Protein AF-0000000078199548 (afdb_homodimer)

Solvent-accessible surface area (backbone atoms only — not comparable to full-atom values): 76976 Å² total; per-residue (Å²): 128,71,82,67,51,67,63,57,49,50,50,39,63,77,31,38,66,58,46,49,55,52,47,37,52,50,44,46,55,52,43,43,64,50,36,57,44,28,30,28,42,66,52,64,66,60,51,53,50,52,51,51,48,61,54,44,39,49,51,47,31,52,49,50,49,51,52,51,44,51,50,52,54,50,43,36,66,71,62,70,52,75,50,68,51,56,36,56,58,50,48,47,40,28,54,38,39,33,56,65,13,49,43,61,38,39,67,32,92,47,72,62,48,20,68,45,23,65,60,50,44,52,48,49,54,51,51,51,51,49,43,50,49,40,47,62,72,51,56,76,84,45,71,64,43,55,49,37,54,54,38,38,52,43,10,47,50,41,30,48,45,36,40,49,26,24,44,51,40,11,65,70,44,41,47,57,69,69,51,75,78,67,39,43,51,78,66,61,70,59,52,50,49,50,48,51,52,37,44,71,72,66,38,53,67,44,77,42,65,44,61,58,69,72,68,52,70,70,76,74,64,66,68,84,53,85,46,67,68,58,42,40,48,49,47,20,54,59,47,37,75,60,58,56,40,43,49,63,64,40,62,42,54,63,65,65,34,51,38,40,25,63,55,57,71,76,46,55,42,70,59,52,52,50,26,47,42,51,33,54,38,52,51,41,31,35,59,27,16,34,47,68,44,46,78,37,71,66,30,46,51,48,51,52,50,42,49,51,52,53,49,51,47,49,54,50,60,68,69,51,84,64,82,83,41,57,65,68,62,50,50,50,51,50,49,52,52,48,52,53,49,50,51,48,50,49,49,50,52,49,51,48,43,30,72,67,42,43,43,54,23,56,73,66,67,33,64,67,58,33,51,52,32,55,65,62,41,70,82,76,70,60,63,36,44,61,47,39,57,33,29,54,69,68,60,48,37,70,64,63,65,86,58,85,62,58,81,39,66,68,54,35,51,51,49,50,52,50,50,52,61,70,56,52,44,74,44,74,67,50,68,67,54,42,43,51,53,45,53,54,48,53,53,50,43,60,58,56,32,65,90,63,36,84,77,59,58,64,46,62,61,65,70,51,81,56,48,36,55,54,32,47,73,70,70,38,64,86,57,30,69,56,50,41,87,48,55,70,41,52,30,51,52,25,50,34,53,17,48,54,40,47,48,63,69,42,45,76,69,47,68,78,50,73,64,69,54,41,49,30,48,52,45,37,53,50,51,37,18,28,52,46,32,37,46,70,77,36,46,83,51,34,63,80,57,63,31,59,58,31,46,46,5,23,44,49,33,50,31,52,51,52,50,51,52,49,51,47,52,49,48,47,47,54,50,43,49,60,52,40,62,66,50,42,71,72,57,62,71,71,72,70,68,70,64,69,73,79,64,75,86,54,43,69,88,78,30,90,42,74,66,52,30,52,46,41,50,52,39,51,59,50,68,66,53,79,55,85,59,57,44,78,61,49,42,18,37,77,27,50,40,45,59,60,48,9,38,43,50,31,55,55,50,66,66,41,81,51,72,56,55,37,29,53,50,51,29,53,41,49,51,44,50,53,51,44,31,29,58,61,34,57,30,59,62,46,58,62,35,36,60,51,7,43,51,64,56,48,52,52,34,53,52,33,42,38,52,60,56,46,72,48,51,53,82,63,80,78,35,25,38,34,42,81,41,78,88,128,72,82,68,49,66,62,58,48,49,50,39,63,77,33,37,66,59,46,50,54,51,48,35,53,50,44,46,56,52,43,45,64,50,35,57,44,29,30,29,42,64,54,64,67,59,50,53,49,51,51,52,47,59,54,46,40,50,51,48,32,54,50,50,48,53,52,49,44,51,50,53,54,50,42,36,66,72,65,69,53,77,50,67,52,56,38,55,57,50,50,49,40,27,55,37,38,33,55,64,14,48,44,62,38,40,65,32,93,46,73,61,47,20,68,44,22,66,60,49,43,52,48,49,53,50,52,50,52,49,42,48,48,40,47,62,73,50,57,76,84,46,73,64,44,57,49,37,55,53,38,38,51,44,10,47,50,40,29,49,46,35,40,50,28,25,44,51,40,12,67,69,44,42,48,57,70,68,51,74,78,68,41,44,51,77,63,60,69,60,53,50,49,50,48,51,52,38,45,72,71,66,38,54,66,44,78,42,65,42,61,60,71,71,69,52,70,69,76,73,62,66,69,83,53,86,45,66,68,58,41,39,49,48,46,22,55,59,47,36,74,62,58,55,42,44,49,64,63,40,61,41,54,64,66,64,34,52,39,41,24,62,55,56,72,75,46,54,44,69,59,51,52,50,25,47,42,50,33,53,38,52,52,42,32,35,59,26,17,34,46,68,43,46,78,39,72,67,30,46,51,49,51,51,50,44,47,52,53,53,49,49,48,51,54,50,60,68,69,50,84,65,82,84,40,58,67,66,60,50,50,50,52,51,50,52,51,48,50,53,50,51,52,47,51,49,50,50,52,51,51,49,43,30,72,68,41,42,45,53,23,55,73,68,67,32,63,66,57,33,50,54,32,56,65,61,42,70,82,75,69,61,63,37,44,60,46,41,56,34,31,53,70,68,61,48,38,71,63,62,64,85,58,86,63,58,81,39,67,67,55,36,51,51,49,51,52,50,51,53,60,72,56,52,44,74,43,72,66,49,67,68,52,42,43,52,52,45,53,54,48,54,53,51,42,60,58,57,32,64,90,63,37,83,77,59,59,62,46,65,61,66,69,51,81,56,48,34,55,55,32,47,74,71,71,38,63,86,58,30,69,57,49,42,86,48,55,69,42,50,28,51,54,25,50,34,53,16,48,54,40,47,49,65,68,41,44,77,71,48,70,80,49,73,64,69,53,42,50,30,50,54,45,37,52,50,49,37,18,28,52,47,32,37,46,70,77,37,47,82,51,33,62,80,57,65,33,58,57,31,47,46,6,23,44,49,34,49,30,51,50,52,52,51,51,50,50,48,52,49,48,47,48,54,51,41,51,60,52,40,62,67,50,43,71,69,55,59,72,70,66,71,69,69,63,68,73,76,63,74,84,56,45,69,88,77,31,93,43,73,66,52,31,52,46,41,50,52,39,50,59,49,68,63,54,79,57,86,59,59,46,78,61,50,45,22,39,78,26,50,38,46,59,60,48,10,40,42,50,30,55,56,50,66,65,40,79,51,71,56,55,38,28,52,52,52,28,52,41,48,50,43,51,53,52,44,31,29,59,62,33,57,29,58,62,46,58,63,34,35,59,51,7,44,52,65,56,48,52,52,33,53,52,33,41,40,51,58,56,46,71,49,51,55,82,64,81,77,37,26,39,33,42,82,40,77,88

Radius of gyration: 36.57 Å; Cα contacts (8 Å, |Δi|>4): 1864; chains: 2; bounding box: 134×107×94 Å

InterPro domains:
  IPR007658 Protein of unknown function DUF594 [PF04578] (657-709)
  IPR025315 Domain of unknown function DUF4220 [PF13968] (51-395)

Sequence (1454 aa):
MELVSADIRNWWKAWDLRLVVLFSGLLQVILVITGSRRKSINKSPLKALVWSIYLTADSVATLALGILSNRLANIKEATGKIDPNDQLIAFWSPFLLLHLGGPDTITAYSLEDNELWLRHFARLVVQTGLACYIFFLALTGSPLSVLASVMIVVGFIKYGERTLSLYLASKDQLQDSMQTPPESGPIYPRIVEQHSLSREEGYNVSVDRVIEVQAPEDLSTDGDVHDEKASDLLKASSLFQIFNLLFVDLILSLSDLGSSKSMFKDMASENAFRIIEIELSFMFDILYTKGIILYKRWGILGRIITLCLTCGVLVFFFVAEWKNYTRVDICVTFSLLGIAILLEIYSILLMVSSDWARVWALRNRNRYEAKVIDSLQFCRQPRWSNTVAQFSLLRLSLSQKPWILQNSPKLAKFYGKLQIYFNISYKPFQNNMKEWICSHLKEKAELLNPSNIRGADVRTVSSVYEAGGILRKKNHHEMTWSTDNIEFDQSILIWHIATELCHFYDRKRMRERHGEAMTNYKVSKIVSRYMLYLLVMHPSMVPTGIGQLRYADTSLEAKKYFEDQRSRSTKQDTENKAALARWLDKILKRKRESESEKNCSCSDVLHRSAKSRALCEACHWLLDVNTELPPHHTKGEKSKSVLFDACELASQLKKIDGPRKRWSLISKVWAEALLFAACHCGGYQHAKRLSKGGELLSHVWLLMAHLGISEQVRTSEGHAIAKLLRKMELVSADIRNWWKAWDLRLVVLFSGLLQVILVITGSRRKSINKSPLKALVWSIYLTADSVATLALGILSNRLANIKEATGKIDPNDQLIAFWSPFLLLHLGGPDTITAYSLEDNELWLRHFARLVVQTGLACYIFFLALTGSPLSVLASVMIVVGFIKYGERTLSLYLASKDQLQDSMQTPPESGPIYPRIVEQHSLSREEGYNVSVDRVIEVQAPEDLSTDGDVHDEKASDLLKASSLFQIFNLLFVDLILSLSDLGSSKSMFKDMASENAFRIIEIELSFMFDILYTKGIILYKRWGILGRIITLCLTCGVLVFFFVAEWKNYTRVDICVTFSLLGIAILLEIYSILLMVSSDWARVWALRNRNRYEAKVIDSLQFCRQPRWSNTVAQFSLLRLSLSQKPWILQNSPKLAKFYGKLQIYFNISYKPFQNNMKEWICSHLKEKAELLNPSNIRGADVRTVSSVYEAGGILRKKNHHEMTWSTDNIEFDQSILIWHIATELCHFYDRKRMRERHGEAMTNYKVSKIVSRYMLYLLVMHPSMVPTGIGQLRYADTSLEAKKYFEDQRSRSTKQDTENKAALARWLDKILKRKRESESEKNCSCSDVLHRSAKSRALCEACHWLLDVNTELPPHHTKGEKSKSVLFDACELASQLKKIDGPRKRWSLISKVWAEALLFAACHCGGYQHAKRLSKGGELLSHVWLLMAHLGISEQVRTSEGHAIAKLLRK

Foldseek 3Di:
DPPDPPVVVVVCVVCVLLVLLVVLLVLLVVLQVLLQQLLAFQDPVSLVVNVVSVVVNQVSLVVSLVVLLVVLVVCCVVVVADAPQNLLVLLSLLLSLQSLLGFQSFLDSFLVQLQVLVVLVVVLVVSLVSNVSSLVSSPPVDVSSVLSVLSSVLSSLSSVLSSVLSPCLHLVNVLVVLDDDDDPPDDVVVVVVVVVVLVVVVWDWDFDFFPPLVDQPQLVPPVPDPDLLLSLLLSLVVLLSQCVNQLSLFFHEPSSLVNLQVVLLPDDLVSLLSSLLNSLLVLCSSNTGSNVQCLDPVNVVSLVSSLVSLVVSLVVLVPDDPPSYDPSSSVSVNSSSVSSNVSSVVSVLPVLLDSSVLSVCVVVVPPVSNVVSVVSNVPDRGSFNQKFKFAALLLLLVPDDPDPVVVDVVVVVVVSVVSRVVRIDIDGNDPLLSNLLSVLLSVVLVCLPCVNVVPDFLLVVLLDLCLLVLCVVVPNNVLSVLPPPDDLLSSLVLLLLLLLLLLLVCVVVCVPDDDPLVSLNVSLNRLSRRSVCCVAVPVLLFPDDCNNVQSVLQSVVLNVVVVVVVVVVVVVVVVCVVVCVVVCVPPVPDPPPPVVPPPDPLDCVVDVDPSSSSSSVSSVVLLPDDCPDPPVVVDDPPRSYCSNVSSVSSNSLVPPDDSSVSSVSSSSSSSSSLSSSLQPGGSNVQSRCSSSRGHPSSSSNSSSVSSVNHSSHDRDDDDTDTDTDTD/DPPDPPVVVVVCVVCVLLVLLVVLLVLLVVLQVLLQCLLAFQDDVSLVVNVVSVVVNQVSLVVSLVVLLVVLVVVCVVVVADAPQNLLVLLSLLLSLQSLLGFQSFLDSFLVQLVVLVVLVVVLVVSLVSNVSSLVSSPPVDVSSVLSVLSSVLSSLSSVLSSVLSPCLHLVNVLVVLDDDDDPPDDVVVVVVVVVVLVVVVWDWDFDFFPPLVDQPQLVPVVPDPDLLLSLLLSLVVLLSQCVNQLSLFFHEPSSLVNLQVVLLPDDLVSLLSSLLNSLLVLCSSNTGSNVQCLDPVNVVSLVSSLVSLVVSLVCLVPDDDPSYDPSSSVSVNSSSVSSNVSSVVSVLCVLLDSSVLSVCVVVVPPVSNVVSVVSNPPDRGSFNQKFKFFALLLLLVPDDPDPVVVDVVVVVVVSVVSRVVRIDIDGNDVLLSNLLSVLLSVVLVCLDCVNVVPDQLLVVLLDLCLLVLCVVVPNNVLSVLPPPDDLLSSLVLLLLLLLLVLLVCVVVCVPDDDPLVSLNVSLNRLSRRSVCCVAVPVLLFPDDCNNVQSVLQSVVLNVVLVVVVVVVVVVVVVCVVVCVVVCVPCVPDPPPPVVPPPDPLDCVVDVDPSSSSSSVSSVVLLPDDCPDPPVVVDDPPSNHCSNVSSVSSNSLVPPPDSSVSSVSSSSSSSSSLSSSLQPGGSNVQSRCSSSRGHPSSSSNSSSVSSVNHSSHDRDDDDTDTDTDTD

Organism: Punica granatum (NCBI:txid22663)

pLDDT: mean 82.26, std 15.65, range [28.11, 98.06]

Structure (mmCIF, N/CA/C/O backbone):
data_AF-0000000078199548-model_v1
#
loop_
_entity.id
_entity.type
_entity.pdbx_description
1 polymer 'Uncharacterized protein LOC116198826 isoform X1'
#
loop_
_atom_site.group_PDB
_atom_site.id
_atom_site.type_symbol
_atom_site.label_atom_id
_atom_site.label_alt_id
_atom_site.label_comp_id
_atom_site.label_asym_id
_atom_site.label_entity_id
_atom_site.label_seq_id
_atom_site.pdbx_PDB_ins_code
_atom_site.Cartn_x
_atom_site.Cartn_y
_atom_site.Cartn_z
_atom_site.occupancy
_atom_site.B_iso_or_equiv
_atom_site.auth_seq_id
_atom_site.auth_comp_id
_atom_site.auth_asym_id
_atom_site.auth_atom_id
_atom_site.pdbx_PDB_model_num
ATOM 1 N N . MET A 1 1 ? 24.016 -32.719 -33.25 1 28.42 1 MET A N 1
ATOM 2 C CA . MET A 1 1 ? 24.828 -32.594 -32.031 1 28.42 1 MET A CA 1
ATOM 3 C C . MET A 1 1 ? 23.969 -32.656 -30.781 1 28.42 1 MET A C 1
ATOM 5 O O . MET A 1 1 ? 22.984 -31.938 -30.672 1 28.42 1 MET A O 1
ATOM 9 N N . GLU A 1 2 ? 23.938 -33.875 -30.219 1 39 2 GLU A N 1
ATOM 10 C CA . GLU A 1 2 ? 23.219 -34.188 -29 1 39 2 GLU A CA 1
ATOM 11 C C . GLU A 1 2 ? 23.609 -33.25 -27.859 1 39 2 GLU A C 1
ATOM 13 O O . GLU A 1 2 ? 24.766 -33.25 -27.438 1 39 2 GLU A O 1
ATOM 18 N N . LEU A 1 3 ? 23.078 -32.062 -28 1 40.81 3 LEU A N 1
ATOM 19 C CA . LEU A 1 3 ? 23.547 -31.078 -27.047 1 40.81 3 LEU A CA 1
ATOM 20 C C . LEU A 1 3 ? 23.75 -31.688 -25.672 1 40.81 3 LEU A C 1
ATOM 22 O O . LEU A 1 3 ? 24.625 -31.25 -24.906 1 40.81 3 LEU A O 1
ATOM 26 N N . VAL A 1 4 ? 22.75 -32.375 -25.172 1 47.12 4 VAL A N 1
ATOM 27 C CA . VAL A 1 4 ? 22.984 -33.031 -23.891 1 47.12 4 VAL A CA 1
ATOM 28 C C . VAL A 1 4 ? 23.266 -34.531 -24.125 1 47.12 4 VAL A C 1
ATOM 30 O O . VAL A 1 4 ? 22.562 -35.188 -24.875 1 47.12 4 VAL A O 1
ATOM 33 N N . SER A 1 5 ? 24.406 -34.938 -23.844 1 46.47 5 SER A N 1
ATOM 34 C CA . SER A 1 5 ? 24.859 -36.312 -23.984 1 46.47 5 SER A CA 1
ATOM 35 C C . SER A 1 5 ? 23.844 -37.312 -23.438 1 46.47 5 SER A C 1
ATOM 37 O O . SER A 1 5 ? 23.062 -36.969 -22.547 1 46.47 5 SER A O 1
ATOM 39 N N . ALA A 1 6 ? 23.531 -38.344 -24.031 1 50.78 6 ALA A N 1
ATOM 40 C CA . ALA A 1 6 ? 22.594 -39.438 -23.672 1 50.78 6 ALA A CA 1
ATOM 41 C C . ALA A 1 6 ? 22.734 -39.812 -22.219 1 50.78 6 ALA A C 1
ATOM 43 O O . ALA A 1 6 ? 21.75 -40.125 -21.547 1 50.78 6 ALA A O 1
ATOM 44 N N . ASP A 1 7 ? 23.938 -39.812 -21.828 1 48.34 7 ASP A N 1
ATOM 45 C CA . ASP A 1 7 ? 24.203 -40.219 -20.438 1 48.34 7 ASP A CA 1
ATOM 46 C C . ASP A 1 7 ? 23.594 -39.219 -19.469 1 48.34 7 ASP A C 1
ATOM 48 O O . ASP A 1 7 ? 23 -39.594 -18.453 1 48.34 7 ASP A O 1
ATOM 52 N N . ILE A 1 8 ? 23.766 -38.062 -19.719 1 49.62 8 ILE A N 1
ATOM 53 C CA . ILE A 1 8 ? 23.219 -37.062 -18.844 1 49.62 8 ILE A CA 1
ATOM 54 C C . ILE A 1 8 ? 21.703 -37.094 -18.875 1 49.62 8 ILE A C 1
ATOM 56 O O . ILE A 1 8 ? 21.047 -36.938 -17.844 1 49.62 8 ILE A O 1
ATOM 60 N N . ARG A 1 9 ? 21.312 -37.375 -19.875 1 50 9 ARG A N 1
ATOM 61 C CA . ARG A 1 9 ? 19.875 -37.438 -20.062 1 50 9 ARG A CA 1
ATOM 62 C C . ARG A 1 9 ? 19.281 -38.656 -19.359 1 50 9 ARG A C 1
ATOM 64 O O . ARG A 1 9 ? 18.219 -38.594 -18.766 1 50 9 ARG A O 1
ATOM 71 N N . ASN A 1 10 ? 19.891 -39.812 -19.562 1 50.16 10 ASN A N 1
ATOM 72 C CA . ASN A 1 10 ? 19.5 -41 -18.797 1 50.16 10 ASN A CA 1
ATOM 73 C C . ASN A 1 10 ? 19.625 -40.781 -17.297 1 50.16 10 ASN A C 1
ATOM 75 O O . ASN A 1 10 ? 18.75 -41.219 -16.531 1 50.16 10 ASN A O 1
ATOM 79 N N . TRP A 1 11 ? 20.672 -40.219 -17.016 1 48.78 11 TRP A N 1
ATOM 80 C CA . TRP A 1 11 ? 20.875 -39.844 -15.617 1 48.78 11 TRP A CA 1
ATOM 81 C C . TRP A 1 11 ? 19.797 -38.875 -15.141 1 48.78 11 TRP A C 1
ATOM 83 O O . TRP A 1 11 ? 19.266 -39.031 -14.039 1 48.78 11 TRP A O 1
ATOM 93 N N . TRP A 1 12 ? 19.469 -38.031 -15.914 1 52.06 12 TRP A N 1
ATOM 94 C CA . TRP A 1 12 ? 18.438 -37.062 -15.57 1 52.06 12 TRP A CA 1
ATOM 95 C C . TRP A 1 12 ? 17.078 -37.719 -15.453 1 52.06 12 TRP A C 1
ATOM 97 O O . TRP A 1 12 ? 16.297 -37.438 -14.531 1 52.06 12 TRP A O 1
ATOM 107 N N . LYS A 1 13 ? 16.703 -38.625 -16.297 1 54.47 13 LYS A N 1
ATOM 108 C CA . LYS A 1 13 ? 15.438 -39.344 -16.344 1 54.47 13 LYS A CA 1
ATOM 109 C C . LYS A 1 13 ? 15.242 -40.219 -15.102 1 54.47 13 LYS A C 1
ATOM 111 O O . LYS A 1 13 ? 14.141 -40.25 -14.547 1 54.47 13 LYS A O 1
ATOM 116 N N . ALA A 1 14 ? 16.234 -41.094 -14.891 1 50.28 14 ALA A N 1
ATOM 117 C CA . ALA A 1 14 ? 16.219 -41.969 -13.711 1 50.28 14 ALA A CA 1
ATOM 118 C C . ALA A 1 14 ? 16.172 -41.125 -12.43 1 50.28 14 ALA A C 1
ATOM 120 O O . ALA A 1 14 ? 15.57 -41.531 -11.438 1 50.28 14 ALA A O 1
ATOM 121 N N . TRP A 1 15 ? 16.797 -40.031 -12.672 1 56.75 15 TRP A N 1
ATOM 122 C CA . TRP A 1 15 ? 17.078 -39.281 -11.453 1 56.75 15 TRP A CA 1
ATOM 123 C C . TRP A 1 15 ? 16.266 -38 -11.391 1 56.75 15 TRP A C 1
ATOM 125 O O . TRP A 1 15 ? 16.344 -37.25 -10.406 1 56.75 15 TRP A O 1
ATOM 135 N N . ASP A 1 16 ? 15.273 -38 -12.445 1 73.5 16 ASP A N 1
ATOM 136 C CA . ASP A 1 16 ? 14.711 -36.656 -12.625 1 73.5 16 ASP A CA 1
ATOM 137 C C . ASP A 1 16 ? 13.797 -36.281 -11.461 1 73.5 16 ASP A C 1
ATOM 139 O O . ASP A 1 16 ? 14.016 -35.281 -10.797 1 73.5 16 ASP A O 1
ATOM 143 N N . LEU A 1 17 ? 12.906 -37.312 -11.258 1 81.06 17 LEU A N 1
ATOM 144 C CA . LEU A 1 17 ? 11.992 -36.969 -10.172 1 81.06 17 LEU A CA 1
ATOM 145 C C . LEU A 1 17 ? 12.711 -37.031 -8.828 1 81.06 17 LEU A C 1
ATOM 147 O O . LEU A 1 17 ? 12.445 -36.188 -7.957 1 81.06 17 LEU A O 1
ATOM 151 N N . ARG A 1 18 ? 13.711 -37.938 -8.766 1 88.19 18 ARG A N 1
ATOM 152 C CA . ARG A 1 18 ? 14.477 -38.062 -7.527 1 88.19 18 ARG A CA 1
ATOM 153 C C . ARG A 1 18 ? 15.281 -36.812 -7.258 1 88.19 18 ARG A C 1
ATOM 155 O O . ARG A 1 18 ? 15.305 -36.312 -6.129 1 88.19 18 ARG A O 1
ATOM 162 N N . LEU A 1 19 ? 15.781 -36.281 -8.266 1 86.75 19 LEU A N 1
ATOM 163 C CA . LEU A 1 19 ? 16.594 -35.062 -8.102 1 86.75 19 LEU A CA 1
ATOM 164 C C . LEU A 1 19 ? 15.734 -33.844 -7.816 1 86.75 19 LEU A C 1
ATOM 166 O O . LEU A 1 19 ? 16.125 -32.969 -7.039 1 86.75 19 LEU A O 1
ATOM 170 N N . VAL A 1 20 ? 14.594 -33.812 -8.391 1 87.81 20 VAL A N 1
ATOM 171 C CA . VAL A 1 20 ? 13.711 -32.656 -8.219 1 87.81 20 VAL A CA 1
ATOM 172 C C . VAL A 1 20 ? 13.172 -32.625 -6.789 1 87.81 20 VAL A C 1
ATOM 174 O O . VAL A 1 20 ? 13.109 -31.562 -6.164 1 87.81 20 VAL A O 1
ATOM 177 N N . VAL A 1 21 ? 12.844 -33.75 -6.332 1 91.75 21 VAL A N 1
ATOM 178 C CA . VAL A 1 21 ? 12.289 -33.812 -4.988 1 91.75 21 VAL A CA 1
ATOM 179 C C . VAL A 1 21 ? 13.367 -33.5 -3.957 1 91.75 21 VAL A C 1
ATOM 181 O O . VAL A 1 21 ? 13.125 -32.75 -2.998 1 91.75 21 VAL A O 1
ATOM 184 N N . LEU A 1 22 ? 14.586 -34 -4.227 1 93.38 22 LEU A N 1
ATOM 185 C CA . LEU A 1 22 ? 15.688 -33.719 -3.322 1 93.38 22 LEU A CA 1
ATOM 186 C C . LEU A 1 22 ? 16.078 -32.219 -3.41 1 93.38 22 LEU A C 1
ATOM 188 O O . LEU A 1 22 ? 16.438 -31.625 -2.402 1 93.38 22 LEU A O 1
ATOM 192 N N . PHE A 1 23 ? 15.977 -31.719 -4.609 1 92.94 23 PHE A N 1
ATOM 193 C CA . PHE A 1 23 ? 16.266 -30.297 -4.801 1 92.94 23 PHE A CA 1
ATOM 194 C C . PHE A 1 23 ? 15.258 -29.438 -4.039 1 92.94 23 PHE A C 1
ATOM 196 O O . PHE A 1 23 ? 15.625 -28.422 -3.451 1 92.94 23 PHE A O 1
ATOM 203 N N . SER A 1 24 ? 14.078 -29.859 -4.012 1 93.81 24 SER A N 1
ATOM 204 C CA . SER A 1 24 ? 13.055 -29.172 -3.244 1 93.81 24 SER A CA 1
ATOM 205 C C . SER A 1 24 ? 13.383 -29.172 -1.755 1 93.81 24 SER A C 1
ATOM 207 O O . SER A 1 24 ? 13.211 -28.156 -1.075 1 93.81 24 SER A O 1
ATOM 209 N N . GLY A 1 25 ? 13.883 -30.297 -1.29 1 95.19 25 GLY A N 1
ATOM 210 C CA . GLY A 1 25 ? 14.289 -30.375 0.103 1 95.19 25 GLY A CA 1
ATOM 211 C C . GLY A 1 25 ? 15.492 -29.5 0.421 1 95.19 25 GLY A C 1
ATOM 212 O O . GLY A 1 25 ? 15.531 -28.844 1.469 1 95.19 25 GLY A O 1
ATOM 213 N N . LEU A 1 26 ? 16.344 -29.406 -0.486 1 94.75 26 LEU A N 1
ATOM 214 C CA . LEU A 1 26 ? 17.547 -28.594 -0.294 1 94.75 26 LEU A CA 1
ATOM 215 C C . LEU A 1 26 ? 17.188 -27.109 -0.245 1 94.75 26 LEU A C 1
ATOM 217 O O . LEU A 1 26 ? 17.766 -26.344 0.544 1 94.75 26 LEU A O 1
ATOM 221 N N . LEU A 1 27 ? 16.281 -26.75 -1.057 1 95.44 27 LEU A N 1
ATOM 222 C CA . LEU A 1 27 ? 15.844 -25.359 -1.069 1 95.44 27 LEU A CA 1
ATOM 223 C C . LEU A 1 27 ? 15.227 -24.969 0.27 1 95.44 27 LEU A C 1
ATOM 225 O O . LEU A 1 27 ? 15.422 -23.844 0.745 1 95.44 27 LEU A O 1
ATOM 229 N N . GLN A 1 28 ? 14.547 -25.906 0.899 1 95.81 28 GLN A N 1
ATOM 230 C CA . GLN A 1 28 ? 13.945 -25.625 2.197 1 95.81 28 GLN A CA 1
ATOM 231 C C . GLN A 1 28 ? 15.023 -25.422 3.268 1 95.81 28 GLN A C 1
ATOM 233 O O . GLN A 1 28 ? 14.883 -24.562 4.141 1 95.81 28 GLN A O 1
ATOM 238 N N . VAL A 1 29 ? 16.047 -26.125 3.137 1 94.31 29 VAL A N 1
ATOM 239 C CA . VAL A 1 29 ? 17.141 -26.016 4.102 1 94.31 29 VAL A CA 1
ATOM 240 C C . VAL A 1 29 ? 17.828 -24.672 3.945 1 94.31 29 VAL A C 1
ATOM 242 O O . VAL A 1 29 ? 18.109 -23.984 4.938 1 94.31 29 VAL A O 1
ATOM 245 N N . ILE A 1 30 ? 18 -24.219 2.74 1 93.69 30 ILE A N 1
ATOM 246 C CA . ILE A 1 30 ? 18.625 -22.922 2.492 1 93.69 30 ILE A CA 1
ATOM 247 C C . ILE A 1 30 ? 17.719 -21.797 2.961 1 93.69 30 ILE A C 1
ATOM 249 O O . ILE A 1 30 ? 18.172 -20.828 3.562 1 93.69 30 ILE A O 1
ATOM 253 N N . LEU A 1 31 ? 16.5 -22 2.754 1 94 31 LEU A N 1
ATOM 254 C CA . LEU A 1 31 ? 15.523 -20.969 3.094 1 94 31 LEU A CA 1
ATOM 255 C C . LEU A 1 31 ? 15.422 -20.797 4.605 1 94 31 LEU A C 1
ATOM 257 O O . LEU A 1 31 ? 15.281 -19.672 5.098 1 94 31 LEU A O 1
ATOM 261 N N . VAL A 1 32 ? 15.484 -21.844 5.367 1 92.56 32 VAL A N 1
ATOM 262 C CA . VAL A 1 32 ? 15.336 -21.75 6.816 1 92.56 32 VAL A CA 1
ATOM 263 C C . VAL A 1 32 ? 16.531 -21 7.41 1 92.56 32 VAL A C 1
ATOM 265 O O . VAL A 1 32 ? 16.359 -20.219 8.352 1 92.56 32 VAL A O 1
ATOM 268 N N . ILE A 1 33 ? 17.625 -21.078 6.789 1 88.69 33 ILE A N 1
ATOM 269 C CA . ILE A 1 33 ? 18.844 -20.438 7.301 1 88.69 33 ILE A CA 1
ATOM 270 C C . ILE A 1 33 ? 18.891 -18.984 6.879 1 88.69 33 ILE A C 1
ATOM 272 O O . ILE A 1 33 ? 19.203 -18.094 7.684 1 88.69 33 ILE A O 1
ATOM 276 N N . THR A 1 34 ? 18.453 -18.734 5.688 1 90.44 34 THR A N 1
ATOM 277 C CA . THR A 1 34 ? 18.578 -17.375 5.145 1 90.44 34 THR A CA 1
ATOM 278 C C . THR A 1 34 ? 17.359 -16.531 5.48 1 90.44 34 THR A C 1
ATOM 280 O O . THR A 1 34 ? 17.422 -15.305 5.504 1 90.44 34 THR A O 1
ATOM 283 N N . GLY A 1 35 ? 16.281 -17.156 5.75 1 89.12 35 GLY A N 1
ATOM 284 C CA . GLY A 1 35 ? 15.047 -16.422 6.004 1 89.12 35 GLY A CA 1
ATOM 285 C C . GLY A 1 35 ? 15.125 -15.531 7.227 1 89.12 35 GLY A C 1
ATOM 286 O O . GLY A 1 35 ? 14.672 -14.383 7.195 1 89.12 35 GLY A O 1
ATOM 287 N N . SER A 1 36 ? 15.781 -15.922 8.258 1 84.94 36 SER A N 1
ATOM 288 C CA . SER A 1 36 ? 15.875 -15.164 9.5 1 84.94 36 SER A CA 1
ATOM 289 C C . SER A 1 36 ? 16.938 -14.078 9.406 1 84.94 36 SER A C 1
ATOM 291 O O . SER A 1 36 ? 16.891 -13.086 10.133 1 84.94 36 SER A O 1
ATOM 293 N N . ARG A 1 37 ? 17.797 -14.219 8.461 1 89.38 37 ARG A N 1
ATOM 294 C CA . ARG A 1 37 ? 18.922 -13.289 8.336 1 89.38 37 ARG A CA 1
ATOM 295 C C . ARG A 1 37 ? 18.484 -12 7.648 1 89.38 37 ARG A C 1
ATOM 297 O O . ARG A 1 37 ? 19.188 -10.984 7.727 1 89.38 37 ARG A O 1
ATOM 304 N N . ARG A 1 38 ? 17.375 -11.977 7.066 1 91.31 38 ARG A N 1
ATOM 305 C CA . ARG A 1 38 ? 16.859 -10.789 6.387 1 91.31 38 ARG A CA 1
ATOM 306 C C . ARG A 1 38 ? 16.578 -9.672 7.379 1 91.31 38 ARG A C 1
ATOM 308 O O . ARG A 1 38 ? 16.547 -8.492 7.008 1 91.31 38 ARG A O 1
ATOM 315 N N . LYS A 1 39 ? 16.438 -10.055 8.586 1 90.06 39 LYS A N 1
ATOM 316 C CA . LYS A 1 39 ? 16.141 -9.102 9.648 1 90.06 39 LYS A CA 1
ATOM 317 C C . LYS A 1 39 ? 17.359 -8.242 9.961 1 90.06 39 LYS A C 1
ATOM 319 O O . LYS A 1 39 ? 17.234 -7.059 10.297 1 90.06 39 LYS A O 1
ATOM 324 N N . SER A 1 40 ? 18.547 -8.852 9.773 1 91.25 40 SER A N 1
ATOM 325 C CA . SER A 1 40 ? 19.75 -8.188 10.281 1 91.25 40 SER A CA 1
ATOM 326 C C . SER A 1 40 ? 20.688 -7.781 9.148 1 91.25 40 SER A C 1
ATOM 328 O O . SER A 1 40 ? 21.625 -7.008 9.352 1 91.25 40 SER A O 1
ATOM 330 N N . ILE A 1 41 ? 20.469 -8.289 7.977 1 88.75 41 ILE A N 1
ATOM 331 C CA . ILE A 1 41 ? 21.406 -8.008 6.898 1 88.75 41 ILE A CA 1
ATOM 332 C C . ILE A 1 41 ? 20.719 -7.16 5.828 1 88.75 41 ILE A C 1
ATOM 334 O O . ILE A 1 41 ? 19.656 -7.523 5.332 1 88.75 41 ILE A O 1
ATOM 338 N N . ASN A 1 42 ? 21.359 -6.062 5.516 1 86.81 42 ASN A N 1
ATOM 339 C CA . ASN A 1 42 ? 20.797 -5.156 4.516 1 86.81 42 ASN A CA 1
ATOM 340 C C . ASN A 1 42 ? 21.516 -5.293 3.174 1 86.81 42 ASN A C 1
ATOM 342 O O . ASN A 1 42 ? 21.234 -4.539 2.238 1 86.81 42 ASN A O 1
ATOM 346 N N . LYS A 1 43 ? 22.234 -6.336 2.979 1 84 43 LYS A N 1
ATOM 347 C CA . LYS A 1 43 ? 23 -6.484 1.745 1 84 43 LYS A CA 1
ATOM 348 C C . LYS A 1 43 ? 22.125 -6.996 0.608 1 84 43 LYS A C 1
ATOM 350 O O . LYS A 1 43 ? 21.281 -7.875 0.814 1 84 43 LYS A O 1
ATOM 355 N N . SER A 1 44 ? 22.312 -6.539 -0.532 1 84.81 44 SER A N 1
ATOM 356 C CA . SER A 1 44 ? 21.484 -6.805 -1.697 1 84.81 44 SER A CA 1
ATOM 357 C C . SER A 1 44 ? 21.641 -8.25 -2.172 1 84.81 44 SER A C 1
ATOM 359 O O . SER A 1 44 ? 20.656 -8.891 -2.559 1 84.81 44 SER A O 1
ATOM 361 N N . PRO A 1 45 ? 22.812 -8.773 -2.064 1 88 45 PRO A N 1
ATOM 362 C CA . PRO A 1 45 ? 22.922 -10.141 -2.572 1 88 45 PRO A CA 1
ATOM 363 C C . PRO A 1 45 ? 22.125 -11.141 -1.743 1 88 45 PRO A C 1
ATOM 365 O O . PRO A 1 45 ? 21.578 -12.102 -2.289 1 88 45 PRO A O 1
ATOM 368 N N . LEU A 1 46 ? 22.078 -10.984 -0.506 1 89.69 46 LEU A N 1
ATOM 369 C CA . LEU A 1 46 ? 21.281 -11.883 0.316 1 89.69 46 LEU A CA 1
ATOM 370 C C . LEU A 1 46 ? 19.797 -11.742 -0.019 1 89.69 46 LEU A C 1
ATOM 372 O O . LEU A 1 46 ? 19.062 -12.742 -0.078 1 89.69 46 LEU A O 1
ATOM 376 N N . LYS A 1 47 ? 19.453 -10.602 -0.312 1 90.44 47 LYS A N 1
ATOM 377 C CA . LYS A 1 47 ? 18.047 -10.367 -0.661 1 90.44 47 LYS A CA 1
ATOM 378 C C . LYS A 1 47 ? 17.688 -11.039 -1.982 1 90.44 47 LYS A C 1
ATOM 380 O O . LYS A 1 47 ? 16.625 -11.648 -2.104 1 90.44 47 LYS A O 1
ATOM 385 N N . ALA A 1 48 ? 18.594 -10.93 -2.873 1 90.94 48 ALA A N 1
ATOM 386 C CA . ALA A 1 48 ? 18.359 -11.555 -4.176 1 90.94 48 ALA A CA 1
ATOM 387 C C . ALA A 1 48 ? 18.344 -13.07 -4.066 1 90.94 48 ALA A C 1
ATOM 389 O O . ALA A 1 48 ? 17.516 -13.734 -4.711 1 90.94 48 ALA A O 1
ATOM 390 N N . LEU A 1 49 ? 19.156 -13.555 -3.215 1 93.25 49 LEU A N 1
ATOM 391 C CA . LEU A 1 49 ? 19.234 -15 -3.02 1 93.25 49 LEU A CA 1
ATOM 392 C C . LEU A 1 49 ? 17.953 -15.523 -2.367 1 93.25 49 LEU A C 1
ATOM 394 O O . LEU A 1 49 ? 17.359 -16.484 -2.852 1 93.25 49 LEU A O 1
ATOM 398 N N . VAL A 1 50 ? 17.531 -14.891 -1.321 1 94.31 50 VAL A N 1
ATOM 399 C CA . VAL A 1 50 ? 16.344 -15.336 -0.61 1 94.31 50 VAL A CA 1
ATOM 400 C C . VAL A 1 50 ? 15.125 -15.211 -1.521 1 94.31 50 VAL A C 1
ATOM 402 O O . VAL A 1 50 ? 14.258 -16.094 -1.531 1 94.31 50 VAL A O 1
ATOM 405 N N . TRP A 1 51 ? 15.086 -14.156 -2.275 1 93.62 51 TRP A N 1
ATOM 406 C CA . TRP A 1 51 ? 13.984 -13.945 -3.205 1 93.62 51 TRP A CA 1
ATOM 407 C C . TRP A 1 51 ? 13.922 -15.062 -4.238 1 93.62 51 TRP A C 1
ATOM 409 O O . TRP A 1 51 ? 12.852 -15.617 -4.492 1 93.62 51 TRP A O 1
ATOM 419 N N . SER A 1 52 ? 15.062 -15.453 -4.781 1 93 52 SER A N 1
ATOM 420 C CA . SER A 1 52 ? 15.125 -16.5 -5.797 1 93 52 SER A CA 1
ATOM 421 C C . SER A 1 52 ? 14.727 -17.859 -5.215 1 93 52 SER A C 1
ATOM 423 O O . SER A 1 52 ? 13.945 -18.594 -5.824 1 93 52 SER A O 1
ATOM 425 N N . ILE A 1 53 ? 15.156 -18.141 -4.082 1 94.38 53 ILE A N 1
ATOM 426 C CA . ILE A 1 53 ? 14.875 -19.438 -3.471 1 94.38 53 ILE A CA 1
ATOM 427 C C . ILE A 1 53 ? 13.406 -19.484 -3.051 1 94.38 53 ILE A C 1
ATOM 429 O O . ILE A 1 53 ? 12.75 -20.531 -3.199 1 94.38 53 ILE A O 1
ATOM 433 N N . TYR A 1 54 ? 12.961 -18.422 -2.523 1 93.69 54 TYR A N 1
ATOM 434 C CA . TYR A 1 54 ? 11.562 -18.344 -2.1 1 93.69 54 TYR A CA 1
ATOM 435 C C . TYR A 1 54 ? 10.625 -18.625 -3.266 1 93.69 54 TYR A C 1
ATOM 437 O O . TYR A 1 54 ? 9.656 -19.375 -3.117 1 93.69 54 TYR A O 1
ATOM 445 N N . LEU A 1 55 ? 10.938 -18.125 -4.41 1 89.94 55 LEU A N 1
ATOM 446 C CA . LEU A 1 55 ? 10.094 -18.312 -5.586 1 89.94 55 LEU A CA 1
ATOM 447 C C . LEU A 1 55 ? 10.297 -19.703 -6.184 1 89.94 55 LEU A C 1
ATOM 449 O O . LEU A 1 55 ? 9.328 -20.359 -6.586 1 89.94 55 LEU A O 1
ATOM 453 N N . THR A 1 56 ? 11.484 -20.125 -6.168 1 90.25 56 THR A N 1
ATOM 454 C CA . THR A 1 56 ? 11.797 -21.406 -6.789 1 90.25 56 THR A CA 1
ATOM 455 C C . THR A 1 56 ? 11.273 -22.562 -5.941 1 90.25 56 THR A C 1
ATOM 457 O O . THR A 1 56 ? 10.836 -23.578 -6.477 1 90.25 56 THR A O 1
ATOM 460 N N . ALA A 1 57 ? 11.273 -22.391 -4.691 1 92.56 57 ALA A N 1
ATOM 461 C CA . ALA A 1 57 ? 10.836 -23.469 -3.801 1 92.56 57 ALA A CA 1
ATOM 462 C C . ALA A 1 57 ? 9.383 -23.844 -4.066 1 92.56 57 ALA A C 1
ATOM 464 O O . ALA A 1 57 ? 9.062 -25.031 -4.211 1 92.56 57 ALA A O 1
ATOM 465 N N . ASP A 1 58 ? 8.547 -22.922 -4.215 1 88.94 58 ASP A N 1
ATOM 466 C CA . ASP A 1 58 ? 7.137 -23.188 -4.477 1 88.94 58 ASP A CA 1
ATOM 467 C C . ASP A 1 58 ? 6.938 -23.75 -5.883 1 88.94 58 ASP A C 1
ATOM 469 O O . ASP A 1 58 ? 6.152 -24.688 -6.078 1 88.94 58 ASP A O 1
ATOM 473 N N . SER A 1 59 ? 7.664 -23.25 -6.777 1 84.5 59 SER A N 1
ATOM 474 C CA . SER A 1 59 ? 7.52 -23.672 -8.164 1 84.5 59 SER A CA 1
ATOM 475 C C . SER A 1 59 ? 7.992 -25.109 -8.352 1 84.5 59 SER A C 1
ATOM 477 O O . SER A 1 59 ? 7.336 -25.906 -9.031 1 84.5 59 SER A O 1
ATOM 479 N N . VAL A 1 60 ? 9.07 -25.453 -7.73 1 85.5 60 VAL A N 1
ATOM 480 C CA . VAL A 1 60 ? 9.641 -26.797 -7.871 1 85.5 60 VAL A CA 1
ATOM 481 C C . VAL A 1 60 ? 8.719 -27.812 -7.207 1 85.5 60 VAL A C 1
ATOM 483 O O . VAL A 1 60 ? 8.477 -28.891 -7.758 1 85.5 60 VAL A O 1
ATOM 486 N N . ALA A 1 61 ? 8.211 -27.469 -6.074 1 89.94 61 ALA A N 1
ATOM 487 C CA . ALA A 1 61 ? 7.32 -28.391 -5.375 1 89.94 61 ALA A CA 1
ATOM 488 C C . ALA A 1 61 ? 6.031 -28.609 -6.16 1 89.94 61 ALA A C 1
ATOM 490 O O . ALA A 1 61 ? 5.547 -29.75 -6.266 1 89.94 61 ALA A O 1
ATOM 491 N N . THR A 1 62 ? 5.512 -27.625 -6.699 1 84.31 62 THR A N 1
ATOM 492 C CA . THR A 1 62 ? 4.289 -27.734 -7.48 1 84.31 62 THR A CA 1
ATOM 493 C C . THR A 1 62 ? 4.543 -28.531 -8.766 1 84.31 62 THR A C 1
ATOM 495 O O . THR A 1 62 ? 3.727 -29.359 -9.156 1 84.31 62 THR A O 1
ATOM 498 N N . LEU A 1 63 ? 5.68 -28.281 -9.359 1 77.94 63 LEU A N 1
ATOM 499 C CA . LEU A 1 63 ? 6.047 -29.031 -10.562 1 77.94 63 LEU A CA 1
ATOM 500 C C . LEU A 1 63 ? 6.227 -30.516 -10.258 1 77.94 63 LEU A C 1
ATOM 502 O O . LEU A 1 63 ? 5.762 -31.359 -11.016 1 77.94 63 LEU A O 1
ATOM 506 N N . ALA A 1 64 ? 6.84 -30.781 -9.195 1 84.5 64 ALA A N 1
ATOM 507 C CA . ALA A 1 64 ? 7.074 -32.156 -8.797 1 84.5 64 ALA A CA 1
ATOM 508 C C . ALA A 1 64 ? 5.758 -32.906 -8.523 1 84.5 64 ALA A C 1
ATOM 510 O O . ALA A 1 64 ? 5.594 -34.062 -8.906 1 84.5 64 ALA A O 1
ATOM 511 N N . LEU A 1 65 ? 4.848 -32.219 -7.887 1 85.44 65 LEU A N 1
ATOM 512 C CA . LEU A 1 65 ? 3.539 -32.781 -7.617 1 85.44 65 LEU A CA 1
ATOM 513 C C . LEU A 1 65 ? 2.795 -33.094 -8.914 1 85.44 65 LEU A C 1
ATOM 515 O O . LEU A 1 65 ? 2.135 -34.125 -9.039 1 85.44 65 LEU A O 1
ATOM 519 N N . GLY A 1 66 ? 2.92 -32.219 -9.828 1 77.62 66 GLY A N 1
ATOM 520 C CA . GLY A 1 66 ? 2.299 -32.438 -11.125 1 77.62 66 GLY A CA 1
ATOM 521 C C . GLY A 1 66 ? 2.889 -33.594 -11.883 1 77.62 66 GLY A C 1
ATOM 522 O O . GLY A 1 66 ? 2.154 -34.406 -12.445 1 77.62 66 GLY A O 1
ATOM 523 N N . ILE A 1 67 ? 4.191 -33.75 -11.859 1 75.75 67 ILE A N 1
ATOM 524 C CA . ILE A 1 67 ? 4.879 -34.844 -12.523 1 75.75 67 ILE A CA 1
ATOM 525 C C . ILE A 1 67 ? 4.496 -36.188 -11.867 1 75.75 67 ILE A C 1
ATOM 527 O O . ILE A 1 67 ? 4.238 -37.156 -12.555 1 75.75 67 ILE A O 1
ATOM 531 N N . LEU A 1 68 ? 4.402 -36.156 -10.562 1 83.44 68 LEU A N 1
ATOM 532 C CA . LEU A 1 68 ? 4.047 -37.375 -9.82 1 83.44 68 LEU A CA 1
ATOM 533 C C . LEU A 1 68 ? 2.621 -37.812 -10.133 1 83.44 68 LEU A C 1
ATOM 535 O O . LEU A 1 68 ? 2.359 -39 -10.328 1 83.44 68 LEU A O 1
ATOM 539 N N . SER A 1 69 ? 1.747 -36.906 -10.188 1 81.38 69 SER A N 1
ATOM 540 C CA . SER A 1 69 ? 0.352 -37.188 -10.484 1 81.38 69 SER A CA 1
ATOM 541 C C . SER A 1 69 ? 0.199 -37.812 -11.875 1 81.38 69 SER A C 1
ATOM 543 O O . SER A 1 69 ? -0.5 -38.812 -12.047 1 81.38 69 SER A O 1
ATOM 545 N N . ASN A 1 70 ? 0.94 -37.281 -12.766 1 73.31 70 ASN A N 1
ATOM 546 C CA . ASN A 1 70 ? 0.868 -37.781 -14.148 1 73.31 70 ASN A CA 1
ATOM 547 C C . ASN A 1 70 ? 1.503 -39.156 -14.297 1 73.31 70 ASN A C 1
ATOM 549 O O . ASN A 1 70 ? 0.973 -40 -15 1 73.31 70 ASN A O 1
ATOM 553 N N . ARG A 1 71 ? 2.59 -39.312 -13.672 1 75.62 71 ARG A N 1
ATOM 554 C CA . ARG A 1 71 ? 3.281 -40.625 -13.734 1 75.62 71 ARG A CA 1
ATOM 555 C C . ARG A 1 71 ? 2.422 -41.719 -13.148 1 75.62 71 ARG A C 1
ATOM 557 O O . ARG A 1 71 ? 2.281 -42.781 -13.758 1 75.62 71 ARG A O 1
ATOM 564 N N . LEU A 1 72 ? 1.849 -41.5 -12.023 1 82.25 72 LEU A N 1
ATOM 565 C CA . LEU A 1 72 ? 1.067 -42.531 -11.344 1 82.25 72 LEU A CA 1
ATOM 566 C C . LEU A 1 72 ? -0.233 -42.812 -12.094 1 82.25 72 LEU A C 1
ATOM 568 O O . LEU A 1 72 ? -0.682 -43.969 -12.172 1 82.25 72 LEU A O 1
ATOM 572 N N . ALA A 1 73 ? -0.738 -41.781 -12.602 1 76.25 73 ALA A N 1
ATOM 573 C CA . ALA A 1 73 ? -1.958 -41.938 -13.391 1 76.25 73 ALA A CA 1
ATOM 574 C C . ALA A 1 73 ? -1.697 -42.781 -14.625 1 76.25 73 ALA A C 1
ATOM 576 O O . ALA A 1 73 ? -2.502 -43.656 -14.977 1 76.25 73 ALA A O 1
ATOM 577 N N . ASN A 1 74 ? -0.559 -42.656 -15.25 1 72.5 74 ASN A N 1
ATOM 578 C CA . ASN A 1 74 ? -0.187 -43.406 -16.438 1 72.5 74 ASN A CA 1
ATOM 579 C C . ASN A 1 74 ? 0.09 -44.875 -16.094 1 72.5 74 ASN A C 1
ATOM 581 O O . ASN A 1 74 ? -0.302 -45.781 -16.844 1 72.5 74 ASN A O 1
ATOM 585 N N . ILE A 1 75 ? 0.732 -45.062 -15.023 1 77.81 75 ILE A N 1
ATOM 586 C CA . ILE A 1 75 ? 1.063 -46.438 -14.625 1 77.81 75 ILE A CA 1
ATOM 587 C C . ILE A 1 75 ? -0.213 -47.188 -14.266 1 77.81 75 ILE A C 1
ATOM 589 O O . ILE A 1 75 ? -0.381 -48.344 -14.648 1 77.81 75 ILE A O 1
ATOM 593 N N . LYS A 1 76 ? -1.029 -46.562 -13.516 1 78.44 76 LYS A N 1
ATOM 594 C CA . LYS A 1 76 ? -2.279 -47.219 -13.125 1 78.44 76 LYS A CA 1
ATOM 595 C C . LYS A 1 76 ? -3.129 -47.562 -14.352 1 78.44 76 LYS A C 1
ATOM 597 O O . LYS A 1 76 ? -3.781 -48.594 -14.391 1 78.44 76 LYS A O 1
ATOM 602 N N . GLU A 1 77 ? -2.951 -46.781 -15.25 1 68.5 77 GLU A N 1
ATOM 603 C CA . GLU A 1 77 ? -3.697 -46.969 -16.484 1 68.5 77 GLU A CA 1
ATOM 604 C C . GLU A 1 77 ? -3.096 -48.125 -17.312 1 68.5 77 GLU A C 1
ATOM 606 O O . GLU A 1 77 ? -3.824 -48.938 -17.891 1 68.5 77 GLU A O 1
ATOM 611 N N . ALA A 1 78 ? -1.854 -48.156 -17.297 1 67.69 78 ALA A N 1
ATOM 612 C CA . ALA A 1 78 ? -1.142 -49.156 -18.109 1 67.69 78 ALA A CA 1
ATOM 613 C C . ALA A 1 78 ? -1.187 -50.531 -17.469 1 67.69 78 ALA A C 1
ATOM 615 O O . ALA A 1 78 ? -1.416 -51.531 -18.141 1 67.69 78 ALA A O 1
ATOM 616 N N . THR A 1 79 ? -0.942 -50.625 -16.234 1 74.56 79 THR A N 1
ATOM 617 C CA . THR A 1 79 ? -0.745 -51.938 -15.617 1 74.56 79 THR A CA 1
ATOM 618 C C . THR A 1 79 ? -1.905 -52.281 -14.68 1 74.56 79 THR A C 1
ATOM 620 O O . THR A 1 79 ? -2.053 -53.406 -14.25 1 74.56 79 THR A O 1
ATOM 623 N N . GLY A 1 80 ? -2.869 -51.312 -14.508 1 73.06 80 GLY A N 1
ATOM 624 C CA . GLY A 1 80 ? -4.008 -51.531 -13.625 1 73.06 80 GLY A CA 1
ATOM 625 C C . GLY A 1 80 ? -3.627 -51.562 -12.156 1 73.06 80 GLY A C 1
ATOM 626 O O . GLY A 1 80 ? -4.48 -51.406 -11.281 1 73.06 80 GLY A O 1
ATOM 627 N N . LYS A 1 81 ? -2.422 -52.125 -11.945 1 77.44 81 LYS A N 1
ATOM 628 C CA . LYS A 1 81 ? -1.973 -52.188 -10.562 1 77.44 81 LYS A CA 1
ATOM 629 C C . LYS A 1 81 ? -0.679 -51.406 -10.359 1 77.44 81 LYS A C 1
ATOM 631 O O . LYS A 1 81 ? 0.139 -51.312 -11.273 1 77.44 81 LYS A O 1
ATOM 636 N N . ILE A 1 82 ? -0.576 -50.75 -9.188 1 82.31 82 ILE A N 1
ATOM 637 C CA . ILE A 1 82 ? 0.612 -49.969 -8.867 1 82.31 82 ILE A CA 1
ATOM 638 C C . ILE A 1 82 ? 1.661 -50.844 -8.211 1 82.31 82 ILE A C 1
ATOM 640 O O . ILE A 1 82 ? 1.363 -51.562 -7.242 1 82.31 82 ILE A O 1
ATOM 644 N N . ASP A 1 83 ? 2.766 -50.906 -8.867 1 84.06 83 ASP A N 1
ATOM 645 C CA . ASP A 1 83 ? 3.889 -51.656 -8.328 1 84.06 83 ASP A CA 1
ATOM 646 C C . ASP A 1 83 ? 4.371 -51.062 -7.008 1 84.06 83 ASP A C 1
ATOM 648 O O . ASP A 1 83 ? 4.109 -49.906 -6.715 1 84.06 83 ASP A O 1
ATOM 652 N N . PRO A 1 84 ? 4.938 -51.875 -6.184 1 84.56 84 PRO A N 1
ATOM 653 C CA . PRO A 1 84 ? 5.426 -51.375 -4.891 1 84.56 84 PRO A CA 1
ATOM 654 C C . PRO A 1 84 ? 6.406 -50.219 -5.027 1 84.56 84 PRO A C 1
ATOM 656 O O . PRO A 1 84 ? 6.402 -49.312 -4.203 1 84.56 84 PRO A O 1
ATOM 659 N N . ASN A 1 85 ? 7.191 -50.219 -5.992 1 86.38 85 ASN A N 1
ATOM 660 C CA . ASN A 1 85 ? 8.133 -49.125 -6.176 1 86.38 85 ASN A CA 1
ATOM 661 C C . ASN A 1 85 ? 7.418 -47.812 -6.527 1 86.38 85 ASN A C 1
ATOM 663 O O . ASN A 1 85 ? 7.836 -46.75 -6.098 1 86.38 85 ASN A O 1
ATOM 667 N N . ASP A 1 86 ? 6.387 -47.969 -7.277 1 87.44 86 ASP A N 1
ATOM 668 C CA . ASP A 1 86 ? 5.605 -46.781 -7.621 1 87.44 86 ASP A CA 1
ATOM 669 C C . ASP A 1 86 ? 4.812 -46.281 -6.414 1 87.44 86 ASP A C 1
ATOM 671 O O . ASP A 1 86 ? 4.547 -45.094 -6.297 1 87.44 86 ASP A O 1
ATOM 675 N N . GLN A 1 87 ? 4.551 -47.188 -5.574 1 89.06 87 GLN A N 1
ATOM 676 C CA . GLN A 1 87 ? 3.902 -46.781 -4.332 1 89.06 87 GLN A CA 1
ATOM 677 C C . GLN A 1 87 ? 4.848 -45.938 -3.459 1 89.06 87 GLN A C 1
ATOM 679 O O . GLN A 1 87 ? 4.426 -45 -2.799 1 89.06 87 GLN A O 1
ATOM 684 N N . LEU A 1 88 ? 6.074 -46.344 -3.49 1 90.25 88 LEU A N 1
ATOM 685 C CA . LEU A 1 88 ? 7.078 -45.594 -2.742 1 90.25 88 LEU A CA 1
ATOM 686 C C . LEU A 1 88 ? 7.27 -44.219 -3.332 1 90.25 88 LEU A C 1
ATOM 688 O O . LEU A 1 88 ? 7.461 -43.25 -2.594 1 90.25 88 LEU A O 1
ATOM 692 N N . ILE A 1 89 ? 7.188 -44.125 -4.605 1 90 89 ILE A N 1
ATOM 693 C CA . ILE A 1 89 ? 7.32 -42.812 -5.277 1 90 89 ILE A CA 1
ATOM 694 C C . ILE A 1 89 ? 6.109 -41.938 -4.961 1 90 89 ILE A C 1
ATOM 696 O O . ILE A 1 89 ? 6.242 -40.75 -4.77 1 90 89 ILE A O 1
ATOM 700 N N . ALA A 1 90 ? 4.996 -42.562 -4.875 1 90.81 90 ALA A N 1
ATOM 701 C CA . ALA A 1 90 ? 3.787 -41.812 -4.5 1 90.81 90 ALA A CA 1
ATOM 702 C C . ALA A 1 90 ? 3.885 -41.312 -3.068 1 90.81 90 ALA A C 1
ATOM 704 O O . ALA A 1 90 ? 3.295 -40.281 -2.734 1 90.81 90 ALA A O 1
ATOM 705 N N . PHE A 1 91 ? 4.688 -41.969 -2.297 1 93.19 91 PHE A N 1
ATOM 706 C CA . PHE A 1 91 ? 4.887 -41.594 -0.9 1 93.19 91 PHE A CA 1
ATOM 707 C C . PHE A 1 91 ? 5.684 -40.312 -0.789 1 93.19 91 PHE A C 1
ATOM 709 O O . PHE A 1 91 ? 5.695 -39.656 0.266 1 93.19 91 PHE A O 1
ATOM 716 N N . TRP A 1 92 ? 6.199 -39.781 -1.831 1 94.56 92 TRP A N 1
ATOM 717 C CA . TRP A 1 92 ? 6.961 -38.531 -1.796 1 94.56 92 TRP A CA 1
ATOM 718 C C . TRP A 1 92 ? 6.031 -37.344 -1.89 1 94.56 92 TRP A C 1
ATOM 720 O O . TRP A 1 92 ? 6.434 -36.219 -1.579 1 94.56 92 TRP A O 1
ATOM 730 N N . SER A 1 93 ? 4.766 -37.5 -2.297 1 93.81 93 SER A N 1
ATOM 731 C CA . SER A 1 93 ? 3.832 -36.406 -2.49 1 93.81 93 SER A CA 1
ATOM 732 C C . SER A 1 93 ? 3.58 -35.656 -1.186 1 93.81 93 SER A C 1
ATOM 734 O O . SER A 1 93 ? 3.572 -34.406 -1.16 1 93.81 93 SER A O 1
ATOM 736 N N . PRO A 1 94 ? 3.465 -36.312 -0.093 1 95.25 94 PRO A N 1
ATOM 737 C CA . PRO A 1 94 ? 3.248 -35.594 1.152 1 95.25 94 PRO A CA 1
ATOM 738 C C . PRO A 1 94 ? 4.441 -34.719 1.54 1 95.25 94 PRO A C 1
ATOM 740 O O . PRO A 1 94 ? 4.273 -33.688 2.182 1 95.25 94 PRO A O 1
ATOM 743 N N . PHE A 1 95 ? 5.605 -35.125 1.187 1 95.81 95 PHE A N 1
ATOM 744 C CA . PHE A 1 95 ? 6.781 -34.312 1.495 1 95.81 95 PHE A CA 1
ATOM 745 C C . PHE A 1 95 ? 6.785 -33.031 0.682 1 95.81 95 PHE A C 1
ATOM 747 O O . PHE A 1 95 ? 7.234 -32 1.163 1 95.81 95 PHE A O 1
ATOM 754 N N . LEU A 1 96 ? 6.281 -33.156 -0.487 1 95.19 96 LEU A N 1
ATOM 755 C CA . LEU A 1 96 ? 6.184 -31.953 -1.3 1 95.19 96 LEU A CA 1
ATOM 756 C C . LEU A 1 96 ? 5.152 -31 -0.72 1 95.19 96 LEU A C 1
ATOM 758 O O . LEU A 1 96 ? 5.332 -29.781 -0.782 1 95.19 96 LEU A O 1
ATOM 762 N N . LEU A 1 97 ? 4.141 -31.547 -0.165 1 95.31 97 LEU A N 1
ATOM 763 C CA . LEU A 1 97 ? 3.164 -30.719 0.537 1 95.31 97 LEU A CA 1
ATOM 764 C C . LEU A 1 97 ? 3.795 -30.047 1.751 1 95.31 97 LEU A C 1
ATOM 766 O O . LEU A 1 97 ? 3.512 -28.875 2.037 1 95.31 97 LEU A O 1
ATOM 770 N N . LEU A 1 98 ? 4.625 -30.766 2.385 1 95.56 98 LEU A N 1
ATOM 771 C CA . LEU A 1 98 ? 5.355 -30.219 3.523 1 95.56 98 LEU A CA 1
ATOM 772 C C . LEU A 1 98 ? 6.281 -29.094 3.088 1 95.56 98 LEU A C 1
ATOM 774 O O . LEU A 1 98 ? 6.387 -28.078 3.771 1 95.56 98 LEU A O 1
ATOM 778 N N . HIS A 1 99 ? 6.906 -29.297 1.953 1 95.56 99 HIS A N 1
ATOM 779 C CA . HIS A 1 99 ? 7.809 -28.281 1.437 1 95.56 99 HIS A CA 1
ATOM 780 C C . HIS A 1 99 ? 7.047 -27.016 1.045 1 95.56 99 HIS A C 1
ATOM 782 O O . HIS A 1 99 ? 7.562 -25.906 1.183 1 95.56 99 HIS A O 1
ATOM 788 N N . LEU A 1 100 ? 5.82 -27.156 0.622 1 93.62 100 LEU A N 1
ATOM 789 C CA . LEU A 1 100 ? 5 -26 0.271 1 93.62 100 LEU A CA 1
ATOM 790 C C . LEU A 1 100 ? 4.586 -25.219 1.519 1 93.62 100 LEU A C 1
ATOM 792 O O . LEU A 1 100 ? 4.262 -24.031 1.439 1 93.62 100 LEU A O 1
ATOM 796 N N . GLY A 1 101 ? 4.594 -25.859 2.59 1 93.5 101 GLY A N 1
ATOM 797 C CA . GLY A 1 101 ? 4.367 -25.156 3.85 1 93.5 101 GLY A CA 1
ATOM 798 C C . GLY A 1 101 ? 5.523 -24.266 4.25 1 93.5 101 GLY A C 1
ATOM 799 O O . GLY A 1 101 ? 5.348 -23.328 5.023 1 93.5 101 GLY A O 1
ATOM 800 N N . GLY A 1 102 ? 6.645 -24.5 3.748 1 90.12 102 GLY A N 1
ATOM 801 C CA . GLY A 1 102 ? 7.809 -23.656 3.971 1 90.12 102 GLY A CA 1
ATOM 802 C C . GLY A 1 102 ? 8.336 -23.734 5.391 1 90.12 102 GLY A C 1
ATOM 803 O O . GLY A 1 102 ? 7.676 -24.266 6.277 1 90.12 102 GLY A O 1
ATOM 804 N N . PRO A 1 103 ? 9.461 -23.141 5.516 1 91.75 103 PRO A N 1
ATOM 805 C CA . PRO A 1 103 ? 10.023 -23.094 6.867 1 91.75 103 PRO A CA 1
ATOM 806 C C . PRO A 1 103 ? 9.359 -22.031 7.75 1 91.75 103 PRO A C 1
ATOM 808 O O . PRO A 1 103 ? 8.586 -21.219 7.258 1 91.75 103 PRO A O 1
ATOM 811 N N . ASP A 1 104 ? 9.633 -22.078 8.969 1 92.06 104 ASP A N 1
ATOM 812 C CA . ASP A 1 104 ? 9 -21.188 9.938 1 92.06 104 ASP A CA 1
ATOM 813 C C . ASP A 1 104 ? 9.633 -19.797 9.914 1 92.06 104 ASP A C 1
ATOM 815 O O . ASP A 1 104 ? 9.047 -18.828 10.406 1 92.06 104 ASP A O 1
ATOM 819 N N . THR A 1 105 ? 10.789 -19.672 9.312 1 92 105 THR A N 1
ATOM 820 C CA . THR A 1 105 ? 11.555 -18.422 9.359 1 92 105 THR A CA 1
ATOM 821 C C . THR A 1 105 ? 11.102 -17.469 8.258 1 92 105 THR A C 1
ATOM 823 O O . THR A 1 105 ? 11.484 -16.297 8.25 1 92 105 THR A O 1
ATOM 826 N N . ILE A 1 106 ? 10.266 -17.984 7.301 1 93.25 106 ILE A N 1
ATOM 827 C CA . ILE A 1 106 ? 9.844 -17.094 6.23 1 93.25 106 ILE A CA 1
ATOM 828 C C . ILE A 1 106 ? 8.461 -17.516 5.723 1 93.25 106 ILE A C 1
ATOM 830 O O . ILE A 1 106 ? 8.281 -18.656 5.285 1 93.25 106 ILE A O 1
ATOM 834 N N . THR A 1 107 ? 7.496 -16.703 5.832 1 92.94 107 THR A N 1
ATOM 835 C CA . THR A 1 107 ? 6.172 -16.922 5.258 1 92.94 107 THR A CA 1
ATOM 836 C C . THR A 1 107 ? 5.906 -15.938 4.121 1 92.94 107 THR A C 1
ATOM 838 O O . THR A 1 107 ? 5.207 -16.266 3.16 1 92.94 107 THR A O 1
ATOM 841 N N . ALA A 1 108 ? 6.438 -14.797 4.273 1 94.12 108 ALA A N 1
ATOM 842 C CA . ALA A 1 108 ? 6.258 -13.734 3.287 1 94.12 108 ALA A CA 1
ATOM 843 C C . ALA A 1 108 ? 7.582 -13.047 2.971 1 94.12 108 ALA A C 1
ATOM 845 O O . ALA A 1 108 ? 8.391 -12.797 3.871 1 94.12 108 ALA A O 1
ATOM 846 N N . TYR A 1 109 ? 7.793 -12.898 1.685 1 93.25 109 TYR A N 1
ATOM 847 C CA . TYR A 1 109 ? 8.961 -12.117 1.301 1 93.25 109 TYR A CA 1
ATOM 848 C C . TYR A 1 109 ? 8.641 -10.625 1.31 1 93.25 109 TYR A C 1
ATOM 850 O O . TYR A 1 109 ? 9.484 -9.805 1.689 1 93.25 109 TYR A O 1
ATOM 858 N N . SER A 1 110 ? 7.469 -10.305 0.88 1 92.75 110 SER A N 1
ATOM 859 C CA . SER A 1 110 ? 6.98 -8.93 0.871 1 92.75 110 SER A CA 1
ATOM 860 C C . SER A 1 110 ? 5.602 -8.828 1.512 1 92.75 110 SER A C 1
ATOM 862 O O . SER A 1 110 ? 4.922 -9.844 1.695 1 92.75 110 SER A O 1
ATOM 864 N N . LEU A 1 111 ? 5.219 -7.633 1.898 1 94.06 111 LEU A N 1
ATOM 865 C CA . LEU A 1 111 ? 3.926 -7.426 2.537 1 94.06 111 LEU A CA 1
ATOM 866 C C . LEU A 1 111 ? 2.785 -7.746 1.577 1 94.06 111 LEU A C 1
ATOM 868 O O . LEU A 1 111 ? 1.695 -8.133 2.006 1 94.06 111 LEU A O 1
ATOM 872 N N . GLU A 1 112 ? 3.051 -7.656 0.29 1 92.06 112 GLU A N 1
ATOM 873 C CA . GLU A 1 112 ? 2.053 -7.957 -0.731 1 92.06 112 GLU A CA 1
ATOM 874 C C . GLU A 1 112 ? 1.654 -9.43 -0.698 1 92.06 112 GLU A C 1
ATOM 876 O O . GLU A 1 112 ? 0.54 -9.781 -1.085 1 92.06 112 GLU A O 1
ATOM 881 N N . ASP A 1 113 ? 2.539 -10.219 -0.192 1 94 113 ASP A N 1
ATOM 882 C CA . ASP A 1 113 ? 2.221 -11.633 -0.058 1 94 113 ASP A CA 1
ATOM 883 C C . ASP A 1 113 ? 1.135 -11.852 0.993 1 94 113 ASP A C 1
ATOM 885 O O . ASP A 1 113 ? 0.274 -12.719 0.83 1 94 113 ASP A O 1
ATOM 889 N N . ASN A 1 114 ? 1.263 -11.086 2.041 1 94.69 114 ASN A N 1
ATOM 890 C CA . ASN A 1 114 ? 0.244 -11.195 3.08 1 94.69 114 ASN A CA 1
ATOM 891 C C . ASN A 1 114 ? -1.127 -10.766 2.568 1 94.69 114 ASN A C 1
ATOM 893 O O . ASN A 1 114 ? -2.139 -11.391 2.887 1 94.69 114 ASN A O 1
ATOM 897 N N . GLU A 1 115 ? -1.127 -9.758 1.718 1 92.44 115 GLU A N 1
ATOM 898 C CA . GLU A 1 115 ? -2.389 -9.242 1.195 1 92.44 115 GLU A CA 1
ATOM 899 C C . GLU A 1 115 ? -3.016 -10.219 0.205 1 92.44 115 GLU A C 1
ATOM 901 O O . GLU A 1 115 ? -4.238 -10.258 0.057 1 92.44 115 GLU A O 1
ATOM 906 N N . LEU A 1 116 ? -2.195 -11.039 -0.41 1 92.69 116 LEU A N 1
ATOM 907 C CA . LEU A 1 116 ? -2.689 -11.984 -1.404 1 92.69 116 LEU A CA 1
ATOM 908 C C . LEU A 1 116 ? -2.824 -13.383 -0.805 1 92.69 116 LEU A C 1
ATOM 910 O O . LEU A 1 116 ? -2.598 -14.383 -1.491 1 92.69 116 LEU A O 1
ATOM 914 N N . TRP A 1 117 ? -3.133 -13.438 0.462 1 93.12 117 TRP A N 1
ATOM 915 C CA . TRP A 1 117 ? -3.23 -14.711 1.163 1 93.12 117 TRP A CA 1
ATOM 916 C C . TRP A 1 117 ? -4.309 -15.594 0.541 1 93.12 117 TRP A C 1
ATOM 918 O O . TRP A 1 117 ? -4.199 -16.828 0.558 1 93.12 117 TRP A O 1
ATOM 928 N N . LEU A 1 118 ? -5.344 -14.984 -0.071 1 92.19 118 LEU A N 1
ATOM 929 C CA . LEU A 1 118 ? -6.426 -15.766 -0.664 1 92.19 118 LEU A CA 1
ATOM 930 C C . LEU A 1 118 ? -5.914 -16.625 -1.817 1 92.19 118 LEU A C 1
ATOM 932 O O . LEU A 1 118 ? -6.402 -17.734 -2.037 1 92.19 118 LEU A O 1
ATOM 936 N N . ARG A 1 119 ? -4.984 -16.094 -2.518 1 91.44 119 ARG A N 1
ATOM 937 C CA . ARG A 1 119 ? -4.375 -16.859 -3.59 1 91.44 119 ARG A CA 1
ATOM 938 C C . ARG A 1 119 ? -3.592 -18.047 -3.033 1 91.44 119 ARG A C 1
ATOM 940 O O . ARG A 1 119 ? -3.6 -19.141 -3.615 1 91.44 119 ARG A O 1
ATOM 947 N N . HIS A 1 120 ? -2.928 -17.828 -1.952 1 90.94 120 HIS A N 1
ATOM 948 C CA . HIS A 1 120 ? -2.191 -18.906 -1.302 1 90.94 120 HIS A CA 1
ATOM 949 C C . HIS A 1 120 ? -3.141 -19.969 -0.753 1 90.94 120 HIS A C 1
ATOM 951 O O . HIS A 1 120 ? -2.828 -21.156 -0.78 1 90.94 120 HIS A O 1
ATOM 957 N N . PHE A 1 121 ? -4.27 -19.547 -0.312 1 94 121 PHE A N 1
ATOM 958 C CA . PHE A 1 121 ? -5.277 -20.469 0.19 1 94 121 PHE A CA 1
ATOM 959 C C . PHE A 1 121 ? -5.824 -21.344 -0.938 1 94 121 PHE A C 1
ATOM 961 O O . PHE A 1 121 ? -6.004 -22.547 -0.768 1 94 121 PHE A O 1
ATOM 968 N N . ALA A 1 122 ? -6.051 -20.688 -2.045 1 91.5 122 ALA A N 1
ATOM 969 C CA . ALA A 1 122 ? -6.523 -21.438 -3.203 1 91.5 122 ALA A CA 1
ATOM 970 C C . ALA A 1 122 ? -5.496 -22.484 -3.631 1 91.5 122 ALA A C 1
ATOM 972 O O . ALA A 1 122 ? -5.852 -23.625 -3.957 1 91.5 122 ALA A O 1
ATOM 973 N N . ARG A 1 123 ? -4.262 -22.109 -3.592 1 89.69 123 ARG A N 1
ATOM 974 C CA . ARG A 1 123 ? -3.195 -23.031 -3.945 1 89.69 123 ARG A CA 1
ATOM 975 C C . ARG A 1 123 ? -3.113 -24.188 -2.939 1 89.69 123 ARG A C 1
ATOM 977 O O . ARG A 1 123 ? -2.828 -25.328 -3.309 1 89.69 123 ARG A O 1
ATOM 984 N N . LEU A 1 124 ? -3.34 -23.875 -1.706 1 91.94 124 LEU A N 1
ATOM 985 C CA . LEU A 1 124 ? -3.352 -24.906 -0.67 1 91.94 124 LEU A CA 1
ATOM 986 C C . LEU A 1 124 ? -4.426 -25.953 -0.951 1 91.94 124 LEU A C 1
ATOM 988 O O . LEU A 1 124 ? -4.16 -27.156 -0.875 1 91.94 124 LEU A O 1
ATOM 992 N N . VAL A 1 125 ? -5.598 -25.469 -1.376 1 91.12 125 VAL A N 1
ATOM 993 C CA . VAL A 1 125 ? -6.715 -26.375 -1.63 1 91.12 125 VAL A CA 1
ATOM 994 C C . VAL A 1 125 ? -6.406 -27.25 -2.844 1 91.12 125 VAL A C 1
ATOM 996 O O . VAL A 1 125 ? -6.582 -28.469 -2.799 1 91.12 125 VAL A O 1
ATOM 999 N N . VAL A 1 126 ? -5.836 -26.672 -3.809 1 87.19 126 VAL A N 1
ATOM 1000 C CA . VAL A 1 126 ? -5.559 -27.391 -5.047 1 87.19 126 VAL A CA 1
ATOM 1001 C C . VAL A 1 126 ? -4.41 -28.375 -4.824 1 87.19 126 VAL A C 1
ATOM 1003 O O . VAL A 1 126 ? -4.5 -29.547 -5.227 1 87.19 126 VAL A O 1
ATOM 1006 N N . GLN A 1 127 ? -3.404 -27.969 -4.152 1 90.62 127 GLN A N 1
ATOM 1007 C CA . GLN A 1 127 ? -2.234 -28.812 -3.971 1 90.62 127 GLN A CA 1
ATOM 1008 C C . GLN A 1 127 ? -2.521 -29.938 -2.977 1 90.62 127 GLN A C 1
ATOM 1010 O O . GLN A 1 127 ? -2.018 -31.062 -3.127 1 90.62 127 GLN A O 1
ATOM 1015 N N . THR A 1 128 ? -3.273 -29.609 -1.981 1 92.44 128 THR A N 1
ATOM 1016 C CA . THR A 1 128 ? -3.689 -30.672 -1.067 1 92.44 128 THR A CA 1
ATOM 1017 C C . THR A 1 128 ? -4.605 -31.672 -1.773 1 92.44 128 THR A C 1
ATOM 1019 O O . THR A 1 128 ? -4.484 -32.875 -1.575 1 92.44 128 THR A O 1
ATOM 1022 N N . GLY A 1 129 ? -5.551 -31.141 -2.6 1 91.31 129 GLY A N 1
ATOM 1023 C CA . GLY A 1 129 ? -6.387 -32.031 -3.396 1 91.31 129 GLY A CA 1
ATOM 1024 C C . GLY A 1 129 ? -5.59 -32.938 -4.32 1 91.31 129 GLY A C 1
ATOM 1025 O O . GLY A 1 129 ? -5.898 -34.125 -4.453 1 91.31 129 GLY A O 1
ATOM 1026 N N . LEU A 1 130 ? -4.547 -32.406 -4.879 1 87.25 130 LEU A N 1
ATOM 1027 C CA . LEU A 1 130 ? -3.686 -33.156 -5.77 1 87.25 130 LEU A CA 1
ATOM 1028 C C . LEU A 1 130 ? -2.92 -34.219 -5 1 87.25 130 LEU A C 1
ATOM 1030 O O . LEU A 1 130 ? -2.775 -35.375 -5.473 1 87.25 130 LEU A O 1
ATOM 1034 N N . ALA A 1 131 ? -2.408 -33.875 -3.859 1 91.88 131 ALA A N 1
ATOM 1035 C CA . ALA A 1 131 ? -1.704 -34.844 -3.027 1 91.88 131 ALA A CA 1
ATOM 1036 C C . ALA A 1 131 ? -2.637 -35.969 -2.592 1 91.88 131 ALA A C 1
ATOM 1038 O O . ALA A 1 131 ? -2.244 -37.125 -2.586 1 91.88 131 ALA A O 1
ATOM 1039 N N . CYS A 1 132 ? -3.855 -35.656 -2.32 1 91.62 132 CYS A N 1
ATOM 1040 C CA . CYS A 1 132 ? -4.848 -36.656 -1.958 1 91.62 132 CYS A CA 1
ATOM 1041 C C . CYS A 1 132 ? -5.191 -37.531 -3.154 1 91.62 132 CYS A C 1
ATOM 1043 O O . CYS A 1 132 ? -5.367 -38.75 -3.012 1 91.62 132 CYS A O 1
ATOM 1045 N N . TYR A 1 133 ? -5.227 -36.938 -4.234 1 88.56 133 TYR A N 1
ATOM 1046 C CA . TYR A 1 133 ? -5.48 -37.688 -5.457 1 88.56 133 TYR A CA 1
ATOM 1047 C C . TYR A 1 133 ? -4.383 -38.688 -5.707 1 88.56 133 TYR A C 1
ATOM 1049 O O . TYR A 1 133 ? -4.664 -39.875 -6.008 1 88.56 133 TYR A O 1
ATOM 1057 N N . ILE A 1 134 ? -3.188 -38.281 -5.586 1 88.94 134 ILE A N 1
ATOM 1058 C CA . ILE A 1 134 ? -2.047 -39.188 -5.746 1 88.94 134 ILE A CA 1
ATOM 1059 C C . ILE A 1 134 ? -2.125 -40.312 -4.719 1 88.94 134 ILE A C 1
ATOM 1061 O O . ILE A 1 134 ? -1.875 -41.469 -5.043 1 88.94 134 ILE A O 1
ATOM 1065 N N . PHE A 1 135 ? -2.521 -40 -3.529 1 90.19 135 PHE A N 1
ATOM 1066 C CA . PHE A 1 135 ? -2.666 -40.969 -2.451 1 90.19 135 PHE A CA 1
ATOM 1067 C C . PHE A 1 135 ? -3.742 -42 -2.791 1 90.19 135 PHE A C 1
ATOM 1069 O O . PHE A 1 135 ? -3.545 -43.188 -2.598 1 90.19 135 PHE A O 1
ATOM 1076 N N . PHE A 1 136 ? -4.812 -41.531 -3.346 1 89.38 136 PHE A N 1
ATOM 1077 C CA . PHE A 1 136 ? -5.914 -42.438 -3.664 1 89.38 136 PHE A CA 1
ATOM 1078 C C . PHE A 1 136 ? -5.551 -43.344 -4.832 1 89.38 136 PHE A C 1
ATOM 1080 O O . PHE A 1 136 ? -5.949 -44.531 -4.867 1 89.38 136 PHE A O 1
ATOM 1087 N N . LEU A 1 137 ? -4.715 -42.875 -5.656 1 86.88 137 LEU A N 1
ATOM 1088 C CA . LEU A 1 137 ? -4.254 -43.656 -6.781 1 86.88 137 LEU A CA 1
ATOM 1089 C C . LEU A 1 137 ? -3.318 -44.781 -6.312 1 86.88 137 LEU A C 1
ATOM 1091 O O . LEU A 1 137 ? -3.312 -45.875 -6.875 1 86.88 137 LEU A O 1
ATOM 1095 N N . ALA A 1 138 ? -2.592 -44.438 -5.262 1 88.31 138 ALA A N 1
ATOM 1096 C CA . ALA A 1 138 ? -1.579 -45.375 -4.793 1 88.31 138 ALA A CA 1
ATOM 1097 C C . ALA A 1 138 ? -2.098 -46.219 -3.619 1 88.31 138 ALA A C 1
ATOM 1099 O O . ALA A 1 138 ? -1.349 -46.969 -3.016 1 88.31 138 ALA A O 1
ATOM 1100 N N . LEU A 1 139 ? -3.361 -46.094 -3.273 1 87.5 139 LEU A N 1
ATOM 1101 C CA . LEU A 1 139 ? -3.912 -46.781 -2.113 1 87.5 139 LEU A CA 1
ATOM 1102 C C . LEU A 1 139 ? -4.016 -48.281 -2.369 1 87.5 139 LEU A C 1
ATOM 1104 O O . LEU A 1 139 ? -4.719 -48.719 -3.287 1 87.5 139 LEU A O 1
ATOM 1108 N N . THR A 1 140 ? -3.156 -49.25 -1.893 1 82 140 THR A N 1
ATOM 1109 C CA . THR A 1 140 ? -3.18 -50.688 -2.068 1 82 140 THR A CA 1
ATOM 1110 C C . THR A 1 140 ? -3.363 -51.406 -0.728 1 82 140 THR A C 1
ATOM 1112 O O . THR A 1 140 ? -3.352 -52.625 -0.661 1 82 140 THR A O 1
ATOM 1115 N N . GLY A 1 141 ? -3.676 -50.688 0.401 1 76.44 141 GLY A N 1
ATOM 1116 C CA . GLY A 1 141 ? -3.816 -51.312 1.715 1 76.44 141 GLY A CA 1
ATOM 1117 C C . GLY A 1 141 ? -2.488 -51.656 2.355 1 76.44 141 GLY A C 1
ATOM 1118 O O . GLY A 1 141 ? -2.451 -52.281 3.426 1 76.44 141 GLY A O 1
ATOM 1119 N N . SER A 1 142 ? -1.377 -51.375 1.702 1 82.5 142 SER A N 1
ATOM 1120 C CA . SER A 1 142 ? -0.046 -51.625 2.24 1 82.5 142 SER A CA 1
ATOM 1121 C C . SER A 1 142 ? 0.271 -50.719 3.406 1 82.5 142 SER A C 1
ATOM 1123 O O . SER A 1 142 ? -0.411 -49.688 3.607 1 82.5 142 SER A O 1
ATOM 1125 N N . PRO A 1 143 ? 1.136 -51.094 4.297 1 85.56 143 PRO A N 1
ATOM 1126 C CA . PRO A 1 143 ? 1.56 -50.219 5.395 1 85.56 143 PRO A CA 1
ATOM 1127 C C . PRO A 1 143 ? 2.074 -48.875 4.906 1 85.56 143 PRO A C 1
ATOM 1129 O O . PRO A 1 143 ? 1.958 -47.875 5.617 1 85.56 143 PRO A O 1
ATOM 1132 N N . LEU A 1 144 ? 2.529 -48.844 3.715 1 88.5 144 LEU A N 1
ATOM 1133 C CA . LEU A 1 144 ? 3.027 -47.594 3.156 1 88.5 144 LEU A CA 1
ATOM 1134 C C . LEU A 1 144 ? 1.892 -46.594 2.963 1 88.5 144 LEU A C 1
ATOM 1136 O O . LEU A 1 144 ? 2.098 -45.375 3.082 1 88.5 144 LEU A O 1
ATOM 1140 N N . SER A 1 145 ? 0.741 -47.125 2.713 1 89.31 145 SER A N 1
ATOM 1141 C CA . SER A 1 145 ? -0.417 -46.25 2.549 1 89.31 145 SER A CA 1
ATOM 1142 C C . SER A 1 145 ? -0.803 -45.594 3.867 1 89.31 145 SER A C 1
ATOM 1144 O O . SER A 1 145 ? -1.22 -44.438 3.889 1 89.31 145 SER A O 1
ATOM 1146 N N . VAL A 1 146 ? -0.613 -46.281 4.934 1 90.06 146 VAL A N 1
ATOM 1147 C CA . VAL A 1 146 ? -0.914 -45.719 6.242 1 90.06 146 VAL A CA 1
ATOM 1148 C C . VAL A 1 146 ? 0.115 -44.625 6.586 1 90.06 146 VAL A C 1
ATOM 1150 O O . VAL A 1 146 ? -0.239 -43.562 7.082 1 90.06 146 VAL A O 1
ATOM 1153 N N . LEU A 1 147 ? 1.321 -44.969 6.27 1 92.94 147 LEU A N 1
ATOM 1154 C CA . LEU A 1 147 ? 2.371 -43.969 6.527 1 92.94 147 LEU A CA 1
ATOM 1155 C C . LEU A 1 147 ? 2.168 -42.719 5.676 1 92.94 147 LEU A C 1
ATOM 1157 O O . LEU A 1 147 ? 2.395 -41.625 6.141 1 92.94 147 LEU A O 1
ATOM 1161 N N . ALA A 1 148 ? 1.735 -42.906 4.445 1 93.62 148 ALA A N 1
ATOM 1162 C CA . ALA A 1 148 ? 1.48 -41.781 3.551 1 93.62 148 ALA A CA 1
ATOM 1163 C C . ALA A 1 148 ? 0.342 -40.906 4.074 1 93.62 148 ALA A C 1
ATOM 1165 O O . ALA A 1 148 ? 0.396 -39.688 3.979 1 93.62 148 ALA A O 1
ATOM 1166 N N . SER A 1 149 ? -0.669 -41.594 4.625 1 94.12 149 SER A N 1
ATOM 1167 C CA . SER A 1 149 ? -1.789 -40.844 5.172 1 94.12 149 SER A CA 1
ATOM 1168 C C . SER A 1 149 ? -1.35 -39.969 6.352 1 94.12 149 SER A C 1
ATOM 1170 O O . SER A 1 149 ? -1.791 -38.812 6.488 1 94.12 149 SER A O 1
ATOM 1172 N N . VAL A 1 150 ? -0.475 -40.438 7.145 1 95.19 150 VAL A N 1
ATOM 1173 C CA . VAL A 1 150 ? 0.037 -39.688 8.289 1 95.19 150 VAL A CA 1
ATOM 1174 C C . VAL A 1 150 ? 0.868 -38.5 7.797 1 95.19 150 VAL A C 1
ATOM 1176 O O . VAL A 1 150 ? 0.722 -37.406 8.297 1 95.19 150 VAL A O 1
ATOM 1179 N N . MET A 1 151 ? 1.648 -38.719 6.781 1 95.75 151 MET A N 1
ATOM 1180 C CA . MET A 1 151 ? 2.514 -37.656 6.277 1 95.75 151 MET A CA 1
ATOM 1181 C C . MET A 1 151 ? 1.698 -36.594 5.559 1 95.75 151 MET A C 1
ATOM 1183 O O . MET A 1 151 ? 2.084 -35.438 5.531 1 95.75 151 MET A O 1
ATOM 1187 N N . ILE A 1 152 ? 0.573 -36.969 4.949 1 96.12 152 ILE A N 1
ATOM 1188 C CA . ILE A 1 152 ? -0.302 -36 4.316 1 96.12 152 ILE A CA 1
ATOM 1189 C C . ILE A 1 152 ? -0.879 -35.062 5.375 1 96.12 152 ILE A C 1
ATOM 1191 O O . ILE A 1 152 ? -1.001 -33.844 5.145 1 96.12 152 ILE A O 1
ATOM 1195 N N . VAL A 1 153 ? -1.147 -35.625 6.504 1 95.44 153 VAL A N 1
ATOM 1196 C CA . VAL A 1 153 ? -1.66 -34.781 7.598 1 95.44 153 VAL A CA 1
ATOM 1197 C C . VAL A 1 153 ? -0.578 -33.812 8.07 1 95.44 153 VAL A C 1
ATOM 1199 O O . VAL A 1 153 ? -0.851 -32.625 8.297 1 95.44 153 VAL A O 1
ATOM 1202 N N . VAL A 1 154 ? 0.613 -34.281 8.141 1 96 154 VAL A N 1
ATOM 1203 C CA . VAL A 1 154 ? 1.729 -33.438 8.539 1 96 154 VAL A CA 1
ATOM 1204 C C . VAL A 1 154 ? 1.916 -32.312 7.516 1 96 154 VAL A C 1
ATOM 1206 O O . VAL A 1 154 ? 2.059 -31.156 7.883 1 96 154 VAL A O 1
ATOM 1209 N N . GLY A 1 155 ? 1.894 -32.719 6.262 1 95.81 155 GLY A N 1
ATOM 1210 C CA . GLY A 1 155 ? 2.021 -31.734 5.211 1 95.81 155 GLY A CA 1
ATOM 1211 C C . GLY A 1 155 ? 0.895 -30.719 5.211 1 95.81 155 GLY A C 1
ATOM 1212 O O . GLY A 1 155 ? 1.127 -29.531 5.008 1 95.81 155 GLY A O 1
ATOM 1213 N N . PHE A 1 156 ? -0.231 -31.172 5.523 1 95.44 156 PHE A N 1
ATOM 1214 C CA . PHE A 1 156 ? -1.396 -30.297 5.559 1 95.44 156 PHE A CA 1
ATOM 1215 C C . PHE A 1 156 ? -1.297 -29.312 6.715 1 95.44 156 PHE A C 1
ATOM 1217 O O . PHE A 1 156 ? -1.635 -28.141 6.562 1 95.44 156 PHE A O 1
ATOM 1224 N N . ILE A 1 157 ? -0.829 -29.703 7.75 1 94.44 157 ILE A N 1
ATOM 1225 C CA . ILE A 1 157 ? -0.7 -28.844 8.922 1 94.44 157 ILE A CA 1
ATOM 1226 C C . ILE A 1 157 ? 0.33 -27.75 8.648 1 94.44 157 ILE A C 1
ATOM 1228 O O . ILE A 1 157 ? 0.07 -26.578 8.891 1 94.44 157 ILE A O 1
ATOM 1232 N N . LYS A 1 158 ? 1.415 -28.125 8.102 1 94.94 158 LYS A N 1
ATOM 1233 C CA . LYS A 1 158 ? 2.475 -27.141 7.848 1 94.94 158 LYS A CA 1
ATOM 1234 C C . LYS A 1 158 ? 2.053 -26.141 6.777 1 94.94 158 LYS A C 1
ATOM 1236 O O . LYS A 1 158 ? 2.314 -24.938 6.906 1 94.94 158 LYS A O 1
ATOM 1241 N N . TYR A 1 159 ? 1.428 -26.656 5.785 1 95.69 159 TYR A N 1
ATOM 1242 C CA . TYR A 1 159 ? 0.953 -25.766 4.723 1 95.69 159 TYR A CA 1
ATOM 1243 C C . TYR A 1 159 ? -0.194 -24.891 5.215 1 95.69 159 TYR A C 1
ATOM 1245 O O . TYR A 1 159 ? -0.276 -23.719 4.863 1 95.69 159 TYR A O 1
ATOM 1253 N N . GLY A 1 160 ? -1.017 -25.5 6.016 1 94.75 160 GLY A N 1
ATOM 1254 C CA . GLY A 1 160 ? -2.102 -24.734 6.617 1 94.75 160 GLY A CA 1
ATOM 1255 C C . GLY A 1 160 ? -1.62 -23.641 7.547 1 94.75 160 GLY A C 1
ATOM 1256 O O . GLY A 1 160 ? -2.18 -22.547 7.562 1 94.75 160 GLY A O 1
ATOM 1257 N N . GLU A 1 161 ? -0.553 -23.875 8.219 1 95.06 161 GLU A N 1
ATOM 1258 C CA . GLU A 1 161 ? 0.023 -22.875 9.109 1 95.06 161 GLU A CA 1
ATOM 1259 C C . GLU A 1 161 ? 0.579 -21.688 8.32 1 95.06 161 GLU A C 1
ATOM 1261 O O . GLU A 1 161 ? 0.445 -20.531 8.742 1 95.06 161 GLU A O 1
ATOM 1266 N N . ARG A 1 162 ? 1.199 -21.953 7.238 1 95.44 162 ARG A N 1
ATOM 1267 C CA . ARG A 1 162 ? 1.729 -20.875 6.406 1 95.44 162 ARG A CA 1
ATOM 1268 C C . ARG A 1 162 ? 0.608 -19.984 5.887 1 95.44 162 ARG A C 1
ATOM 1270 O O . ARG A 1 162 ? 0.697 -18.75 5.961 1 95.44 162 ARG A O 1
ATOM 1277 N N . THR A 1 163 ? -0.433 -20.609 5.453 1 95.94 163 THR A N 1
ATOM 1278 C CA . THR A 1 163 ? -1.562 -19.859 4.906 1 95.94 163 THR A CA 1
ATOM 1279 C C . THR A 1 163 ? -2.268 -19.078 6 1 95.94 163 THR A C 1
ATOM 1281 O O . THR A 1 163 ? -2.639 -17.906 5.793 1 95.94 163 THR A O 1
ATOM 1284 N N . LEU A 1 164 ? -2.348 -19.719 7.129 1 95.12 164 LEU A N 1
ATOM 1285 C CA . LEU A 1 164 ? -2.99 -19.031 8.25 1 95.12 164 LEU A CA 1
ATOM 1286 C C . LEU A 1 164 ? -2.139 -17.875 8.734 1 95.12 164 LEU A C 1
ATOM 1288 O O . LEU A 1 164 ? -2.67 -16.844 9.141 1 95.12 164 LEU A O 1
ATOM 1292 N N . SER A 1 165 ? -0.854 -18.031 8.711 1 95.75 165 SER A N 1
ATOM 1293 C CA . SER A 1 165 ? 0.035 -16.953 9.102 1 95.75 165 SER A CA 1
ATOM 1294 C C . SER A 1 165 ? -0.08 -15.766 8.148 1 95.75 165 SER A C 1
ATOM 1296 O O . SER A 1 165 ? -0.097 -14.609 8.578 1 95.75 165 SER A O 1
ATOM 1298 N N . LEU A 1 166 ? -0.206 -16.078 6.84 1 96.75 166 LEU A N 1
ATOM 1299 C CA . LEU A 1 166 ? -0.375 -15.016 5.848 1 96.75 166 LEU A CA 1
ATOM 1300 C C . LEU A 1 166 ? -1.703 -14.297 6.043 1 96.75 166 LEU A C 1
ATOM 1302 O O . LEU A 1 166 ? -1.765 -13.07 5.957 1 96.75 166 LEU A O 1
ATOM 1306 N N . TYR A 1 167 ? -2.721 -15 6.43 1 95.06 167 TYR A N 1
ATOM 1307 C CA . TYR A 1 167 ? -4.051 -14.445 6.656 1 95.06 167 TYR A CA 1
ATOM 1308 C C . TYR A 1 167 ? -4.062 -13.531 7.875 1 95.06 167 TYR A C 1
ATOM 1310 O O . TYR A 1 167 ? -4.547 -12.398 7.809 1 95.06 167 TYR A O 1
ATOM 1318 N N . LEU A 1 168 ? -3.453 -13.992 8.891 1 94.06 168 LEU A N 1
ATOM 1319 C CA . LEU A 1 168 ? -3.473 -13.25 10.141 1 94.06 168 LEU A CA 1
ATOM 1320 C C . LEU A 1 168 ? -2.564 -12.023 10.062 1 94.06 168 LEU A C 1
ATOM 1322 O O . LEU A 1 168 ? -2.781 -11.039 10.766 1 94.06 168 LEU A O 1
ATOM 1326 N N . ALA A 1 169 ? -1.55 -12.086 9.203 1 95.62 169 ALA A N 1
ATOM 1327 C CA . ALA A 1 169 ? -0.59 -10.992 9.078 1 95.62 169 ALA A CA 1
ATOM 1328 C C . ALA A 1 169 ? -1.059 -9.961 8.055 1 95.62 169 ALA A C 1
ATOM 1330 O O . ALA A 1 169 ? -0.425 -8.914 7.875 1 95.62 169 ALA A O 1
ATOM 1331 N N . SER A 1 170 ? -2.168 -10.25 7.387 1 94.19 170 SER A N 1
ATOM 1332 C CA . SER A 1 170 ? -2.711 -9.266 6.453 1 94.19 170 SER A CA 1
ATOM 1333 C C . SER A 1 170 ? -3.182 -8.008 7.188 1 94.19 170 SER A C 1
ATOM 1335 O O . SER A 1 170 ? -3.537 -8.07 8.367 1 94.19 170 SER A O 1
ATOM 1337 N N . LYS A 1 171 ? -3.123 -6.918 6.5 1 90.5 171 LYS A N 1
ATOM 1338 C CA . LYS A 1 171 ? -3.404 -5.633 7.133 1 90.5 171 LYS A CA 1
ATOM 1339 C C . LYS A 1 171 ? -4.805 -5.613 7.738 1 90.5 171 LYS A C 1
ATOM 1341 O O . LYS A 1 171 ? -4.98 -5.203 8.891 1 90.5 171 LYS A O 1
ATOM 1346 N N . ASP A 1 172 ? -5.832 -6.094 7.078 1 84.94 172 ASP A N 1
ATOM 1347 C CA . ASP A 1 172 ? -7.219 -6.051 7.535 1 84.94 172 ASP A CA 1
ATOM 1348 C C . ASP A 1 172 ? -7.426 -6.949 8.75 1 84.94 172 ASP A C 1
ATOM 1350 O O . ASP A 1 172 ? -8.07 -6.547 9.727 1 84.94 172 ASP A O 1
ATOM 1354 N N . GLN A 1 173 ? -6.816 -8.07 8.711 1 88.69 173 GLN A N 1
ATOM 1355 C CA . GLN A 1 173 ? -7.004 -9.008 9.812 1 88.69 173 GLN A CA 1
ATOM 1356 C C . GLN A 1 173 ? -6.207 -8.57 11.039 1 88.69 173 GLN A C 1
ATOM 1358 O O . GLN A 1 173 ? -6.637 -8.789 12.18 1 88.69 173 GLN A O 1
ATOM 1363 N N . LEU A 1 174 ? -5.066 -8.055 10.797 1 90.25 174 LEU A N 1
ATOM 1364 C CA . LEU A 1 174 ? -4.27 -7.551 11.906 1 90.25 174 LEU A CA 1
ATOM 1365 C C . LEU A 1 174 ? -4.977 -6.391 12.602 1 90.25 174 LEU A C 1
ATOM 1367 O O . LEU A 1 174 ? -4.992 -6.309 13.828 1 90.25 174 LEU A O 1
ATOM 1371 N N . GLN A 1 175 ? -5.578 -5.594 11.805 1 87.31 175 GLN A N 1
ATOM 1372 C CA . GLN A 1 175 ? -6.352 -4.484 12.352 1 87.31 175 GLN A CA 1
ATOM 1373 C C . GLN A 1 175 ? -7.535 -4.992 13.164 1 87.31 175 GLN A C 1
ATOM 1375 O O . GLN A 1 175 ? -7.812 -4.484 14.258 1 87.31 175 GLN A O 1
ATOM 1380 N N . ASP A 1 176 ? -8.164 -5.953 12.727 1 82.75 176 ASP A N 1
ATOM 1381 C CA . ASP A 1 176 ? -9.344 -6.516 13.383 1 82.75 176 ASP A CA 1
ATOM 1382 C C . ASP A 1 176 ? -8.969 -7.188 14.703 1 82.75 176 ASP A C 1
ATOM 1384 O O . ASP A 1 176 ? -9.734 -7.141 15.664 1 82.75 176 ASP A O 1
ATOM 1388 N N . SER A 1 177 ? -7.805 -7.77 14.648 1 83.75 177 SER A N 1
ATOM 1389 C CA . SER A 1 177 ? -7.383 -8.492 15.844 1 83.75 177 SER A CA 1
ATOM 1390 C C . SER A 1 177 ? -7.008 -7.535 16.969 1 83.75 177 SER A C 1
ATOM 1392 O O . SER A 1 177 ? -7.047 -7.906 18.141 1 83.75 177 SER A O 1
ATOM 1394 N N . MET A 1 178 ? -6.727 -6.371 16.625 1 84 178 MET A N 1
ATOM 1395 C CA . MET A 1 178 ? -6.262 -5.414 17.625 1 84 178 MET A CA 1
ATOM 1396 C C . MET A 1 178 ? -7.414 -4.559 18.141 1 84 178 MET A C 1
ATOM 1398 O O . MET A 1 178 ? -7.262 -3.826 19.125 1 84 178 MET A O 1
ATOM 1402 N N . GLN A 1 179 ? -8.547 -4.734 17.547 1 78.88 179 GLN A N 1
ATOM 1403 C CA . GLN A 1 179 ? -9.711 -3.967 17.984 1 78.88 179 GLN A CA 1
ATOM 1404 C C . GLN A 1 179 ? -10.336 -4.578 19.234 1 78.88 179 GLN A C 1
ATOM 1406 O O . GLN A 1 179 ? -10.391 -5.801 19.375 1 78.88 179 GLN A O 1
ATOM 1411 N N . THR A 1 180 ? -10.594 -3.736 20.141 1 74.5 180 THR A N 1
ATOM 1412 C CA . THR A 1 180 ? -11.25 -4.176 21.359 1 74.5 180 THR A CA 1
ATOM 1413 C C . THR A 1 180 ? -12.703 -4.578 21.078 1 74.5 180 THR A C 1
ATOM 1415 O O . THR A 1 180 ? -13.336 -4.035 20.172 1 74.5 180 THR A O 1
ATOM 1418 N N . PRO A 1 181 ? -13.164 -5.535 21.75 1 75.88 181 PRO A N 1
ATOM 1419 C CA . PRO A 1 181 ? -14.562 -5.918 21.578 1 75.88 181 PRO A CA 1
ATOM 1420 C C . PRO A 1 181 ? -15.531 -4.77 21.875 1 75.88 181 PRO A C 1
ATOM 1422 O O . PRO A 1 181 ? -15.242 -3.928 22.734 1 75.88 181 PRO A O 1
ATOM 1425 N N . PRO A 1 182 ? -16.578 -4.801 21.156 1 79.5 182 PRO A N 1
ATOM 1426 C CA . PRO A 1 182 ? -17.547 -3.715 21.344 1 79.5 182 PRO A CA 1
ATOM 1427 C C . PRO A 1 182 ? -18.219 -3.754 22.703 1 79.5 182 PRO A C 1
ATOM 1429 O O . PRO A 1 182 ? -18.484 -4.836 23.234 1 79.5 182 PRO A O 1
ATOM 1432 N N . GLU A 1 183 ? -18.406 -2.605 23.328 1 75.62 183 GLU A N 1
ATOM 1433 C CA . GLU A 1 183 ? -19.094 -2.459 24.609 1 75.62 183 GLU A CA 1
ATOM 1434 C C . GLU A 1 183 ? -20.234 -1.449 24.516 1 75.62 183 GLU A C 1
ATOM 1436 O O . GLU A 1 183 ? -20.031 -0.317 24.062 1 75.62 183 GLU A O 1
ATOM 1441 N N . SER A 1 184 ? -21.453 -1.797 24.812 1 72.62 184 SER A N 1
ATOM 1442 C CA . SER A 1 184 ? -22.625 -0.932 24.672 1 72.62 184 SER A CA 1
ATOM 1443 C C . SER A 1 184 ? -22.719 0.053 25.844 1 72.62 184 SER A C 1
ATOM 1445 O O . SER A 1 184 ? -23.281 1.136 25.703 1 72.62 184 SER A O 1
ATOM 1447 N N . GLY A 1 185 ? -21.891 -0.058 26.844 1 68.25 185 GLY A N 1
ATOM 1448 C CA . GLY A 1 185 ? -22.062 0.767 28.031 1 68.25 185 GLY A CA 1
ATOM 1449 C C . GLY A 1 185 ? -23.469 0.69 28.625 1 68.25 185 GLY A C 1
ATOM 1450 O O . GLY A 1 185 ? -24.281 -0.107 28.172 1 68.25 185 GLY A O 1
ATOM 1451 N N . PRO A 1 186 ? -23.781 1.396 29.594 1 72.44 186 PRO A N 1
ATOM 1452 C CA . PRO A 1 186 ? -25.141 1.416 30.156 1 72.44 186 PRO A CA 1
ATOM 1453 C C . PRO A 1 186 ? -26.156 2.068 29.219 1 72.44 186 PRO A C 1
ATOM 1455 O O . PRO A 1 186 ? -25.797 2.924 28.406 1 72.44 186 PRO A O 1
ATOM 1458 N N . ILE A 1 187 ? -27.375 1.605 29.281 1 74.5 187 ILE A N 1
ATOM 1459 C CA . ILE A 1 187 ? -28.438 2.119 28.422 1 74.5 187 ILE A CA 1
ATOM 1460 C C . ILE A 1 187 ? -28.875 3.5 28.906 1 74.5 187 ILE A C 1
ATOM 1462 O O . ILE A 1 187 ? -29.438 3.635 30 1 74.5 187 ILE A O 1
ATOM 1466 N N . TYR A 1 188 ? -28.594 4.465 28.219 1 78.81 188 TYR A N 1
ATOM 1467 C CA . TYR A 1 188 ? -28.797 5.871 28.547 1 78.81 188 TYR A CA 1
ATOM 1468 C C . TYR A 1 188 ? -30.25 6.137 28.938 1 78.81 188 TYR A C 1
ATOM 1470 O O . TYR A 1 188 ? -30.516 6.758 29.969 1 78.81 188 TYR A O 1
ATOM 1478 N N . PRO A 1 189 ? -31.234 5.59 28.234 1 78.94 189 PRO A N 1
ATOM 1479 C CA . PRO A 1 189 ? -32.594 5.918 28.609 1 78.94 189 PRO A CA 1
ATOM 1480 C C . PRO A 1 189 ? -33 5.406 30 1 78.94 189 PRO A C 1
ATOM 1482 O O . PRO A 1 189 ? -33.812 6.02 30.688 1 78.94 189 PRO A O 1
ATOM 1485 N N . ARG A 1 190 ? -32.406 4.406 30.422 1 77.12 190 ARG A N 1
ATOM 1486 C CA . ARG A 1 190 ? -32.688 3.881 31.75 1 77.12 190 ARG A CA 1
ATOM 1487 C C . ARG A 1 190 ? -32.125 4.809 32.812 1 77.12 190 ARG A C 1
ATOM 1489 O O . ARG A 1 190 ? -32.719 4.969 33.875 1 77.12 190 ARG A O 1
ATOM 1496 N N . ILE A 1 191 ? -31.047 5.332 32.5 1 77.88 191 ILE A N 1
ATOM 1497 C CA . ILE A 1 191 ? -30.406 6.238 33.469 1 77.88 191 ILE A CA 1
ATOM 1498 C C . ILE A 1 191 ? -31.219 7.527 33.562 1 77.88 191 ILE A C 1
ATOM 1500 O O . ILE A 1 191 ? -31.391 8.078 34.656 1 77.88 191 ILE A O 1
ATOM 1504 N N . VAL A 1 192 ? -31.656 7.949 32.5 1 80.44 192 VAL A N 1
ATOM 1505 C CA . VAL A 1 192 ? -32.438 9.18 32.469 1 80.44 192 VAL A CA 1
ATOM 1506 C C . VAL A 1 192 ? -33.781 8.953 33.188 1 80.44 192 VAL A C 1
ATOM 1508 O O . VAL A 1 192 ? -34.281 9.836 33.906 1 80.44 192 VAL A O 1
ATOM 1511 N N . GLU A 1 193 ? -34.312 7.82 32.969 1 77.75 193 GLU A N 1
ATOM 1512 C CA . GLU A 1 193 ? -35.562 7.48 33.688 1 77.75 193 GLU A CA 1
ATOM 1513 C C . GLU A 1 193 ? -35.344 7.445 35.188 1 77.75 193 GLU A C 1
ATOM 1515 O O . GLU A 1 193 ? -36.188 7.926 35.938 1 77.75 193 GLU A O 1
ATOM 1520 N N . GLN A 1 194 ? -34.281 6.883 35.531 1 78.12 194 GLN A N 1
ATOM 1521 C CA . GLN A 1 194 ? -33.969 6.836 36.938 1 78.12 194 GLN A CA 1
ATOM 1522 C C . GLN A 1 194 ? -33.75 8.242 37.5 1 78.12 194 GLN A C 1
ATOM 1524 O O . GLN A 1 194 ? -34.125 8.531 38.656 1 78.12 194 GLN A O 1
ATOM 1529 N N . HIS A 1 195 ? -33.125 9.016 36.75 1 79.06 195 HIS A N 1
ATOM 1530 C CA . HIS A 1 195 ? -32.875 10.398 37.156 1 79.06 195 HIS A CA 1
ATOM 1531 C C . HIS A 1 195 ? -34.188 11.156 37.312 1 79.06 195 HIS A C 1
ATOM 1533 O O . HIS A 1 195 ? -34.375 11.898 38.281 1 79.06 195 HIS A O 1
ATOM 1539 N N . SER A 1 196 ? -35.062 10.969 36.375 1 78.44 196 SER A N 1
ATOM 1540 C CA . SER A 1 196 ? -36.344 11.656 36.406 1 78.44 196 SER A CA 1
ATOM 1541 C C . SER A 1 196 ? -37.188 11.172 37.594 1 78.44 196 SER A C 1
ATOM 1543 O O . SER A 1 196 ? -37.844 11.969 38.25 1 78.44 196 SER A O 1
ATOM 1545 N N . LEU A 1 197 ? -37.094 9.891 37.781 1 79.94 197 LEU A N 1
ATOM 1546 C CA . LEU A 1 197 ? -37.844 9.32 38.906 1 79.94 197 LEU A CA 1
ATOM 1547 C C . LEU A 1 197 ? -37.281 9.836 40.219 1 79.94 197 LEU A C 1
ATOM 1549 O O . LEU A 1 197 ? -38.062 10.141 41.156 1 79.94 197 LEU A O 1
ATOM 1553 N N . SER A 1 198 ? -36.062 9.922 40.25 1 82.25 198 SER A N 1
ATOM 1554 C CA . SER A 1 198 ? -35.438 10.406 41.469 1 82.25 198 SER A CA 1
ATOM 1555 C C . SER A 1 198 ? -35.719 11.891 41.688 1 82.25 198 SER A C 1
ATOM 1557 O O . SER A 1 198 ? -35.875 12.344 42.812 1 82.25 198 SER A O 1
ATOM 1559 N N . ARG A 1 199 ? -35.688 12.633 40.656 1 79.88 199 ARG A N 1
ATOM 1560 C CA . ARG A 1 199 ? -36.031 14.047 40.75 1 79.88 199 ARG A CA 1
ATOM 1561 C C . ARG A 1 199 ? -37.469 14.242 41.188 1 79.88 199 ARG A C 1
ATOM 1563 O O . ARG A 1 199 ? -37.781 15.148 41.969 1 79.88 199 ARG A O 1
ATOM 1570 N N . GLU A 1 200 ? -38.344 13.328 40.75 1 79.62 200 GLU A N 1
ATOM 1571 C CA . GLU A 1 200 ? -39.75 13.391 41.125 1 79.62 200 GLU A CA 1
ATOM 1572 C C . GLU A 1 200 ? -39.938 13 42.594 1 79.62 200 GLU A C 1
ATOM 1574 O O . GLU A 1 200 ? -40.844 13.484 43.25 1 79.62 200 GLU A O 1
ATOM 1579 N N . GLU A 1 201 ? -39.094 12.094 42.938 1 81.69 201 GLU A N 1
ATOM 1580 C CA . GLU A 1 201 ? -39.156 11.68 44.344 1 81.69 201 GLU A CA 1
ATOM 1581 C C . GLU A 1 201 ? -38.562 12.75 45.25 1 81.69 201 GLU A C 1
ATOM 1583 O O . GLU A 1 201 ? -38.656 12.648 46.469 1 81.69 201 GLU A O 1
ATOM 1588 N N . GLY A 1 202 ? -38 13.781 44.75 1 76.31 202 GLY A N 1
ATOM 1589 C CA . GLY A 1 202 ? -37.531 14.914 45.531 1 76.31 202 GLY A CA 1
ATOM 1590 C C . GLY A 1 202 ? -36.031 14.906 45.781 1 76.31 202 GLY A C 1
ATOM 1591 O O . GLY A 1 202 ? -35.531 15.703 46.562 1 76.31 202 GLY A O 1
ATOM 1592 N N . TYR A 1 203 ? -35.281 14 45.156 1 75.56 203 TYR A N 1
ATOM 1593 C CA . TYR A 1 203 ? -33.844 13.938 45.375 1 75.56 203 TYR A CA 1
ATOM 1594 C C . TYR A 1 203 ? -33.125 14.852 44.406 1 75.56 203 TYR A C 1
ATOM 1596 O O . TYR A 1 203 ? -33.594 15.117 43.312 1 75.56 203 TYR A O 1
ATOM 1604 N N . ASN A 1 204 ? -32.156 15.555 44.938 1 72.69 204 ASN A N 1
ATOM 1605 C CA . ASN A 1 204 ? -31.266 16.281 44.031 1 72.69 204 ASN A CA 1
ATOM 1606 C C . ASN A 1 204 ? -30.234 15.367 43.406 1 72.69 204 ASN A C 1
ATOM 1608 O O . ASN A 1 204 ? -29.344 14.859 44.062 1 72.69 204 ASN A O 1
ATOM 1612 N N . VAL A 1 205 ? -30.484 14.875 42.156 1 68.5 205 VAL A N 1
ATOM 1613 C CA . VAL A 1 205 ? -29.625 13.914 41.5 1 68.5 205 VAL A CA 1
ATOM 1614 C C . VAL A 1 205 ? -28.656 14.656 40.562 1 68.5 205 VAL A C 1
ATOM 1616 O O . VAL A 1 205 ? -29.078 15.492 39.75 1 68.5 205 VAL A O 1
ATOM 1619 N N . SER A 1 206 ? -27.359 14.711 40.969 1 64.94 206 SER A N 1
ATOM 1620 C CA . SER A 1 206 ? -26.359 15.273 40.062 1 64.94 206 SER A CA 1
ATOM 1621 C C . SER A 1 206 ? -25.547 14.172 39.406 1 64.94 206 SER A C 1
ATOM 1623 O O . SER A 1 206 ? -25.359 13.094 39.969 1 64.94 206 SER A O 1
ATOM 1625 N N . VAL A 1 207 ? -25.438 14.219 38.031 1 63.66 207 VAL A N 1
ATOM 1626 C CA . VAL A 1 207 ? -24.594 13.289 37.312 1 63.66 207 VAL A CA 1
ATOM 1627 C C . VAL A 1 207 ? -23.125 13.664 37.5 1 63.66 207 VAL A C 1
ATOM 1629 O O . VAL A 1 207 ? -22.703 14.758 37.125 1 63.66 207 VAL A O 1
ATOM 1632 N N . ASP A 1 208 ? -22.438 13.039 38.469 1 60.56 208 ASP A N 1
ATOM 1633 C CA . ASP A 1 208 ? -21.016 13.344 38.688 1 60.56 208 ASP A CA 1
ATOM 1634 C C . ASP A 1 208 ? -20.125 12.484 37.812 1 60.56 208 ASP A C 1
ATOM 1636 O O . ASP A 1 208 ? -20.438 11.32 37.531 1 60.56 208 ASP A O 1
ATOM 1640 N N . ARG A 1 209 ? -19.266 13.078 36.969 1 59 209 ARG A N 1
ATOM 1641 C CA . ARG A 1 209 ? -18.25 12.453 36.125 1 59 209 ARG A CA 1
ATOM 1642 C C . ARG A 1 209 ? -17.109 11.906 37 1 59 209 ARG A C 1
ATOM 1644 O O . ARG A 1 209 ? -16.453 12.656 37.719 1 59 209 ARG A O 1
ATOM 1651 N N . VAL A 1 210 ? -17.141 10.648 37.344 1 53.59 210 VAL A N 1
ATOM 1652 C CA . VAL A 1 210 ? -15.969 10.102 38 1 53.59 210 VAL A CA 1
ATOM 1653 C C . VAL A 1 210 ? -14.922 9.703 36.969 1 53.59 210 VAL A C 1
ATOM 1655 O O . VAL A 1 210 ? -15.203 8.914 36.062 1 53.59 210 VAL A O 1
ATOM 1658 N N . ILE A 1 211 ? -14.047 10.5 36.75 1 50.75 211 ILE A N 1
ATOM 1659 C CA . ILE A 1 211 ? -12.93 10.203 35.875 1 50.75 211 ILE A CA 1
ATOM 1660 C C . ILE A 1 211 ? -12.156 9 36.406 1 50.75 211 ILE A C 1
ATOM 1662 O O . ILE A 1 211 ? -11.602 9.039 37.5 1 50.75 211 ILE A O 1
ATOM 1666 N N . GLU A 1 212 ? -12.539 7.816 36.125 1 46.69 212 GLU A N 1
ATOM 1667 C CA . GLU A 1 212 ? -11.664 6.711 36.5 1 46.69 212 GLU A CA 1
ATOM 1668 C C . GLU A 1 212 ? -10.297 6.828 35.812 1 46.69 212 GLU A C 1
ATOM 1670 O O . GLU A 1 212 ? -10.188 6.719 34.594 1 46.69 212 GLU A O 1
ATOM 1675 N N . VAL A 1 213 ? -9.531 7.691 36.344 1 46.09 213 VAL A N 1
ATOM 1676 C CA . VAL A 1 213 ? -8.148 7.711 35.875 1 46.09 213 VAL A CA 1
ATOM 1677 C C . VAL A 1 213 ? -7.543 6.312 35.969 1 46.09 213 VAL A C 1
ATOM 1679 O O . VAL A 1 213 ? -7.441 5.758 37.094 1 46.09 213 VAL A O 1
ATOM 1682 N N . GLN A 1 214 ? -7.809 5.449 35.125 1 44.84 214 GLN A N 1
ATOM 1683 C CA . GLN A 1 214 ? -7.027 4.223 35.25 1 44.84 214 GLN A CA 1
ATOM 1684 C C . GLN A 1 214 ? -5.551 4.527 35.469 1 44.84 214 GLN A C 1
ATOM 1686 O O . GLN A 1 214 ? -4.941 5.273 34.688 1 44.84 214 GLN A O 1
ATOM 1691 N N . ALA A 1 215 ? -5.191 4.453 36.75 1 44.84 215 ALA A N 1
ATOM 1692 C CA . ALA A 1 215 ? -3.766 4.535 37.062 1 44.84 215 ALA A CA 1
ATOM 1693 C C . ALA A 1 215 ? -2.924 3.855 36 1 44.84 215 ALA A C 1
ATOM 1695 O O . ALA A 1 215 ? -3.295 2.797 35.469 1 44.84 215 ALA A O 1
ATOM 1696 N N . PRO A 1 216 ? -2.074 4.629 35.375 1 51 216 PRO A N 1
ATOM 1697 C CA . PRO A 1 216 ? -1.146 3.998 34.406 1 51 216 PRO A CA 1
ATOM 1698 C C . PRO A 1 216 ? -0.618 2.656 34.906 1 51 216 PRO A C 1
ATOM 1700 O O . PRO A 1 216 ? -0.297 2.516 36.094 1 51 216 PRO A O 1
ATOM 1703 N N . GLU A 1 217 ? -1.062 1.533 34.438 1 50.38 217 GLU A N 1
ATOM 1704 C CA . GLU A 1 217 ? -0.438 0.277 34.844 1 50.38 217 GLU A CA 1
ATOM 1705 C C . GLU A 1 217 ? 1.072 0.434 34.969 1 50.38 217 GLU A C 1
ATOM 1707 O O . GLU A 1 217 ? 1.738 0.972 34.094 1 50.38 217 GLU A O 1
ATOM 1712 N N . ASP A 1 218 ? 1.57 0.596 36.156 1 50.97 218 ASP A N 1
ATOM 1713 C CA . ASP A 1 218 ? 2.992 0.7 36.469 1 50.97 218 ASP A CA 1
ATOM 1714 C C . ASP A 1 218 ? 3.799 -0.353 35.719 1 50.97 218 ASP A C 1
ATOM 1716 O O . ASP A 1 218 ? 3.732 -1.542 36.031 1 50.97 218 ASP A O 1
ATOM 1720 N N . LEU A 1 219 ? 4.043 -0.189 34.469 1 55.34 219 LEU A N 1
ATOM 1721 C CA . LEU A 1 219 ? 4.914 -1.053 33.688 1 55.34 219 LEU A CA 1
ATOM 1722 C C . LEU A 1 219 ? 6.281 -1.191 34.344 1 55.34 219 LEU A C 1
ATOM 1724 O O . LEU A 1 219 ? 7.098 -2.018 33.906 1 55.34 219 LEU A O 1
ATOM 1728 N N . SER A 1 220 ? 6.605 -0.217 35.406 1 53.38 220 SER A N 1
ATOM 1729 C CA . SER A 1 220 ? 7.914 -0.201 36.031 1 53.38 220 SER A CA 1
ATOM 1730 C C . SER A 1 220 ? 8.102 -1.411 36.938 1 53.38 220 SER A C 1
ATOM 1732 O O . SER A 1 220 ? 9.227 -1.746 37.312 1 53.38 220 SER A O 1
ATOM 1734 N N . THR A 1 221 ? 6.996 -1.935 37.469 1 47.69 221 THR A N 1
ATOM 1735 C CA . THR A 1 221 ? 7.082 -2.721 38.688 1 47.69 221 THR A CA 1
ATOM 1736 C C . THR A 1 221 ? 7.816 -4.035 38.438 1 47.69 221 THR A C 1
ATOM 1738 O O . THR A 1 221 ? 7.871 -4.895 39.312 1 47.69 221 THR A O 1
ATOM 1741 N N . ASP A 1 222 ? 8.227 -4.324 37.312 1 50.22 222 ASP A N 1
ATOM 1742 C CA . ASP A 1 222 ? 8.781 -5.672 37.438 1 50.22 222 ASP A CA 1
ATOM 1743 C C . ASP A 1 222 ? 10.094 -5.656 38.188 1 50.22 222 ASP A C 1
ATOM 1745 O O . ASP A 1 222 ? 11.172 -5.613 37.625 1 50.22 222 ASP A O 1
ATOM 1749 N N . GLY A 1 223 ? 10.133 -5.055 39.281 1 48.5 223 GLY A N 1
ATOM 1750 C CA . GLY A 1 223 ? 11.172 -4.91 40.281 1 48.5 223 GLY A CA 1
ATOM 1751 C C . GLY A 1 223 ? 12.023 -6.152 40.438 1 48.5 223 GLY A C 1
ATOM 1752 O O . GLY A 1 223 ? 13.164 -6.07 40.906 1 48.5 223 GLY A O 1
ATOM 1753 N N . ASP A 1 224 ? 11.516 -7.336 40.219 1 53.69 224 ASP A N 1
ATOM 1754 C CA . ASP A 1 224 ? 12.266 -8.477 40.75 1 53.69 224 ASP A CA 1
ATOM 1755 C C . ASP A 1 224 ? 13.281 -8.977 39.719 1 53.69 224 ASP A C 1
ATOM 1757 O O . ASP A 1 224 ? 13.984 -9.961 39.969 1 53.69 224 ASP A O 1
ATOM 1761 N N . VAL A 1 225 ? 13.305 -8.375 38.531 1 61.44 225 VAL A N 1
ATOM 1762 C CA . VAL A 1 225 ? 14.25 -8.945 37.594 1 61.44 225 VAL A CA 1
ATOM 1763 C C . VAL A 1 225 ? 15.562 -8.164 37.625 1 61.44 225 VAL A C 1
ATOM 1765 O O . VAL A 1 225 ? 15.586 -6.977 37.281 1 61.44 225 VAL A O 1
ATOM 1768 N N . HIS A 1 226 ? 16.547 -8.633 38.312 1 62.44 226 HIS A N 1
ATOM 1769 C CA . HIS A 1 226 ? 17.859 -8.031 38.5 1 62.44 226 HIS A CA 1
ATOM 1770 C C . HIS A 1 226 ? 18.609 -7.875 37.188 1 62.44 226 HIS A C 1
ATOM 1772 O O . HIS A 1 226 ? 19.5 -7.039 37.094 1 62.44 226 HIS A O 1
ATOM 1778 N N . ASP A 1 227 ? 18.203 -8.648 36.125 1 78.88 227 ASP A N 1
ATOM 1779 C CA . ASP A 1 227 ? 18.906 -8.539 34.844 1 78.88 227 ASP A CA 1
ATOM 1780 C C . ASP A 1 227 ? 18.266 -7.473 33.969 1 78.88 227 ASP A C 1
ATOM 1782 O O . ASP A 1 227 ? 17.078 -7.574 33.594 1 78.88 227 ASP A O 1
ATOM 1786 N N . GLU A 1 228 ? 19.078 -6.453 33.656 1 83.19 228 GLU A N 1
ATOM 1787 C CA . GLU A 1 228 ? 18.625 -5.301 32.875 1 83.19 228 GLU A CA 1
ATOM 1788 C C . GLU A 1 228 ? 18.078 -5.73 31.531 1 83.19 228 GLU A C 1
ATOM 1790 O O . GLU A 1 228 ? 17.047 -5.223 31.078 1 83.19 228 GLU A O 1
ATOM 1795 N N . LYS A 1 229 ? 18.734 -6.699 31 1 85.44 229 LYS A N 1
ATOM 1796 C CA . LYS A 1 229 ? 18.312 -7.148 29.672 1 85.44 229 LYS A CA 1
ATOM 1797 C C . LYS A 1 229 ? 16.984 -7.883 29.75 1 85.44 229 LYS A C 1
ATOM 1799 O O . LYS A 1 229 ? 16.141 -7.75 28.844 1 85.44 229 LYS A O 1
ATOM 1804 N N . ALA A 1 230 ? 16.812 -8.531 30.781 1 88.25 230 ALA A N 1
ATOM 1805 C CA . ALA A 1 230 ? 15.57 -9.266 30.969 1 88.25 230 ALA A CA 1
ATOM 1806 C C . ALA A 1 230 ? 14.414 -8.305 31.266 1 88.25 230 ALA A C 1
ATOM 1808 O O . ALA A 1 230 ? 13.297 -8.5 30.781 1 88.25 230 ALA A O 1
ATOM 1809 N N . SER A 1 231 ? 14.773 -7.344 31.984 1 89.88 231 SER A N 1
ATOM 1810 C CA . SER A 1 231 ? 13.758 -6.348 32.281 1 89.88 231 SER A CA 1
ATOM 1811 C C . SER A 1 231 ? 13.336 -5.578 31.047 1 89.88 231 SER A C 1
ATOM 1813 O O . SER A 1 231 ? 12.148 -5.309 30.844 1 89.88 231 SER A O 1
ATOM 1815 N N . ASP A 1 232 ? 14.312 -5.316 30.203 1 92.94 232 ASP A N 1
ATOM 1816 C CA . ASP A 1 232 ? 14.016 -4.609 28.953 1 92.94 232 ASP A CA 1
ATOM 1817 C C . ASP A 1 232 ? 13.141 -5.453 28.031 1 92.94 232 ASP A C 1
ATOM 1819 O O . ASP A 1 232 ? 12.258 -4.926 27.359 1 92.94 232 ASP A O 1
ATOM 1823 N N . LEU A 1 233 ? 13.414 -6.645 28.078 1 93.5 233 LEU A N 1
ATOM 1824 C CA . LEU A 1 233 ? 12.641 -7.555 27.234 1 93.5 233 LEU A CA 1
ATOM 1825 C C . LEU A 1 233 ? 11.188 -7.621 27.703 1 93.5 233 LEU A C 1
ATOM 1827 O O . LEU A 1 233 ? 10.273 -7.625 26.875 1 93.5 233 LEU A O 1
ATOM 1831 N N . LEU A 1 234 ? 10.984 -7.652 28.922 1 92.62 234 LEU A N 1
ATOM 1832 C CA . LEU A 1 234 ? 9.633 -7.703 29.469 1 92.62 234 LEU A CA 1
ATOM 1833 C C . LEU A 1 234 ? 8.883 -6.402 29.203 1 92.62 234 LEU A C 1
ATOM 1835 O O . LEU A 1 234 ? 7.707 -6.426 28.812 1 92.62 234 LEU A O 1
ATOM 1839 N N . LYS A 1 235 ? 9.594 -5.336 29.406 1 93 235 LYS A N 1
ATOM 1840 C CA . LYS A 1 235 ? 8.992 -4.039 29.094 1 93 235 LYS A CA 1
ATOM 1841 C C . LYS A 1 235 ? 8.625 -3.932 27.625 1 93 235 LYS A C 1
ATOM 1843 O O . LYS A 1 235 ? 7.527 -3.482 27.281 1 93 235 LYS A O 1
ATOM 1848 N N . ALA A 1 236 ? 9.523 -4.375 26.797 1 95.69 236 ALA A N 1
ATOM 1849 C CA . ALA A 1 236 ? 9.297 -4.312 25.359 1 95.69 236 ALA A CA 1
ATOM 1850 C C . ALA A 1 236 ? 8.094 -5.152 24.953 1 95.69 236 ALA A C 1
ATOM 1852 O O . ALA A 1 236 ? 7.312 -4.754 24.078 1 95.69 236 ALA A O 1
ATOM 1853 N N . SER A 1 237 ? 7.992 -6.297 25.531 1 94.38 237 SER A N 1
ATOM 1854 C CA . SER A 1 237 ? 6.875 -7.18 25.203 1 94.38 237 SER A CA 1
ATOM 1855 C C . SER A 1 237 ? 5.543 -6.562 25.609 1 94.38 237 SER A C 1
ATOM 1857 O O . SER A 1 237 ? 4.566 -6.641 24.859 1 94.38 237 SER A O 1
ATOM 1859 N N . SER A 1 238 ? 5.496 -5.945 26.719 1 92.44 238 SER A N 1
ATOM 1860 C CA . SER A 1 238 ? 4.27 -5.301 27.188 1 92.44 238 SER A CA 1
ATOM 1861 C C . SER A 1 238 ? 3.926 -4.09 26.328 1 92.44 238 SER A C 1
ATOM 1863 O O . SER A 1 238 ? 2.76 -3.869 25.984 1 92.44 238 SER A O 1
ATOM 1865 N N . LEU A 1 239 ? 4.922 -3.381 25.984 1 94.5 239 LEU A N 1
ATOM 1866 C CA . LEU A 1 239 ? 4.711 -2.205 25.141 1 94.5 239 LEU A CA 1
ATOM 1867 C C . LEU A 1 239 ? 4.289 -2.611 23.734 1 94.5 239 LEU A C 1
ATOM 1869 O O . LEU A 1 239 ? 3.443 -1.952 23.125 1 94.5 239 LEU A O 1
ATOM 1873 N N . PHE A 1 240 ? 4.816 -3.664 23.219 1 94.94 240 PHE A N 1
ATOM 1874 C CA . PHE A 1 240 ? 4.504 -4.133 21.875 1 94.94 240 PHE A CA 1
ATOM 1875 C C . PHE A 1 240 ? 3.029 -4.492 21.75 1 94.94 240 PHE A C 1
ATOM 1877 O O . PHE A 1 240 ? 2.428 -4.32 20.688 1 94.94 240 PHE A O 1
ATOM 1884 N N . GLN A 1 241 ? 2.461 -4.988 22.781 1 90.56 241 GLN A N 1
ATOM 1885 C CA . GLN A 1 241 ? 1.055 -5.375 22.75 1 90.56 241 GLN A CA 1
ATOM 1886 C C . GLN A 1 241 ? 0.156 -4.16 22.531 1 90.56 241 GLN A C 1
ATOM 1888 O O . GLN A 1 241 ? -0.936 -4.281 21.969 1 90.56 241 GLN A O 1
ATOM 1893 N N . ILE A 1 242 ? 0.677 -3.074 22.828 1 90.12 242 ILE A N 1
ATOM 1894 C CA . ILE A 1 242 ? -0.12 -1.859 22.703 1 90.12 242 ILE A CA 1
ATOM 1895 C C . ILE A 1 242 ? 0.273 -1.115 21.422 1 90.12 242 ILE A C 1
ATOM 1897 O O . ILE A 1 242 ? -0.586 -0.769 20.609 1 90.12 242 ILE A O 1
ATOM 1901 N N . PHE A 1 243 ? 1.53 -0.973 21.172 1 92.25 243 PHE A N 1
ATOM 1902 C CA . PHE A 1 243 ? 2.012 -0.055 20.141 1 92.25 243 PHE A CA 1
ATOM 1903 C C . PHE A 1 243 ? 2.059 -0.738 18.781 1 92.25 243 PHE A C 1
ATOM 1905 O O . PHE A 1 243 ? 2.338 -0.095 17.766 1 92.25 243 PHE A O 1
ATOM 1912 N N . ASN A 1 244 ? 1.779 -2.01 18.703 1 92.19 244 ASN A N 1
ATOM 1913 C CA . ASN A 1 244 ? 1.748 -2.68 17.406 1 92.19 244 ASN A CA 1
ATOM 1914 C C . ASN A 1 244 ? 0.631 -2.135 16.516 1 92.19 244 ASN A C 1
ATOM 1916 O O . ASN A 1 244 ? 0.647 -2.328 15.297 1 92.19 244 ASN A O 1
ATOM 1920 N N . LEU A 1 245 ? -0.309 -1.392 17.109 1 90.12 245 LEU A N 1
ATOM 1921 C CA . LEU A 1 245 ? -1.436 -0.823 16.375 1 90.12 245 LEU A CA 1
ATOM 1922 C C . LEU A 1 245 ? -0.969 0.283 15.43 1 90.12 245 LEU A C 1
ATOM 1924 O O . LEU A 1 245 ? -1.632 0.574 14.43 1 90.12 245 LEU A O 1
ATOM 1928 N N . LEU A 1 246 ? 0.207 0.845 15.727 1 90.44 246 LEU A N 1
ATOM 1929 C CA . LEU A 1 246 ? 0.718 1.95 14.922 1 90.44 246 LEU A CA 1
ATOM 1930 C C . LEU A 1 246 ? 1.097 1.474 13.523 1 90.44 246 LEU A C 1
ATOM 1932 O O . LEU A 1 246 ? 1.048 2.248 12.562 1 90.44 246 LEU A O 1
ATOM 1936 N N . PHE A 1 247 ? 1.403 0.18 13.383 1 92.06 247 PHE A N 1
ATOM 1937 C CA . PHE A 1 247 ? 1.84 -0.367 12.102 1 92.06 247 PHE A CA 1
ATOM 1938 C C . PHE A 1 247 ? 0.657 -0.544 11.156 1 92.06 247 PHE A C 1
ATOM 1940 O O . PHE A 1 247 ? 0.839 -0.682 9.945 1 92.06 247 PHE A O 1
ATOM 1947 N N . VAL A 1 248 ? -0.538 -0.55 11.734 1 87.94 248 VAL A N 1
ATOM 1948 C CA . VAL A 1 248 ? -1.736 -0.723 10.922 1 87.94 248 VAL A CA 1
ATOM 1949 C C . VAL A 1 248 ? -2.555 0.566 10.922 1 87.94 248 VAL A C 1
ATOM 1951 O O . VAL A 1 248 ? -3.771 0.537 10.727 1 87.94 248 VAL A O 1
ATOM 1954 N N . ASP A 1 249 ? -2.004 1.659 11.266 1 80.12 249 ASP A N 1
ATOM 1955 C CA . ASP A 1 249 ? -2.564 3.006 11.203 1 80.12 249 ASP A CA 1
ATOM 1956 C C . ASP A 1 249 ? -3.762 3.146 12.141 1 80.12 249 ASP A C 1
ATOM 1958 O O . ASP A 1 249 ? -4.773 3.75 11.773 1 80.12 249 ASP A O 1
ATOM 1962 N N . LEU A 1 250 ? -3.701 2.549 13.266 1 82.69 250 LEU A N 1
ATOM 1963 C CA . LEU A 1 250 ? -4.691 2.748 14.32 1 82.69 250 LEU A CA 1
ATOM 1964 C C . LEU A 1 250 ? -4.203 3.77 15.344 1 82.69 250 LEU A C 1
ATOM 1966 O O . LEU A 1 250 ? -3.027 4.145 15.336 1 82.69 250 LEU A O 1
ATOM 1970 N N . ILE A 1 251 ? -5.152 4.281 16.078 1 78.31 251 ILE A N 1
ATOM 1971 C CA . ILE A 1 251 ? -4.832 5.395 16.969 1 78.31 251 ILE A CA 1
ATOM 1972 C C . ILE A 1 251 ? -4.641 4.875 18.391 1 78.31 251 ILE A C 1
ATOM 1974 O O . ILE A 1 251 ? -5.285 3.904 18.797 1 78.31 251 ILE A O 1
ATOM 1978 N N . LEU A 1 252 ? -3.693 5.523 19.094 1 82.12 252 LEU A N 1
ATOM 1979 C CA . LEU A 1 252 ? -3.4 5.188 20.484 1 82.12 252 LEU A CA 1
ATOM 1980 C C . LEU A 1 252 ? -4.309 5.957 21.422 1 82.12 252 LEU A C 1
ATOM 1982 O O . LEU A 1 252 ? -4.695 7.094 21.141 1 82.12 252 LEU A O 1
ATOM 1986 N N . SER A 1 253 ? -4.656 5.273 22.453 1 77.25 253 SER A N 1
ATOM 1987 C CA . SER A 1 253 ? -5.41 5.957 23.5 1 77.25 253 SER A CA 1
ATOM 1988 C C . SER A 1 253 ? -4.492 6.793 24.391 1 77.25 253 SER A C 1
ATOM 1990 O O . SER A 1 253 ? -3.293 6.523 24.469 1 77.25 253 SER A O 1
ATOM 1992 N N . LEU A 1 254 ? -5.008 7.801 25.031 1 74.69 254 LEU A N 1
ATOM 1993 C CA . LEU A 1 254 ? -4.23 8.688 25.891 1 74.69 254 LEU A CA 1
ATOM 1994 C C . LEU A 1 254 ? -3.729 7.949 27.125 1 74.69 254 LEU A C 1
ATOM 1996 O O . LEU A 1 254 ? -2.648 8.25 27.641 1 74.69 254 LEU A O 1
ATOM 2000 N N . SER A 1 255 ? -4.48 6.957 27.516 1 71.56 255 SER A N 1
ATOM 2001 C CA . SER A 1 255 ? -4.078 6.203 28.703 1 71.56 255 SER A CA 1
ATOM 2002 C C . SER A 1 255 ? -2.855 5.34 28.422 1 71.56 255 SER A C 1
ATOM 2004 O O . SER A 1 255 ? -1.949 5.246 29.25 1 71.56 255 SER A O 1
ATOM 2006 N N . ASP A 1 256 ? -2.881 4.793 27.328 1 75.25 256 ASP A N 1
ATOM 2007 C CA . ASP A 1 256 ? -1.748 3.953 26.938 1 75.25 256 ASP A CA 1
ATOM 2008 C C . ASP A 1 256 ? -0.489 4.793 26.734 1 75.25 256 ASP A C 1
ATOM 2010 O O . ASP A 1 256 ? 0.616 4.352 27.062 1 75.25 256 ASP A O 1
ATOM 2014 N N . LEU A 1 257 ? -0.659 5.973 26.359 1 82.56 257 LEU A N 1
ATOM 2015 C CA . LEU A 1 257 ? 0.465 6.855 26.078 1 82.56 257 LEU A CA 1
ATOM 2016 C C . LEU A 1 257 ? 1.068 7.398 27.375 1 82.56 257 LEU A C 1
ATOM 2018 O O . LEU A 1 257 ? 2.273 7.648 27.438 1 82.56 257 LEU A O 1
ATOM 2022 N N . GLY A 1 258 ? 0.218 7.531 28.375 1 79.12 258 GLY A N 1
ATOM 2023 C CA . GLY A 1 258 ? 0.711 8.086 29.625 1 79.12 258 GLY A CA 1
ATOM 2024 C C . GLY A 1 258 ? 1.727 7.195 30.312 1 79.12 258 GLY A C 1
ATOM 2025 O O . GLY A 1 258 ? 2.777 7.668 30.75 1 79.12 258 GLY A O 1
ATOM 2026 N N . SER A 1 259 ? 1.482 5.945 30.297 1 80.75 259 SER A N 1
ATOM 2027 C CA . SER A 1 259 ? 2.383 5.004 30.953 1 80.75 259 SER A CA 1
ATOM 2028 C C . SER A 1 259 ? 3.703 4.883 30.203 1 80.75 259 SER A C 1
ATOM 2030 O O . SER A 1 259 ? 4.77 4.828 30.812 1 80.75 259 SER A O 1
ATOM 2032 N N . SER A 1 260 ? 3.65 4.871 28.984 1 89.31 260 SER A N 1
ATOM 2033 C CA . SER A 1 260 ? 4.855 4.738 28.172 1 89.31 260 SER A CA 1
ATOM 2034 C C . SER A 1 260 ? 5.699 6.008 28.219 1 89.31 260 SER A C 1
ATOM 2036 O O . SER A 1 260 ? 6.926 5.938 28.312 1 89.31 260 SER A O 1
ATOM 2038 N N . LYS A 1 261 ? 5.051 7.129 28.25 1 88.62 261 LYS A N 1
ATOM 2039 C CA . LYS A 1 261 ? 5.746 8.414 28.281 1 88.62 261 LYS A CA 1
ATOM 2040 C C . LYS A 1 261 ? 6.57 8.562 29.547 1 88.62 261 LYS A C 1
ATOM 2042 O O . LYS A 1 261 ? 7.73 8.977 29.5 1 88.62 261 LYS A O 1
ATOM 2047 N N . SER A 1 262 ? 6.031 8.195 30.641 1 86.81 262 SER A N 1
ATOM 2048 C CA . SER A 1 262 ? 6.723 8.32 31.922 1 86.81 262 SER A CA 1
ATOM 2049 C C . SER A 1 262 ? 7.91 7.371 32 1 86.81 262 SER A C 1
ATOM 2051 O O . SER A 1 262 ? 8.953 7.711 32.562 1 86.81 262 SER A O 1
ATOM 2053 N N . MET A 1 263 ? 7.805 6.273 31.406 1 89.69 263 MET A N 1
ATOM 2054 C CA . MET A 1 263 ? 8.867 5.273 31.422 1 89.69 263 MET A CA 1
ATOM 2055 C C . MET A 1 263 ? 10.055 5.727 30.578 1 89.69 263 MET A C 1
ATOM 2057 O O . MET A 1 263 ? 11.203 5.609 31 1 89.69 263 MET A O 1
ATOM 2061 N N . PHE A 1 264 ? 9.828 6.316 29.438 1 92.69 264 PHE A N 1
ATOM 2062 C CA . PHE A 1 264 ? 10.891 6.656 28.5 1 92.69 264 PHE A CA 1
ATOM 2063 C C . PHE A 1 264 ? 11.531 7.992 28.859 1 92.69 264 PHE A C 1
ATOM 2065 O O . PHE A 1 264 ? 12.664 8.273 28.469 1 92.69 264 PHE A O 1
ATOM 2072 N N . LYS A 1 265 ? 10.852 8.789 29.578 1 88.44 265 LYS A N 1
ATOM 2073 C CA . LYS A 1 265 ? 11.383 10.086 29.969 1 88.44 265 LYS A CA 1
ATOM 2074 C C . LYS A 1 265 ? 12.633 9.938 30.828 1 88.44 265 LYS A C 1
ATOM 2076 O O . LYS A 1 265 ? 13.594 10.695 30.688 1 88.44 265 LYS A O 1
ATOM 2081 N N . ASP A 1 266 ? 12.648 8.922 31.641 1 87.12 266 ASP A N 1
ATOM 2082 C CA . ASP A 1 266 ? 13.727 8.773 32.594 1 87.12 266 ASP A CA 1
ATOM 2083 C C . ASP A 1 266 ? 14.695 7.668 32.188 1 87.12 266 ASP A C 1
ATOM 2085 O O . ASP A 1 266 ? 15.703 7.434 32.844 1 87.12 266 ASP A O 1
ATOM 2089 N N . MET A 1 267 ? 14.547 7.133 31.109 1 91.19 267 MET A N 1
ATOM 2090 C CA . MET A 1 267 ? 15.344 5.98 30.688 1 91.19 267 MET A CA 1
ATOM 2091 C C . MET A 1 267 ? 16.594 6.43 29.938 1 91.19 267 MET A C 1
ATOM 2093 O O . MET A 1 267 ? 16.562 7.43 29.219 1 91.19 267 MET A O 1
ATOM 2097 N N . ALA A 1 268 ? 17.594 5.621 30.172 1 93.06 268 ALA A N 1
ATOM 2098 C CA . ALA A 1 268 ? 18.828 5.871 29.422 1 93.06 268 ALA A CA 1
ATOM 2099 C C . ALA A 1 268 ? 18.641 5.594 27.938 1 93.06 268 ALA A C 1
ATOM 2101 O O . ALA A 1 268 ? 17.844 4.738 27.562 1 93.06 268 ALA A O 1
ATOM 2102 N N . SER A 1 269 ? 19.375 6.285 27.125 1 94.88 269 SER A N 1
ATOM 2103 C CA . SER A 1 269 ? 19.234 6.207 25.672 1 94.88 269 SER A CA 1
ATOM 2104 C C . SER A 1 269 ? 19.516 4.797 25.156 1 94.88 269 SER A C 1
ATOM 2106 O O . SER A 1 269 ? 18.828 4.301 24.266 1 94.88 269 SER A O 1
ATOM 2108 N N . GLU A 1 270 ? 20.469 4.145 25.672 1 94.38 270 GLU A N 1
ATOM 2109 C CA . GLU A 1 270 ? 20.812 2.797 25.234 1 94.38 270 GLU A CA 1
ATOM 2110 C C . GLU A 1 270 ? 19.688 1.812 25.531 1 94.38 270 GLU A C 1
ATOM 2112 O O . GLU A 1 270 ? 19.359 0.955 24.703 1 94.38 270 GLU A O 1
ATOM 2117 N N . ASN A 1 271 ? 19.109 1.925 26.656 1 94.44 271 ASN A N 1
ATOM 2118 C CA . ASN A 1 271 ? 18 1.061 27.031 1 94.44 271 ASN A CA 1
ATOM 2119 C C . ASN A 1 271 ? 16.75 1.353 26.203 1 94.44 271 ASN A C 1
ATOM 2121 O O . ASN A 1 271 ? 16.031 0.432 25.797 1 94.44 271 ASN A O 1
ATOM 2125 N N . ALA A 1 272 ? 16.547 2.617 25.922 1 95.94 272 ALA A N 1
ATOM 2126 C CA . ALA A 1 272 ? 15.391 3.006 25.125 1 95.94 272 ALA A CA 1
ATOM 2127 C C . ALA A 1 272 ? 15.461 2.387 23.734 1 95.94 272 ALA A C 1
ATOM 2129 O O . ALA A 1 272 ? 14.492 1.795 23.25 1 95.94 272 ALA A O 1
ATOM 2130 N N . PHE A 1 273 ? 16.641 2.453 23.141 1 96.19 273 PHE A N 1
ATOM 2131 C CA . PHE A 1 273 ? 16.781 1.918 21.797 1 96.19 273 PHE A CA 1
ATOM 2132 C C . PHE A 1 273 ? 16.766 0.394 21.812 1 96.19 273 PHE A C 1
ATOM 2134 O O . PHE A 1 273 ? 16.328 -0.24 20.844 1 96.19 273 PHE A O 1
ATOM 2141 N N . ARG A 1 274 ? 17.219 -0.16 22.891 1 95.31 274 ARG A N 1
ATOM 2142 C CA . ARG A 1 274 ? 17.141 -1.612 23 1 95.31 274 ARG A CA 1
ATOM 2143 C C . ARG A 1 274 ? 15.695 -2.092 23.047 1 95.31 274 ARG A C 1
ATOM 2145 O O . ARG A 1 274 ? 15.352 -3.086 22.406 1 95.31 274 ARG A O 1
ATOM 2152 N N . ILE A 1 275 ? 14.891 -1.427 23.75 1 96.44 275 ILE A N 1
ATOM 2153 C CA . ILE A 1 275 ? 13.477 -1.769 23.828 1 96.44 275 ILE A CA 1
ATOM 2154 C C . ILE A 1 275 ? 12.82 -1.637 22.469 1 96.44 275 ILE A C 1
ATOM 2156 O O . ILE A 1 275 ? 12.07 -2.52 22.031 1 96.44 275 ILE A O 1
ATOM 2160 N N . ILE A 1 276 ? 13.148 -0.582 21.781 1 97 276 ILE A N 1
ATOM 2161 C CA . ILE A 1 276 ? 12.578 -0.33 20.469 1 97 276 ILE A CA 1
ATOM 2162 C C . ILE A 1 276 ? 13.016 -1.425 19.484 1 97 276 ILE A C 1
ATOM 2164 O O . ILE A 1 276 ? 12.219 -1.906 18.688 1 97 276 ILE A O 1
ATOM 2168 N N . GLU A 1 277 ? 14.266 -1.789 19.594 1 96.62 277 GLU A N 1
ATOM 2169 C CA . GLU A 1 277 ? 14.781 -2.848 18.734 1 96.62 277 GLU A CA 1
ATOM 2170 C C . GLU A 1 277 ? 14.031 -4.156 18.953 1 96.62 277 GLU A C 1
ATOM 2172 O O . GLU A 1 277 ? 13.742 -4.883 18 1 96.62 277 GLU A O 1
ATOM 2177 N N . ILE A 1 278 ? 13.719 -4.43 20.141 1 96.5 278 ILE A N 1
ATOM 2178 C CA . ILE A 1 278 ? 13 -5.656 20.469 1 96.5 278 ILE A CA 1
ATOM 2179 C C . ILE A 1 278 ? 11.57 -5.582 19.938 1 96.5 278 ILE A C 1
ATOM 2181 O O . ILE A 1 278 ? 11.062 -6.551 19.375 1 96.5 278 ILE A O 1
ATOM 2185 N N . GLU A 1 279 ? 10.953 -4.461 20.062 1 97.38 279 GLU A N 1
ATOM 2186 C CA . GLU A 1 279 ? 9.594 -4.293 19.547 1 97.38 279 GLU A CA 1
ATOM 2187 C C . GLU A 1 279 ? 9.547 -4.477 18.031 1 97.38 279 GLU A C 1
ATOM 2189 O O . GLU A 1 279 ? 8.656 -5.152 17.516 1 97.38 279 GLU A O 1
ATOM 2194 N N . LEU A 1 280 ? 10.492 -3.881 17.375 1 97.12 280 LEU A N 1
ATOM 2195 C CA . LEU A 1 280 ? 10.547 -3.996 15.93 1 97.12 280 LEU A CA 1
ATOM 2196 C C . LEU A 1 280 ? 10.828 -5.434 15.508 1 97.12 280 LEU A C 1
ATOM 2198 O O . LEU A 1 280 ? 10.344 -5.891 14.469 1 97.12 280 LEU A O 1
ATOM 2202 N N . SER A 1 281 ? 11.57 -6.09 16.328 1 95.62 281 SER A N 1
ATOM 2203 C CA . SER A 1 281 ? 11.836 -7.5 16.062 1 95.62 281 SER A CA 1
ATOM 2204 C C . SER A 1 281 ? 10.57 -8.336 16.219 1 95.62 281 SER A C 1
ATOM 2206 O O . SER A 1 281 ? 10.344 -9.273 15.438 1 95.62 281 SER A O 1
ATOM 2208 N N . PHE A 1 282 ? 9.781 -8.039 17.125 1 96 282 PHE A N 1
ATOM 2209 C CA . PHE A 1 282 ? 8.5 -8.727 17.297 1 96 282 PHE A CA 1
ATOM 2210 C C . PHE A 1 282 ? 7.598 -8.492 16.094 1 96 282 PHE A C 1
ATOM 2212 O O . PHE A 1 282 ? 6.922 -9.414 15.641 1 96 282 PHE A O 1
ATOM 2219 N N . MET A 1 283 ? 7.586 -7.316 15.625 1 96.38 283 MET A N 1
ATOM 2220 C CA . MET A 1 283 ? 6.746 -7.004 14.477 1 96.38 283 MET A CA 1
ATOM 2221 C C . MET A 1 283 ? 7.223 -7.754 13.234 1 96.38 283 MET A C 1
ATOM 2223 O O . MET A 1 283 ? 6.406 -8.219 12.438 1 96.38 283 MET A O 1
ATOM 2227 N N . PHE A 1 284 ? 8.562 -7.867 13.062 1 95.88 284 PHE A N 1
ATOM 2228 C CA . PHE A 1 284 ? 9.109 -8.656 11.961 1 95.88 284 PHE A CA 1
ATOM 2229 C C . PHE A 1 284 ? 8.609 -10.094 12.023 1 95.88 284 PHE A C 1
ATOM 2231 O O . PHE A 1 284 ? 8.211 -10.656 11.008 1 95.88 284 PHE A O 1
ATOM 2238 N N . ASP A 1 285 ? 8.547 -10.648 13.172 1 94.62 285 ASP A N 1
ATOM 2239 C CA . ASP A 1 285 ? 8.133 -12.031 13.344 1 94.62 285 ASP A CA 1
ATOM 2240 C C . ASP A 1 285 ? 6.66 -12.219 12.992 1 94.62 285 ASP A C 1
ATOM 2242 O O . ASP A 1 285 ? 6.273 -13.234 12.414 1 94.62 285 ASP A O 1
ATOM 2246 N N . ILE A 1 286 ? 5.922 -11.297 13.32 1 95 286 ILE A N 1
ATOM 2247 C CA . ILE A 1 286 ? 4.488 -11.391 13.078 1 95 286 ILE A CA 1
ATOM 2248 C C . ILE A 1 286 ? 4.211 -11.234 11.578 1 95 286 ILE A C 1
ATOM 2250 O O . ILE A 1 286 ? 3.369 -11.945 11.023 1 95 286 ILE A O 1
ATOM 2254 N N . LEU A 1 287 ? 4.965 -10.406 10.883 1 96 287 LEU A N 1
ATOM 2255 C CA . LEU A 1 287 ? 4.645 -10.047 9.5 1 96 287 LEU A CA 1
ATOM 2256 C C . LEU A 1 287 ? 5.312 -11.008 8.523 1 96 287 LEU A C 1
ATOM 2258 O O . LEU A 1 287 ? 4.77 -11.289 7.453 1 96 287 LEU A O 1
ATOM 2262 N N . TYR A 1 288 ? 6.508 -11.523 8.875 1 96.12 288 TYR A N 1
ATOM 2263 C CA . TYR A 1 288 ? 7.297 -12.18 7.836 1 96.12 288 TYR A CA 1
ATOM 2264 C C . TYR A 1 288 ? 7.59 -13.625 8.203 1 96.12 288 TYR A C 1
ATOM 2266 O O . TYR A 1 288 ? 8.195 -14.367 7.418 1 96.12 288 TYR A O 1
ATOM 2274 N N . THR A 1 289 ? 7.234 -14.031 9.375 1 94.94 289 THR A N 1
ATOM 2275 C CA . THR A 1 289 ? 7.457 -15.414 9.805 1 94.94 289 THR A CA 1
ATOM 2276 C C . THR A 1 289 ? 6.156 -16.031 10.305 1 94.94 289 THR A C 1
ATOM 2278 O O . THR A 1 289 ? 5.094 -15.406 10.242 1 94.94 289 THR A O 1
ATOM 2281 N N . LYS A 1 290 ? 6.242 -17.281 10.75 1 94.62 290 LYS A N 1
ATOM 2282 C CA . LYS A 1 290 ? 5.066 -17.969 11.289 1 94.62 290 LYS A CA 1
ATOM 2283 C C . LYS A 1 290 ? 4.883 -17.672 12.773 1 94.62 290 LYS A C 1
ATOM 2285 O O . LYS A 1 290 ? 4.137 -18.359 13.461 1 94.62 290 LYS A O 1
ATOM 2290 N N . GLY A 1 291 ? 5.52 -16.688 13.266 1 89.5 291 GLY A N 1
ATOM 2291 C CA . GLY A 1 291 ? 5.52 -16.359 14.68 1 89.5 291 GLY A CA 1
ATOM 2292 C C . GLY A 1 291 ? 4.137 -16.062 15.227 1 89.5 291 GLY A C 1
ATOM 2293 O O . GLY A 1 291 ? 3.854 -16.344 16.391 1 89.5 291 GLY A O 1
ATOM 2294 N N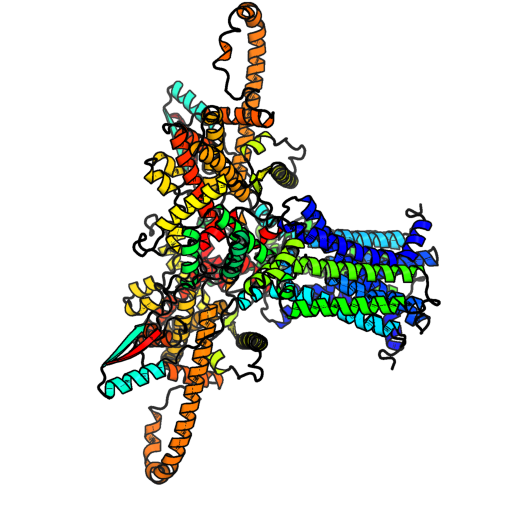 . ILE A 1 292 ? 3.258 -15.617 14.43 1 88.06 292 ILE A N 1
ATOM 2295 C CA . ILE A 1 292 ? 1.922 -15.227 14.875 1 88.06 292 ILE A CA 1
ATOM 2296 C C . ILE A 1 292 ? 1.169 -16.453 15.375 1 88.06 292 ILE A C 1
ATOM 2298 O O . ILE A 1 292 ? 0.328 -16.359 16.266 1 88.06 292 ILE A O 1
ATOM 2302 N N . ILE A 1 293 ? 1.522 -17.609 14.844 1 89.62 293 ILE A N 1
ATOM 2303 C CA . ILE A 1 293 ? 0.836 -18.844 15.203 1 89.62 293 ILE A CA 1
ATOM 2304 C C . ILE A 1 293 ? 1.729 -19.688 16.109 1 89.62 293 ILE A C 1
ATOM 2306 O O . ILE A 1 293 ? 1.243 -20.328 17.047 1 89.62 293 ILE A O 1
ATOM 2310 N N . LEU A 1 294 ? 2.982 -19.656 15.938 1 88.69 294 LEU A N 1
ATOM 2311 C CA . LEU A 1 294 ? 3.939 -20.562 16.547 1 88.69 294 LEU A CA 1
ATOM 2312 C C . LEU A 1 294 ? 3.99 -20.359 18.062 1 88.69 294 LEU A C 1
ATOM 2314 O O . LEU A 1 294 ? 4.172 -21.328 18.812 1 88.69 294 LEU A O 1
ATOM 2318 N N . TYR A 1 295 ? 3.773 -19.188 18.484 1 86 295 TYR A N 1
ATOM 2319 C CA . TYR A 1 295 ? 3.992 -18.906 19.891 1 86 295 TYR A CA 1
ATOM 2320 C C . TYR A 1 295 ? 2.686 -19 20.672 1 86 295 TYR A C 1
ATOM 2322 O O . TYR A 1 295 ? 2.648 -18.703 21.875 1 86 295 TYR A O 1
ATOM 2330 N N . LYS A 1 296 ? 1.698 -19.406 20.062 1 87.44 296 LYS A N 1
ATOM 2331 C CA . LYS A 1 296 ? 0.429 -19.703 20.719 1 87.44 296 LYS A CA 1
ATOM 2332 C C . LYS A 1 296 ? 0.329 -21.172 21.109 1 87.44 296 LYS A C 1
ATOM 2334 O O . LYS A 1 296 ? 1.156 -21.984 20.688 1 87.44 296 LYS A O 1
ATOM 2339 N N . ARG A 1 297 ? -0.56 -21.531 21.875 1 86.38 297 ARG A N 1
ATOM 2340 C CA . ARG A 1 297 ? -0.712 -22.891 22.375 1 86.38 297 ARG A CA 1
ATOM 2341 C C . ARG A 1 297 ? -0.93 -23.875 21.234 1 86.38 297 ARG A C 1
ATOM 2343 O O . ARG A 1 297 ? -0.3 -24.938 21.188 1 86.38 297 ARG A O 1
ATOM 2350 N N . TRP A 1 298 ? -1.676 -23.438 20.328 1 86.44 298 TRP A N 1
ATOM 2351 C CA . TRP A 1 298 ? -1.978 -24.328 19.219 1 86.44 298 TRP A CA 1
ATOM 2352 C C . TRP A 1 298 ? -0.764 -24.5 18.312 1 86.44 298 TRP A C 1
ATOM 2354 O O . TRP A 1 298 ? -0.586 -25.562 17.688 1 86.44 298 TRP A O 1
ATOM 2364 N N . GLY A 1 299 ? -0.006 -23.469 18.266 1 87.75 299 GLY A N 1
ATOM 2365 C CA . GLY A 1 299 ? 1.207 -23.578 17.469 1 87.75 299 GLY A CA 1
ATOM 2366 C C . GLY A 1 299 ? 2.23 -24.516 18.062 1 87.75 299 GLY A C 1
ATOM 2367 O O . GLY A 1 299 ? 2.85 -25.297 17.328 1 87.75 299 GLY A O 1
ATOM 2368 N N . ILE A 1 300 ? 2.299 -24.594 19.297 1 88.5 300 ILE A N 1
ATOM 2369 C CA . ILE A 1 300 ? 3.227 -25.484 19.984 1 88.5 300 ILE A CA 1
ATOM 2370 C C . ILE A 1 300 ? 2.738 -26.922 19.875 1 88.5 300 ILE A C 1
ATOM 2372 O O . ILE A 1 300 ? 3.521 -27.828 19.578 1 88.5 300 ILE A O 1
ATOM 2376 N N . LEU A 1 301 ? 1.468 -27.078 20.047 1 90.06 301 LEU A N 1
ATOM 2377 C CA . LEU A 1 301 ? 0.893 -28.422 19.906 1 90.06 301 LEU A CA 1
ATOM 2378 C C . LEU A 1 301 ? 1.074 -28.938 18.484 1 90.06 301 LEU A C 1
ATOM 2380 O O . LEU A 1 301 ? 1.36 -30.125 18.297 1 90.06 301 LEU A O 1
ATOM 2384 N N . GLY A 1 302 ? 0.909 -28.031 17.625 1 90.5 302 GLY A N 1
ATOM 2385 C CA . GLY A 1 302 ? 1.104 -28.406 16.234 1 90.5 302 GLY A CA 1
ATOM 2386 C C . GLY A 1 302 ? 2.516 -28.875 15.938 1 90.5 302 GLY A C 1
ATOM 2387 O O . GLY A 1 302 ? 2.709 -29.875 15.242 1 90.5 302 GLY A O 1
ATOM 2388 N N . ARG A 1 303 ? 3.469 -28.297 16.578 1 91.69 303 ARG A N 1
ATOM 2389 C CA . ARG A 1 303 ? 4.863 -28.656 16.359 1 91.69 303 ARG A CA 1
ATOM 2390 C C . ARG A 1 303 ? 5.191 -30 17 1 91.69 303 ARG A C 1
ATOM 2392 O O . ARG A 1 303 ? 5.941 -30.797 16.438 1 91.69 303 ARG A O 1
ATOM 2399 N N . ILE A 1 304 ? 4.613 -30.234 18.078 1 90.62 304 ILE A N 1
ATOM 2400 C CA . ILE A 1 304 ? 4.848 -31.5 18.766 1 90.62 304 ILE A CA 1
ATOM 2401 C C . ILE A 1 304 ? 4.199 -32.625 17.969 1 90.62 304 ILE A C 1
ATOM 2403 O O . ILE A 1 304 ? 4.816 -33.688 17.766 1 90.62 304 ILE A O 1
ATOM 2407 N N . ILE A 1 305 ? 3.072 -32.281 17.516 1 93.12 305 ILE A N 1
ATOM 2408 C CA . ILE A 1 305 ? 2.346 -33.312 16.766 1 93.12 305 ILE A CA 1
ATOM 2409 C C . ILE A 1 305 ? 3.088 -33.625 15.469 1 93.12 305 ILE A C 1
ATOM 2411 O O . ILE A 1 305 ? 3.291 -34.781 15.125 1 93.12 305 ILE A O 1
ATOM 2415 N N . THR A 1 306 ? 3.541 -32.594 14.766 1 94.56 306 THR A N 1
ATOM 2416 C CA . THR A 1 306 ? 4.211 -32.812 13.484 1 94.56 306 THR A CA 1
ATOM 2417 C C . THR A 1 306 ? 5.551 -33.5 13.688 1 94.56 306 THR A C 1
ATOM 2419 O O . THR A 1 306 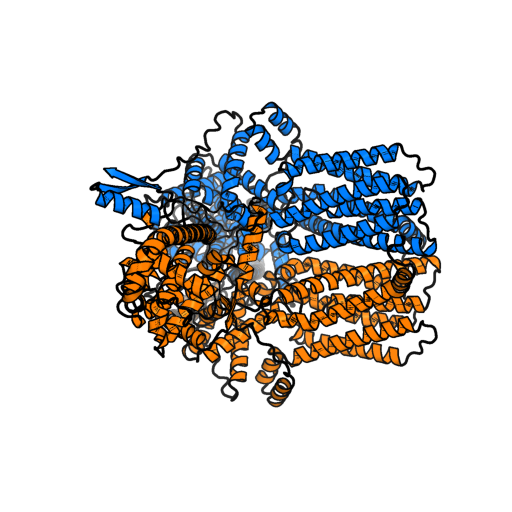? 5.93 -34.375 12.898 1 94.56 306 THR A O 1
ATOM 2422 N N . LEU A 1 307 ? 6.242 -33.219 14.781 1 95.19 307 LEU A N 1
ATOM 2423 C CA . LEU A 1 307 ? 7.516 -33.875 15.055 1 95.19 307 LEU A CA 1
ATOM 2424 C C . LEU A 1 307 ? 7.301 -35.344 15.438 1 95.19 307 LEU A C 1
ATOM 2426 O O . LEU A 1 307 ? 7.988 -36.219 14.922 1 95.19 307 LEU A O 1
ATOM 2430 N N . CYS A 1 308 ? 6.348 -35.594 16.25 1 96 308 CYS A N 1
ATOM 2431 C CA . CYS A 1 308 ? 6.078 -36.969 16.703 1 96 308 CYS A CA 1
ATOM 2432 C C . CYS A 1 308 ? 5.617 -37.844 15.547 1 96 308 CYS A C 1
ATOM 2434 O O . CYS A 1 308 ? 6.074 -38.969 15.406 1 96 308 CYS A O 1
ATOM 2436 N N . LEU A 1 309 ? 4.777 -37.281 14.734 1 96.75 309 LEU A N 1
ATOM 2437 C CA . LEU A 1 309 ? 4.266 -38.062 13.602 1 96.75 309 LEU A CA 1
ATOM 2438 C C . LEU A 1 309 ? 5.379 -38.344 12.602 1 96.75 309 LEU A C 1
ATOM 2440 O O . LEU A 1 309 ? 5.488 -39.469 12.102 1 96.75 309 LEU A O 1
ATOM 2444 N N . THR A 1 310 ? 6.211 -37.406 12.32 1 96.5 310 THR A N 1
ATOM 2445 C CA . THR A 1 310 ? 7.293 -37.594 11.367 1 96.5 310 THR A CA 1
ATOM 2446 C C . THR A 1 310 ? 8.32 -38.594 11.914 1 96.5 310 THR A C 1
ATOM 2448 O O . THR A 1 310 ? 8.836 -39.438 11.18 1 96.5 310 THR A O 1
ATOM 2451 N N . CYS A 1 311 ? 8.609 -38.5 13.195 1 95.81 311 CYS A N 1
ATOM 2452 C CA . CYS A 1 311 ? 9.523 -39.438 13.828 1 95.81 311 CYS A CA 1
ATOM 2453 C C . CYS A 1 311 ? 8.938 -40.844 13.836 1 95.81 311 CYS A C 1
ATOM 2455 O O . CYS A 1 311 ? 9.648 -41.812 13.617 1 95.81 311 CYS A O 1
ATOM 2457 N N . GLY A 1 312 ? 7.652 -40.875 14.148 1 95.44 312 GLY A N 1
ATOM 2458 C CA . GLY A 1 312 ? 6.988 -42.188 14.086 1 95.44 312 GLY A CA 1
ATOM 2459 C C . GLY A 1 312 ? 7.082 -42.844 12.727 1 95.44 312 GLY A C 1
ATOM 2460 O O . GLY A 1 312 ? 7.336 -44.031 12.633 1 95.44 312 GLY A O 1
ATOM 2461 N N . VAL A 1 313 ? 6.93 -42.031 11.68 1 95.81 313 VAL A N 1
ATOM 2462 C CA . VAL A 1 313 ? 7.031 -42.562 10.312 1 95.81 313 VAL A CA 1
ATOM 2463 C C . VAL A 1 313 ? 8.461 -43.031 10.047 1 95.81 313 VAL A C 1
ATOM 2465 O O . VAL A 1 313 ? 8.672 -44.031 9.398 1 95.81 313 VAL A O 1
ATOM 2468 N N . LEU A 1 314 ? 9.477 -42.281 10.562 1 94.81 314 LEU A N 1
ATOM 2469 C CA . LEU A 1 314 ? 10.867 -42.688 10.383 1 94.81 314 LEU A CA 1
ATOM 2470 C C . LEU A 1 314 ? 11.156 -44 11.07 1 94.81 314 LEU A C 1
ATOM 2472 O O . LEU A 1 314 ? 11.812 -44.875 10.492 1 94.81 314 LEU A O 1
ATOM 2476 N N . VAL A 1 315 ? 10.664 -44.188 12.25 1 93.5 315 VAL A N 1
ATOM 2477 C CA . VAL A 1 315 ? 10.891 -45.406 13.008 1 93.5 315 VAL A CA 1
ATOM 2478 C C . VAL A 1 315 ? 10.242 -46.594 12.289 1 93.5 315 VAL A C 1
ATOM 2480 O O . VAL A 1 315 ? 10.867 -47.656 12.141 1 93.5 315 VAL A O 1
ATOM 2483 N N . PHE A 1 316 ? 9.039 -46.375 11.805 1 91.75 316 PHE A N 1
ATOM 2484 C CA . PHE A 1 316 ? 8.352 -47.438 11.078 1 91.75 316 PHE A CA 1
ATOM 2485 C C . PHE A 1 316 ? 9.102 -47.781 9.797 1 91.75 316 PHE A C 1
ATOM 2487 O O . PHE A 1 316 ? 9.195 -48.969 9.43 1 91.75 316 PHE A O 1
ATOM 2494 N N . PHE A 1 317 ? 9.594 -46.781 9.148 1 89.38 317 PHE A N 1
ATOM 2495 C CA . PHE A 1 317 ? 10.32 -47 7.902 1 89.38 317 PHE A CA 1
ATOM 2496 C C . PHE A 1 317 ? 11.641 -47.719 8.156 1 89.38 317 PHE A C 1
ATOM 2498 O O . PHE A 1 317 ? 12.102 -48.469 7.309 1 89.38 317 PHE A O 1
ATOM 2505 N N . PHE A 1 318 ? 12.195 -47.562 9.328 1 88.12 318 PHE A N 1
ATOM 2506 C CA . PHE A 1 318 ? 13.453 -48.219 9.68 1 88.12 318 PHE A CA 1
ATOM 2507 C C . PHE A 1 318 ? 13.219 -49.688 10 1 88.12 318 PHE A C 1
ATOM 2509 O O . PHE A 1 318 ? 14.078 -50.531 9.711 1 88.12 318 PHE A O 1
ATOM 2516 N N . VAL A 1 319 ? 12.062 -50.062 10.453 1 88.31 319 VAL A N 1
ATOM 2517 C CA . VAL A 1 319 ? 11.797 -51.406 10.906 1 88.31 319 VAL A CA 1
ATOM 2518 C C . VAL A 1 319 ? 11.188 -52.219 9.766 1 88.31 319 VAL A C 1
ATOM 2520 O O . VAL A 1 319 ? 11.344 -53.438 9.719 1 88.31 319 VAL A O 1
ATOM 2523 N N . ALA A 1 320 ? 10.609 -51.531 8.875 1 82.88 320 ALA A N 1
ATOM 2524 C CA . ALA A 1 320 ? 9.938 -52.25 7.793 1 82.88 320 ALA A CA 1
ATOM 2525 C C . ALA A 1 320 ? 10.945 -52.875 6.84 1 82.88 320 ALA A C 1
ATOM 2527 O O . ALA A 1 320 ? 12.07 -52.406 6.715 1 82.88 320 ALA A O 1
ATOM 2528 N N . GLU A 1 321 ? 10.641 -54.062 6.332 1 78.38 321 GLU A N 1
ATOM 2529 C CA . GLU A 1 321 ? 11.469 -54.781 5.371 1 78.38 321 GLU A CA 1
ATOM 2530 C C . GLU A 1 321 ? 11.188 -54.312 3.943 1 78.38 321 GLU A C 1
ATOM 2532 O O . GLU A 1 321 ? 10.047 -54.375 3.482 1 78.38 321 GLU A O 1
ATOM 2537 N N . TRP A 1 322 ? 12.258 -53.656 3.387 1 79.31 322 TRP A N 1
ATOM 2538 C CA . TRP A 1 322 ? 12.086 -53.062 2.062 1 79.31 322 TRP A CA 1
ATOM 2539 C C . TRP A 1 322 ? 12.758 -53.938 0.996 1 79.31 322 TRP A C 1
ATOM 2541 O O . TRP A 1 322 ? 13.367 -53.406 0.061 1 79.31 322 TRP A O 1
ATOM 2551 N N . LYS A 1 323 ? 12.578 -55.219 0.961 1 77.12 323 LYS A N 1
ATOM 2552 C CA . LYS A 1 323 ? 13.258 -56.094 0.015 1 77.12 323 LYS A CA 1
ATOM 2553 C C . LYS A 1 323 ? 12.703 -55.906 -1.396 1 77.12 323 LYS A C 1
ATOM 2555 O O . LYS A 1 323 ? 13.438 -56.031 -2.377 1 77.12 323 LYS A O 1
ATOM 2560 N N . ASN A 1 324 ? 11.438 -55.469 -1.514 1 80.06 324 ASN A N 1
ATOM 2561 C CA . ASN A 1 324 ? 10.797 -55.438 -2.826 1 80.06 324 ASN A CA 1
ATOM 2562 C C . ASN A 1 324 ? 10.922 -54.031 -3.461 1 80.06 324 ASN A C 1
ATOM 2564 O O . ASN A 1 324 ? 10.367 -53.812 -4.535 1 80.06 324 ASN A O 1
ATOM 2568 N N . TYR A 1 325 ? 11.781 -53.219 -2.809 1 86.12 325 TYR A N 1
ATOM 2569 C CA . TYR A 1 325 ? 11.883 -51.844 -3.301 1 86.12 325 TYR A CA 1
ATOM 2570 C C . TYR A 1 325 ? 13.289 -51.562 -3.809 1 86.12 325 TYR A C 1
ATOM 2572 O O . TYR A 1 325 ? 14.242 -52.25 -3.445 1 86.12 325 TYR A O 1
ATOM 2580 N N . THR A 1 326 ? 13.391 -50.688 -4.75 1 88.38 326 THR A N 1
ATOM 2581 C CA . THR A 1 326 ? 14.688 -50.25 -5.266 1 88.38 326 THR A CA 1
ATOM 2582 C C . THR A 1 326 ? 15.492 -49.531 -4.191 1 88.38 326 THR A C 1
ATOM 2584 O O . THR A 1 326 ? 14.945 -48.719 -3.451 1 88.38 326 THR A O 1
ATOM 2587 N N . ARG A 1 327 ? 16.734 -49.781 -4.082 1 88 327 ARG A N 1
ATOM 2588 C CA . ARG A 1 327 ? 17.594 -49.219 -3.039 1 88 327 ARG A CA 1
ATOM 2589 C C . ARG A 1 327 ? 17.703 -47.719 -3.166 1 88 327 ARG A C 1
ATOM 2591 O O . ARG A 1 327 ? 17.766 -47 -2.16 1 88 327 ARG A O 1
ATOM 2598 N N . VAL A 1 328 ? 17.797 -47.125 -4.367 1 87.75 328 VAL A N 1
ATOM 2599 C CA . VAL A 1 328 ? 17.922 -45.688 -4.578 1 87.75 328 VAL A CA 1
ATOM 2600 C C . VAL A 1 328 ? 16.688 -44.969 -4.031 1 87.75 328 VAL A C 1
ATOM 2602 O O . VAL A 1 328 ? 16.812 -43.938 -3.367 1 87.75 328 VAL A O 1
ATOM 2605 N N . ASP A 1 329 ? 15.531 -45.531 -4.273 1 91.12 329 ASP A N 1
ATOM 2606 C CA . ASP A 1 329 ? 14.297 -44.906 -3.822 1 91.12 329 ASP A CA 1
ATOM 2607 C C . ASP A 1 329 ? 14.164 -44.969 -2.301 1 91.12 329 ASP A C 1
ATOM 2609 O O . ASP A 1 329 ? 13.602 -44.062 -1.678 1 91.12 329 ASP A O 1
ATOM 2613 N N . ILE A 1 330 ? 14.727 -46 -1.742 1 91.88 330 ILE A N 1
ATOM 2614 C CA . ILE A 1 330 ? 14.734 -46.094 -0.287 1 91.88 330 ILE A CA 1
ATOM 2615 C C . ILE A 1 330 ? 15.648 -45.031 0.302 1 91.88 330 ILE A C 1
ATOM 2617 O O . ILE A 1 330 ? 15.305 -44.375 1.293 1 91.88 330 ILE A O 1
ATOM 2621 N N . CYS A 1 331 ? 16.766 -44.812 -0.374 1 91.38 331 CYS A N 1
ATOM 2622 C CA . CYS A 1 331 ? 17.703 -43.781 0.098 1 91.38 331 CYS A CA 1
ATOM 2623 C C . CYS A 1 331 ? 17.094 -42.406 -0.012 1 91.38 331 CYS A C 1
ATOM 2625 O O . CYS A 1 331 ? 17.266 -41.562 0.883 1 91.38 331 CYS A O 1
ATOM 2627 N N . VAL A 1 332 ? 16.406 -42.125 -1.091 1 93.25 332 VAL A N 1
ATOM 2628 C CA . VAL A 1 332 ? 15.766 -40.844 -1.285 1 93.25 332 VAL A CA 1
ATOM 2629 C C . VAL A 1 332 ? 14.711 -40.625 -0.206 1 93.25 332 VAL A C 1
ATOM 2631 O O . VAL A 1 332 ? 14.602 -39.531 0.355 1 93.25 332 VAL A O 1
ATOM 2634 N N . THR A 1 333 ? 13.969 -41.625 0.097 1 93.62 333 THR A N 1
ATOM 2635 C CA . THR A 1 333 ? 12.922 -41.531 1.106 1 93.62 333 THR A CA 1
ATOM 2636 C C . THR A 1 333 ? 13.523 -41.25 2.484 1 93.62 333 THR A C 1
ATOM 2638 O O . THR A 1 333 ? 13.023 -40.438 3.244 1 93.62 333 THR A O 1
ATOM 2641 N N . PHE A 1 334 ? 14.633 -41.938 2.744 1 94 334 PHE A N 1
ATOM 2642 C CA . PHE A 1 334 ? 15.312 -41.719 4.016 1 94 334 PHE A CA 1
ATOM 2643 C C . PHE A 1 334 ? 15.852 -40.281 4.082 1 94 334 PHE A C 1
ATOM 2645 O O . PHE A 1 334 ? 15.812 -39.656 5.137 1 94 334 PHE A O 1
ATOM 2652 N N . SER A 1 335 ? 16.359 -39.812 2.971 1 94.88 335 SER A N 1
ATOM 2653 C CA . SER A 1 335 ? 16.875 -38.438 2.928 1 94.88 335 SER A CA 1
ATOM 2654 C C . SER A 1 335 ? 15.75 -37.406 3.146 1 94.88 335 SER A C 1
ATOM 2656 O O . SER A 1 335 ? 15.93 -36.438 3.871 1 94.88 335 SER A O 1
ATOM 2658 N N . LEU A 1 336 ? 14.617 -37.656 2.533 1 95.94 336 LEU A N 1
ATOM 2659 C CA . LEU A 1 336 ? 13.484 -36.75 2.686 1 95.94 336 LEU A CA 1
ATOM 2660 C C . LEU A 1 336 ? 12.984 -36.75 4.125 1 95.94 336 LEU A C 1
ATOM 2662 O O . LEU A 1 336 ? 12.68 -35.688 4.68 1 95.94 336 LEU A O 1
ATOM 2666 N N . LEU A 1 337 ? 12.914 -37.906 4.703 1 96 337 LEU A N 1
ATOM 2667 C CA . LEU A 1 337 ? 12.5 -38 6.098 1 96 337 LEU A CA 1
ATOM 2668 C C . LEU A 1 337 ? 13.523 -37.344 7.02 1 96 337 LEU A C 1
ATOM 2670 O O . LEU A 1 337 ? 13.156 -36.656 7.961 1 96 337 LEU A O 1
ATOM 2674 N N . GLY A 1 338 ? 14.766 -37.562 6.711 1 94.69 338 GLY A N 1
ATOM 2675 C CA . GLY A 1 338 ? 15.812 -36.906 7.484 1 94.69 338 GLY A CA 1
ATOM 2676 C C . GLY A 1 338 ? 15.758 -35.375 7.414 1 94.69 338 GLY A C 1
ATOM 2677 O O . GLY A 1 338 ? 15.875 -34.719 8.438 1 94.69 338 GLY A O 1
ATOM 2678 N N . ILE A 1 339 ? 15.547 -34.844 6.219 1 94.88 339 ILE A N 1
ATOM 2679 C CA . ILE A 1 339 ? 15.445 -33.406 6.023 1 94.88 339 ILE A CA 1
ATOM 2680 C C . ILE A 1 339 ? 14.227 -32.875 6.77 1 94.88 339 ILE A C 1
ATOM 2682 O O . ILE A 1 339 ? 14.297 -31.828 7.418 1 94.88 339 ILE A O 1
ATOM 2686 N N . ALA A 1 340 ? 13.133 -33.562 6.672 1 95.5 340 ALA A N 1
ATOM 2687 C CA . ALA A 1 340 ? 11.914 -33.125 7.352 1 95.5 340 ALA A CA 1
ATOM 2688 C C . ALA A 1 340 ? 12.125 -33.062 8.859 1 95.5 340 ALA A C 1
ATOM 2690 O O . ALA A 1 340 ? 11.719 -32.094 9.508 1 95.5 340 ALA A O 1
ATOM 2691 N N . ILE A 1 341 ? 12.766 -34 9.422 1 95.56 341 ILE A N 1
ATOM 2692 C CA . ILE A 1 341 ? 13.016 -34.031 10.859 1 95.56 341 ILE A CA 1
ATOM 2693 C C . ILE A 1 341 ? 14.008 -32.938 11.242 1 95.56 341 ILE A C 1
ATOM 2695 O O . ILE A 1 341 ? 13.828 -32.25 12.25 1 95.56 341 ILE A O 1
ATOM 2699 N N . LEU A 1 342 ? 15.016 -32.812 10.43 1 93.81 342 LEU A N 1
ATOM 2700 C CA . LEU A 1 342 ? 16 -31.781 10.695 1 93.81 342 LEU A CA 1
ATOM 2701 C C . LEU A 1 342 ? 15.352 -30.406 10.68 1 93.81 342 LEU A C 1
ATOM 2703 O O . LEU A 1 342 ? 15.664 -29.562 11.523 1 93.81 342 LEU A O 1
ATOM 2707 N N . LEU A 1 343 ? 14.5 -30.172 9.727 1 93.38 343 LEU A N 1
ATOM 2708 C CA . LEU A 1 343 ? 13.805 -28.906 9.648 1 93.38 343 LEU A CA 1
ATOM 2709 C C . LEU A 1 343 ? 12.922 -28.672 10.867 1 93.38 343 LEU A C 1
ATOM 2711 O O . LEU A 1 343 ? 12.859 -27.562 11.398 1 93.38 343 LEU A O 1
ATOM 2715 N N . GLU A 1 344 ? 12.32 -29.703 11.344 1 92.81 344 GLU A N 1
ATOM 2716 C CA . GLU A 1 344 ? 11.453 -29.594 12.516 1 92.81 344 GLU A CA 1
ATOM 2717 C C . GLU A 1 344 ? 12.273 -29.359 13.781 1 92.81 344 GLU A C 1
ATOM 2719 O O . GLU A 1 344 ? 11.891 -28.531 14.617 1 92.81 344 GLU A O 1
ATOM 2724 N N . ILE A 1 345 ? 13.312 -29.969 13.852 1 91.12 345 ILE A N 1
ATOM 2725 C CA . ILE A 1 345 ? 14.172 -29.781 15.016 1 91.12 345 ILE A CA 1
ATOM 2726 C C . ILE A 1 345 ? 14.734 -28.359 15.016 1 91.12 345 ILE A C 1
ATOM 2728 O O . ILE A 1 345 ? 14.758 -27.688 16.047 1 91.12 345 ILE A O 1
ATOM 2732 N N . TYR A 1 346 ? 15.07 -27.953 13.906 1 88.69 346 TYR A N 1
ATOM 2733 C CA . TYR A 1 346 ? 15.602 -26.594 13.789 1 88.69 346 TYR A CA 1
ATOM 2734 C C . TYR A 1 346 ? 14.531 -25.562 14.148 1 88.69 346 TYR A C 1
ATOM 2736 O O . TYR A 1 346 ? 14.82 -24.578 14.82 1 88.69 346 TYR A O 1
ATOM 2744 N N . SER A 1 347 ? 13.438 -25.812 13.68 1 87.5 347 SER A N 1
ATOM 2745 C CA . SER A 1 347 ? 12.328 -24.906 13.984 1 87.5 347 SER A CA 1
ATOM 2746 C C . SER A 1 347 ? 12.031 -24.875 15.477 1 87.5 347 SER A C 1
ATOM 2748 O O . SER A 1 347 ? 11.773 -23.812 16.031 1 87.5 347 SER A O 1
ATOM 2750 N N . ILE A 1 348 ? 12.141 -25.953 16.109 1 88.38 348 ILE A N 1
ATOM 2751 C CA . ILE A 1 348 ? 11.883 -26.031 17.547 1 88.38 348 ILE A CA 1
ATOM 2752 C C . ILE A 1 348 ? 13.008 -25.328 18.297 1 88.38 348 ILE A C 1
ATOM 2754 O O . ILE A 1 348 ? 12.758 -24.594 19.266 1 88.38 348 ILE A O 1
ATOM 2758 N N . LEU A 1 349 ? 14.156 -25.5 17.828 1 87 349 LEU A N 1
ATOM 2759 C CA . LEU A 1 349 ? 15.281 -24.828 18.469 1 87 349 LEU A CA 1
ATOM 2760 C C . LEU A 1 349 ? 15.164 -23.312 18.312 1 87 349 LEU A C 1
ATOM 2762 O O . LEU A 1 349 ? 15.453 -22.562 19.25 1 87 349 LEU A O 1
ATOM 2766 N N . LEU A 1 350 ? 14.703 -22.906 17.188 1 85.56 350 LEU A N 1
ATOM 2767 C CA . LEU A 1 350 ? 14.5 -21.484 16.969 1 85.56 350 LEU A CA 1
ATOM 2768 C C . LEU A 1 350 ? 13.367 -20.953 17.828 1 85.56 350 LEU A C 1
ATOM 2770 O O . LEU A 1 350 ? 13.43 -19.828 18.328 1 85.56 350 LEU A O 1
ATOM 2774 N N . MET A 1 351 ? 12.398 -21.688 18 1 87.31 351 MET A N 1
ATOM 2775 C CA . MET A 1 351 ? 11.258 -21.297 18.812 1 87.31 351 MET A CA 1
ATOM 2776 C C . MET A 1 351 ? 11.656 -21.141 20.281 1 87.31 351 MET A C 1
ATOM 2778 O O . MET A 1 351 ? 11.273 -20.172 20.938 1 87.31 351 MET A O 1
ATOM 2782 N N . VAL A 1 352 ? 12.484 -22 20.688 1 86.5 352 VAL A N 1
ATOM 2783 C CA . VAL A 1 352 ? 12.891 -22 22.094 1 86.5 352 VAL A CA 1
ATOM 2784 C C . VAL A 1 352 ? 13.906 -20.891 22.328 1 86.5 352 VAL A C 1
ATOM 2786 O O . VAL A 1 352 ? 13.938 -20.281 23.406 1 86.5 352 VAL A O 1
ATOM 2789 N N . SER A 1 353 ? 14.617 -20.547 21.312 1 86.62 353 SER A N 1
ATOM 2790 C CA . SER A 1 353 ? 15.648 -19.531 21.469 1 86.62 353 SER A CA 1
ATOM 2791 C C . SER A 1 353 ? 15.117 -18.156 21.094 1 86.62 353 SER A C 1
ATOM 2793 O O . SER A 1 353 ? 15.875 -17.188 21.016 1 86.62 353 SER A O 1
ATOM 2795 N N . SER A 1 354 ? 13.906 -18.016 20.938 1 87.88 354 SER A N 1
ATOM 2796 C CA . SER A 1 354 ? 13.328 -16.75 20.484 1 87.88 354 SER A CA 1
ATOM 2797 C C . SER A 1 354 ? 13.039 -15.828 21.656 1 87.88 354 SER A C 1
ATOM 2799 O O . SER A 1 354 ? 13.016 -16.266 22.812 1 87.88 354 SER A O 1
ATOM 2801 N N . ASP A 1 355 ? 12.891 -14.578 21.359 1 89.56 355 ASP A N 1
ATOM 2802 C CA . ASP A 1 355 ? 12.539 -13.586 22.375 1 89.56 355 ASP A CA 1
ATOM 2803 C C . ASP A 1 355 ? 11.156 -13.859 22.953 1 89.56 355 ASP A C 1
ATOM 2805 O O . ASP A 1 355 ? 10.898 -13.555 24.125 1 89.56 355 ASP A O 1
ATOM 2809 N N . TRP A 1 356 ? 10.32 -14.508 22.219 1 90.69 356 TRP A N 1
ATOM 2810 C CA . TRP A 1 356 ? 8.977 -14.836 22.672 1 90.69 356 TRP A CA 1
ATOM 2811 C C . TRP A 1 356 ? 9.023 -15.875 23.797 1 90.69 356 TRP A C 1
ATOM 2813 O O . TRP A 1 356 ? 8.312 -15.75 24.797 1 90.69 356 TRP A O 1
ATOM 2823 N N . ALA A 1 357 ? 9.859 -16.797 23.609 1 88.56 357 ALA A N 1
ATOM 2824 C CA . ALA A 1 357 ? 10.016 -17.844 24.625 1 88.56 357 ALA A CA 1
ATOM 2825 C C . ALA A 1 357 ? 10.641 -17.297 25.891 1 88.56 357 ALA A C 1
ATOM 2827 O O . ALA A 1 357 ? 10.258 -17.688 27 1 88.56 357 ALA A O 1
ATOM 2828 N N . ARG A 1 358 ? 11.531 -16.469 25.703 1 88.94 358 ARG A N 1
ATOM 2829 C CA . ARG A 1 358 ? 12.188 -15.867 26.859 1 88.94 358 ARG A CA 1
ATOM 2830 C C . ARG A 1 358 ? 11.195 -15.023 27.672 1 88.94 358 ARG A C 1
ATOM 2832 O O . ARG A 1 358 ? 11.234 -15.023 28.906 1 88.94 358 ARG A O 1
ATOM 2839 N N . VAL A 1 359 ? 10.383 -14.289 26.984 1 91.25 359 VAL A N 1
ATOM 2840 C CA . VAL A 1 359 ? 9.359 -13.484 27.641 1 91.25 359 VAL A CA 1
ATOM 2841 C C . VAL A 1 359 ? 8.414 -14.398 28.422 1 91.25 359 VAL A C 1
ATOM 2843 O O . VAL A 1 359 ? 8.047 -14.094 29.562 1 91.25 359 VAL A O 1
ATOM 2846 N N . TRP A 1 360 ? 8.031 -15.508 27.859 1 87.62 360 TRP A N 1
ATOM 2847 C CA . TRP A 1 360 ? 7.145 -16.469 28.516 1 87.62 360 TRP A CA 1
ATOM 2848 C C . TRP A 1 360 ? 7.789 -17.031 29.766 1 87.62 360 TRP A C 1
ATOM 2850 O O . TRP A 1 360 ? 7.137 -17.156 30.812 1 87.62 360 TRP A O 1
ATOM 2860 N N . ALA A 1 361 ? 9.039 -17.312 29.734 1 87.5 361 ALA A N 1
ATOM 2861 C CA . ALA A 1 361 ? 9.766 -17.875 30.875 1 87.5 361 ALA A CA 1
ATOM 2862 C C . ALA A 1 361 ? 9.891 -16.844 32 1 87.5 361 ALA A C 1
ATOM 2864 O O . ALA A 1 361 ? 9.75 -17.172 33.156 1 87.5 361 ALA A O 1
ATOM 2865 N N . LEU A 1 362 ? 10.109 -15.664 31.562 1 86.44 362 LEU A N 1
ATOM 2866 C CA . LEU A 1 362 ? 10.297 -14.594 32.531 1 86.44 362 LEU A CA 1
ATOM 2867 C C . LEU A 1 362 ? 8.977 -14.234 33.219 1 86.44 362 LEU A C 1
ATOM 2869 O O . LEU A 1 362 ? 8.938 -13.945 34.406 1 86.44 362 LEU A O 1
ATOM 2873 N N . ARG A 1 363 ? 7.965 -14.211 32.469 1 84.25 363 ARG A N 1
ATOM 2874 C CA . ARG A 1 363 ? 6.652 -13.875 33 1 84.25 363 ARG A CA 1
ATOM 2875 C C . ARG A 1 363 ? 6.18 -14.945 33.969 1 84.25 363 ARG A C 1
ATOM 2877 O O . ARG A 1 363 ? 5.48 -14.633 34.938 1 84.25 363 ARG A O 1
ATOM 2884 N N . ASN A 1 364 ? 6.484 -16.172 33.688 1 81.56 364 ASN A N 1
ATOM 2885 C CA . ASN A 1 364 ? 6.082 -17.25 34.562 1 81.56 364 ASN A CA 1
ATOM 2886 C C . ASN A 1 364 ? 7.086 -17.453 35.688 1 81.56 364 ASN A C 1
ATOM 2888 O O . ASN A 1 364 ? 6.988 -18.422 36.469 1 81.56 364 ASN A O 1
ATOM 2892 N N . ARG A 1 365 ? 7.996 -16.594 35.938 1 71 365 ARG A N 1
ATOM 2893 C CA . ARG A 1 365 ? 8.961 -16.531 37.031 1 71 365 ARG A CA 1
ATOM 2894 C C . ARG A 1 365 ? 9.781 -17.797 37.125 1 71 365 ARG A C 1
ATOM 2896 O O . ARG A 1 365 ? 10.062 -18.297 38.219 1 71 365 ARG A O 1
ATOM 2903 N N . ASN A 1 366 ? 9.828 -18.359 36 1 75.44 366 ASN A N 1
ATOM 2904 C CA . ASN A 1 366 ? 10.664 -19.547 36 1 75.44 366 ASN A CA 1
ATOM 2905 C C . ASN A 1 366 ? 12.094 -19.234 35.562 1 75.44 366 ASN A C 1
ATOM 2907 O O . ASN A 1 366 ? 12.414 -19.234 34.375 1 75.44 366 ASN A O 1
ATOM 2911 N N . ARG A 1 367 ? 12.875 -18.906 36.562 1 72.19 367 ARG A N 1
ATOM 2912 C CA . ARG A 1 367 ? 14.25 -18.469 36.344 1 72.19 367 ARG A CA 1
ATOM 2913 C C . ARG A 1 367 ? 15.078 -19.594 35.688 1 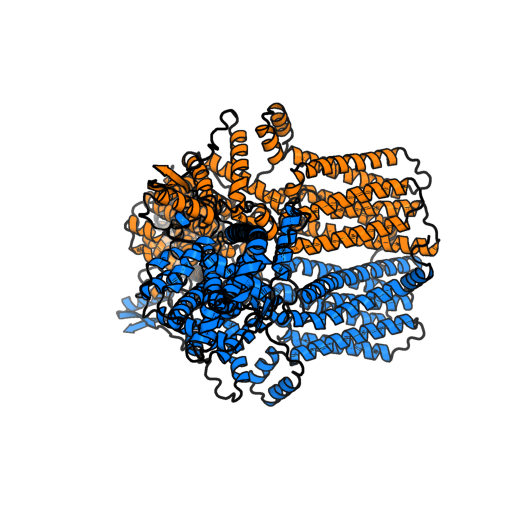72.19 367 ARG A C 1
ATOM 2915 O O . ARG A 1 367 ? 15.953 -19.328 34.875 1 72.19 367 ARG A O 1
ATOM 2922 N N . TYR A 1 368 ? 14.781 -20.734 36.062 1 75.75 368 TYR A N 1
ATOM 2923 C CA . TYR A 1 368 ? 15.539 -21.859 35.531 1 75.75 368 TYR A CA 1
ATOM 2924 C C . TYR A 1 368 ? 15.289 -22.016 34.031 1 75.75 368 TYR A C 1
ATOM 2926 O O . TYR A 1 368 ? 16.234 -22.203 33.25 1 75.75 368 TYR A O 1
ATOM 2934 N N . GLU A 1 369 ? 14.062 -21.938 33.656 1 78.69 369 GLU A N 1
ATOM 2935 C CA . GLU A 1 369 ? 13.719 -22.047 32.25 1 78.69 369 GLU A CA 1
ATOM 2936 C C . GLU A 1 369 ? 14.344 -20.906 31.438 1 78.69 369 GLU A C 1
ATOM 2938 O O . GLU A 1 369 ? 14.789 -21.125 30.297 1 78.69 369 GLU A O 1
ATOM 2943 N N . ALA A 1 370 ? 14.375 -19.797 32.062 1 79.62 370 ALA A N 1
ATOM 2944 C CA . ALA A 1 370 ? 14.953 -18.641 31.375 1 79.62 370 ALA A CA 1
ATOM 2945 C C . ALA A 1 370 ? 16.453 -18.844 31.141 1 79.62 370 ALA A C 1
ATOM 2947 O O . ALA A 1 370 ? 16.969 -18.5 30.078 1 79.62 370 ALA A O 1
ATOM 2948 N N . LYS A 1 371 ? 17.062 -19.422 32.062 1 79.44 371 LYS A N 1
ATOM 2949 C CA . LYS A 1 371 ? 18.5 -19.672 31.938 1 79.44 371 LYS A CA 1
ATOM 2950 C C . LYS A 1 371 ? 18.781 -20.719 30.875 1 79.44 371 LYS A C 1
ATOM 2952 O O . LYS A 1 371 ? 19.766 -20.609 30.125 1 79.44 371 LYS A O 1
ATOM 2957 N N . VAL A 1 372 ? 17.984 -21.672 30.828 1 79.62 372 VAL A N 1
ATOM 2958 C CA . VAL A 1 372 ? 18.141 -22.703 29.812 1 79.62 372 VAL A CA 1
ATOM 2959 C C . VAL A 1 372 ? 17.953 -22.109 28.422 1 79.62 372 VAL A C 1
ATOM 2961 O O . VAL A 1 372 ? 18.703 -22.422 27.5 1 79.62 372 VAL A O 1
ATOM 2964 N N . ILE A 1 373 ? 17.031 -21.266 28.359 1 81.12 373 ILE A N 1
ATOM 2965 C CA . ILE A 1 373 ? 16.75 -20.625 27.078 1 81.12 373 ILE A CA 1
ATOM 2966 C C . ILE A 1 373 ? 17.922 -19.734 26.688 1 81.12 373 ILE A C 1
ATOM 2968 O O . ILE A 1 373 ? 18.312 -19.703 25.516 1 81.12 373 ILE A O 1
ATOM 2972 N N . ASP A 1 374 ? 18.516 -19.094 27.625 1 77.19 374 ASP A N 1
ATOM 2973 C CA . ASP A 1 374 ? 19.641 -18.219 27.359 1 77.19 374 ASP A CA 1
ATOM 2974 C C . ASP A 1 374 ? 20.859 -19.031 26.891 1 77.19 374 ASP A C 1
ATOM 2976 O O . ASP A 1 374 ? 21.641 -18.562 26.062 1 77.19 374 ASP A O 1
ATOM 2980 N N . SER A 1 375 ? 20.938 -20.141 27.438 1 78.25 375 SER A N 1
ATOM 2981 C CA . SER A 1 375 ? 22.078 -21 27.078 1 78.25 375 SER A CA 1
ATOM 2982 C C . SER A 1 375 ? 21.922 -21.562 25.672 1 78.25 375 SER A C 1
ATOM 2984 O O . SER A 1 375 ? 22.922 -21.859 25.016 1 78.25 375 SER A O 1
ATOM 2986 N N . LEU A 1 376 ? 20.734 -21.719 25.297 1 74.19 376 LEU A N 1
ATOM 2987 C CA . LEU A 1 376 ? 20.469 -22.266 23.969 1 74.19 376 LEU A CA 1
ATOM 2988 C C . LEU A 1 376 ? 20.578 -21.188 22.906 1 74.19 376 LEU A C 1
ATOM 2990 O O . LEU A 1 376 ? 20.609 -21.5 21.703 1 74.19 376 LEU A O 1
ATOM 2994 N N . GLN A 1 377 ? 20.578 -19.953 23.375 1 69.19 377 GLN A N 1
ATOM 2995 C CA . GLN A 1 377 ? 20.656 -18.859 22.422 1 69.19 377 GLN A CA 1
ATOM 2996 C C . GLN A 1 377 ? 22.078 -18.688 21.875 1 69.19 377 GLN A C 1
ATOM 2998 O O . GLN A 1 377 ? 22.797 -17.781 22.281 1 69.19 377 GLN A O 1
ATOM 3003 N N . PHE A 1 378 ? 22.734 -19.75 21.5 1 61.53 378 PHE A N 1
ATOM 3004 C CA . PHE A 1 378 ? 24.109 -19.719 20.984 1 61.53 378 PHE A CA 1
ATOM 3005 C C . PHE A 1 378 ? 24.297 -18.578 19.984 1 61.53 378 PHE A C 1
ATOM 3007 O O . PHE A 1 378 ? 25.266 -17.828 20.078 1 61.53 378 PHE A O 1
ATOM 3014 N N . CYS A 1 379 ? 23.594 -18.516 18.797 1 62.12 379 CYS A N 1
ATOM 3015 C CA . CYS A 1 379 ? 23.906 -17.562 17.734 1 62.12 379 CYS A CA 1
ATOM 3016 C C . CYS A 1 379 ? 22.875 -16.453 17.672 1 62.12 379 CYS A C 1
ATOM 3018 O O . CYS A 1 379 ? 21.891 -16.547 16.938 1 62.12 379 CYS A O 1
ATOM 3020 N N . ARG A 1 380 ? 23.141 -15.531 18.656 1 68.38 380 ARG A N 1
ATOM 3021 C CA . ARG A 1 380 ? 22.172 -14.445 18.688 1 68.38 380 ARG A CA 1
ATOM 3022 C C . ARG A 1 380 ? 22.359 -13.523 17.484 1 68.38 380 ARG A C 1
ATOM 3024 O O . ARG A 1 380 ? 23.453 -12.969 17.281 1 68.38 380 ARG A O 1
ATOM 3031 N N . GLN A 1 381 ? 21.391 -13.562 16.656 1 78.88 381 GLN A N 1
ATOM 3032 C CA . GLN A 1 381 ? 21.391 -12.648 15.516 1 78.88 381 GLN A CA 1
ATOM 3033 C C . GLN A 1 381 ? 20.969 -11.25 15.938 1 78.88 381 GLN A C 1
ATOM 3035 O O . GLN A 1 381 ? 20.141 -11.094 16.844 1 78.88 381 GLN A O 1
ATOM 3040 N N . PRO A 1 382 ? 21.641 -10.266 15.336 1 88.31 382 PRO A N 1
ATOM 3041 C CA . PRO A 1 382 ? 21.203 -8.906 15.641 1 88.31 382 PRO A CA 1
ATOM 3042 C C . PRO A 1 382 ? 19.75 -8.656 15.258 1 88.31 382 PRO A C 1
ATOM 3044 O O . PRO A 1 382 ? 19.219 -9.297 14.336 1 88.31 382 PRO A O 1
ATOM 3047 N N . ARG A 1 383 ? 19.156 -7.84 16.016 1 91.62 383 ARG A N 1
ATOM 3048 C CA . ARG A 1 383 ? 17.734 -7.57 15.828 1 91.62 383 ARG A CA 1
ATOM 3049 C C . ARG A 1 383 ? 17.5 -6.66 14.625 1 91.62 383 ARG A C 1
ATOM 3051 O O . ARG A 1 383 ? 16.391 -6.578 14.102 1 91.62 383 ARG A O 1
ATOM 3058 N N . TRP A 1 384 ? 18.422 -5.898 14.219 1 91.94 384 TRP A N 1
ATOM 3059 C CA . TRP A 1 384 ? 18.406 -5.121 12.984 1 91.94 384 TRP A CA 1
ATOM 3060 C C . TRP A 1 384 ? 19.812 -4.898 12.453 1 91.94 384 TRP A C 1
ATOM 3062 O O . TRP A 1 384 ? 20.781 -5.344 13.062 1 91.94 384 TRP A O 1
ATOM 3072 N N . SER A 1 385 ? 20.125 -4.355 11.461 1 92.12 385 SER A N 1
ATOM 3073 C CA . SER A 1 385 ? 21.438 -4.215 10.844 1 92.12 385 SER A CA 1
ATOM 3074 C C . SER A 1 385 ? 22.344 -3.309 11.68 1 92.12 385 SER A C 1
ATOM 3076 O O . SER A 1 385 ? 23.578 -3.4 11.594 1 92.12 385 SER A O 1
ATOM 3078 N N . ASN A 1 386 ? 21.859 -2.43 12.461 1 93.88 386 ASN A N 1
ATOM 3079 C CA . ASN A 1 386 ? 22.594 -1.47 13.273 1 93.88 386 ASN A CA 1
ATOM 3080 C C . ASN A 1 386 ? 23.516 -0.597 12.414 1 93.88 386 ASN A C 1
ATOM 3082 O O . ASN A 1 386 ? 24.656 -0.329 12.789 1 93.88 386 ASN A O 1
ATOM 3086 N N . THR A 1 387 ? 23.031 -0.351 11.234 1 94.62 387 THR A N 1
ATOM 3087 C CA . THR A 1 387 ? 23.766 0.515 10.32 1 94.62 387 THR A CA 1
ATOM 3088 C C . THR A 1 387 ? 22.844 1.585 9.734 1 94.62 387 THR A C 1
ATOM 3090 O O . THR A 1 387 ? 21.625 1.417 9.719 1 94.62 387 THR A O 1
ATOM 3093 N N . VAL A 1 388 ? 23.453 2.734 9.422 1 96.25 388 VAL A N 1
ATOM 3094 C CA . VAL A 1 388 ? 22.734 3.855 8.828 1 96.25 388 VAL A CA 1
ATOM 3095 C C . VAL A 1 388 ? 23.266 4.117 7.418 1 96.25 388 VAL A C 1
ATOM 3097 O O . VAL A 1 388 ? 24.469 4.254 7.219 1 96.25 388 VAL A O 1
ATOM 3100 N N . ALA A 1 389 ? 22.391 4.109 6.449 1 95.69 389 ALA A N 1
ATOM 3101 C CA . ALA A 1 389 ? 22.781 4.332 5.059 1 95.69 389 ALA A CA 1
ATOM 3102 C C . ALA A 1 389 ? 23.266 5.766 4.852 1 95.69 389 ALA A C 1
ATOM 3104 O O . ALA A 1 389 ? 22.719 6.703 5.43 1 95.69 389 ALA A O 1
ATOM 3105 N N . GLN A 1 390 ? 24.359 5.918 4.078 1 96.19 390 GLN A N 1
ATOM 3106 C CA . GLN A 1 390 ? 24.953 7.219 3.789 1 96.19 390 GLN A CA 1
ATOM 3107 C C . GLN A 1 390 ? 24.984 7.488 2.287 1 96.19 390 GLN A C 1
ATOM 3109 O O . GLN A 1 390 ? 25.375 6.621 1.503 1 96.19 390 GLN A O 1
ATOM 3114 N N . PHE A 1 391 ? 24.469 8.648 1.932 1 95.5 391 PHE A N 1
ATOM 3115 C CA . PHE A 1 391 ? 24.484 9.062 0.533 1 95.5 391 PHE A CA 1
ATOM 3116 C C . PHE A 1 391 ? 24.812 10.547 0.403 1 95.5 391 PHE A C 1
ATOM 3118 O O . PHE A 1 391 ? 24.312 11.367 1.178 1 95.5 391 PHE A O 1
ATOM 3125 N N . SER A 1 392 ? 25.75 10.852 -0.477 1 94.94 392 SER A N 1
ATOM 3126 C CA . SER A 1 392 ? 26.141 12.234 -0.722 1 94.94 392 SER A CA 1
ATOM 3127 C C . SER A 1 392 ? 25.953 12.617 -2.186 1 94.94 392 SER A C 1
ATOM 3129 O O . SER A 1 392 ? 26.391 11.898 -3.084 1 94.94 392 SER A O 1
ATOM 3131 N N . LEU A 1 393 ? 25.281 13.711 -2.383 1 94.81 393 LEU A N 1
ATOM 3132 C CA . LEU A 1 393 ? 25.016 14.203 -3.732 1 94.81 393 LEU A CA 1
ATOM 3133 C C . LEU A 1 393 ? 26.312 14.617 -4.418 1 94.81 393 LEU A C 1
ATOM 3135 O O . LEU A 1 393 ? 26.531 14.297 -5.586 1 94.81 393 LEU A O 1
ATOM 3139 N N . LEU A 1 394 ? 27.188 15.297 -3.707 1 93.81 394 LEU A N 1
ATOM 3140 C CA . LEU A 1 394 ? 28.422 15.812 -4.27 1 93.81 394 LEU A CA 1
ATOM 3141 C C . LEU A 1 394 ? 29.375 14.672 -4.648 1 93.81 394 LEU A C 1
ATOM 3143 O O . LEU A 1 394 ? 30.031 14.727 -5.688 1 93.81 394 LEU A O 1
ATOM 3147 N N . ARG A 1 395 ? 29.391 13.719 -3.832 1 90.81 395 ARG A N 1
ATOM 3148 C CA . ARG A 1 395 ? 30.234 12.562 -4.117 1 90.81 395 ARG A CA 1
ATOM 3149 C C . ARG A 1 395 ? 29.781 11.852 -5.391 1 90.81 395 ARG A C 1
ATOM 3151 O O . ARG A 1 395 ? 30.609 11.43 -6.199 1 90.81 395 ARG A O 1
ATOM 3158 N N . LEU A 1 396 ? 28.516 11.734 -5.574 1 91 396 LEU A N 1
ATOM 3159 C CA . LEU A 1 396 ? 27.969 11.086 -6.762 1 91 396 LEU A CA 1
ATOM 3160 C C . LEU A 1 396 ? 28.25 11.914 -8.008 1 91 396 LEU A C 1
ATOM 3162 O O . LEU A 1 396 ? 28.562 11.359 -9.07 1 91 396 LEU A O 1
ATOM 3166 N N . SER A 1 397 ? 28.109 13.188 -7.891 1 89.25 397 SER A N 1
ATOM 3167 C CA . SER A 1 397 ? 28.281 14.07 -9.039 1 89.25 397 SER A CA 1
ATOM 3168 C C . SER A 1 397 ? 29.734 14.055 -9.531 1 89.25 397 SER A C 1
ATOM 3170 O O . SER A 1 397 ? 29.984 14.328 -10.703 1 89.25 397 SER A O 1
ATOM 3172 N N . LEU A 1 398 ? 30.609 13.781 -8.68 1 86.44 398 LEU A N 1
ATOM 3173 C CA . LEU A 1 398 ? 32.031 13.734 -9.031 1 86.44 398 LEU A CA 1
ATOM 3174 C C . LEU A 1 398 ? 32.375 12.391 -9.656 1 86.44 398 LEU A C 1
ATOM 3176 O O . LEU A 1 398 ? 33.281 12.312 -10.492 1 86.44 398 LEU A O 1
ATOM 3180 N N . SER A 1 399 ? 31.703 11.32 -9.219 1 76.5 399 SER A N 1
ATOM 3181 C CA . SER A 1 399 ? 32.062 9.969 -9.625 1 76.5 399 SER A CA 1
ATOM 3182 C C . SER A 1 399 ? 31.375 9.578 -10.93 1 76.5 399 SER A C 1
ATOM 3184 O O . SER A 1 399 ? 31.75 8.594 -11.57 1 76.5 399 SER A O 1
ATOM 3186 N N . GLN A 1 400 ? 30.422 10.297 -11.383 1 66.81 400 GLN A N 1
ATOM 3187 C CA . GLN A 1 400 ? 29.609 9.859 -12.523 1 66.81 400 GLN A CA 1
ATOM 3188 C C . GLN A 1 400 ? 30.406 9.914 -13.82 1 66.81 400 GLN A C 1
ATOM 3190 O O . GLN A 1 400 ? 30.922 10.969 -14.195 1 66.81 400 GLN A O 1
ATOM 3195 N N . LYS A 1 401 ? 30.844 8.711 -14.141 1 60.78 401 LYS A N 1
ATOM 3196 C CA . LYS A 1 401 ? 31.5 8.578 -15.438 1 60.78 401 LYS A CA 1
ATOM 3197 C C . LYS A 1 401 ? 30.484 8.57 -16.578 1 60.78 401 LYS A C 1
ATOM 3199 O O . LYS A 1 401 ? 29.391 8.031 -16.422 1 60.78 401 LYS A O 1
ATOM 3204 N N . PRO A 1 402 ? 30.719 9.57 -17.484 1 57.91 402 PRO A N 1
ATOM 3205 C CA . PRO A 1 402 ? 29.797 9.57 -18.625 1 57.91 402 PRO A CA 1
ATOM 3206 C C . PRO A 1 402 ? 29.641 8.195 -19.266 1 57.91 402 PRO A C 1
ATOM 3208 O O . PRO A 1 402 ? 30.641 7.512 -19.516 1 57.91 402 PRO A O 1
ATOM 3211 N N . TRP A 1 403 ? 28.578 7.512 -18.891 1 55.75 403 TRP A N 1
ATOM 3212 C CA . TRP A 1 403 ? 28.375 6.242 -19.562 1 55.75 403 TRP A CA 1
ATOM 3213 C C . TRP A 1 403 ? 28.125 6.457 -21.062 1 55.75 403 TRP A C 1
ATOM 3215 O O . TRP A 1 403 ? 27.484 7.438 -21.453 1 55.75 403 TRP A O 1
ATOM 3225 N N . ILE A 1 404 ? 28.812 5.832 -21.844 1 52.94 404 ILE A N 1
ATOM 3226 C CA . ILE A 1 404 ? 28.812 5.852 -23.312 1 52.94 404 ILE A CA 1
ATOM 3227 C C . ILE A 1 404 ? 27.375 5.863 -23.828 1 52.94 404 ILE A C 1
ATOM 3229 O O . ILE A 1 404 ? 27.062 6.539 -24.812 1 52.94 404 ILE A O 1
ATOM 3233 N N . LEU A 1 405 ? 26.531 5.039 -23.297 1 57.44 405 LEU A N 1
ATOM 3234 C CA . LEU A 1 405 ? 25.203 4.906 -23.906 1 57.44 405 LEU A CA 1
ATOM 3235 C C . LEU A 1 405 ? 24.266 5.977 -23.375 1 57.44 405 LEU A C 1
ATOM 3237 O O . LEU A 1 405 ? 23.094 5.699 -23.109 1 57.44 405 LEU A O 1
ATOM 3241 N N . GLN A 1 406 ? 24.719 7.133 -23.188 1 59.25 406 GLN A N 1
ATOM 3242 C CA . GLN A 1 406 ? 23.969 8.281 -22.672 1 59.25 406 GLN A CA 1
ATOM 3243 C C . GLN A 1 406 ? 22.828 8.664 -23.609 1 59.25 406 GLN A C 1
ATOM 3245 O O . GLN A 1 406 ? 21.891 9.344 -23.188 1 59.25 406 GLN A O 1
ATOM 3250 N N . ASN A 1 407 ? 22.859 8.008 -24.797 1 58.34 407 ASN A N 1
ATOM 3251 C CA . ASN A 1 407 ? 21.875 8.477 -25.766 1 58.34 407 ASN A CA 1
ATOM 3252 C C . ASN A 1 407 ? 20.516 7.832 -25.547 1 58.34 407 ASN A C 1
ATOM 3254 O O . ASN A 1 407 ? 19.516 8.289 -26.094 1 58.34 407 ASN A O 1
ATOM 3258 N N . SER A 1 408 ? 20.516 6.77 -24.875 1 65.56 408 SER A N 1
ATOM 3259 C CA . SER A 1 408 ? 19.203 6.207 -24.578 1 65.56 408 SER A CA 1
ATOM 3260 C C . SER A 1 408 ? 18.703 6.656 -23.219 1 65.56 408 SER A C 1
ATOM 3262 O O . SER A 1 408 ? 19.281 6.297 -22.188 1 65.56 408 SER A O 1
ATOM 3264 N N . PRO A 1 409 ? 17.656 7.512 -23.25 1 69.56 409 PRO A N 1
ATOM 3265 C CA . PRO A 1 409 ? 17.172 8.062 -21.984 1 69.56 409 PRO A CA 1
ATOM 3266 C C . PRO A 1 409 ? 16.797 6.984 -20.984 1 69.56 409 PRO A C 1
ATOM 3268 O O . PRO A 1 409 ? 17.031 7.145 -19.781 1 69.56 409 PRO A O 1
ATOM 3271 N N . LYS A 1 410 ? 16.359 5.859 -21.484 1 70.69 410 LYS A N 1
ATOM 3272 C CA . LYS A 1 410 ? 15.93 4.805 -20.562 1 70.69 410 LYS A CA 1
ATOM 3273 C C . LYS A 1 410 ? 17.141 4.113 -19.938 1 70.69 410 LYS A C 1
ATOM 3275 O O . LYS A 1 410 ? 17.141 3.824 -18.734 1 70.69 410 LYS A O 1
ATOM 3280 N N . LEU A 1 411 ? 18.141 3.926 -20.766 1 73.44 411 LEU A N 1
ATOM 3281 C CA . LEU A 1 411 ? 19.344 3.273 -20.25 1 73.44 411 LEU A CA 1
ATOM 3282 C C . LEU A 1 411 ? 20.125 4.215 -19.344 1 73.44 411 LEU A C 1
ATOM 3284 O O . LEU A 1 411 ? 20.719 3.777 -18.359 1 73.44 411 LEU A O 1
ATOM 3288 N N . ALA A 1 412 ? 19.984 5.426 -19.703 1 70.75 412 ALA A N 1
ATOM 3289 C CA . ALA A 1 412 ? 20.641 6.426 -18.875 1 70.75 412 ALA A CA 1
ATOM 3290 C C . ALA A 1 412 ? 20.016 6.5 -17.484 1 70.75 412 ALA A C 1
ATOM 3292 O O . ALA A 1 412 ? 20.719 6.625 -16.484 1 70.75 412 ALA A O 1
ATOM 3293 N N . LYS A 1 413 ? 18.734 6.352 -17.516 1 74.88 413 LYS A N 1
ATOM 3294 C CA . LYS A 1 413 ? 18.031 6.387 -16.234 1 74.88 413 LYS A CA 1
ATOM 3295 C C . LYS A 1 413 ? 18.359 5.152 -15.398 1 74.88 413 LYS A C 1
ATOM 3297 O O . LYS A 1 413 ? 18.547 5.254 -14.188 1 74.88 413 LYS A O 1
ATOM 3302 N N . PHE A 1 414 ? 18.469 4.051 -16.078 1 77.31 414 PHE A N 1
ATOM 3303 C CA . PHE A 1 414 ? 18.812 2.812 -15.383 1 77.31 414 PHE A CA 1
ATOM 3304 C C . PHE A 1 414 ? 20.234 2.877 -14.828 1 77.31 414 PHE A C 1
ATOM 3306 O O . PHE A 1 414 ? 20.469 2.496 -13.68 1 77.31 414 PHE A O 1
ATOM 3313 N N . TYR A 1 415 ? 21.047 3.381 -15.672 1 76.69 415 TYR A N 1
ATOM 3314 C CA . TYR A 1 415 ? 22.438 3.508 -15.242 1 76.69 415 TYR A CA 1
ATOM 3315 C C . TYR A 1 415 ? 22.562 4.508 -14.094 1 76.69 415 TYR A C 1
ATOM 3317 O O . TYR A 1 415 ? 23.359 4.312 -13.172 1 76.69 415 TYR A O 1
ATOM 3325 N N . GLY A 1 416 ? 21.828 5.504 -14.164 1 76.69 416 GLY A N 1
ATOM 3326 C CA . GLY A 1 416 ? 21.812 6.465 -13.07 1 76.69 416 GLY A CA 1
ATOM 3327 C C . GLY A 1 416 ? 21.359 5.863 -11.75 1 76.69 416 GLY A C 1
ATOM 3328 O O . GLY A 1 416 ? 21.969 6.121 -10.711 1 76.69 416 GLY A O 1
ATOM 3329 N N . LYS A 1 417 ? 20.438 5.016 -11.836 1 79.12 417 LYS A N 1
ATOM 3330 C CA . LYS A 1 417 ? 19.953 4.355 -10.625 1 79.12 417 LYS A CA 1
ATOM 3331 C C . LYS A 1 417 ? 20.984 3.365 -10.094 1 79.12 417 LYS A C 1
ATOM 3333 O O . LYS A 1 417 ? 21.156 3.227 -8.875 1 79.12 417 LYS A O 1
ATOM 3338 N N . LEU A 1 418 ? 21.703 2.73 -10.984 1 83.31 418 LEU A N 1
ATOM 3339 C CA . LEU A 1 418 ? 22.734 1.793 -10.578 1 83.31 418 LEU A CA 1
ATOM 3340 C C . LEU A 1 418 ? 23.906 2.525 -9.93 1 83.31 418 LEU A C 1
ATOM 3342 O O . LEU A 1 418 ? 24.484 2.033 -8.961 1 83.31 418 LEU A O 1
ATOM 3346 N N . GLN A 1 419 ? 24.172 3.646 -10.43 1 84.25 419 GLN A N 1
ATOM 3347 C CA . GLN A 1 419 ? 25.25 4.434 -9.859 1 84.25 419 GLN A CA 1
ATOM 3348 C C . GLN A 1 419 ? 24.906 4.914 -8.453 1 84.25 419 GLN A C 1
ATOM 3350 O O . GLN A 1 419 ? 25.781 4.957 -7.578 1 84.25 419 GLN A O 1
ATOM 3355 N N . ILE A 1 420 ? 23.719 5.27 -8.305 1 86.62 420 ILE A N 1
ATOM 3356 C CA . ILE A 1 420 ? 23.281 5.688 -6.973 1 86.62 420 ILE A CA 1
ATOM 3357 C C . ILE A 1 420 ? 23.422 4.531 -5.992 1 86.62 420 ILE A C 1
ATOM 3359 O O . ILE A 1 420 ? 23.953 4.707 -4.887 1 86.62 420 ILE A O 1
ATOM 3363 N N . TYR A 1 421 ? 23.094 3.35 -6.445 1 84.88 421 TYR A N 1
ATOM 3364 C CA . TYR A 1 421 ? 23.141 2.17 -5.59 1 84.88 421 TYR A CA 1
ATOM 3365 C C . TYR A 1 421 ? 24.562 1.843 -5.188 1 84.88 421 TYR A C 1
ATOM 3367 O O . TYR A 1 421 ? 24.828 1.463 -4.043 1 84.88 421 TYR A O 1
ATOM 3375 N N . PHE A 1 422 ? 25.469 2.078 -6.082 1 85.94 422 PHE A N 1
ATOM 3376 C CA . PHE A 1 422 ? 26.859 1.723 -5.82 1 85.94 422 PHE A CA 1
ATOM 3377 C C . PHE A 1 422 ? 27.531 2.785 -4.965 1 85.94 422 PHE A C 1
ATOM 3379 O O . PHE A 1 422 ? 28.578 2.529 -4.363 1 85.94 422 PHE A O 1
ATOM 3386 N N . ASN A 1 423 ? 26.906 3.871 -4.809 1 88.25 423 ASN A N 1
ATOM 3387 C CA . ASN A 1 423 ? 27.531 4.945 -4.035 1 88.25 423 ASN A CA 1
ATOM 3388 C C . ASN A 1 423 ? 26.891 5.066 -2.648 1 88.25 423 ASN A C 1
ATOM 3390 O O . ASN A 1 423 ? 27.109 6.055 -1.948 1 88.25 423 ASN A O 1
ATOM 3394 N N . ILE A 1 424 ? 26.141 4.086 -2.289 1 92.31 424 ILE A N 1
ATOM 3395 C CA . ILE A 1 424 ? 25.578 4.059 -0.944 1 92.31 424 ILE A CA 1
ATOM 3396 C C . ILE A 1 424 ? 26.547 3.344 0.003 1 92.31 424 ILE A C 1
ATOM 3398 O O . ILE A 1 424 ? 27.031 2.252 -0.303 1 92.31 424 ILE A O 1
ATOM 3402 N N . SER A 1 425 ? 26.922 4.004 1.02 1 92.19 425 SER A N 1
ATOM 3403 C CA . SER A 1 425 ? 27.75 3.408 2.062 1 92.19 425 SER A CA 1
ATOM 3404 C C . SER A 1 425 ? 26.984 3.293 3.377 1 92.19 425 SER A C 1
ATOM 3406 O O . SER A 1 425 ? 25.906 3.879 3.529 1 92.19 425 SER A O 1
ATOM 3408 N N . TYR A 1 426 ? 27.484 2.449 4.305 1 93.25 426 TYR A N 1
ATOM 3409 C CA . TYR A 1 426 ? 26.828 2.225 5.586 1 93.25 426 TYR A CA 1
ATOM 3410 C C . TYR A 1 426 ? 27.766 2.525 6.746 1 93.25 426 TYR A C 1
ATOM 3412 O O . TYR A 1 426 ? 28.953 2.199 6.691 1 93.25 426 TYR A O 1
ATOM 3420 N N . LYS A 1 427 ? 27.25 3.277 7.66 1 95.12 427 LYS A N 1
ATOM 3421 C CA . LYS A 1 427 ? 27.984 3.559 8.891 1 95.12 427 LYS A CA 1
ATOM 3422 C C . LYS A 1 427 ? 27.297 2.924 10.094 1 95.12 427 LYS A C 1
ATOM 3424 O O . LYS A 1 427 ? 26.062 2.85 10.148 1 95.12 427 LYS A O 1
ATOM 3429 N N . PRO A 1 428 ? 28.047 2.494 11.039 1 94.75 428 PRO A N 1
ATOM 3430 C CA . PRO A 1 428 ? 27.438 1.885 12.227 1 94.75 428 PRO A CA 1
ATOM 3431 C C . PRO A 1 428 ? 26.703 2.896 13.102 1 94.75 428 PRO A C 1
ATOM 3433 O O . PRO A 1 428 ? 27.141 4.047 13.219 1 94.75 428 PRO A O 1
ATOM 3436 N N . PHE A 1 429 ? 25.609 2.484 13.633 1 95 429 PHE A N 1
ATOM 3437 C CA . PHE A 1 429 ? 24.797 3.264 14.555 1 95 429 PHE A CA 1
ATOM 3438 C C . PHE A 1 429 ? 25.391 3.23 15.961 1 95 429 PHE A C 1
ATOM 3440 O O . PHE A 1 429 ? 25.094 2.328 16.734 1 95 429 PHE A O 1
ATOM 3447 N N . GLN A 1 430 ? 26.109 4.266 16.328 1 93.69 430 GLN A N 1
ATOM 3448 C CA . GLN A 1 430 ? 26.875 4.305 17.562 1 93.69 430 GLN A CA 1
ATOM 3449 C C . GLN A 1 430 ? 26.047 4.895 18.703 1 93.69 430 GLN A C 1
ATOM 3451 O O . GLN A 1 430 ? 25 5.488 18.469 1 93.69 430 GLN A O 1
ATOM 3456 N N . ASN A 1 431 ? 26.562 4.777 19.828 1 93.12 431 ASN A N 1
ATOM 3457 C CA . ASN A 1 431 ? 25.875 5.211 21.047 1 93.12 431 ASN A CA 1
ATOM 3458 C C . ASN A 1 431 ? 25.781 6.73 21.109 1 93.12 431 ASN A C 1
ATOM 3460 O O . ASN A 1 431 ? 24.797 7.27 21.641 1 93.12 431 ASN A O 1
ATOM 3464 N N . ASN A 1 432 ? 26.734 7.359 20.578 1 92.44 432 ASN A N 1
ATOM 3465 C CA . ASN A 1 432 ? 26.703 8.82 20.578 1 92.44 432 ASN A CA 1
ATOM 3466 C C . ASN A 1 432 ? 25.516 9.359 19.797 1 92.44 432 ASN A C 1
ATOM 3468 O O . ASN A 1 432 ? 24.906 10.352 20.188 1 92.44 432 ASN A O 1
ATOM 3472 N N . MET A 1 433 ? 25.234 8.688 18.781 1 95.25 433 MET A N 1
ATOM 3473 C CA . MET A 1 433 ? 24.094 9.094 17.969 1 95.25 433 MET A CA 1
ATOM 3474 C C . MET A 1 433 ? 22.781 8.805 18.703 1 95.25 433 MET A C 1
ATOM 3476 O O . MET A 1 433 ? 21.844 9.586 18.609 1 95.25 433 MET A O 1
ATOM 3480 N N . LYS A 1 434 ? 22.734 7.707 19.453 1 96.12 434 LYS A N 1
ATOM 3481 C CA . LYS A 1 434 ? 21.547 7.371 20.234 1 96.12 434 LYS A CA 1
ATOM 3482 C C . LYS A 1 434 ? 21.266 8.438 21.297 1 96.12 434 LYS A C 1
ATOM 3484 O 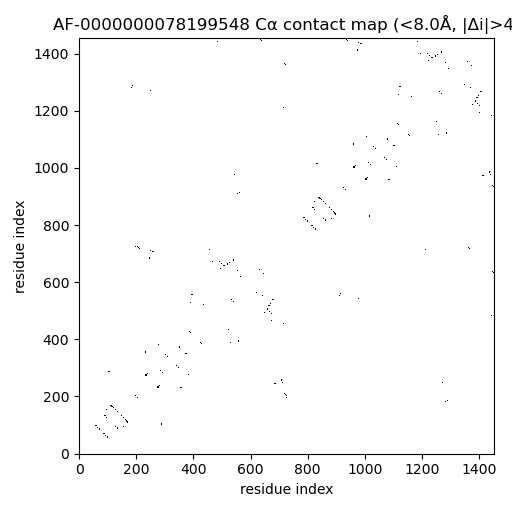O . LYS A 1 434 ? 20.125 8.883 21.438 1 96.12 434 LYS A O 1
ATOM 3489 N N . GLU A 1 435 ? 22.312 8.828 21.891 1 95.56 435 GLU A N 1
ATOM 3490 C CA . GLU A 1 435 ? 22.172 9.859 22.906 1 95.56 435 GLU A CA 1
ATOM 3491 C C . GLU A 1 435 ? 21.734 11.188 22.312 1 95.56 435 GLU A C 1
ATOM 3493 O O . GLU A 1 435 ? 20.906 11.898 22.891 1 95.56 435 GLU A O 1
ATOM 3498 N N . TRP A 1 436 ? 22.312 11.438 21.172 1 96.19 436 TRP A N 1
ATOM 3499 C CA . TRP A 1 436 ? 21.969 12.664 20.469 1 96.19 436 TRP A CA 1
ATOM 3500 C C . TRP A 1 436 ? 20.484 12.695 20.109 1 96.19 436 TRP A C 1
ATOM 3502 O O . TRP A 1 436 ? 19.812 13.688 20.344 1 96.19 436 TRP A O 1
ATOM 3512 N N . ILE A 1 437 ? 19.938 11.672 19.594 1 96.62 437 ILE A N 1
ATOM 3513 C CA . ILE A 1 437 ? 18.547 11.586 19.172 1 96.62 437 ILE A CA 1
ATOM 3514 C C . ILE A 1 437 ? 17.641 11.672 20.391 1 96.62 437 ILE A C 1
ATOM 3516 O O . ILE A 1 437 ? 16.656 12.422 20.391 1 96.62 437 ILE A O 1
ATOM 3520 N N . CYS A 1 438 ? 18.016 10.93 21.438 1 96 438 CYS A N 1
ATOM 3521 C CA . CYS A 1 438 ? 17.188 10.891 22.641 1 96 438 CYS A CA 1
ATOM 3522 C C . CYS A 1 438 ? 17.125 12.258 23.312 1 96 438 CYS A C 1
ATOM 3524 O O . CYS A 1 438 ? 16.062 12.656 23.812 1 96 438 CYS A O 1
ATOM 3526 N N . SER A 1 439 ? 18.234 12.898 23.297 1 93.94 439 SER A N 1
ATOM 3527 C CA . SER A 1 439 ? 18.266 14.219 23.922 1 93.94 439 SER A CA 1
ATOM 3528 C C . SER A 1 439 ? 17.344 15.195 23.188 1 93.94 439 SER A C 1
ATOM 3530 O O . SER A 1 439 ? 16.594 15.938 23.828 1 93.94 439 SER A O 1
ATOM 3532 N N . HIS A 1 440 ? 17.375 15.188 21.922 1 93.38 440 HIS A N 1
ATOM 3533 C CA . HIS A 1 440 ? 16.531 16.078 21.141 1 93.38 440 HIS A CA 1
ATOM 3534 C C . HIS A 1 440 ? 15.055 15.703 21.266 1 93.38 440 HIS A C 1
ATOM 3536 O O . HIS A 1 440 ? 14.188 16.578 21.266 1 93.38 440 HIS A O 1
ATOM 3542 N N . LEU A 1 441 ? 14.789 14.5 21.359 1 94 441 LEU A N 1
ATOM 3543 C CA . LEU A 1 441 ? 13.414 14.031 21.5 1 94 441 LEU A CA 1
ATOM 3544 C C . LEU A 1 441 ? 12.836 14.406 22.859 1 94 441 LEU A C 1
ATOM 3546 O O . LEU A 1 441 ? 11.672 14.805 22.953 1 94 441 LEU A O 1
ATOM 3550 N N . LYS A 1 442 ? 13.617 14.242 23.844 1 91.56 442 LYS A N 1
ATOM 3551 C CA . LYS A 1 442 ? 13.18 14.602 25.188 1 91.56 442 LYS A CA 1
ATOM 3552 C C . LYS A 1 442 ? 12.906 16.109 25.281 1 91.56 442 LYS A C 1
ATOM 3554 O O . LYS A 1 442 ? 11.938 16.516 25.922 1 91.56 442 LYS A O 1
ATOM 3559 N N . GLU A 1 443 ? 13.742 16.812 24.609 1 89.38 443 GLU A N 1
ATOM 3560 C CA . GLU A 1 443 ? 13.523 18.266 24.578 1 89.38 443 GLU A CA 1
ATOM 3561 C C . GLU A 1 443 ? 12.219 18.609 23.859 1 89.38 443 GLU A C 1
ATOM 3563 O O . GLU A 1 443 ? 11.461 19.453 24.328 1 89.38 443 GLU A O 1
ATOM 3568 N N . LYS A 1 444 ? 11.938 18 22.812 1 88.62 444 LYS A N 1
ATOM 3569 C CA . LYS A 1 444 ? 10.711 18.25 22.047 1 88.62 444 LYS A CA 1
ATOM 3570 C C . LYS A 1 444 ? 9.484 17.797 22.828 1 88.62 444 LYS A C 1
ATOM 3572 O O . LYS A 1 444 ? 8.438 18.438 22.797 1 88.62 444 LYS A O 1
ATOM 3577 N N . ALA A 1 445 ? 9.617 16.688 23.469 1 87.94 445 ALA A N 1
ATOM 3578 C CA . ALA A 1 445 ? 8.523 16.156 24.281 1 87.94 445 ALA A CA 1
ATOM 3579 C C . ALA A 1 445 ? 8.164 17.125 25.406 1 87.94 445 ALA A C 1
ATOM 3581 O O . ALA A 1 445 ? 6.988 17.281 25.75 1 87.94 445 ALA A O 1
ATOM 3582 N N . GLU A 1 446 ? 9.109 17.734 25.938 1 85.31 446 GLU A N 1
ATOM 3583 C CA . GLU A 1 446 ? 8.883 18.688 27 1 85.31 446 GLU A CA 1
ATOM 3584 C C . GLU A 1 446 ? 8.195 19.953 26.484 1 85.31 446 GLU A C 1
ATOM 3586 O O . GLU A 1 446 ? 7.34 20.516 27.156 1 85.31 446 GLU A O 1
ATOM 3591 N N . LEU A 1 447 ? 8.477 20.281 25.281 1 82.19 447 LEU A N 1
ATOM 3592 C CA . LEU A 1 447 ? 7.871 21.453 24.672 1 82.19 447 LEU A CA 1
ATOM 3593 C C . LEU A 1 447 ? 6.406 21.203 24.328 1 82.19 447 LEU A C 1
ATOM 3595 O O . LEU A 1 447 ? 5.586 22.109 24.359 1 82.19 447 LEU A O 1
ATOM 3599 N N . LEU A 1 448 ? 6.066 19.969 24.062 1 79.94 448 LEU A N 1
ATOM 3600 C CA . LEU A 1 448 ? 4.723 19.625 23.609 1 79.94 448 LEU A CA 1
ATOM 3601 C C . LEU A 1 448 ? 3.852 19.203 24.797 1 79.94 448 LEU A C 1
ATOM 3603 O O . LEU A 1 448 ? 2.688 18.844 24.609 1 79.94 448 LEU A O 1
ATOM 3607 N N . ASN A 1 449 ? 4.344 19.281 25.844 1 75.06 449 ASN A N 1
ATOM 3608 C CA . ASN A 1 449 ? 3.518 19.016 27.016 1 75.06 449 ASN A CA 1
ATOM 3609 C C . ASN A 1 449 ? 2.342 19.984 27.109 1 75.06 449 ASN A C 1
ATOM 3611 O O . ASN A 1 449 ? 2.504 21.188 26.891 1 75.06 449 ASN A O 1
ATOM 3615 N N . PRO A 1 450 ? 1.104 19.406 27.203 1 67.62 450 PRO A N 1
ATOM 3616 C CA . PRO A 1 450 ? -0.121 20.219 27.188 1 67.62 450 PRO A CA 1
ATOM 3617 C C . PRO A 1 450 ? -0.028 21.438 28.109 1 67.62 450 PRO A C 1
ATOM 3619 O O . PRO A 1 450 ? -0.629 22.469 27.812 1 67.62 450 PRO A O 1
ATOM 3622 N N . SER A 1 451 ? 0.649 21.266 29.109 1 63.25 451 SER A N 1
ATOM 3623 C CA . SER A 1 451 ? 0.781 22.406 30.016 1 63.25 451 SER A CA 1
ATOM 3624 C C . SER A 1 451 ? 1.459 23.578 29.312 1 63.25 451 SER A C 1
ATOM 3626 O O . SER A 1 451 ? 1.199 24.734 29.656 1 63.25 451 SER A O 1
ATOM 3628 N N . ASN A 1 452 ? 2.158 23.156 28.297 1 63.22 452 ASN A N 1
ATOM 3629 C CA . ASN A 1 452 ? 2.938 24.203 27.625 1 63.22 452 ASN A CA 1
ATOM 3630 C C . ASN A 1 452 ? 2.24 24.688 26.359 1 63.22 452 ASN A C 1
ATOM 3632 O O . ASN A 1 452 ? 2.508 25.797 25.891 1 63.22 452 ASN A O 1
ATOM 3636 N N . ILE A 1 453 ? 1.385 23.828 25.75 1 62.56 453 ILE A N 1
ATOM 3637 C CA . ILE A 1 453 ? 0.769 24.188 24.469 1 62.56 453 ILE A CA 1
ATOM 3638 C C . ILE A 1 453 ? -0.626 24.766 24.719 1 62.56 453 ILE A C 1
ATOM 3640 O O . ILE A 1 453 ? -1.393 24.969 23.781 1 62.56 453 ILE A O 1
ATOM 3644 N N . ARG A 1 454 ? -0.871 25.719 25.469 1 54.88 454 ARG A N 1
ATOM 3645 C CA . ARG A 1 454 ? -2.062 26.5 25.781 1 54.88 454 ARG A CA 1
ATOM 3646 C C . ARG A 1 454 ? -3.275 25.984 25.016 1 54.88 454 ARG A C 1
ATOM 3648 O O . ARG A 1 454 ? -3.953 26.734 24.312 1 54.88 454 ARG A O 1
ATOM 3655 N N . GLY A 1 455 ? -3.488 24.609 24.984 1 53.47 455 GLY A N 1
ATOM 3656 C CA . GLY A 1 455 ? -4.75 24.125 24.453 1 53.47 455 GLY A CA 1
ATOM 3657 C C . GLY A 1 455 ? -4.66 23.688 23 1 53.47 455 GLY A C 1
ATOM 3658 O O . GLY A 1 455 ? -5.656 23.266 22.406 1 53.47 455 GLY A O 1
ATOM 3659 N N . ALA A 1 456 ? -3.504 23.938 22.359 1 57.31 456 ALA A N 1
ATOM 3660 C CA . ALA A 1 456 ? -3.418 23.5 20.969 1 57.31 456 ALA A CA 1
ATOM 3661 C C . ALA A 1 456 ? -3.283 21.984 20.875 1 57.31 456 ALA A C 1
ATOM 3663 O O . ALA A 1 456 ? -2.869 21.328 21.828 1 57.31 456 ALA A O 1
ATOM 3664 N N . ASP A 1 457 ? -3.943 21.422 19.797 1 63.47 457 ASP A N 1
ATOM 3665 C CA . ASP A 1 457 ? -3.91 19.984 19.547 1 63.47 457 ASP A CA 1
ATOM 3666 C C . ASP A 1 457 ? -2.494 19.516 19.234 1 63.47 457 ASP A C 1
ATOM 3668 O O . ASP A 1 457 ? -1.807 20.125 18.406 1 63.47 457 ASP A O 1
ATOM 3672 N N . VAL A 1 458 ? -1.881 18.734 20.172 1 65.81 458 VAL A N 1
ATOM 3673 C CA . VAL A 1 458 ? -0.551 18.156 20.031 1 65.81 458 VAL A CA 1
ATOM 3674 C C . VAL A 1 458 ? -0.336 17.688 18.594 1 65.81 458 VAL A C 1
ATOM 3676 O O . VAL A 1 458 ? 0.774 17.781 18.062 1 65.81 458 VAL A O 1
ATOM 3679 N N . ARG A 1 459 ? -1.358 17.344 18.016 1 69.69 459 ARG A N 1
ATOM 3680 C CA . ARG A 1 459 ? -1.269 16.828 16.656 1 69.69 459 ARG A CA 1
ATOM 3681 C C . ARG A 1 459 ? -0.924 17.938 15.672 1 69.69 459 ARG A C 1
ATOM 3683 O O . ARG A 1 459 ? -0.088 17.75 14.789 1 69.69 459 ARG A O 1
ATOM 3690 N N . THR A 1 460 ? -1.46 18.984 15.867 1 65.06 460 THR A N 1
ATOM 3691 C CA . THR A 1 460 ? -1.263 20.078 14.938 1 65.06 460 THR A CA 1
ATOM 3692 C C . THR A 1 460 ? 0.134 20.672 15.094 1 65.06 460 THR A C 1
ATOM 3694 O O . THR A 1 460 ? 0.776 21.031 14.102 1 65.06 460 THR A O 1
ATOM 3697 N N . VAL A 1 461 ? 0.597 20.641 16.312 1 65.88 461 VAL A N 1
ATOM 3698 C CA . VAL A 1 461 ? 1.892 21.266 16.578 1 65.88 461 VAL A CA 1
ATOM 3699 C C . VAL A 1 461 ? 3.012 20.344 16.094 1 65.88 461 VAL A C 1
ATOM 3701 O O . VAL A 1 461 ? 4.031 20.812 15.578 1 65.88 461 VAL A O 1
ATOM 3704 N N . SER A 1 462 ? 2.74 19.109 16.266 1 67.31 462 SER A N 1
ATOM 3705 C CA . SER A 1 462 ? 3.773 18.156 15.883 1 67.31 462 SER A CA 1
ATOM 3706 C C . SER A 1 462 ? 3.859 18.016 14.367 1 67.31 462 SER A C 1
ATOM 3708 O O . SER A 1 462 ? 4.879 17.562 13.836 1 67.31 462 SER A O 1
ATOM 3710 N N . SER A 1 463 ? 2.906 18.484 13.688 1 70.5 463 SER A N 1
ATOM 3711 C CA . SER A 1 463 ? 2.85 18.281 12.242 1 70.5 463 SER A CA 1
ATOM 3712 C C . SER A 1 463 ? 3.482 19.453 11.5 1 70.5 463 SER A C 1
ATOM 3714 O O . SER A 1 463 ? 3.631 19.422 10.281 1 70.5 463 SER A O 1
ATOM 3716 N N . VAL A 1 464 ? 4.035 20.422 12.312 1 73.56 464 VAL A N 1
ATOM 3717 C CA . VAL A 1 464 ? 4.629 21.578 11.648 1 73.56 464 VAL A CA 1
ATOM 3718 C C . VAL A 1 464 ? 6.148 21.453 11.664 1 73.56 464 VAL A C 1
ATOM 3720 O O . VAL A 1 464 ? 6.738 21.078 12.68 1 73.56 464 VAL A O 1
ATOM 3723 N N . TYR A 1 465 ? 6.738 21.625 10.516 1 81 465 TYR A N 1
ATOM 3724 C CA . TYR A 1 465 ? 8.195 21.672 10.406 1 81 465 TYR A CA 1
ATOM 3725 C C . TYR A 1 465 ? 8.742 22.938 11.055 1 81 465 TYR A C 1
ATOM 3727 O O . TYR A 1 465 ? 8.648 24.031 10.477 1 81 465 TYR A O 1
ATOM 3735 N N . GLU A 1 466 ? 9.383 22.828 12.203 1 83.56 466 GLU A N 1
ATOM 3736 C CA . GLU A 1 466 ? 9.727 23.984 13.039 1 83.56 466 GLU A CA 1
ATOM 3737 C C . GLU A 1 466 ? 11.195 24.359 12.875 1 83.56 466 GLU A C 1
ATOM 3739 O O . GLU A 1 466 ? 11.797 24.938 13.781 1 83.56 466 GLU A O 1
ATOM 3744 N N . ALA A 1 467 ? 11.805 24.016 11.805 1 89.06 467 ALA A N 1
ATOM 3745 C CA . ALA A 1 467 ? 13.203 24.391 11.625 1 89.06 467 ALA A CA 1
ATOM 3746 C C . ALA A 1 467 ? 13.359 25.906 11.57 1 89.06 467 ALA A C 1
ATOM 3748 O O . ALA A 1 467 ? 14.336 26.453 12.078 1 89.06 467 ALA A O 1
ATOM 3749 N N . GLY A 1 468 ? 12.43 26.594 10.969 1 88.31 468 GLY A N 1
ATOM 3750 C CA . GLY A 1 468 ? 12.43 28.062 10.945 1 88.31 468 GLY A CA 1
ATOM 3751 C C . GLY A 1 468 ? 12.336 28.688 12.32 1 88.31 468 GLY A C 1
ATOM 3752 O O . GLY A 1 468 ? 12.984 29.688 12.594 1 88.31 468 GLY A O 1
ATOM 3753 N N . GLY A 1 469 ? 11.594 28.031 13.141 1 86.5 469 GLY A N 1
ATOM 3754 C CA . GLY A 1 469 ? 11.492 28.5 14.516 1 86.5 469 GLY A CA 1
ATOM 3755 C C . GLY A 1 469 ? 12.797 28.406 15.273 1 86.5 469 GLY A C 1
ATOM 3756 O O . GLY A 1 469 ? 13.125 29.297 16.078 1 86.5 469 GLY A O 1
ATOM 3757 N N . ILE A 1 470 ? 13.539 27.422 15 1 91.25 470 ILE A N 1
ATOM 3758 C CA . ILE A 1 470 ? 14.836 27.234 15.633 1 91.25 470 ILE A CA 1
ATOM 3759 C C . ILE A 1 470 ? 15.789 28.344 15.195 1 91.25 470 ILE A C 1
ATOM 3761 O O . ILE A 1 470 ? 16.516 28.906 16.016 1 91.25 470 ILE A O 1
ATOM 3765 N N . LEU A 1 471 ? 15.734 28.656 13.922 1 94 471 LEU A N 1
ATOM 3766 C CA . LEU A 1 471 ? 16.594 29.703 13.375 1 94 471 LEU A CA 1
ATOM 3767 C C . LEU A 1 471 ? 16.203 31.062 13.945 1 94 471 LEU A C 1
ATOM 3769 O O . LEU A 1 471 ? 17.062 31.875 14.289 1 94 471 LEU A O 1
ATOM 3773 N N . ARG A 1 472 ? 14.992 31.25 14.125 1 92.12 472 ARG A N 1
ATOM 3774 C CA . ARG A 1 472 ? 14.508 32.5 14.68 1 92.12 472 ARG A CA 1
ATOM 3775 C C . ARG A 1 472 ? 14.883 32.625 16.141 1 92.12 472 ARG A C 1
ATOM 3777 O O . ARG A 1 472 ? 15.281 33.719 16.594 1 92.12 472 ARG A O 1
ATOM 3784 N N . LYS A 1 473 ? 14.758 31.609 16.844 1 89.88 473 LYS A N 1
ATOM 3785 C CA . LYS A 1 473 ? 15.078 31.609 18.266 1 89.88 473 LYS A CA 1
ATOM 3786 C C . LYS A 1 473 ? 16.562 31.906 18.5 1 89.88 473 LYS A C 1
ATOM 3788 O O . LYS A 1 473 ? 16.922 32.5 19.516 1 89.88 473 LYS A O 1
ATOM 3793 N N . LYS A 1 474 ? 17.375 31.516 17.609 1 91.31 474 LYS A N 1
ATOM 3794 C CA . LYS A 1 474 ? 18.812 31.75 17.75 1 91.31 474 LYS A CA 1
ATOM 3795 C C . LYS A 1 474 ? 19.219 33.062 17.062 1 91.31 474 LYS A C 1
ATOM 3797 O O . LYS A 1 474 ? 20.406 33.281 16.844 1 91.31 474 LYS A O 1
ATOM 3802 N N . ASN A 1 475 ? 18.297 33.844 16.547 1 90.38 475 ASN A N 1
ATOM 3803 C CA . ASN A 1 475 ? 18.469 35.188 15.961 1 90.38 475 ASN A CA 1
ATOM 3804 C C . ASN A 1 475 ? 19.156 35.125 14.602 1 90.38 475 ASN A C 1
ATOM 3806 O O . ASN A 1 475 ? 20.016 35.938 14.289 1 90.38 475 ASN A O 1
ATOM 3810 N N . HIS A 1 476 ? 18.891 34.062 13.883 1 93.25 476 HIS A N 1
ATOM 3811 C CA . HIS A 1 476 ? 19.375 33.938 12.516 1 93.25 476 HIS A CA 1
ATOM 3812 C C . HIS A 1 476 ? 18.234 34.031 11.516 1 93.25 476 HIS A C 1
ATOM 3814 O O . HIS A 1 476 ? 18.016 33.094 10.734 1 93.25 476 HIS A O 1
ATOM 3820 N N . HIS A 1 477 ? 17.672 35.156 11.398 1 90.69 477 HIS A N 1
ATOM 3821 C CA . HIS A 1 477 ? 16.516 35.406 10.555 1 90.69 477 HIS A CA 1
ATOM 3822 C C . HIS A 1 477 ? 16.906 35.406 9.078 1 90.69 477 HIS A C 1
ATOM 3824 O O . HIS A 1 477 ? 16.078 35.125 8.211 1 90.69 477 HIS A O 1
ATOM 3830 N N . GLU A 1 478 ? 18.078 35.625 8.836 1 88.69 478 GLU A N 1
ATOM 3831 C CA . GLU A 1 478 ? 18.562 35.75 7.465 1 88.69 478 GLU A CA 1
ATOM 3832 C C . GLU A 1 478 ? 18.562 34.375 6.77 1 88.69 478 GLU A C 1
ATOM 3834 O O . GLU A 1 478 ? 18.531 34.312 5.539 1 88.69 478 GLU A O 1
ATOM 3839 N N . MET A 1 479 ? 18.531 33.344 7.594 1 93.12 479 MET A N 1
ATOM 3840 C CA . MET A 1 479 ? 18.609 32.031 7.012 1 93.12 479 MET A CA 1
ATOM 3841 C C . MET A 1 479 ? 17.234 31.359 6.941 1 93.12 479 MET A C 1
ATOM 3843 O O . MET A 1 479 ? 17.109 30.234 6.473 1 93.12 479 MET A O 1
ATOM 3847 N N . THR A 1 480 ? 16.172 32 7.316 1 92.38 480 THR A N 1
ATOM 3848 C CA . THR A 1 480 ? 14.836 31.422 7.418 1 92.38 480 THR A CA 1
ATOM 3849 C C . THR A 1 480 ? 14.266 31.125 6.031 1 92.38 480 THR A C 1
ATOM 3851 O O . THR A 1 480 ? 13.328 30.344 5.895 1 92.38 480 THR A O 1
ATOM 3854 N N . TRP A 1 481 ? 14.836 31.719 5.004 1 87 481 TRP A N 1
ATOM 3855 C CA . TRP A 1 481 ? 14.383 31.469 3.641 1 87 481 TRP A CA 1
ATOM 3856 C C . TRP A 1 481 ? 14.617 30 3.258 1 87 481 TRP A C 1
ATOM 3858 O O . TRP A 1 481 ? 13.93 29.469 2.389 1 87 481 TRP A O 1
ATOM 3868 N N . SER A 1 482 ? 15.539 29.375 3.883 1 91.12 482 SER A N 1
ATOM 3869 C CA . SER A 1 482 ? 15.93 28 3.549 1 91.12 482 SER A CA 1
ATOM 3870 C C . SER A 1 482 ? 14.969 26.984 4.148 1 91.12 482 SER A C 1
ATOM 3872 O O . SER A 1 482 ? 14.992 25.812 3.785 1 91.12 482 SER A O 1
ATOM 3874 N N . THR A 1 483 ? 14.078 27.406 5.004 1 89.69 483 THR A N 1
ATOM 3875 C CA . THR A 1 483 ? 13.188 26.453 5.672 1 89.69 483 THR A CA 1
ATOM 3876 C C . THR A 1 483 ? 11.734 26.891 5.527 1 89.69 483 THR A C 1
ATOM 3878 O O . THR A 1 483 ? 10.836 26.047 5.438 1 89.69 483 THR A O 1
ATOM 3881 N N . ASP A 1 484 ? 11.695 28.234 5.52 1 80.94 484 ASP A N 1
ATOM 3882 C CA . ASP A 1 484 ? 10.328 28.75 5.496 1 80.94 484 ASP A CA 1
ATOM 3883 C C . ASP A 1 484 ? 9.812 28.859 4.066 1 80.94 484 ASP A C 1
ATOM 3885 O O . ASP A 1 484 ? 10.57 29.188 3.148 1 80.94 484 ASP A O 1
ATOM 3889 N N . ASN A 1 485 ? 8.641 28.562 3.811 1 72.81 485 ASN A N 1
ATOM 3890 C CA . ASN A 1 485 ? 7.91 28.766 2.564 1 72.81 485 ASN A CA 1
ATOM 3891 C C . ASN A 1 485 ? 8.469 27.891 1.444 1 72.81 485 ASN A C 1
ATOM 3893 O O . ASN A 1 485 ? 8.438 28.266 0.275 1 72.81 485 ASN A O 1
ATOM 3897 N N . ILE A 1 486 ? 9.414 26.969 1.718 1 79.5 486 ILE A N 1
ATOM 3898 C CA . ILE A 1 486 ? 9.906 25.984 0.75 1 79.5 486 ILE A CA 1
ATOM 3899 C C . ILE A 1 486 ? 9.438 24.594 1.149 1 79.5 486 ILE A C 1
ATOM 3901 O O . ILE A 1 486 ? 9.031 24.359 2.291 1 79.5 486 ILE A O 1
ATOM 3905 N N . GLU A 1 487 ? 9.367 23.75 0.133 1 81.56 487 GLU A N 1
ATOM 3906 C CA . GLU A 1 487 ? 8.992 22.375 0.418 1 81.56 487 GLU A CA 1
ATOM 3907 C C . GLU A 1 487 ? 10.031 21.688 1.293 1 81.56 487 GLU A C 1
ATOM 3909 O O . GLU A 1 487 ? 11.227 21.969 1.182 1 81.56 487 GLU A O 1
ATOM 3914 N N . PHE A 1 488 ? 9.609 20.812 2.135 1 88.06 488 PHE A N 1
ATOM 3915 C CA . PHE A 1 488 ? 10.469 20.109 3.076 1 88.06 488 PHE A CA 1
ATOM 3916 C C . PHE A 1 488 ? 11.625 19.422 2.354 1 88.06 488 PHE A C 1
ATOM 3918 O O . PHE A 1 488 ? 12.773 19.5 2.801 1 88.06 488 PHE A O 1
ATOM 3925 N N . ASP A 1 489 ? 11.375 18.812 1.278 1 87.5 489 ASP A N 1
ATOM 3926 C CA . ASP A 1 489 ? 12.383 18.062 0.545 1 87.5 489 ASP A CA 1
ATOM 3927 C C . ASP A 1 489 ? 13.438 18.984 -0.069 1 87.5 489 ASP A C 1
ATOM 3929 O O . ASP A 1 489 ? 14.617 18.641 -0.12 1 87.5 489 ASP A O 1
ATOM 3933 N N . GLN A 1 490 ? 13.031 20.141 -0.46 1 88.81 490 GLN A N 1
ATOM 3934 C CA . GLN A 1 490 ? 13.992 21.109 -0.982 1 88.81 490 GLN A CA 1
ATOM 3935 C C . GLN A 1 490 ? 14.898 21.641 0.124 1 88.81 490 GLN A C 1
ATOM 3937 O O . GLN A 1 490 ? 16.094 21.859 -0.098 1 88.81 490 GLN A O 1
ATOM 3942 N N . SER A 1 491 ? 14.289 21.859 1.195 1 92.44 491 SER A N 1
ATOM 3943 C CA . SER A 1 491 ? 15.07 22.312 2.34 1 92.44 491 SER A CA 1
ATOM 3944 C C . SER A 1 491 ? 16.141 21.297 2.727 1 92.44 491 SER A C 1
ATOM 3946 O O . SER A 1 491 ? 17.266 21.672 3.043 1 92.44 491 SER A O 1
ATOM 3948 N N . ILE A 1 492 ? 15.797 20 2.633 1 95.25 492 ILE A N 1
ATOM 3949 C CA . ILE A 1 492 ? 16.734 18.938 2.975 1 95.25 492 ILE A CA 1
ATOM 3950 C C . ILE A 1 492 ? 17.906 18.953 1.997 1 95.25 492 ILE A C 1
ATOM 3952 O O . ILE A 1 492 ? 19.062 18.766 2.398 1 95.25 492 ILE A O 1
ATOM 3956 N N . LEU A 1 493 ? 17.594 19.219 0.806 1 94.75 493 LEU A N 1
ATOM 3957 C CA . LEU A 1 493 ? 18.625 19.234 -0.216 1 94.75 493 LEU A CA 1
ATOM 3958 C C . LEU A 1 493 ? 19.578 20.406 0.004 1 94.75 493 LEU A C 1
ATOM 3960 O O . LEU A 1 493 ? 20.797 20.25 -0.056 1 94.75 493 LEU A O 1
ATOM 3964 N N . ILE A 1 494 ? 19.078 21.562 0.294 1 95.31 494 ILE A N 1
ATOM 3965 C CA . ILE A 1 494 ? 19.859 22.766 0.523 1 95.31 494 ILE A CA 1
ATOM 3966 C C . ILE A 1 494 ? 20.75 22.578 1.751 1 95.31 494 ILE A C 1
ATOM 3968 O O . ILE A 1 494 ? 21.953 22.812 1.693 1 95.31 494 ILE A O 1
ATOM 3972 N N . TRP A 1 495 ? 20.172 22.094 2.76 1 97.31 495 TRP A N 1
ATOM 3973 C CA . TRP A 1 495 ? 20.891 21.938 4.016 1 97.31 495 TRP A CA 1
ATOM 3974 C C . TRP A 1 495 ? 21.922 20.812 3.902 1 97.31 495 TRP A C 1
ATOM 3976 O O . TRP A 1 495 ? 22.984 20.875 4.539 1 97.31 495 TRP A O 1
ATOM 3986 N N . HIS A 1 496 ? 21.641 19.781 3.125 1 97.81 496 HIS A N 1
ATOM 3987 C CA . HIS A 1 496 ? 22.609 18.703 2.938 1 97.81 496 HIS A CA 1
ATOM 3988 C C . HIS A 1 496 ? 23.891 19.203 2.281 1 97.81 496 HIS A C 1
ATOM 3990 O O . HIS A 1 496 ? 24.984 18.922 2.762 1 97.81 496 HIS A O 1
ATOM 3996 N N . ILE A 1 497 ? 23.703 19.938 1.228 1 97.19 497 ILE A N 1
ATOM 3997 C CA . ILE A 1 497 ? 24.859 20.453 0.51 1 97.19 497 ILE A CA 1
ATOM 3998 C C . ILE A 1 497 ? 25.609 21.453 1.39 1 97.19 497 ILE A C 1
ATOM 4000 O O . ILE A 1 497 ? 26.828 21.406 1.494 1 97.19 497 ILE A O 1
ATOM 4004 N N . ALA A 1 498 ? 24.891 22.328 2.037 1 97.69 498 ALA A N 1
ATOM 4005 C CA . ALA A 1 498 ? 25.5 23.328 2.912 1 97.69 498 ALA A CA 1
ATOM 4006 C C . ALA A 1 498 ? 26.281 22.656 4.043 1 97.69 498 ALA A C 1
ATOM 4008 O O . ALA A 1 498 ? 27.359 23.125 4.418 1 97.69 498 ALA A O 1
ATOM 4009 N N . THR A 1 499 ? 25.688 21.594 4.605 1 97.81 499 THR A N 1
ATOM 4010 C CA . THR A 1 499 ? 26.344 20.891 5.691 1 97.81 499 THR A CA 1
ATOM 4011 C C . THR A 1 499 ? 27.641 20.234 5.211 1 97.81 499 THR A C 1
ATOM 4013 O O . THR A 1 499 ? 28.641 20.25 5.922 1 97.81 499 THR A O 1
ATOM 4016 N N . GLU A 1 500 ? 27.578 19.672 4.059 1 96.25 500 GLU A N 1
ATOM 4017 C CA . GLU A 1 500 ? 28.781 19.062 3.518 1 96.25 500 GLU A CA 1
ATOM 4018 C C . GLU A 1 500 ? 29.875 20.094 3.266 1 96.25 500 GLU A C 1
ATOM 4020 O O . GLU A 1 500 ? 31.047 19.844 3.533 1 96.25 500 GLU A O 1
ATOM 4025 N N . LEU A 1 501 ? 29.5 21.25 2.791 1 95.94 501 LEU A N 1
ATOM 4026 C CA . LEU A 1 501 ? 30.453 22.328 2.545 1 95.94 501 LEU A CA 1
ATOM 4027 C C . LEU A 1 501 ? 31.078 22.812 3.852 1 95.94 501 LEU A C 1
ATOM 4029 O O . LEU A 1 501 ? 32.281 22.953 3.945 1 95.94 501 LEU A O 1
ATOM 4033 N N . CYS A 1 502 ? 30.234 23 4.797 1 95.62 502 CYS A N 1
ATOM 4034 C CA . CYS A 1 502 ? 30.719 23.469 6.09 1 95.62 502 CYS A CA 1
ATOM 4035 C C . CYS A 1 502 ? 31.578 22.406 6.77 1 95.62 502 CYS A C 1
ATOM 4037 O O . CYS A 1 502 ? 32.531 22.734 7.496 1 95.62 502 CYS A O 1
ATOM 4039 N N . HIS A 1 503 ? 31.234 21.172 6.551 1 93.81 503 HIS A N 1
ATOM 4040 C CA . HIS A 1 503 ? 32 20.078 7.156 1 93.81 503 HIS A CA 1
ATOM 4041 C C . HIS A 1 503 ? 33.438 20.094 6.672 1 93.81 503 HIS A C 1
ATOM 4043 O O . HIS A 1 503 ? 34.375 19.922 7.469 1 93.81 503 HIS A O 1
ATOM 4049 N N . PHE A 1 504 ? 33.625 20.281 5.434 1 89.38 504 PHE A N 1
ATOM 4050 C CA . PHE A 1 504 ? 35 20.297 4.883 1 89.38 504 PHE A CA 1
ATOM 4051 C C . PHE A 1 504 ? 35.719 21.594 5.246 1 89.38 504 PHE A C 1
ATOM 4053 O O . PHE A 1 504 ? 36.938 21.594 5.438 1 89.38 504 PHE A O 1
ATOM 4060 N N . TYR A 1 505 ? 34.938 22.609 5.371 1 89.19 505 TYR A N 1
ATOM 4061 C CA . TYR A 1 505 ? 35.5 23.891 5.77 1 89.19 505 TYR A CA 1
ATOM 4062 C C . TYR A 1 505 ? 36.094 23.828 7.18 1 89.19 505 TYR A C 1
ATOM 4064 O O . TYR A 1 505 ? 37.156 24.375 7.449 1 89.19 505 TYR A O 1
ATOM 4072 N N . ASP A 1 506 ? 35.406 23.156 8.07 1 90.06 506 ASP A N 1
ATOM 4073 C CA . ASP A 1 506 ? 35.781 23.141 9.484 1 90.06 506 ASP A CA 1
ATOM 4074 C C . ASP A 1 506 ? 36.594 21.891 9.828 1 90.06 506 ASP A C 1
ATOM 4076 O O . ASP A 1 506 ? 36.875 21.625 11 1 90.06 506 ASP A O 1
ATOM 4080 N N . ARG A 1 507 ? 36.906 21.062 8.883 1 86.75 507 ARG A N 1
ATOM 4081 C CA . ARG A 1 507 ? 37.531 19.781 9.133 1 86.75 507 ARG A CA 1
ATOM 4082 C C . ARG A 1 507 ? 38.812 19.938 9.953 1 86.75 507 ARG A C 1
ATOM 4084 O O . ARG A 1 507 ? 39.031 19.203 10.914 1 86.75 507 ARG A O 1
ATOM 4091 N N . LYS A 1 508 ? 39.625 20.906 9.648 1 80.12 508 LYS A N 1
ATOM 4092 C CA . LYS A 1 508 ? 40.875 21.125 10.336 1 80.12 508 LYS A CA 1
ATOM 4093 C C . LYS A 1 508 ? 40.656 21.656 11.75 1 80.12 508 LYS A C 1
ATOM 4095 O O . LYS A 1 508 ? 41.344 21.25 12.688 1 80.12 508 LYS A O 1
ATOM 4100 N N . ARG A 1 509 ? 39.75 22.422 11.898 1 82.88 509 ARG A N 1
ATOM 4101 C CA . ARG A 1 509 ? 39.469 23.062 13.18 1 82.88 509 ARG A CA 1
ATOM 4102 C C . ARG A 1 509 ? 38.844 22.094 14.156 1 82.88 509 ARG A C 1
ATOM 4104 O O . ARG A 1 509 ? 39.031 22.203 15.367 1 82.88 509 ARG A O 1
ATOM 4111 N N . MET A 1 510 ? 38.125 21.172 13.609 1 84.88 510 MET A N 1
ATOM 4112 C CA . MET A 1 510 ? 37.344 20.281 14.461 1 84.88 510 MET A CA 1
ATOM 4113 C C . MET A 1 510 ? 38.156 19.031 14.836 1 84.88 510 MET A C 1
ATOM 4115 O O . MET A 1 510 ? 37.812 18.328 15.789 1 84.88 510 MET A O 1
ATOM 4119 N N . ARG A 1 511 ? 39.188 18.766 14.195 1 75.94 511 ARG A N 1
ATOM 4120 C CA . ARG A 1 511 ? 40 17.609 14.5 1 75.94 511 ARG A CA 1
ATOM 4121 C C . ARG A 1 511 ? 40.562 17.688 15.922 1 75.94 511 ARG A C 1
ATOM 4123 O O . ARG A 1 511 ? 40.75 16.656 16.578 1 75.94 511 ARG A O 1
ATOM 4130 N N . GLU A 1 512 ? 40.75 18.828 16.406 1 72.06 512 GLU A N 1
ATOM 4131 C CA . GLU A 1 512 ? 41.406 19.016 17.688 1 72.06 512 GLU A CA 1
ATOM 4132 C C . GLU A 1 512 ? 40.375 19.172 18.812 1 72.06 512 GLU A C 1
ATOM 4134 O O . GLU A 1 512 ? 40.75 19.188 19.984 1 72.06 512 GLU A O 1
ATOM 4139 N N . ARG A 1 513 ? 39.188 19.125 18.438 1 74.19 513 ARG A N 1
ATOM 4140 C CA . ARG A 1 513 ? 38.188 19.391 19.453 1 74.19 513 ARG A CA 1
ATOM 4141 C C . ARG A 1 513 ? 37.531 18.094 19.906 1 74.19 513 ARG A C 1
ATOM 4143 O O . ARG A 1 513 ? 37.531 17.094 19.172 1 74.19 513 ARG A O 1
ATOM 4150 N N . HIS A 1 514 ? 37.25 18.031 21.219 1 75.88 514 HIS A N 1
ATOM 4151 C CA . HIS A 1 514 ? 36.594 16.859 21.812 1 75.88 514 HIS A CA 1
ATOM 4152 C C . HIS A 1 514 ? 35.312 17.25 22.5 1 75.88 514 HIS A C 1
ATOM 4154 O O . HIS A 1 514 ? 34.969 18.438 22.609 1 75.88 514 HIS A O 1
ATOM 4160 N N . GLY A 1 515 ? 34.344 16.312 22.641 1 81.94 515 GLY A N 1
ATOM 4161 C CA . GLY A 1 515 ? 33.156 16.531 23.438 1 81.94 515 GLY A CA 1
ATOM 4162 C C . GLY A 1 515 ? 31.891 16.672 22.609 1 81.94 515 GLY A C 1
ATOM 4163 O O . GLY A 1 515 ? 31.734 15.969 21.609 1 81.94 515 GLY A O 1
ATOM 4164 N N . GLU A 1 516 ? 31.031 17.5 23.016 1 86.44 516 GLU A N 1
ATOM 4165 C CA . GLU A 1 516 ? 29.703 17.703 22.438 1 86.44 516 GLU A CA 1
ATOM 4166 C C . GLU A 1 516 ? 29.797 18.328 21.047 1 86.44 516 GLU A C 1
ATOM 4168 O O . GLU A 1 516 ? 29.016 17.969 20.156 1 86.44 516 GLU A O 1
ATOM 4173 N N . ALA A 1 517 ? 30.781 19.156 20.859 1 89.62 517 ALA A N 1
ATOM 4174 C CA . ALA A 1 517 ? 30.953 19.812 19.562 1 89.62 517 ALA A CA 1
ATOM 4175 C C . ALA A 1 517 ? 31.328 18.812 18.484 1 89.62 517 ALA A C 1
ATOM 4177 O O . ALA A 1 517 ? 30.859 18.891 17.359 1 89.62 517 ALA A O 1
ATOM 4178 N N . MET A 1 518 ? 32.094 17.875 18.875 1 91.88 518 MET A N 1
ATOM 4179 C CA . MET A 1 518 ? 32.5 16.828 17.938 1 91.88 518 MET A CA 1
ATOM 4180 C C . MET A 1 518 ? 31.312 15.906 17.609 1 91.88 518 MET A C 1
ATOM 4182 O O . MET A 1 518 ? 31.172 15.469 16.469 1 91.88 518 MET A O 1
ATOM 4186 N N . THR A 1 519 ? 30.531 15.648 18.594 1 93.12 519 THR A N 1
ATOM 4187 C CA . THR A 1 519 ? 29.359 14.805 18.375 1 93.12 519 THR A CA 1
ATOM 4188 C C . THR A 1 519 ? 28.391 15.477 17.406 1 93.12 519 THR A C 1
ATOM 4190 O O . THR A 1 519 ? 27.891 14.836 16.469 1 93.12 519 THR A O 1
ATOM 4193 N N . ASN A 1 520 ? 28.172 16.781 17.609 1 95.19 520 ASN A N 1
ATOM 4194 C CA . ASN A 1 520 ? 27.297 17.516 16.719 1 95.19 520 ASN A CA 1
ATOM 4195 C C . ASN A 1 520 ? 27.844 17.547 15.289 1 95.19 520 ASN A C 1
ATOM 4197 O O . ASN A 1 520 ? 27.094 17.422 14.32 1 95.19 520 ASN A O 1
ATOM 4201 N N . TYR A 1 521 ? 29.141 17.688 15.258 1 95.62 521 TYR A N 1
ATOM 4202 C CA . TYR A 1 521 ? 29.828 17.734 13.969 1 95.62 521 TYR A CA 1
ATOM 4203 C C . TYR A 1 521 ? 29.688 16.422 13.227 1 95.62 521 TYR A C 1
ATOM 4205 O O . TYR A 1 521 ? 29.281 16.391 12.062 1 95.62 521 TYR A O 1
ATOM 4213 N N . LYS A 1 522 ? 29.906 15.336 13.867 1 94.75 522 LYS A N 1
ATOM 4214 C CA . LYS A 1 522 ? 29.891 14.016 13.25 1 94.75 522 LYS A CA 1
ATOM 4215 C C . LYS A 1 522 ? 28.453 13.562 12.969 1 94.75 522 LYS A C 1
ATOM 4217 O O . LYS A 1 522 ? 28.141 13.086 11.883 1 94.75 522 LYS A O 1
ATOM 4222 N N . VAL A 1 523 ? 27.562 13.758 13.898 1 96.62 523 VAL A N 1
ATOM 4223 C CA . VAL A 1 523 ? 26.188 13.266 13.789 1 96.62 523 VAL A CA 1
ATOM 4224 C C . VAL A 1 523 ? 25.438 14.062 12.719 1 96.62 523 VAL A C 1
ATOM 4226 O O . VAL A 1 523 ? 24.609 13.516 11.992 1 96.62 523 VAL A O 1
ATOM 4229 N N . SER A 1 524 ? 25.688 15.359 12.641 1 97.25 524 SER A N 1
ATOM 4230 C CA . SER A 1 524 ? 25.016 16.172 11.633 1 97.25 524 SER A CA 1
ATOM 4231 C C . SER A 1 524 ? 25.344 15.688 10.227 1 97.25 524 SER A C 1
ATOM 4233 O O . SER A 1 524 ? 24.484 15.656 9.352 1 97.25 524 SER A O 1
ATOM 4235 N N . LYS A 1 525 ? 26.578 15.312 10.047 1 96.06 525 LYS A N 1
ATOM 4236 C CA . LYS A 1 525 ? 26.969 14.781 8.742 1 96.06 525 LYS A CA 1
ATOM 4237 C C . LYS A 1 525 ? 26.266 13.453 8.461 1 96.06 525 LYS A C 1
ATOM 4239 O O . LYS A 1 525 ? 25.766 13.234 7.352 1 96.06 525 LYS A O 1
ATOM 4244 N N . ILE A 1 526 ? 26.203 12.617 9.43 1 97.56 526 ILE A N 1
ATOM 4245 C CA . ILE A 1 526 ? 25.609 11.305 9.273 1 97.56 526 ILE A CA 1
ATOM 4246 C C . ILE A 1 526 ? 24.109 11.445 8.984 1 97.56 526 ILE A C 1
ATOM 4248 O O . ILE A 1 526 ? 23.578 10.82 8.07 1 97.56 526 ILE A O 1
ATOM 4252 N N . VAL A 1 527 ? 23.453 12.297 9.75 1 98.06 527 VAL A N 1
ATOM 4253 C CA . VAL A 1 527 ? 22.016 12.477 9.602 1 98.06 527 VAL A CA 1
ATOM 4254 C C . VAL A 1 527 ? 21.719 13.172 8.273 1 98.06 527 VAL A C 1
ATOM 4256 O O . VAL A 1 527 ? 20.734 12.867 7.609 1 98.06 527 VAL A O 1
ATOM 4259 N N . SER A 1 528 ? 22.562 14.109 7.918 1 98 528 SER A N 1
ATOM 4260 C CA . SER A 1 528 ? 22.391 14.789 6.641 1 98 528 SER A CA 1
ATOM 4261 C C . SER A 1 528 ? 22.469 13.812 5.477 1 98 528 SER A C 1
ATOM 4263 O O . SER A 1 528 ? 21.594 13.805 4.609 1 98 528 SER A O 1
ATOM 4265 N N . ARG A 1 529 ? 23.453 12.938 5.469 1 97.81 529 ARG A N 1
ATOM 4266 C CA . ARG A 1 529 ? 23.609 11.953 4.402 1 97.81 529 ARG A CA 1
ATOM 4267 C C . ARG A 1 529 ? 22.5 10.914 4.445 1 97.81 529 ARG A C 1
ATOM 4269 O O . ARG A 1 529 ? 22.094 10.398 3.404 1 97.81 529 ARG A O 1
ATOM 4276 N N . TYR A 1 530 ? 22.047 10.625 5.625 1 97.5 530 TYR A N 1
ATOM 4277 C CA . TYR A 1 530 ? 20.969 9.672 5.773 1 97.5 530 TYR A CA 1
ATOM 4278 C C . TYR A 1 530 ? 19.656 10.242 5.223 1 97.5 530 TYR A C 1
ATOM 4280 O O . TYR A 1 530 ? 18.922 9.547 4.52 1 97.5 530 TYR A O 1
ATOM 4288 N N . MET A 1 531 ? 19.422 11.477 5.559 1 97.06 531 MET A N 1
ATOM 4289 C CA . MET A 1 531 ? 18.203 12.125 5.082 1 97.06 531 MET A CA 1
ATOM 4290 C C . MET A 1 531 ? 18.203 12.242 3.561 1 97.06 531 MET A C 1
ATOM 4292 O O . MET A 1 531 ? 17.156 12.109 2.924 1 97.06 531 MET A O 1
ATOM 4296 N N . LEU A 1 532 ? 19.328 12.477 2.984 1 96.62 532 LEU A N 1
ATOM 4297 C CA . LEU A 1 532 ? 19.406 12.516 1.527 1 96.62 532 LEU A CA 1
ATOM 4298 C C . LEU A 1 532 ? 19.188 11.133 0.929 1 96.62 532 LEU A C 1
ATOM 4300 O O . LEU A 1 532 ? 18.547 11 -0.121 1 96.62 532 LEU A O 1
ATOM 4304 N N . TYR A 1 533 ? 19.734 10.18 1.634 1 95.75 533 TYR A N 1
ATOM 4305 C CA . TYR A 1 533 ? 19.5 8.805 1.208 1 95.75 533 TYR A CA 1
ATOM 4306 C C . TYR A 1 533 ? 18.016 8.5 1.151 1 95.75 533 TYR A C 1
ATOM 4308 O O . TYR A 1 533 ? 17.531 7.902 0.184 1 95.75 533 TYR A O 1
ATOM 4316 N N . LEU A 1 534 ? 17.266 8.883 2.164 1 95.12 534 LEU A N 1
ATOM 4317 C CA . LEU A 1 534 ? 15.836 8.633 2.213 1 95.12 534 LEU A CA 1
ATOM 4318 C C . LEU A 1 534 ? 15.117 9.367 1.084 1 95.12 534 LEU A C 1
ATOM 4320 O O . LEU A 1 534 ? 14.219 8.805 0.449 1 95.12 534 LEU A O 1
ATOM 4324 N N . LEU A 1 535 ? 15.578 10.516 0.833 1 93.44 535 LEU A N 1
ATOM 4325 C CA . LEU A 1 535 ? 14.938 11.344 -0.188 1 93.44 535 LEU A CA 1
ATOM 4326 C C . LEU A 1 535 ? 15.125 10.727 -1.572 1 93.44 535 LEU A C 1
ATOM 4328 O O . LEU A 1 535 ? 14.211 10.781 -2.402 1 93.44 535 LEU A O 1
ATOM 4332 N N . VAL A 1 536 ? 16.203 10.109 -1.813 1 91.19 536 VAL A N 1
ATOM 4333 C CA . VAL A 1 536 ? 16.531 9.633 -3.152 1 91.19 536 VAL A CA 1
ATOM 4334 C C . VAL A 1 536 ? 16.094 8.18 -3.314 1 91.19 536 VAL A C 1
ATOM 4336 O O . VAL A 1 536 ? 15.516 7.812 -4.344 1 91.19 536 VAL A O 1
ATOM 4339 N N . MET A 1 537 ? 16.312 7.391 -2.299 1 89.81 537 MET A N 1
ATOM 4340 C CA . MET A 1 537 ? 16.078 5.953 -2.436 1 89.81 537 MET A CA 1
ATOM 4341 C C . MET A 1 537 ? 14.688 5.57 -1.957 1 89.81 537 MET A C 1
ATOM 4343 O O . MET A 1 537 ? 14.086 4.629 -2.477 1 89.81 537 MET A O 1
ATOM 4347 N N . HIS A 1 538 ? 14.188 6.293 -0.966 1 90.25 538 HIS A N 1
ATOM 4348 C CA . HIS A 1 538 ? 12.883 5.965 -0.402 1 90.25 538 HIS A CA 1
ATOM 4349 C C . HIS A 1 538 ? 12.031 7.211 -0.229 1 90.25 538 HIS A C 1
ATOM 4351 O O . HIS A 1 538 ? 11.656 7.566 0.894 1 90.25 538 HIS A O 1
ATOM 4357 N N . PRO A 1 539 ? 11.609 7.691 -1.326 1 88.12 539 PRO A N 1
ATOM 4358 C CA . PRO A 1 539 ? 10.852 8.945 -1.248 1 88.12 539 PRO A CA 1
ATOM 4359 C C . PRO A 1 539 ? 9.5 8.773 -0.558 1 88.12 539 PRO A C 1
ATOM 4361 O O . PRO A 1 539 ? 8.938 9.742 -0.039 1 88.12 539 PRO A O 1
ATOM 4364 N N . SER A 1 540 ? 9.008 7.551 -0.424 1 85 540 SER A N 1
ATOM 4365 C CA . SER A 1 540 ? 7.723 7.305 0.216 1 85 540 SER A CA 1
ATOM 4366 C C . SER A 1 540 ? 7.816 7.477 1.729 1 85 540 SER A C 1
ATOM 4368 O O . SER A 1 540 ? 6.793 7.609 2.408 1 85 540 SER A O 1
ATOM 4370 N N . MET A 1 541 ? 9.055 7.516 2.258 1 90.62 541 MET A N 1
ATOM 4371 C CA . MET A 1 541 ? 9.242 7.641 3.701 1 90.62 541 MET A CA 1
ATOM 4372 C C . MET A 1 541 ? 9.398 9.102 4.105 1 90.62 541 MET A C 1
ATOM 4374 O O . MET A 1 541 ? 9.414 9.422 5.297 1 90.62 541 MET A O 1
ATOM 4378 N N . VAL A 1 542 ? 9.523 9.938 3.104 1 89.31 542 VAL A N 1
ATOM 4379 C CA . VAL A 1 542 ? 9.609 11.375 3.342 1 89.31 542 VAL A CA 1
ATOM 4380 C C . VAL A 1 542 ? 8.336 12.055 2.848 1 89.31 542 VAL A C 1
ATOM 4382 O O . VAL A 1 542 ? 7.66 11.547 1.951 1 89.31 542 VAL A O 1
ATOM 4385 N N . PRO A 1 543 ? 7.957 13.047 3.57 1 81.38 543 PRO A N 1
ATOM 4386 C CA . PRO A 1 543 ? 6.73 13.719 3.139 1 81.38 543 PRO A CA 1
ATOM 4387 C C . PRO A 1 543 ? 6.758 14.109 1.661 1 81.38 543 PRO A C 1
ATOM 4389 O O . PRO A 1 543 ? 7.82 14.43 1.124 1 81.38 543 PRO A O 1
ATOM 4392 N N . THR A 1 544 ? 5.625 13.93 1.011 1 67.81 544 THR A N 1
ATOM 4393 C CA . THR A 1 544 ? 5.473 14.102 -0.429 1 67.81 544 THR A CA 1
ATOM 4394 C C . THR A 1 544 ? 5.895 15.508 -0.852 1 67.81 544 THR A C 1
ATOM 4396 O O . THR A 1 544 ? 5.602 16.484 -0.156 1 67.81 544 THR A O 1
ATOM 4399 N N . GLY A 1 545 ? 6.797 15.57 -1.845 1 73 545 GLY A N 1
ATOM 4400 C CA . GLY A 1 545 ? 7.223 16.844 -2.398 1 73 545 GLY A CA 1
ATOM 4401 C C . GLY A 1 545 ? 7.914 16.719 -3.742 1 73 545 GLY A C 1
ATOM 4402 O O . GLY A 1 545 ? 7.609 15.805 -4.516 1 73 545 GLY A O 1
ATOM 4403 N N . ILE A 1 546 ? 8.508 17.656 -4.156 1 72.19 546 ILE A N 1
ATOM 4404 C CA . ILE A 1 546 ? 9.219 17.719 -5.43 1 72.19 546 ILE A CA 1
ATOM 4405 C C . ILE A 1 546 ? 10.703 17.422 -5.203 1 72.19 546 ILE A C 1
ATOM 4407 O O . ILE A 1 546 ? 11.547 17.828 -6.012 1 72.19 546 ILE A O 1
ATOM 4411 N N . GLY A 1 547 ? 10.922 16.688 -4.219 1 77.5 547 GLY A N 1
ATOM 4412 C CA . GLY A 1 547 ? 12.305 16.484 -3.826 1 77.5 547 GLY A CA 1
ATOM 4413 C C . GLY A 1 547 ? 13.109 15.695 -4.848 1 77.5 547 GLY A C 1
ATOM 4414 O O . GLY A 1 547 ? 14.266 16.016 -5.117 1 77.5 547 GLY A O 1
ATOM 4415 N N . GLN A 1 548 ? 12.484 14.789 -5.48 1 82 548 GLN A N 1
ATOM 4416 C CA . GLN A 1 548 ? 13.203 13.953 -6.434 1 82 548 GLN A CA 1
ATOM 4417 C C . GLN A 1 548 ? 13.547 14.734 -7.699 1 82 548 GLN A C 1
ATOM 4419 O O . GLN A 1 548 ? 14.625 14.562 -8.273 1 82 548 GLN A O 1
ATOM 4424 N N . LEU A 1 549 ? 12.711 15.586 -8.039 1 82.88 549 LEU A N 1
ATOM 4425 C CA . LEU A 1 549 ? 12.953 16.406 -9.219 1 82.88 549 LEU A CA 1
ATOM 4426 C C . LEU A 1 549 ? 14.07 17.422 -8.961 1 82.88 549 LEU A C 1
ATOM 4428 O O . LEU A 1 549 ? 14.945 17.609 -9.812 1 82.88 549 LEU A O 1
ATOM 4432 N N . ARG A 1 550 ? 13.969 17.953 -7.871 1 87.12 550 ARG A N 1
ATOM 4433 C CA . ARG A 1 550 ? 14.984 18.938 -7.516 1 87.12 550 ARG A CA 1
ATOM 4434 C C . ARG A 1 550 ? 16.344 18.266 -7.34 1 87.12 550 ARG A C 1
ATOM 4436 O O . ARG A 1 550 ? 17.375 18.875 -7.641 1 87.12 550 ARG A O 1
ATOM 4443 N N . TYR A 1 551 ? 16.297 17.109 -6.859 1 91 551 TYR A N 1
ATOM 4444 C CA . TYR A 1 551 ? 17.547 16.359 -6.723 1 91 551 TYR A CA 1
ATOM 4445 C C . TYR A 1 551 ? 18.188 16.125 -8.086 1 91 551 TYR A C 1
ATOM 4447 O O . TYR A 1 551 ? 19.406 16.297 -8.242 1 91 551 TYR A O 1
ATOM 4455 N N . ALA A 1 552 ? 17.375 15.719 -8.984 1 87 552 ALA A N 1
ATOM 4456 C CA . ALA A 1 552 ? 17.891 15.438 -10.32 1 87 552 ALA A CA 1
ATOM 4457 C C . ALA A 1 552 ? 18.438 16.703 -10.977 1 87 552 ALA A C 1
ATOM 4459 O O . ALA A 1 552 ? 19.484 16.656 -11.617 1 87 552 ALA A O 1
ATOM 4460 N N . ASP A 1 553 ? 17.781 17.75 -10.805 1 86.88 553 ASP A N 1
ATOM 4461 C CA . ASP A 1 553 ? 18.234 19.031 -11.367 1 86.88 553 ASP A CA 1
ATOM 4462 C C . ASP A 1 553 ? 19.547 19.469 -10.719 1 86.88 553 ASP A C 1
ATOM 4464 O O . ASP A 1 553 ? 20.453 19.953 -11.414 1 86.88 553 ASP A O 1
ATOM 4468 N N . THR A 1 554 ? 19.547 19.344 -9.461 1 91.62 554 THR A N 1
ATOM 4469 C CA . THR A 1 554 ? 20.719 19.781 -8.727 1 91.62 554 THR A CA 1
ATOM 4470 C C . THR A 1 554 ? 21.922 18.906 -9.047 1 91.62 554 THR A C 1
ATOM 4472 O O . THR A 1 554 ? 23.047 19.391 -9.133 1 91.62 554 THR A O 1
ATOM 4475 N N . SER A 1 555 ? 21.703 17.641 -9.172 1 90.5 555 SER A N 1
ATOM 4476 C CA . SER A 1 555 ? 22.781 16.719 -9.508 1 90.5 555 SER A CA 1
ATOM 4477 C C . SER A 1 555 ? 23.359 17.031 -10.891 1 90.5 555 SER A C 1
ATOM 4479 O O . SER A 1 555 ? 24.578 16.969 -11.086 1 90.5 555 SER A O 1
ATOM 4481 N N . LEU A 1 556 ? 22.547 17.344 -11.805 1 87.69 556 LEU A N 1
ATOM 4482 C CA . LEU A 1 556 ? 23 17.688 -13.156 1 87.69 556 LEU A CA 1
ATOM 4483 C C . LEU A 1 556 ? 23.766 19 -13.156 1 87.69 556 LEU A C 1
ATOM 4485 O O . LEU A 1 556 ? 24.781 19.125 -13.844 1 87.69 556 LEU A O 1
ATOM 4489 N N . GLU A 1 557 ? 23.234 19.969 -12.438 1 89.75 557 GLU A N 1
ATOM 4490 C CA . GLU A 1 557 ? 23.938 21.234 -12.344 1 89.75 557 GLU A CA 1
ATOM 4491 C C . GLU A 1 557 ? 25.312 21.078 -11.711 1 89.75 557 GLU A C 1
ATOM 4493 O O . GLU A 1 557 ? 26.281 21.719 -12.133 1 89.75 557 GLU A O 1
ATOM 4498 N N . ALA A 1 558 ? 25.359 20.312 -10.695 1 91.75 558 ALA A N 1
ATOM 4499 C CA . ALA A 1 558 ? 26.625 20.062 -10.023 1 91.75 558 ALA A CA 1
ATOM 4500 C C . ALA A 1 558 ? 27.625 19.391 -10.969 1 91.75 558 ALA A C 1
ATOM 4502 O O . ALA A 1 558 ? 28.797 19.781 -11.008 1 91.75 558 ALA A O 1
ATOM 4503 N N . LYS A 1 559 ? 27.156 18.5 -11.664 1 87.75 559 LYS A N 1
ATOM 4504 C CA . LYS A 1 559 ? 28.031 17.812 -12.617 1 87.75 559 LYS A CA 1
ATOM 4505 C C . LYS A 1 559 ? 28.562 18.781 -13.664 1 87.75 559 LYS A C 1
ATOM 4507 O O . LYS A 1 559 ? 29.766 18.766 -13.977 1 87.75 559 LYS A O 1
ATOM 4512 N N . LYS A 1 560 ? 27.703 19.562 -14.195 1 85.81 560 LYS A N 1
ATOM 4513 C CA . LYS A 1 560 ? 28.109 20.531 -15.203 1 85.81 560 LYS A CA 1
ATOM 4514 C C . LYS A 1 560 ? 29.078 21.547 -14.625 1 85.81 560 LYS A C 1
ATOM 4516 O O . LYS A 1 560 ? 30.047 21.938 -15.289 1 85.81 560 LYS A O 1
ATOM 4521 N N . TYR A 1 561 ? 28.844 21.969 -13.492 1 89.31 561 TYR A N 1
ATOM 4522 C CA . TYR A 1 561 ? 29.703 22.938 -12.836 1 89.31 561 TYR A CA 1
ATOM 4523 C C . TYR A 1 561 ? 31.094 22.359 -12.609 1 89.31 561 TYR A C 1
ATOM 4525 O O . TYR A 1 561 ? 32.094 23.031 -12.844 1 89.31 561 TYR A O 1
ATOM 4533 N N . PHE A 1 562 ? 31.203 21.141 -12.148 1 88.25 562 PHE A N 1
ATOM 4534 C CA . PHE A 1 562 ? 32.5 20.516 -11.852 1 88.25 562 PHE A CA 1
ATOM 4535 C C . PHE A 1 562 ? 33.25 20.219 -13.133 1 88.25 562 PHE A C 1
ATOM 4537 O O . PHE A 1 562 ? 34.5 20.312 -13.156 1 88.25 562 PHE A O 1
ATOM 4544 N N . GLU A 1 563 ? 32.469 19.906 -14.078 1 83.94 563 GLU A N 1
ATOM 4545 C CA . GLU A 1 563 ? 33.125 19.703 -15.359 1 83.94 563 GLU A CA 1
ATOM 4546 C C . GLU A 1 563 ? 33.719 21 -15.914 1 83.94 563 GLU A C 1
ATOM 4548 O O . GLU A 1 563 ? 34.812 21.031 -16.469 1 83.94 563 GLU A O 1
ATOM 4553 N N . ASP A 1 564 ? 32.938 21.969 -15.727 1 83.94 564 ASP A N 1
ATOM 4554 C CA . ASP A 1 564 ? 33.375 23.297 -16.188 1 83.94 564 ASP A CA 1
ATOM 4555 C C . ASP A 1 564 ? 34.594 23.75 -15.398 1 83.94 564 ASP A C 1
ATOM 4557 O O . ASP A 1 564 ? 35.5 24.359 -15.969 1 83.94 564 ASP A O 1
ATOM 4561 N N . GLN A 1 565 ? 34.625 23.547 -14.141 1 84.38 565 GLN A N 1
ATOM 4562 C CA . GLN A 1 565 ? 35.75 23.938 -13.297 1 84.38 565 GLN A CA 1
ATOM 4563 C C . GLN A 1 565 ? 37 23.125 -13.609 1 84.38 565 GLN A C 1
ATOM 4565 O O . GLN A 1 565 ? 38.125 23.641 -13.578 1 84.38 565 GLN A O 1
ATOM 4570 N N . ARG A 1 566 ? 36.781 21.922 -13.906 1 80 566 ARG A N 1
ATOM 4571 C CA . ARG A 1 566 ? 37.906 21.047 -14.258 1 80 566 ARG A CA 1
ATOM 4572 C C . ARG A 1 566 ? 38.5 21.469 -15.594 1 80 566 ARG A C 1
ATOM 4574 O O . ARG A 1 566 ? 39.719 21.438 -15.773 1 80 566 ARG A O 1
ATOM 4581 N N . SER A 1 567 ? 37.688 21.781 -16.469 1 79.31 567 SER A N 1
ATOM 4582 C CA . SER A 1 567 ? 38.156 22.234 -17.781 1 79.31 567 SER A CA 1
ATOM 4583 C C . SER A 1 567 ? 38.906 23.562 -17.672 1 79.31 567 SER A C 1
ATOM 4585 O O . SER A 1 567 ? 39.906 23.766 -18.359 1 79.31 567 SER A O 1
ATOM 4587 N N . ARG A 1 568 ? 38.469 24.359 -16.875 1 74.5 568 ARG A N 1
ATOM 4588 C CA . ARG A 1 568 ? 39.156 25.641 -16.656 1 74.5 568 ARG A CA 1
ATOM 4589 C C . ARG A 1 568 ? 40.5 25.453 -15.984 1 74.5 568 ARG A C 1
ATOM 4591 O O . ARG A 1 568 ? 41.469 26.156 -16.312 1 74.5 568 ARG A O 1
ATOM 4598 N N . SER A 1 569 ? 40.469 24.625 -15.055 1 70.75 569 SER A N 1
ATOM 4599 C CA . SER A 1 569 ? 41.75 24.344 -14.359 1 70.75 569 SER A CA 1
ATOM 4600 C C . SER A 1 569 ? 42.75 23.719 -15.297 1 70.75 569 SER A C 1
ATOM 4602 O O . SER A 1 569 ? 43.938 24.031 -15.219 1 70.75 569 SER A O 1
ATOM 4604 N N . THR A 1 570 ? 42.25 22.922 -16.172 1 63.41 570 THR A N 1
ATOM 4605 C CA . THR A 1 570 ? 43.156 22.297 -17.125 1 63.41 570 THR A CA 1
ATOM 4606 C C . THR A 1 570 ? 43.625 23.312 -18.156 1 63.41 570 THR A C 1
ATOM 4608 O O . THR A 1 570 ? 44.812 23.297 -18.562 1 63.41 570 THR A O 1
ATOM 4611 N N . LYS A 1 571 ? 42.844 24.172 -18.578 1 59.09 571 LYS A N 1
ATOM 4612 C CA . LYS A 1 571 ? 43.25 25.203 -19.547 1 59.09 571 LYS A CA 1
ATOM 4613 C C . LYS A 1 571 ? 44.219 26.188 -18.922 1 59.09 571 LYS A C 1
ATOM 4615 O O . LYS A 1 571 ? 45.188 26.594 -19.578 1 59.09 571 LYS A O 1
ATOM 4620 N N . GLN A 1 572 ? 43.875 26.547 -17.688 1 53.66 572 GLN A N 1
ATOM 4621 C CA . GLN A 1 572 ? 44.812 27.453 -17.016 1 53.66 572 GLN A CA 1
ATOM 4622 C C . GLN A 1 572 ? 46.156 26.797 -16.828 1 53.66 572 GLN A C 1
ATOM 4624 O O . GLN A 1 572 ? 47.188 27.438 -16.984 1 53.66 572 GLN A O 1
ATOM 4629 N N . ASP A 1 573 ? 46.094 25.516 -16.484 1 52.91 573 ASP A N 1
ATOM 4630 C CA . ASP A 1 573 ? 47.344 24.766 -16.328 1 52.91 573 ASP A CA 1
ATOM 4631 C C . ASP A 1 573 ? 48.094 24.672 -17.656 1 52.91 573 ASP A C 1
ATOM 4633 O O . ASP A 1 573 ? 49.312 24.797 -17.703 1 52.91 573 ASP A O 1
ATOM 4637 N N . THR A 1 574 ? 47.281 24.453 -18.672 1 54.03 574 THR A N 1
ATOM 4638 C CA . THR A 1 574 ? 47.906 24.391 -19.984 1 54.03 574 THR A CA 1
ATOM 4639 C C . THR A 1 574 ? 48.438 25.75 -20.406 1 54.03 574 THR A C 1
ATOM 4641 O O . THR A 1 574 ? 49.531 25.859 -20.984 1 54.03 574 THR A O 1
ATOM 4644 N N . GLU A 1 575 ? 47.688 26.781 -20.078 1 51.31 575 GLU A N 1
ATOM 4645 C CA . GLU A 1 575 ? 48.156 28.141 -20.406 1 51.31 575 GLU A CA 1
ATOM 4646 C C . GLU A 1 575 ? 49.312 28.547 -19.484 1 51.31 575 GLU A C 1
ATOM 4648 O O . GLU A 1 575 ? 50.281 29.141 -19.938 1 51.31 575 GLU A O 1
ATOM 4653 N N . ASN A 1 576 ? 49.156 28.297 -18.266 1 45.81 576 ASN A N 1
ATOM 4654 C CA . ASN A 1 576 ? 50.219 28.609 -17.328 1 45.81 576 ASN A CA 1
ATOM 4655 C C . ASN A 1 576 ? 51.469 27.781 -17.625 1 45.81 576 ASN A C 1
ATOM 4657 O O . ASN A 1 576 ? 52.594 28.266 -17.469 1 45.81 576 ASN A O 1
ATOM 4661 N N . LYS A 1 577 ? 51.406 26.562 -17.938 1 48.69 577 LYS A N 1
ATOM 4662 C CA . LYS A 1 577 ? 52.562 25.75 -18.328 1 48.69 577 LYS A CA 1
ATOM 4663 C C . LYS A 1 577 ? 53.25 26.312 -19.562 1 48.69 577 LYS A C 1
ATOM 4665 O O . LYS A 1 577 ? 54.469 26.328 -19.641 1 48.69 577 LYS A O 1
ATOM 4670 N N . ALA A 1 578 ? 52.562 26.891 -20.469 1 47.78 578 ALA A N 1
ATOM 4671 C CA . ALA A 1 578 ? 53.219 27.547 -21.594 1 47.78 578 ALA A CA 1
ATOM 4672 C C . ALA A 1 578 ? 53.906 28.844 -21.156 1 47.78 578 ALA A C 1
ATOM 4674 O O . ALA A 1 578 ? 55.031 29.109 -21.547 1 47.78 578 ALA A O 1
ATOM 4675 N N . ALA A 1 579 ? 53.344 29.703 -20.328 1 44.09 579 ALA A N 1
ATOM 4676 C CA . ALA A 1 579 ? 54 30.906 -19.812 1 44.09 579 ALA A CA 1
ATOM 4677 C C . ALA A 1 579 ? 55.031 30.547 -18.75 1 44.09 579 ALA A C 1
ATOM 4679 O O . ALA A 1 579 ? 56.125 31.094 -18.75 1 44.09 579 ALA A O 1
ATOM 4680 N N . LEU A 1 580 ? 54.688 29.641 -17.844 1 40.06 580 LEU A N 1
ATOM 4681 C CA . LEU A 1 580 ? 55.594 29.156 -16.812 1 40.06 580 LEU A CA 1
ATOM 4682 C C . LEU A 1 580 ? 56.781 28.438 -17.422 1 40.06 580 LEU A C 1
ATOM 4684 O O . LEU A 1 580 ? 57.938 28.594 -16.953 1 40.06 580 LEU A O 1
ATOM 4688 N N . ALA A 1 581 ? 56.844 27.75 -18.594 1 43.91 581 ALA A N 1
ATOM 4689 C CA . ALA A 1 581 ? 58.062 27.25 -19.203 1 43.91 581 ALA A CA 1
ATOM 4690 C C . ALA A 1 581 ? 59.031 28.406 -19.484 1 43.91 581 ALA A C 1
ATOM 4692 O O . ALA A 1 581 ? 60.25 28.281 -19.25 1 43.91 581 ALA A O 1
ATOM 4693 N N . ARG A 1 582 ? 58.625 29.578 -19.922 1 46.5 582 ARG A N 1
ATOM 4694 C CA . ARG A 1 582 ? 59.5 30.734 -20.141 1 46.5 582 ARG A CA 1
ATOM 4695 C C . ARG A 1 582 ? 59.938 31.328 -18.812 1 46.5 582 ARG A C 1
ATOM 4697 O O . ARG A 1 582 ? 61.125 31.641 -18.656 1 46.5 582 ARG A O 1
ATOM 4704 N N . TRP A 1 583 ? 59 31.625 -17.812 1 39.88 583 TRP A N 1
ATOM 4705 C CA . TRP A 1 583 ? 59.281 32.25 -16.516 1 39.88 583 TRP A CA 1
ATOM 4706 C C . TRP A 1 583 ? 59.938 31.25 -15.57 1 39.88 583 TRP A C 1
ATOM 4708 O O . TRP A 1 583 ? 60.875 31.578 -14.867 1 39.88 583 TRP A O 1
ATOM 4718 N N . LEU A 1 584 ? 59.812 29.938 -15.617 1 38.91 584 LEU A N 1
ATOM 4719 C CA . LEU A 1 584 ? 60.5 28.938 -14.82 1 38.91 584 LEU A CA 1
ATOM 4720 C C . LEU A 1 584 ? 62 29.062 -14.961 1 38.91 584 LEU A C 1
ATOM 4722 O O . LEU A 1 584 ? 62.75 28.859 -14 1 38.91 584 LEU A O 1
ATOM 4726 N N . ASP A 1 585 ? 62.688 29.453 -16.125 1 39.94 585 ASP A N 1
ATOM 4727 C CA . ASP A 1 585 ? 64.125 29.562 -16.078 1 39.94 585 ASP A CA 1
ATOM 4728 C C . ASP A 1 585 ? 64.562 30.516 -14.969 1 39.94 585 ASP A C 1
ATOM 4730 O O . ASP A 1 585 ? 65.5 30.234 -14.227 1 39.94 585 ASP A O 1
ATOM 4734 N N . LYS A 1 586 ? 64.062 31.719 -14.984 1 38.34 586 LYS A N 1
ATOM 4735 C CA . LYS A 1 586 ? 64.625 32.688 -14.008 1 38.34 586 LYS A CA 1
ATOM 4736 C C . LYS A 1 586 ? 64.125 32.375 -12.602 1 38.34 586 LYS A C 1
ATOM 4738 O O . LYS A 1 586 ? 64.875 32.406 -11.648 1 38.34 586 LYS A O 1
ATOM 4743 N N . ILE A 1 587 ? 62.812 32.438 -12.352 1 34.5 587 ILE A N 1
ATOM 4744 C CA . ILE A 1 587 ? 62.25 32.344 -11.008 1 34.5 587 ILE A CA 1
ATOM 4745 C C . ILE A 1 587 ? 62.375 30.922 -10.484 1 34.5 587 ILE A C 1
ATOM 4747 O O . ILE A 1 587 ? 62.094 30.656 -9.312 1 34.5 587 ILE A O 1
ATOM 4751 N N . LEU A 1 588 ? 62.844 29.812 -11.117 1 35.34 588 LEU A N 1
ATOM 4752 C CA . LEU A 1 588 ? 62.969 28.5 -10.492 1 35.34 588 LEU A CA 1
ATOM 4753 C C . LEU A 1 588 ? 63.656 28.609 -9.133 1 35.34 588 LEU A C 1
ATOM 4755 O O . LEU A 1 588 ? 63.5 27.734 -8.273 1 35.34 588 LEU A O 1
ATOM 4759 N N . LYS A 1 589 ? 64.625 29.484 -8.984 1 35.78 589 LYS A N 1
ATOM 4760 C CA . LYS A 1 589 ? 65.438 29.562 -7.781 1 35.78 589 LYS A CA 1
ATOM 4761 C C . LYS A 1 589 ? 64.625 29.984 -6.57 1 35.78 589 LYS A C 1
ATOM 4763 O O . LYS A 1 589 ? 64.75 29.422 -5.488 1 35.78 589 LYS A O 1
ATOM 4768 N N . ARG A 1 590 ? 64.188 31.266 -6.5 1 32.69 590 ARG A N 1
ATOM 4769 C CA . ARG A 1 590 ? 63.781 31.828 -5.211 1 32.69 590 ARG A CA 1
ATOM 4770 C C . ARG A 1 590 ? 62.469 31.219 -4.715 1 32.69 590 ARG A C 1
ATOM 4772 O O . ARG A 1 590 ? 62.312 30.938 -3.527 1 32.69 590 ARG A O 1
ATOM 4779 N N . LYS A 1 591 ? 61.281 31.375 -5.395 1 33.81 591 LYS A N 1
ATOM 4780 C CA . LYS A 1 591 ? 59.938 31.344 -4.789 1 33.81 591 LYS A CA 1
ATOM 4781 C C . LYS A 1 591 ? 59.531 29.906 -4.457 1 33.81 591 LYS A C 1
ATOM 4783 O O . LYS A 1 591 ? 58.719 29.312 -5.164 1 33.81 591 LYS A O 1
ATOM 4788 N N . ARG A 1 592 ? 60.156 28.797 -4.465 1 31.83 592 ARG A N 1
ATOM 4789 C CA . ARG A 1 592 ? 59.875 27.5 -3.859 1 31.83 592 ARG A CA 1
ATOM 4790 C C . ARG A 1 592 ? 59.375 27.641 -2.43 1 31.83 592 ARG A C 1
ATOM 4792 O O . ARG A 1 592 ? 58.688 26.766 -1.919 1 31.83 592 ARG A O 1
ATOM 4799 N N . GLU A 1 593 ? 59.844 28.531 -1.578 1 32.03 593 GLU A N 1
ATOM 4800 C CA . GLU A 1 593 ? 59.562 28.672 -0.152 1 32.03 593 GLU A CA 1
ATOM 4801 C C . GLU A 1 593 ? 58.094 29.094 0.089 1 32.03 593 GLU A C 1
ATOM 4803 O O . GLU A 1 593 ? 57.469 28.625 1.028 1 32.03 593 GLU A O 1
ATOM 4808 N N . SER A 1 594 ? 57.594 30.266 -0.432 1 31.05 594 SER A N 1
ATOM 4809 C CA . SER A 1 594 ? 56.375 30.906 0.061 1 31.05 594 SER A CA 1
ATOM 4810 C C . SER A 1 594 ? 55.156 30.156 -0.411 1 31.05 594 SER A C 1
ATOM 4812 O O . SER A 1 594 ? 54.031 30.547 -0.075 1 31.05 594 SER A O 1
ATOM 4814 N N . GLU A 1 595 ? 55.062 29.547 -1.462 1 33.16 595 GLU A N 1
ATOM 4815 C CA . GLU A 1 595 ? 53.938 28.812 -1.995 1 33.16 595 GLU A CA 1
ATOM 4816 C C . GLU A 1 595 ? 53.406 27.797 -0.983 1 33.16 595 GLU A C 1
ATOM 4818 O O . GLU A 1 595 ? 52.406 27.125 -1.233 1 33.16 595 GLU A O 1
ATOM 4823 N N . SER A 1 596 ? 54.094 27.359 -0.029 1 32.06 596 SER A N 1
ATOM 4824 C CA . SER A 1 596 ? 53.594 26.422 0.963 1 32.06 596 SER A CA 1
ATOM 4825 C C . SER A 1 596 ? 52.312 26.938 1.633 1 32.06 596 SER A C 1
ATOM 4827 O O . SER A 1 596 ? 51.5 26.141 2.109 1 32.06 596 SER A O 1
ATOM 4829 N N . GLU A 1 597 ? 52.125 28.188 1.958 1 32.47 597 GLU A N 1
ATOM 4830 C CA . GLU A 1 597 ? 51.125 28.641 2.912 1 32.47 597 GLU A CA 1
ATOM 4831 C C . GLU A 1 597 ? 49.75 28.766 2.244 1 32.47 597 GLU A C 1
ATOM 4833 O O . GLU A 1 597 ? 48.719 28.562 2.885 1 32.47 597 GLU A O 1
ATOM 4838 N N . LYS A 1 598 ? 49.594 29.469 1.135 1 35.03 598 LYS A N 1
ATOM 4839 C CA . LYS A 1 598 ? 48.281 29.828 0.641 1 35.03 598 LYS A CA 1
ATOM 4840 C C . LYS A 1 598 ? 47.594 28.641 -0.019 1 35.03 598 LYS A C 1
ATOM 4842 O O . LYS A 1 598 ? 46.5 28.766 -0.551 1 35.03 598 LYS A O 1
ATOM 4847 N N . ASN A 1 599 ? 48.125 27.766 -0.768 1 34.88 599 ASN A N 1
ATOM 4848 C CA . ASN A 1 599 ? 47.625 26.578 -1.456 1 34.88 599 ASN A CA 1
ATOM 4849 C C . ASN A 1 599 ? 46.781 25.719 -0.529 1 34.88 599 ASN A C 1
ATOM 4851 O O . ASN A 1 599 ? 47.188 25.391 0.578 1 34.88 599 ASN A O 1
ATOM 4855 N N . CYS A 1 600 ? 45.375 25.5 -0.739 1 39.31 600 CYS A N 1
ATOM 4856 C CA . CYS A 1 600 ? 44.219 24.875 -0.159 1 39.31 600 CYS A CA 1
ATOM 4857 C C . CYS A 1 600 ? 44.562 23.531 0.482 1 39.31 600 CYS A C 1
ATOM 4859 O O . CYS A 1 600 ? 45.438 22.812 -0.013 1 39.31 600 CYS A O 1
ATOM 4861 N N . SER A 1 601 ? 43.969 23.266 1.752 1 49.25 601 SER A N 1
ATOM 4862 C CA . SER A 1 601 ? 43.688 22.375 2.873 1 49.25 601 SER A CA 1
ATOM 4863 C C . SER A 1 601 ? 43.344 20.969 2.391 1 49.25 601 SER A C 1
ATOM 4865 O O . SER A 1 601 ? 43.094 20.078 3.199 1 49.25 601 SER A O 1
ATOM 4867 N N . CYS A 1 602 ? 43 20.812 1.087 1 56.72 602 CYS A N 1
ATOM 4868 C CA . CYS A 1 602 ? 42.656 19.453 0.725 1 56.72 602 CYS A CA 1
ATOM 4869 C C . CYS A 1 602 ? 43.906 18.625 0.441 1 56.72 602 CYS A C 1
ATOM 4871 O O . CYS A 1 602 ? 43.875 17.75 -0.426 1 56.72 602 CYS A O 1
ATOM 4873 N N . SER A 1 603 ? 45.094 18.938 0.972 1 55.62 603 SER A N 1
ATOM 4874 C CA . SER A 1 603 ? 46.344 18.234 0.79 1 55.62 603 SER A CA 1
ATOM 4875 C C . SER A 1 603 ? 46.25 16.781 1.21 1 55.62 603 SER A C 1
ATOM 4877 O O . SER A 1 603 ? 45.344 16.406 1.957 1 55.62 603 SER A O 1
ATOM 4879 N N . ASP A 1 604 ? 47 15.805 0.564 1 54.97 604 ASP A N 1
ATOM 4880 C CA . ASP A 1 604 ? 47.125 14.352 0.674 1 54.97 604 ASP A CA 1
ATOM 4881 C C . ASP A 1 604 ? 47.188 13.914 2.137 1 54.97 604 ASP A C 1
ATOM 4883 O O . ASP A 1 604 ? 46.75 12.812 2.477 1 54.97 604 ASP A O 1
ATOM 4887 N N . VAL A 1 605 ? 47.656 14.789 2.92 1 51.69 605 VAL A N 1
ATOM 4888 C CA . VAL A 1 605 ? 47.875 14.312 4.281 1 51.69 605 VAL A CA 1
ATOM 4889 C C . VAL A 1 605 ? 46.531 14.141 5 1 51.69 605 VAL A C 1
ATOM 4891 O O . VAL A 1 605 ? 46.375 13.219 5.801 1 51.69 605 VAL A O 1
ATOM 4894 N N . LEU A 1 606 ? 45.562 14.891 4.523 1 55.94 606 LEU A N 1
ATOM 4895 C CA . LEU A 1 606 ? 44.344 14.914 5.305 1 55.94 606 LEU A CA 1
ATOM 4896 C C . LEU A 1 606 ? 43.281 13.984 4.688 1 55.94 606 LEU A C 1
ATOM 4898 O O . LEU A 1 606 ? 42.344 13.594 5.355 1 55.94 606 LEU A O 1
ATOM 4902 N N . HIS A 1 607 ? 43.562 13.703 3.432 1 66.25 607 HIS A N 1
ATOM 4903 C CA . HIS A 1 607 ? 42.562 12.875 2.775 1 66.25 607 HIS A CA 1
ATOM 4904 C C . HIS A 1 607 ? 43.156 11.562 2.281 1 66.25 607 HIS A C 1
ATOM 4906 O O . HIS A 1 607 ? 44.094 11.562 1.49 1 66.25 607 HIS A O 1
ATOM 4912 N N . ARG A 1 608 ? 42.875 10.5 2.777 1 60.91 608 ARG A N 1
ATOM 4913 C CA . ARG A 1 608 ? 43.406 9.164 2.535 1 60.91 608 ARG A CA 1
ATOM 4914 C C . ARG A 1 608 ? 43 8.656 1.156 1 60.91 608 ARG A C 1
ATOM 4916 O O . ARG A 1 608 ? 43.75 7.902 0.52 1 60.91 608 ARG A O 1
ATOM 4923 N N . SER A 1 609 ? 41.781 9.07 0.783 1 72.56 609 SER A N 1
ATOM 4924 C CA . SER A 1 609 ? 41.281 8.531 -0.479 1 72.56 609 SER A CA 1
ATOM 4925 C C . SER A 1 609 ? 41.188 9.617 -1.543 1 72.56 609 SER A C 1
ATOM 4927 O O . SER A 1 609 ? 41 10.789 -1.222 1 72.56 609 SER A O 1
ATOM 4929 N N . ALA A 1 610 ? 41.531 9.211 -2.826 1 76.38 610 ALA A N 1
ATOM 4930 C CA . ALA A 1 610 ? 41.406 10.117 -3.969 1 76.38 610 ALA A CA 1
ATOM 4931 C C . ALA A 1 610 ? 40.031 10.719 -4.066 1 76.38 610 ALA A C 1
ATOM 4933 O O . ALA A 1 610 ? 39.875 11.891 -4.422 1 76.38 610 ALA A O 1
ATOM 4934 N N . LYS A 1 611 ? 39.062 9.992 -3.646 1 77.44 611 LYS A N 1
ATOM 4935 C CA . LYS A 1 611 ? 37.688 10.461 -3.695 1 77.44 611 LYS A CA 1
ATOM 4936 C C . LYS A 1 611 ? 37.438 11.578 -2.682 1 77.44 611 LYS A C 1
ATOM 4938 O O . LYS A 1 611 ? 36.75 12.547 -2.967 1 77.44 611 LYS A O 1
ATOM 4943 N N . SER A 1 612 ? 38.062 11.438 -1.587 1 80.44 612 SER A N 1
ATOM 4944 C CA . SER A 1 612 ? 37.906 12.445 -0.542 1 80.44 612 SER A CA 1
ATOM 4945 C C . SER A 1 612 ? 38.625 13.742 -0.916 1 80.44 612 SER A C 1
ATOM 4947 O O . SER A 1 612 ? 38.125 14.836 -0.599 1 80.44 612 SER A O 1
ATOM 4949 N N . ARG A 1 613 ? 39.719 13.586 -1.595 1 82.19 613 ARG A N 1
ATOM 4950 C CA . ARG A 1 613 ? 40.438 14.766 -2.051 1 82.19 613 ARG A CA 1
ATOM 4951 C C . ARG A 1 613 ? 39.656 15.516 -3.117 1 82.19 613 ARG A C 1
ATOM 4953 O O . ARG A 1 613 ? 39.594 16.75 -3.094 1 82.19 613 ARG A O 1
ATOM 4960 N N . ALA A 1 614 ? 39.094 14.766 -3.955 1 83.38 614 ALA A N 1
ATOM 4961 C CA . ALA A 1 614 ? 38.281 15.375 -5.012 1 83.38 614 ALA A CA 1
ATOM 4962 C C . ALA A 1 614 ? 37.062 16.094 -4.434 1 83.38 614 ALA A C 1
ATOM 4964 O O . ALA A 1 614 ? 36.688 17.156 -4.922 1 83.38 614 ALA A O 1
ATOM 4965 N N . LEU A 1 615 ? 36.562 15.492 -3.449 1 88.31 615 LEU A N 1
ATOM 4966 C CA . LEU A 1 615 ? 35.406 16.109 -2.803 1 88.31 615 LEU A CA 1
ATOM 4967 C C . LEU A 1 615 ? 35.781 17.391 -2.082 1 88.31 615 LEU A C 1
ATOM 4969 O O . LEU A 1 615 ? 35.031 18.375 -2.098 1 88.31 615 LEU A O 1
ATOM 4973 N N . CYS A 1 616 ? 36.906 17.281 -1.477 1 86.75 616 CYS A N 1
ATOM 4974 C CA . CYS A 1 616 ? 37.406 18.469 -0.792 1 86.75 616 CYS A CA 1
ATOM 4975 C C . CYS A 1 616 ? 37.625 19.609 -1.775 1 86.75 616 CYS A C 1
ATOM 4977 O O . CYS A 1 616 ? 37.281 20.75 -1.502 1 86.75 616 CYS A O 1
ATOM 4979 N N . GLU A 1 617 ? 38.188 19.297 -2.867 1 86.12 617 GLU A N 1
ATOM 4980 C CA . GLU A 1 617 ? 38.406 20.297 -3.904 1 86.12 617 GLU A CA 1
ATOM 4981 C C . GLU A 1 617 ? 37.094 20.875 -4.422 1 86.12 617 GLU A C 1
ATOM 4983 O O . GLU A 1 617 ? 37 22.094 -4.609 1 86.12 617 GLU A O 1
ATOM 4988 N N . ALA A 1 618 ? 36.188 20.016 -4.652 1 89.69 618 ALA A N 1
ATOM 4989 C CA . ALA A 1 618 ? 34.906 20.438 -5.141 1 89.69 618 ALA A CA 1
ATOM 4990 C C . ALA A 1 618 ? 34.219 21.359 -4.137 1 89.69 618 ALA A C 1
ATOM 4992 O O . ALA A 1 618 ? 33.531 22.328 -4.523 1 89.69 618 ALA A O 1
ATOM 4993 N N . CYS A 1 619 ? 34.344 21.047 -2.889 1 91 619 CYS A N 1
ATOM 4994 C CA . CYS A 1 619 ? 33.719 21.859 -1.846 1 91 619 CYS A CA 1
ATOM 4995 C C . CYS A 1 619 ? 34.344 23.25 -1.814 1 91 619 CYS A C 1
ATOM 4997 O O . CYS A 1 619 ? 33.625 24.25 -1.61 1 91 619 CYS A O 1
ATOM 4999 N N . HIS A 1 620 ? 35.625 23.328 -2.107 1 87.38 620 HIS A N 1
ATOM 5000 C CA . HIS A 1 620 ? 36.281 24.625 -2.131 1 87.38 620 HIS A CA 1
ATOM 5001 C C . HIS A 1 620 ? 35.844 25.469 -3.324 1 87.38 620 HIS A C 1
ATOM 5003 O O . HIS A 1 620 ? 35.688 26.688 -3.213 1 87.38 620 HIS A O 1
ATOM 5009 N N . TRP A 1 621 ? 35.656 24.781 -4.418 1 89.12 621 TRP A N 1
ATOM 5010 C CA . TRP A 1 621 ? 35.125 25.469 -5.598 1 89.12 621 TRP A CA 1
ATOM 5011 C C . TRP A 1 621 ? 33.781 26.094 -5.309 1 89.12 621 TRP A C 1
ATOM 5013 O O . TRP A 1 621 ? 33.5 27.234 -5.719 1 89.12 621 TRP A O 1
ATOM 5023 N N . LEU A 1 622 ? 32.969 25.391 -4.609 1 92.31 622 LEU A N 1
ATOM 5024 C CA . LEU A 1 622 ? 31.625 25.844 -4.332 1 92.31 622 LEU A CA 1
ATOM 5025 C C . LEU A 1 622 ? 31.625 26.953 -3.283 1 92.31 622 LEU A C 1
ATOM 5027 O O . LEU A 1 622 ? 30.766 27.844 -3.318 1 92.31 622 LEU A O 1
ATOM 5031 N N . LEU A 1 623 ? 32.531 26.859 -2.334 1 91.19 623 LEU A N 1
ATOM 5032 C CA . LEU A 1 623 ? 32.594 27.875 -1.277 1 91.19 623 LEU A CA 1
ATOM 5033 C C . LEU A 1 623 ? 33.125 29.188 -1.821 1 91.19 623 LEU A C 1
ATOM 5035 O O . LEU A 1 623 ? 32.875 30.25 -1.247 1 91.19 623 LEU A O 1
ATOM 5039 N N . ASP A 1 624 ? 33.812 29.125 -2.92 1 85.75 624 ASP A N 1
ATOM 5040 C CA . ASP A 1 624 ? 34.406 30.312 -3.506 1 85.75 624 ASP A CA 1
ATOM 5041 C C . ASP A 1 624 ? 33.438 31.062 -4.387 1 85.75 624 ASP A C 1
ATOM 5043 O O . ASP A 1 624 ? 33.688 32.188 -4.824 1 85.75 624 ASP A O 1
ATOM 5047 N N . VAL A 1 625 ? 32.312 30.484 -4.59 1 86.25 625 VAL A N 1
ATOM 5048 C CA . VAL A 1 625 ? 31.312 31.125 -5.43 1 86.25 625 VAL A CA 1
ATOM 5049 C C . VAL A 1 625 ? 30.766 32.375 -4.723 1 86.25 625 VAL A C 1
ATOM 5051 O O . VAL A 1 625 ? 30.469 32.312 -3.531 1 86.25 625 VAL A O 1
ATOM 5054 N N . ASN A 1 626 ? 30.781 33.438 -5.445 1 79.94 626 ASN A N 1
ATOM 5055 C CA . ASN A 1 626 ? 30.266 34.688 -4.914 1 79.94 626 ASN A CA 1
ATOM 5056 C C . ASN A 1 626 ? 28.734 34.688 -4.863 1 79.94 626 ASN A C 1
ATOM 5058 O O . ASN A 1 626 ? 28.078 34.531 -5.895 1 79.94 626 ASN A O 1
ATOM 5062 N N . THR A 1 627 ? 28.234 34.844 -3.725 1 79.44 627 THR A N 1
ATOM 5063 C CA . THR A 1 627 ? 26.781 34.781 -3.541 1 79.44 627 THR A CA 1
ATOM 5064 C C . THR A 1 627 ? 26.219 36.156 -3.277 1 79.44 627 THR A C 1
ATOM 5066 O O . THR A 1 627 ? 25.219 36.312 -2.562 1 79.44 627 THR A O 1
ATOM 5069 N N . GLU A 1 628 ? 26.812 37.125 -3.773 1 74.69 628 GLU A N 1
ATOM 5070 C CA . GLU A 1 628 ? 26.344 38.5 -3.574 1 74.69 628 GLU A CA 1
ATOM 5071 C C . GLU A 1 628 ? 24.938 38.688 -4.152 1 74.69 628 GLU A C 1
ATOM 5073 O O . GLU A 1 628 ? 24.109 39.406 -3.574 1 74.69 628 GLU A O 1
ATOM 5078 N N . LEU A 1 629 ? 24.734 38.031 -5.289 1 75.31 629 LEU A N 1
ATOM 5079 C CA . LEU A 1 629 ? 23.391 38.031 -5.852 1 75.31 629 LEU A CA 1
ATOM 5080 C C . LEU A 1 629 ? 22.625 36.781 -5.387 1 75.31 629 LEU A C 1
ATOM 5082 O O . LEU A 1 629 ? 23.109 35.656 -5.539 1 75.31 629 LEU A O 1
ATOM 5086 N N . PRO A 1 630 ? 21.531 37.094 -4.777 1 75.94 630 PRO A N 1
ATOM 5087 C CA . PRO A 1 630 ? 20.781 35.906 -4.32 1 75.94 630 PRO A CA 1
ATOM 5088 C C . PRO A 1 630 ? 20.422 34.969 -5.457 1 75.94 630 PRO A C 1
ATOM 5090 O O . PRO A 1 630 ? 19.766 35.375 -6.418 1 75.94 630 PRO A O 1
ATOM 5093 N N . PRO A 1 631 ? 20.922 33.781 -5.301 1 75.25 631 PRO A N 1
ATOM 5094 C CA . PRO A 1 631 ? 20.719 32.812 -6.383 1 75.25 631 PRO A CA 1
ATOM 5095 C C . PRO A 1 631 ? 19.25 32.5 -6.652 1 75.25 631 PRO A C 1
ATOM 5097 O O . PRO A 1 631 ? 18.859 32.25 -7.793 1 75.25 631 PRO A O 1
ATOM 5100 N N . HIS A 1 632 ? 18.453 32.531 -5.652 1 69.44 632 HIS A N 1
ATOM 5101 C CA . HIS A 1 632 ? 17.047 32.188 -5.82 1 69.44 632 HIS A CA 1
ATOM 5102 C C . HIS A 1 632 ? 16.344 33.188 -6.734 1 69.44 632 HIS A C 1
ATOM 5104 O O . HIS A 1 632 ? 15.375 32.844 -7.406 1 69.44 632 HIS A O 1
ATOM 5110 N N . HIS A 1 633 ? 16.938 34.375 -6.777 1 63.59 633 HIS A N 1
ATOM 5111 C CA . HIS A 1 633 ? 16.328 35.438 -7.586 1 63.59 633 HIS A CA 1
ATOM 5112 C C . HIS A 1 633 ? 16.922 35.438 -9 1 63.59 633 HIS A C 1
ATOM 5114 O O . HIS A 1 633 ? 16.281 35.938 -9.93 1 63.59 633 HIS A O 1
ATOM 5120 N N . THR A 1 634 ? 18.078 34.906 -9.102 1 64.19 634 THR A N 1
ATOM 5121 C CA . THR A 1 634 ? 18.781 34.969 -10.383 1 64.19 634 THR A CA 1
ATOM 5122 C C . THR A 1 634 ? 18.375 33.812 -11.281 1 64.19 634 THR A C 1
ATOM 5124 O O . THR A 1 634 ? 18.375 33.938 -12.508 1 64.19 634 THR A O 1
ATOM 5127 N N . LYS A 1 635 ? 18.203 32.719 -10.578 1 58.66 635 LYS A N 1
ATOM 5128 C CA . LYS A 1 635 ? 17.891 31.531 -11.367 1 58.66 635 LYS A CA 1
ATOM 5129 C C . LYS A 1 635 ? 16.422 31.5 -11.758 1 58.66 635 LYS A C 1
ATOM 5131 O O . LYS A 1 635 ? 15.555 31.953 -10.992 1 58.66 635 LYS A O 1
ATOM 5136 N N . GLY A 1 636 ? 16.062 31.797 -12.859 1 49.62 636 GLY A N 1
ATOM 5137 C CA . GLY A 1 636 ? 14.695 31.75 -13.344 1 49.62 636 GLY A CA 1
ATOM 5138 C C . GLY A 1 636 ? 13.93 30.547 -12.867 1 49.62 636 GLY A C 1
ATOM 5139 O O . GLY A 1 636 ? 14.492 29.641 -12.234 1 49.62 636 GLY A O 1
ATOM 5140 N N . GLU A 1 637 ? 12.656 30.484 -12.938 1 48.22 637 GLU A N 1
ATOM 5141 C CA . GLU A 1 637 ? 11.68 29.5 -12.492 1 48.22 637 GLU A CA 1
ATOM 5142 C C . GLU A 1 637 ? 12.047 28.109 -12.992 1 48.22 637 GLU A C 1
ATOM 5144 O O . GLU A 1 637 ? 11.859 27.109 -12.273 1 48.22 637 GLU A O 1
ATOM 5149 N N . LYS A 1 638 ? 12.625 28.031 -14.289 1 47.66 638 LYS A N 1
ATOM 5150 C CA . LYS A 1 638 ? 12.828 26.719 -14.883 1 47.66 638 LYS A CA 1
ATOM 5151 C C . LYS A 1 638 ? 13.969 25.969 -14.203 1 47.66 638 LYS A C 1
ATOM 5153 O O . LYS A 1 638 ? 14.039 24.734 -14.25 1 47.66 638 LYS A O 1
ATOM 5158 N N . SER A 1 639 ? 14.977 26.828 -13.727 1 53.75 639 SER A N 1
ATOM 5159 C CA . SER A 1 639 ? 16.141 26.125 -13.203 1 53.75 639 SER A CA 1
ATOM 5160 C C . SER A 1 639 ? 15.961 25.766 -11.734 1 53.75 639 SER A C 1
ATOM 5162 O O . SER A 1 639 ? 15.938 26.656 -10.875 1 53.75 639 SER A O 1
ATOM 5164 N N . LYS A 1 640 ? 15.461 24.625 -11.539 1 69.38 640 LYS A N 1
ATOM 5165 C CA . LYS A 1 640 ? 14.945 24.172 -10.242 1 69.38 640 LYS A CA 1
ATOM 5166 C C . LYS A 1 640 ? 16.047 23.5 -9.422 1 69.38 640 LYS A C 1
ATOM 5168 O O . LYS A 1 640 ? 15.766 22.609 -8.617 1 69.38 640 LYS A O 1
ATOM 5173 N N . SER A 1 641 ? 17.297 24.031 -9.719 1 84.19 641 SER A N 1
ATOM 5174 C CA . SER A 1 641 ? 18.375 23.438 -8.914 1 84.19 641 SER A CA 1
ATOM 5175 C C . SER A 1 641 ? 18.625 24.266 -7.656 1 84.19 641 SER A C 1
ATOM 5177 O O . SER A 1 641 ? 18.438 25.484 -7.656 1 84.19 641 SER A O 1
ATOM 5179 N N . VAL A 1 642 ? 19.078 23.672 -6.586 1 88.75 642 VAL A N 1
ATOM 5180 C CA . VAL A 1 642 ? 19.281 24.359 -5.312 1 88.75 642 VAL A CA 1
ATOM 5181 C C . VAL A 1 642 ? 20.766 24.344 -4.945 1 88.75 642 VAL A C 1
ATOM 5183 O O . VAL A 1 642 ? 21.141 24.578 -3.791 1 88.75 642 VAL A O 1
ATOM 5186 N N . LEU A 1 643 ? 21.625 24.141 -5.918 1 92.19 643 LEU A N 1
ATOM 5187 C CA . LEU A 1 643 ? 23.047 24.016 -5.648 1 92.19 643 LEU A CA 1
ATOM 5188 C C . LEU A 1 643 ? 23.625 25.328 -5.113 1 92.19 643 LEU A C 1
ATOM 5190 O O . LEU A 1 643 ? 24.281 25.344 -4.066 1 92.19 643 LEU A O 1
ATOM 5194 N N . PHE A 1 644 ? 23.344 26.391 -5.734 1 91.12 644 PHE A N 1
ATOM 5195 C CA . PHE A 1 644 ? 23.969 27.656 -5.363 1 91.12 644 PHE A CA 1
ATOM 5196 C C . PHE A 1 644 ? 23.188 28.344 -4.242 1 91.12 644 PHE A C 1
ATOM 5198 O O . PHE A 1 644 ? 23.719 29.219 -3.553 1 91.12 644 PHE A O 1
ATOM 5205 N N . ASP A 1 645 ? 21.938 27.953 -4.066 1 90.44 645 ASP A N 1
ATOM 5206 C CA . ASP A 1 645 ? 21.234 28.328 -2.85 1 90.44 645 ASP A CA 1
ATOM 5207 C C . ASP A 1 645 ? 21.922 27.75 -1.612 1 90.44 645 ASP A C 1
ATOM 5209 O O . ASP A 1 645 ? 21.984 28.406 -0.564 1 90.44 645 ASP A O 1
ATOM 5213 N N . ALA A 1 646 ? 22.375 26.578 -1.802 1 94.62 646 ALA A N 1
ATOM 5214 C CA . ALA A 1 646 ? 23.078 25.906 -0.705 1 94.62 646 ALA A CA 1
ATOM 5215 C C . ALA A 1 646 ? 24.406 26.594 -0.408 1 94.62 646 ALA A C 1
ATOM 5217 O O . ALA A 1 646 ? 24.828 26.656 0.745 1 94.62 646 ALA A O 1
ATOM 5218 N N . CYS A 1 647 ? 25.016 27.094 -1.462 1 93.81 647 CYS A N 1
ATOM 5219 C CA . CYS A 1 647 ? 26.25 27.828 -1.271 1 93.81 647 CYS A CA 1
ATOM 5220 C C . CYS A 1 647 ? 26.016 29.125 -0.496 1 93.81 647 CYS A C 1
ATOM 5222 O O . CYS A 1 647 ? 26.828 29.516 0.333 1 93.81 647 CYS A O 1
ATOM 5224 N N . GLU A 1 648 ? 24.984 29.75 -0.814 1 92.88 648 GLU A N 1
ATOM 5225 C CA . GLU A 1 648 ? 24.609 30.953 -0.069 1 92.88 648 GLU A CA 1
ATOM 5226 C C . GLU A 1 648 ? 24.391 30.625 1.406 1 92.88 648 GLU A C 1
ATOM 5228 O O . GLU A 1 648 ? 24.859 31.359 2.281 1 92.88 648 GLU A O 1
ATOM 5233 N N . LEU A 1 649 ? 23.641 29.547 1.653 1 95.12 649 LEU A N 1
ATOM 5234 C CA . LEU A 1 649 ? 23.406 29.141 3.035 1 95.12 649 LEU A CA 1
ATOM 5235 C C . LEU A 1 649 ? 24.719 28.812 3.736 1 95.12 649 LEU A C 1
ATOM 5237 O O . LEU A 1 649 ? 24.906 29.172 4.902 1 95.12 649 LEU A O 1
ATOM 5241 N N . ALA A 1 650 ? 25.609 28.125 3.084 1 96 650 ALA A N 1
ATOM 5242 C CA . ALA A 1 650 ? 26.906 27.781 3.66 1 96 650 ALA A CA 1
ATOM 5243 C C . ALA A 1 650 ? 27.688 29.031 4.027 1 96 650 ALA A C 1
ATOM 5245 O O . ALA A 1 650 ? 28.359 29.062 5.062 1 96 650 ALA A O 1
ATOM 5246 N N . SER A 1 651 ? 27.625 30 3.133 1 93 651 SER A N 1
ATOM 5247 C CA . SER A 1 651 ? 28.312 31.266 3.396 1 93 651 SER A CA 1
ATOM 5248 C C . SER A 1 651 ? 27.75 31.953 4.629 1 93 651 SER A C 1
ATOM 5250 O O . SER A 1 651 ? 28.484 32.562 5.41 1 93 651 SER A O 1
ATOM 5252 N N . GLN A 1 652 ? 26.469 31.891 4.785 1 93.88 652 GLN A N 1
ATOM 5253 C CA . GLN A 1 652 ? 25.828 32.469 5.953 1 93.88 652 GLN A CA 1
ATOM 5254 C C . GLN A 1 652 ? 26.188 31.703 7.223 1 93.88 652 GLN A C 1
ATOM 5256 O O . GLN A 1 652 ? 26.375 32.312 8.281 1 93.88 652 GLN A O 1
ATOM 5261 N N . LEU A 1 653 ? 26.266 30.422 7.109 1 95.75 653 LEU A N 1
ATOM 5262 C CA . LEU A 1 653 ? 26.641 29.578 8.25 1 95.75 653 LEU A CA 1
ATOM 5263 C C . LEU A 1 653 ? 28.078 29.828 8.664 1 95.75 653 LEU A C 1
ATOM 5265 O O . LEU A 1 653 ? 28.406 29.797 9.859 1 95.75 653 LEU A O 1
ATOM 5269 N N . LYS A 1 654 ? 28.922 30.109 7.723 1 92.5 654 LYS A N 1
ATOM 5270 C CA . LYS A 1 654 ? 30.328 30.375 7.988 1 92.5 654 LYS A CA 1
ATOM 5271 C C . LYS A 1 654 ? 30.5 31.672 8.781 1 92.5 654 LYS A C 1
ATOM 5273 O O . LYS A 1 654 ? 31.469 31.828 9.516 1 92.5 654 LYS A O 1
ATOM 5278 N N . LYS A 1 655 ? 29.5 32.5 8.633 1 91.31 655 LYS A N 1
ATOM 5279 C CA . LYS A 1 655 ? 29.594 33.781 9.297 1 91.31 655 LYS A CA 1
ATOM 5280 C C . LYS A 1 655 ? 29.266 33.656 10.781 1 91.31 655 LYS A C 1
ATOM 5282 O O . LYS A 1 655 ? 29.578 34.562 11.57 1 91.31 655 LYS A O 1
ATOM 5287 N N . ILE A 1 656 ? 28.688 32.562 11.164 1 93.06 656 ILE A N 1
ATOM 5288 C CA . ILE A 1 656 ? 28.391 32.344 12.578 1 93.06 656 ILE A CA 1
ATOM 5289 C C . ILE A 1 656 ? 29.688 32.219 13.367 1 93.06 656 ILE A C 1
ATOM 5291 O O . ILE A 1 656 ? 30.625 31.516 12.961 1 93.06 656 ILE A O 1
ATOM 5295 N N . ASP A 1 657 ? 29.656 32.906 14.484 1 83.06 657 ASP A N 1
ATOM 5296 C CA . ASP A 1 657 ? 30.859 33.031 15.305 1 83.06 657 ASP A CA 1
ATOM 5297 C C . ASP A 1 657 ? 31.203 31.703 15.984 1 83.06 657 ASP A C 1
ATOM 5299 O O . ASP A 1 657 ? 30.562 31.312 16.953 1 83.06 657 ASP A O 1
ATOM 5303 N N . GLY A 1 658 ? 32.281 30.984 15.477 1 86.38 658 GLY A N 1
ATOM 5304 C CA . GLY A 1 658 ? 32.812 29.812 16.141 1 86.38 658 GLY A CA 1
ATOM 5305 C C . GLY A 1 658 ? 32.219 28.516 15.625 1 86.38 658 GLY A C 1
ATOM 5306 O O . GLY A 1 658 ? 31.016 28.422 15.383 1 86.38 658 GLY A O 1
ATOM 5307 N N . PRO A 1 659 ? 33.031 27.516 15.477 1 90.31 659 PRO A N 1
ATOM 5308 C CA . PRO A 1 659 ? 32.562 26.219 14.977 1 90.31 659 PRO A CA 1
ATOM 5309 C C . PRO A 1 659 ? 31.609 25.531 15.93 1 90.31 659 PRO A C 1
ATOM 5311 O O . PRO A 1 659 ? 30.703 24.812 15.492 1 90.31 659 PRO A O 1
ATOM 5314 N N . ARG A 1 660 ? 31.734 25.797 17.234 1 90.75 660 ARG A N 1
ATOM 5315 C CA . ARG A 1 660 ? 30.859 25.172 18.219 1 90.75 660 ARG A CA 1
ATOM 5316 C C . ARG A 1 660 ? 29.422 25.641 18.078 1 90.75 660 ARG A C 1
ATOM 5318 O O . ARG A 1 660 ? 28.5 24.844 18.078 1 90.75 660 ARG A O 1
ATOM 5325 N N . LYS A 1 661 ? 29.266 26.891 17.922 1 92.56 661 LYS A N 1
ATOM 5326 C CA . LYS A 1 661 ? 27.938 27.469 17.766 1 92.56 661 LYS A CA 1
ATOM 5327 C C . LYS A 1 661 ? 27.312 27.078 16.422 1 92.56 661 LYS A C 1
ATOM 5329 O O . LYS A 1 661 ? 26.125 26.797 16.328 1 92.56 661 LYS A O 1
ATOM 5334 N N . ARG A 1 662 ? 28.125 27.062 15.438 1 94.94 662 ARG A N 1
ATOM 5335 C CA . ARG A 1 662 ? 27.672 26.688 14.094 1 94.94 662 ARG A CA 1
ATOM 5336 C C . ARG A 1 662 ? 27.109 25.266 14.07 1 94.94 662 ARG A C 1
ATOM 5338 O O . ARG A 1 662 ? 26 25.047 13.609 1 94.94 662 ARG A O 1
ATOM 5345 N N . TRP A 1 663 ? 27.844 24.406 14.617 1 95.75 663 TRP A N 1
ATOM 5346 C CA . TRP A 1 663 ? 27.469 23 14.523 1 95.75 663 TRP A CA 1
ATOM 5347 C C . TRP A 1 663 ? 26.375 22.672 15.523 1 95.75 663 TRP A C 1
ATOM 5349 O O . TRP A 1 663 ? 25.625 21.703 15.328 1 95.75 663 TRP A O 1
ATOM 5359 N N . SER A 1 664 ? 26.281 23.453 16.578 1 94.56 664 SER A N 1
ATOM 5360 C CA . SER A 1 664 ? 25.109 23.312 17.453 1 94.56 664 SER A CA 1
ATOM 5361 C C . SER A 1 664 ? 23.828 23.688 16.719 1 94.56 664 SER A C 1
ATOM 5363 O O . SER A 1 664 ? 22.812 23.016 16.859 1 94.56 664 SER A O 1
ATOM 5365 N N . LEU A 1 665 ? 23.906 24.703 15.914 1 95.75 665 LEU A N 1
ATOM 5366 C CA . LEU A 1 665 ? 22.75 25.141 15.133 1 95.75 665 LEU A CA 1
ATOM 5367 C C . LEU A 1 665 ? 22.406 24.109 14.062 1 95.75 665 LEU A C 1
ATOM 5369 O O . LEU A 1 665 ? 21.234 23.734 13.922 1 95.75 665 LEU A O 1
ATOM 5373 N N . ILE A 1 666 ? 23.375 23.656 13.328 1 97.12 666 ILE A N 1
ATOM 5374 C CA . ILE A 1 666 ? 23.172 22.703 12.258 1 97.12 666 ILE A CA 1
ATOM 5375 C C . ILE A 1 666 ? 22.594 21.406 12.828 1 97.12 666 ILE A C 1
ATOM 5377 O O . ILE A 1 666 ? 21.688 20.812 12.234 1 97.12 666 ILE A O 1
ATOM 5381 N N . SER A 1 667 ? 23.109 21.047 13.93 1 96.94 667 SER A N 1
ATOM 5382 C CA . SER A 1 667 ? 22.656 19.844 14.594 1 96.94 667 SER A CA 1
ATOM 5383 C C . SER A 1 667 ? 21.172 19.938 14.961 1 96.94 667 SER A C 1
ATOM 5385 O O . SER A 1 667 ? 20.422 18.984 14.758 1 96.94 667 SER A O 1
ATOM 5387 N N . LYS A 1 668 ? 20.766 21.031 15.445 1 95.94 668 LYS A N 1
ATOM 5388 C CA . LYS A 1 668 ? 19.375 21.219 15.844 1 95.94 668 LYS A CA 1
ATOM 5389 C C . LYS A 1 668 ? 18.453 21.203 14.625 1 95.94 668 LYS A C 1
ATOM 5391 O O . LYS A 1 668 ? 17.344 20.672 14.695 1 95.94 668 LYS A O 1
ATOM 5396 N N . VAL A 1 669 ? 18.844 21.734 13.578 1 96.69 669 VAL A N 1
ATOM 5397 C CA . VAL A 1 669 ? 18.047 21.75 12.359 1 96.69 669 VAL A CA 1
ATOM 5398 C C . VAL A 1 669 ? 17.875 20.328 11.828 1 96.69 669 VAL A C 1
ATOM 5400 O O . VAL A 1 669 ? 16.766 19.922 11.43 1 96.69 669 VAL A O 1
ATOM 5403 N N . TRP A 1 670 ? 18.938 19.578 11.828 1 97.62 670 TRP A N 1
ATOM 5404 C CA . TRP A 1 670 ? 18.859 18.219 11.336 1 97.62 670 TRP A CA 1
ATOM 5405 C C . TRP A 1 670 ? 18.047 17.328 12.273 1 97.62 670 TRP A C 1
ATOM 5407 O O . TRP A 1 670 ? 17.359 16.406 11.836 1 97.62 670 TRP A O 1
ATOM 5417 N N . ALA A 1 671 ? 18.141 17.578 13.539 1 96.44 671 ALA A N 1
ATOM 5418 C CA . ALA A 1 671 ? 17.297 16.859 14.477 1 96.44 671 ALA A CA 1
ATOM 5419 C C . ALA A 1 671 ? 15.82 17.109 14.18 1 96.44 671 ALA A C 1
ATOM 5421 O O . ALA A 1 671 ? 15.016 16.172 14.148 1 96.44 671 ALA A O 1
ATOM 5422 N N . GLU A 1 672 ? 15.516 18.344 13.906 1 95.25 672 GLU A N 1
ATOM 5423 C CA . GLU A 1 672 ? 14.141 18.688 13.562 1 95.25 672 GLU A CA 1
ATOM 5424 C C . GLU A 1 672 ? 13.711 18.016 12.258 1 95.25 672 GLU A C 1
ATOM 5426 O O . GLU A 1 672 ? 12.578 17.531 12.141 1 95.25 672 GLU A O 1
ATOM 5431 N N . ALA A 1 673 ? 14.578 18.016 11.336 1 95.38 673 ALA A N 1
ATOM 5432 C CA . ALA A 1 673 ? 14.273 17.391 10.047 1 95.38 673 ALA A CA 1
ATOM 5433 C C . ALA A 1 673 ? 14.016 15.898 10.203 1 95.38 673 ALA A C 1
ATOM 5435 O O . ALA A 1 673 ? 13.078 15.359 9.617 1 95.38 673 ALA A O 1
ATOM 5436 N N . LEU A 1 674 ? 14.836 15.258 10.977 1 96.12 674 LEU A N 1
ATOM 5437 C CA . LEU A 1 674 ? 14.703 13.828 11.227 1 96.12 674 LEU A CA 1
ATOM 5438 C C . LEU A 1 674 ? 13.383 13.523 11.93 1 96.12 674 LEU A C 1
ATOM 5440 O O . LEU A 1 674 ? 12.68 12.586 11.555 1 96.12 674 LEU A O 1
ATOM 5444 N N . LEU A 1 675 ? 13.062 14.312 12.898 1 94 675 LEU A N 1
ATOM 5445 C CA . LEU A 1 675 ? 11.844 14.102 13.672 1 94 675 LEU A CA 1
ATOM 5446 C C . LEU A 1 675 ? 10.609 14.383 12.836 1 94 675 LEU A C 1
ATOM 5448 O O . LEU A 1 675 ? 9.609 13.664 12.922 1 94 675 LEU A O 1
ATOM 5452 N N . PHE A 1 676 ? 10.664 15.414 11.992 1 92.94 676 PHE A N 1
ATOM 5453 C CA . PHE A 1 676 ? 9.555 15.75 11.117 1 92.94 676 PHE A CA 1
ATOM 5454 C C . PHE A 1 676 ? 9.289 14.625 10.117 1 92.94 676 PHE A C 1
ATOM 5456 O O . PHE A 1 676 ? 8.141 14.266 9.867 1 92.94 676 PHE A O 1
ATOM 5463 N N . ALA A 1 677 ? 10.328 14.094 9.57 1 93.38 677 ALA A N 1
ATOM 5464 C CA . ALA A 1 677 ? 10.195 12.992 8.625 1 93.38 677 ALA A CA 1
ATOM 5465 C C . ALA A 1 677 ? 9.609 11.75 9.297 1 93.38 677 ALA A C 1
ATOM 5467 O O . ALA A 1 677 ? 8.766 11.062 8.719 1 93.38 677 ALA A O 1
ATOM 5468 N N . ALA A 1 678 ? 10.031 11.453 10.477 1 93.5 678 ALA A N 1
ATOM 5469 C CA . ALA A 1 678 ? 9.539 10.297 11.211 1 93.5 678 ALA A CA 1
ATOM 5470 C C . ALA A 1 678 ? 8.062 10.438 11.539 1 93.5 678 ALA A C 1
ATOM 5472 O O . ALA A 1 678 ? 7.312 9.453 11.508 1 93.5 678 ALA A O 1
ATOM 5473 N N . CYS A 1 679 ? 7.641 11.594 11.758 1 88 679 CYS A N 1
ATOM 5474 C CA . CYS A 1 679 ? 6.262 11.852 12.156 1 88 679 CYS A CA 1
ATOM 5475 C C . CYS A 1 679 ? 5.316 11.703 10.969 1 88 679 CYS A C 1
ATOM 5477 O O . CYS A 1 679 ? 4.164 11.305 11.133 1 88 679 CYS A O 1
ATOM 5479 N N . HIS A 1 680 ? 5.77 11.984 9.836 1 85.56 680 HIS A N 1
ATOM 5480 C CA . HIS A 1 680 ? 4.883 12.016 8.68 1 85.56 680 HIS A CA 1
ATOM 5481 C C . HIS A 1 680 ? 5.008 10.742 7.852 1 85.56 680 HIS A C 1
ATOM 5483 O O . HIS A 1 680 ? 4.422 10.633 6.773 1 85.56 680 HIS A O 1
ATOM 5489 N N . CYS A 1 681 ? 5.699 9.781 8.359 1 88.88 681 CYS A N 1
ATOM 5490 C CA . CYS A 1 681 ? 5.828 8.508 7.664 1 88.88 681 CYS A CA 1
ATOM 5491 C C . CYS A 1 681 ? 4.801 7.504 8.164 1 88.88 681 CYS A C 1
ATOM 5493 O O . CYS A 1 681 ? 4.594 7.371 9.375 1 88.88 681 CYS A O 1
ATOM 5495 N N . GLY A 1 682 ? 4.113 6.828 7.281 1 85.44 682 GLY A N 1
ATOM 5496 C CA . GLY A 1 682 ? 3.08 5.871 7.648 1 85.44 682 GLY A CA 1
ATOM 5497 C C . GLY A 1 682 ? 3.639 4.566 8.18 1 85.44 682 GLY A C 1
ATOM 5498 O O . GLY A 1 682 ? 4.777 4.199 7.875 1 85.44 682 GLY A O 1
ATOM 5499 N N . GLY A 1 683 ? 2.854 3.848 8.969 1 89.25 683 GLY A N 1
ATOM 5500 C CA . GLY A 1 683 ? 3.25 2.582 9.562 1 89.25 683 GLY A CA 1
ATOM 5501 C C . GLY A 1 683 ? 3.547 1.505 8.539 1 89.25 683 GLY A C 1
ATOM 5502 O O . GLY A 1 683 ? 4.441 0.679 8.734 1 89.25 683 GLY A O 1
ATOM 5503 N N . TYR A 1 684 ? 2.9 1.567 7.426 1 88.88 684 TYR A N 1
ATOM 5504 C CA . TYR A 1 684 ? 3.082 0.581 6.367 1 88.88 684 TYR A CA 1
ATOM 5505 C C . TYR A 1 684 ? 4.5 0.639 5.809 1 88.88 684 TYR A C 1
ATOM 5507 O O . TYR A 1 684 ? 5.109 -0.399 5.535 1 88.88 684 TYR A O 1
ATOM 5515 N N . GLN A 1 685 ? 5.012 1.826 5.66 1 92.06 685 GLN A N 1
ATOM 5516 C CA . GLN A 1 685 ? 6.352 1.989 5.105 1 92.06 685 GLN A CA 1
ATOM 5517 C C . GLN A 1 685 ? 7.418 1.484 6.074 1 92.06 685 GLN A C 1
ATOM 5519 O O . GLN A 1 685 ? 8.422 0.905 5.656 1 92.06 685 GLN A O 1
ATOM 5524 N N . HIS A 1 686 ? 7.184 1.684 7.305 1 94.69 686 HIS A N 1
ATOM 5525 C CA . HIS A 1 686 ? 8.117 1.167 8.305 1 94.69 686 HIS A CA 1
ATOM 5526 C C . HIS A 1 686 ? 8.094 -0.357 8.336 1 94.69 686 HIS A C 1
ATOM 5528 O O . HIS A 1 686 ? 9.141 -0.995 8.453 1 94.69 686 HIS A O 1
ATOM 5534 N N . ALA A 1 687 ? 6.91 -0.913 8.227 1 95.5 687 ALA A N 1
ATOM 5535 C CA . ALA A 1 687 ? 6.77 -2.367 8.211 1 95.5 687 ALA A CA 1
ATOM 5536 C C . ALA A 1 687 ? 7.496 -2.973 7.008 1 95.5 687 ALA A C 1
ATOM 5538 O O . ALA A 1 687 ? 8.102 -4.039 7.117 1 95.5 687 ALA A O 1
ATOM 5539 N N . LYS A 1 688 ? 7.43 -2.279 5.906 1 93.25 688 LYS A N 1
ATOM 5540 C CA . LYS A 1 688 ? 8.07 -2.756 4.68 1 93.25 688 LYS A CA 1
ATOM 5541 C C . LYS A 1 688 ? 9.586 -2.807 4.832 1 93.25 688 LYS A C 1
ATOM 5543 O O . LYS A 1 688 ? 10.242 -3.693 4.281 1 93.25 688 LYS A O 1
ATOM 5548 N N . ARG A 1 689 ? 10.156 -1.97 5.613 1 93.88 689 ARG A N 1
ATOM 5549 C CA . ARG A 1 689 ? 11.602 -1.847 5.73 1 93.88 689 ARG A CA 1
ATOM 5550 C C . ARG A 1 689 ? 12.156 -2.828 6.762 1 93.88 689 ARG A C 1
ATOM 5552 O O . ARG A 1 689 ? 13.359 -3.066 6.812 1 93.88 689 ARG A O 1
ATOM 5559 N N . LEU A 1 690 ? 11.32 -3.465 7.516 1 94.56 690 LEU A N 1
ATOM 5560 C CA . LEU A 1 690 ? 11.773 -4.398 8.539 1 94.56 690 LEU A CA 1
ATOM 5561 C C . LEU A 1 690 ? 12.398 -5.637 7.91 1 94.56 690 LEU A C 1
ATOM 5563 O O . LEU A 1 690 ? 13.297 -6.246 8.5 1 94.56 690 LEU A O 1
ATOM 5567 N N . SER A 1 691 ? 11.969 -6.008 6.707 1 92.06 691 SER A N 1
ATOM 5568 C CA . SER A 1 691 ? 12.492 -7.203 6.059 1 92.06 691 SER A CA 1
ATOM 5569 C C . SER A 1 691 ? 13.797 -6.906 5.316 1 92.06 691 SER A C 1
ATOM 5571 O O . SER A 1 691 ? 14.438 -7.812 4.789 1 92.06 691 SER A O 1
ATOM 5573 N N . LYS A 1 692 ? 14.156 -5.641 5.273 1 91.56 692 LYS A N 1
ATOM 5574 C CA . LYS A 1 692 ? 15.359 -5.246 4.547 1 91.56 692 LYS A CA 1
ATOM 5575 C C . LYS A 1 692 ? 16.438 -4.75 5.504 1 91.56 692 LYS A C 1
ATOM 5577 O O . LYS A 1 692 ? 17.188 -3.832 5.172 1 91.56 692 LYS A O 1
ATOM 5582 N N . GLY A 1 693 ? 16.438 -5.258 6.684 1 91.06 693 GLY A N 1
ATOM 5583 C CA . GLY A 1 693 ? 17.484 -4.965 7.652 1 91.06 693 GLY A CA 1
ATOM 5584 C C . GLY A 1 693 ? 17.109 -3.836 8.602 1 91.06 693 GLY A C 1
ATOM 5585 O O . GLY A 1 693 ? 17.891 -3.488 9.484 1 91.06 693 GLY A O 1
ATOM 5586 N N . GLY A 1 694 ? 15.977 -3.205 8.391 1 91.38 694 GLY A N 1
ATOM 5587 C CA . GLY A 1 694 ? 15.555 -2.135 9.273 1 91.38 694 GLY A CA 1
ATOM 5588 C C . GLY A 1 694 ? 16.094 -0.776 8.867 1 91.38 694 GLY A C 1
ATOM 5589 O O . GLY A 1 694 ? 17.016 -0.687 8.055 1 91.38 694 GLY A O 1
ATOM 5590 N N . GLU A 1 695 ? 15.453 0.267 9.391 1 94.25 695 GLU A N 1
ATOM 5591 C CA . GLU A 1 695 ? 15.828 1.648 9.117 1 94.25 695 GLU A CA 1
ATOM 5592 C C . GLU A 1 695 ? 15.891 2.473 10.398 1 94.25 695 GLU A C 1
ATOM 5594 O O . GLU A 1 695 ? 15.109 2.242 11.328 1 94.25 695 GLU A O 1
ATOM 5599 N N . LEU A 1 696 ? 16.828 3.375 10.438 1 97 696 LEU A N 1
ATOM 5600 C CA . LEU A 1 696 ? 16.953 4.273 11.586 1 97 696 LEU A CA 1
ATOM 5601 C C . LEU A 1 696 ? 15.648 5.035 11.812 1 97 696 LEU A C 1
ATOM 5603 O O . LEU A 1 696 ? 15.203 5.188 12.945 1 97 696 LEU A O 1
ATOM 5607 N N . LEU A 1 697 ? 15.008 5.473 10.734 1 97.25 697 LEU A N 1
ATOM 5608 C CA . LEU A 1 697 ? 13.789 6.273 10.828 1 97.25 697 LEU A CA 1
ATOM 5609 C C . LEU A 1 697 ? 12.688 5.508 11.562 1 97.25 697 LEU A C 1
ATOM 5611 O O . LEU A 1 697 ? 11.883 6.109 12.273 1 97.25 697 LEU A O 1
ATOM 5615 N N 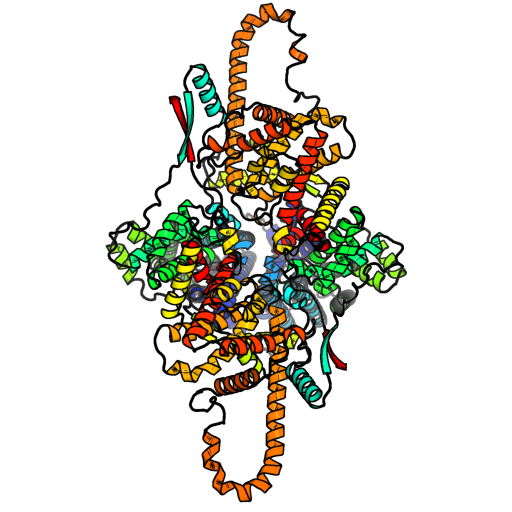. SER A 1 698 ? 12.641 4.227 11.406 1 96.88 698 SER A N 1
ATOM 5616 C CA . SER A 1 698 ? 11.648 3.402 12.094 1 96.88 698 SER A CA 1
ATOM 5617 C C . SER A 1 698 ? 11.875 3.406 13.602 1 96.88 698 SER A C 1
ATOM 5619 O O . SER A 1 698 ? 10.914 3.42 14.375 1 96.88 698 SER A O 1
ATOM 5621 N N . HIS A 1 699 ? 13.133 3.385 14.008 1 97.25 699 HIS A N 1
ATOM 5622 C CA . HIS A 1 699 ? 13.461 3.428 15.43 1 97.25 699 HIS A CA 1
ATOM 5623 C C . HIS A 1 699 ? 13.086 4.77 16.047 1 97.25 699 HIS A C 1
ATOM 5625 O O . HIS A 1 699 ? 12.516 4.82 17.141 1 97.25 699 HIS A O 1
ATOM 5631 N N . VAL A 1 700 ? 13.383 5.789 15.281 1 96.88 700 VAL A N 1
ATOM 5632 C CA . VAL A 1 700 ? 13.062 7.133 15.766 1 96.88 700 VAL A CA 1
ATOM 5633 C C . VAL A 1 700 ? 11.547 7.32 15.812 1 96.88 700 VAL A C 1
ATOM 5635 O O . VAL A 1 700 ? 11.016 7.906 16.75 1 96.88 700 VAL A O 1
ATOM 5638 N N . TRP A 1 701 ? 10.836 6.832 14.789 1 95.5 701 TRP A N 1
ATOM 5639 C CA . TRP A 1 701 ? 9.383 6.918 14.688 1 95.5 701 TRP A CA 1
ATOM 5640 C C . TRP A 1 701 ? 8.719 6.266 15.898 1 95.5 701 TRP A C 1
ATOM 5642 O O . TRP A 1 701 ? 7.824 6.852 16.516 1 95.5 701 TRP A O 1
ATOM 5652 N N . LEU A 1 702 ? 9.203 5.07 16.281 1 95.94 702 LEU A N 1
ATOM 5653 C CA . LEU A 1 702 ? 8.609 4.352 17.406 1 95.94 702 LEU A CA 1
ATOM 5654 C C . LEU A 1 702 ? 8.984 5.012 18.734 1 95.94 702 LEU A C 1
ATOM 5656 O O . LEU A 1 702 ? 8.172 5.07 19.656 1 95.94 702 LEU A O 1
ATOM 5660 N N . LEU A 1 703 ? 10.188 5.477 18.844 1 96.25 703 LEU A N 1
ATOM 5661 C CA . LEU A 1 703 ? 10.617 6.191 20.047 1 96.25 703 LEU A CA 1
ATOM 5662 C C . LEU A 1 703 ? 9.781 7.453 20.25 1 96.25 703 LEU A C 1
ATOM 5664 O O . LEU A 1 703 ? 9.391 7.77 21.375 1 96.25 703 LEU A O 1
ATOM 5668 N N . MET A 1 704 ? 9.516 8.156 19.203 1 93.69 704 MET A N 1
ATOM 5669 C CA . MET A 1 704 ? 8.688 9.359 19.25 1 93.69 704 MET A CA 1
ATOM 5670 C C . MET A 1 704 ? 7.281 9.031 19.75 1 93.69 704 MET A C 1
ATOM 5672 O O . MET A 1 704 ? 6.707 9.773 20.547 1 93.69 704 MET A O 1
ATOM 5676 N N . ALA A 1 705 ? 6.734 7.969 19.266 1 91.81 705 ALA A N 1
ATOM 5677 C CA . ALA A 1 705 ? 5.402 7.543 19.688 1 91.81 705 ALA A CA 1
ATOM 5678 C C . ALA A 1 705 ? 5.379 7.23 21.172 1 91.81 705 ALA A C 1
ATOM 5680 O O . ALA A 1 705 ? 4.414 7.562 21.875 1 91.81 705 ALA A O 1
ATOM 5681 N N . HIS A 1 706 ? 6.438 6.605 21.672 1 93.12 706 HIS A N 1
ATOM 5682 C CA . HIS A 1 706 ? 6.516 6.258 23.094 1 93.12 706 HIS A CA 1
ATOM 5683 C C . HIS A 1 706 ? 6.598 7.508 23.953 1 93.12 706 HIS A C 1
ATOM 5685 O O . HIS A 1 706 ? 6.168 7.492 25.109 1 93.12 706 HIS A O 1
ATOM 5691 N N . LEU A 1 707 ? 7.129 8.531 23.391 1 91.12 707 LEU A N 1
ATOM 5692 C CA . LEU A 1 707 ? 7.27 9.781 24.125 1 91.12 707 LEU A CA 1
ATOM 5693 C C . LEU A 1 707 ? 6.035 10.656 23.953 1 91.12 707 LEU A C 1
ATOM 5695 O O . LEU A 1 707 ? 5.996 11.789 24.453 1 91.12 707 LEU A O 1
ATOM 5699 N N . GLY A 1 708 ? 5.078 10.18 23.141 1 83.62 708 GLY A N 1
ATOM 5700 C CA . GLY A 1 708 ? 3.797 10.859 23.016 1 83.62 708 GLY A CA 1
ATOM 5701 C C . GLY A 1 708 ? 3.756 11.836 21.859 1 83.62 708 GLY A C 1
ATOM 5702 O O . GLY A 1 708 ? 2.838 12.656 21.766 1 83.62 708 GLY A O 1
ATOM 5703 N N . ILE A 1 709 ? 4.746 11.719 21.031 1 85 709 ILE A N 1
ATOM 5704 C CA . ILE A 1 709 ? 4.789 12.617 19.875 1 85 709 ILE A CA 1
ATOM 5705 C C . ILE A 1 709 ? 4.332 11.867 18.625 1 85 709 ILE A C 1
ATOM 5707 O O . ILE A 1 709 ? 5.125 11.18 17.984 1 85 709 ILE A O 1
ATOM 5711 N N . SER A 1 710 ? 3.09 11.719 18.375 1 77.44 710 SER A N 1
ATOM 5712 C CA . SER A 1 710 ? 2.584 11.023 17.188 1 77.44 710 SER A CA 1
ATOM 5713 C C . SER A 1 710 ? 1.289 11.656 16.688 1 77.44 710 SER A C 1
ATOM 5715 O O . SER A 1 710 ? 0.547 12.266 17.469 1 77.44 710 SER A O 1
ATOM 5717 N N . GLU A 1 711 ? 1.071 11.578 15.422 1 71.75 711 GLU A N 1
ATOM 5718 C CA . GLU A 1 711 ? -0.173 12.055 14.82 1 71.75 711 GLU A CA 1
ATOM 5719 C C . GLU A 1 711 ? -1.327 11.102 15.117 1 71.75 711 GLU A C 1
ATOM 5721 O O . GLU A 1 711 ? -2.494 11.492 15.055 1 71.75 711 GLU A O 1
ATOM 5726 N N . GLN A 1 712 ? -0.938 9.953 15.531 1 73.5 712 GLN A N 1
ATOM 5727 C CA . GLN A 1 712 ? -1.955 8.922 15.703 1 73.5 712 GLN A CA 1
ATOM 5728 C C . GLN A 1 712 ? -2.385 8.812 17.172 1 73.5 712 GLN A C 1
ATOM 5730 O O . GLN A 1 712 ? -2.354 7.73 17.75 1 73.5 712 GLN A O 1
ATOM 5735 N N . VAL A 1 713 ? -2.619 9.945 17.766 1 71.62 713 VAL A N 1
ATOM 5736 C CA . VAL A 1 713 ? -3.082 9.961 19.141 1 71.62 713 VAL A CA 1
ATOM 5737 C C . VAL A 1 713 ? -4.496 10.523 19.219 1 71.62 713 VAL A C 1
ATOM 5739 O O . VAL A 1 713 ? -4.824 11.477 18.5 1 71.62 713 VAL A O 1
ATOM 5742 N N . ARG A 1 714 ? -5.355 9.82 20.016 1 64.19 714 ARG A N 1
ATOM 5743 C CA . ARG A 1 714 ? -6.742 10.242 20.203 1 64.19 714 ARG A CA 1
ATOM 5744 C C . ARG A 1 714 ? -6.812 11.617 20.859 1 64.19 714 ARG A C 1
ATOM 5746 O O . ARG A 1 714 ? -6.051 11.906 21.797 1 64.19 714 ARG A O 1
ATOM 5753 N N . THR A 1 715 ? -7.43 12.562 20.219 1 53.59 715 THR A N 1
ATOM 5754 C CA . THR A 1 715 ? -7.562 13.914 20.75 1 53.59 715 THR A CA 1
ATOM 5755 C C . THR A 1 715 ? -8.375 13.906 22.047 1 53.59 715 THR A C 1
ATOM 5757 O O . THR A 1 715 ? -8.148 14.734 22.938 1 53.59 715 THR A O 1
ATOM 5760 N N . SER A 1 716 ? -9.578 13.242 22 1 53.5 716 SER A N 1
ATOM 5761 C CA . SER A 1 716 ? -10.57 13.523 23.031 1 53.5 716 SER A CA 1
ATOM 5762 C C . SER A 1 716 ? -10.328 12.672 24.266 1 53.5 716 SER A C 1
ATOM 5764 O O . SER A 1 716 ? -9.82 11.547 24.172 1 53.5 716 SER A O 1
ATOM 5766 N N . GLU A 1 717 ? -10.195 13.414 25.391 1 51.22 717 GLU A N 1
ATOM 5767 C CA . GLU A 1 717 ? -9.977 12.984 26.766 1 51.22 717 GLU A CA 1
ATOM 5768 C C . GLU A 1 717 ? -10.852 11.781 27.109 1 51.22 717 GLU A C 1
ATOM 5770 O O . GLU A 1 717 ? -11.938 11.617 26.562 1 51.22 717 GLU A O 1
ATOM 5775 N N . GLY A 1 718 ? -10.297 10.828 27.797 1 45.81 718 GLY A N 1
ATOM 5776 C CA . GLY A 1 718 ? -10.578 9.516 28.344 1 45.81 718 GLY A CA 1
ATOM 5777 C C . GLY A 1 718 ? -11.922 9.438 29.047 1 45.81 718 GLY A C 1
ATOM 5778 O O . GLY A 1 718 ? -12.648 10.438 29.109 1 45.81 718 GLY A O 1
ATOM 5779 N N . HIS A 1 719 ? -12.094 8.367 30 1 46.91 719 HIS A N 1
ATOM 5780 C CA . HIS A 1 719 ? -13.062 7.473 30.625 1 46.91 719 HIS A CA 1
ATOM 5781 C C . HIS A 1 719 ? -13.773 8.164 31.781 1 46.91 719 HIS A C 1
ATOM 5783 O O . HIS A 1 719 ? -13.141 8.523 32.781 1 46.91 719 HIS A O 1
ATOM 5789 N N . ALA A 1 720 ? -14.562 9.062 31.578 1 51.72 720 ALA A N 1
ATOM 5790 C CA . ALA A 1 720 ? -15.305 9.484 32.781 1 51.72 720 ALA A CA 1
ATOM 5791 C C . ALA A 1 720 ? -16.594 8.68 32.906 1 51.72 720 ALA A C 1
ATOM 5793 O O . ALA A 1 720 ? -17.281 8.406 31.922 1 51.72 720 ALA A O 1
ATOM 5794 N N . ILE A 1 721 ? -16.656 7.844 33.969 1 53.97 721 ILE A N 1
ATOM 5795 C CA . ILE A 1 721 ? -17.906 7.137 34.281 1 53.97 721 ILE A CA 1
ATOM 5796 C C . ILE A 1 721 ? -18.875 8.078 34.969 1 53.97 721 ILE A C 1
ATOM 5798 O O . ILE A 1 721 ? -18.516 8.75 35.938 1 53.97 721 ILE A O 1
ATOM 5802 N N . ALA A 1 722 ? -19.969 8.258 34.312 1 59.56 722 ALA A N 1
ATOM 5803 C CA . ALA A 1 722 ? -21 9.07 34.938 1 59.56 722 ALA A CA 1
ATOM 5804 C C . ALA A 1 722 ? -21.766 8.266 36 1 59.56 722 ALA A C 1
ATOM 5806 O O . ALA A 1 722 ? -22.156 7.129 35.75 1 59.56 722 ALA A O 1
ATOM 5807 N N . LYS A 1 723 ? -21.562 8.586 37.25 1 60.91 723 LYS A N 1
ATOM 5808 C CA . LYS A 1 723 ? -22.375 7.988 38.312 1 60.91 723 LYS A CA 1
ATOM 5809 C C . LYS A 1 723 ? -23.438 8.969 38.812 1 60.91 723 LYS A C 1
ATOM 5811 O O . LYS A 1 723 ? -23.156 10.164 38.938 1 60.91 723 LYS A O 1
ATOM 5816 N N . LEU A 1 724 ? -24.672 8.406 38.844 1 64.56 724 LEU A N 1
ATOM 5817 C CA . LEU A 1 724 ? -25.766 9.195 39.406 1 64.56 724 LEU A CA 1
ATOM 5818 C C . LEU A 1 724 ? -25.609 9.297 40.938 1 64.56 724 LEU A C 1
ATOM 5820 O O . LEU A 1 724 ? -25.516 8.273 41.625 1 64.56 724 LEU A O 1
ATOM 5824 N N . LEU A 1 725 ? -25.156 10.492 41.344 1 63.5 725 LEU A N 1
ATOM 5825 C CA . LEU A 1 725 ? -25.078 10.695 42.812 1 63.5 725 LEU A CA 1
ATOM 5826 C C . LEU A 1 725 ? -26.359 11.32 43.344 1 63.5 725 LEU A C 1
ATOM 5828 O O . LEU A 1 725 ? -26.828 12.328 42.812 1 63.5 725 LEU A O 1
ATOM 5832 N N . ARG A 1 726 ? -27.047 10.57 44.156 1 66.31 726 ARG A N 1
ATOM 583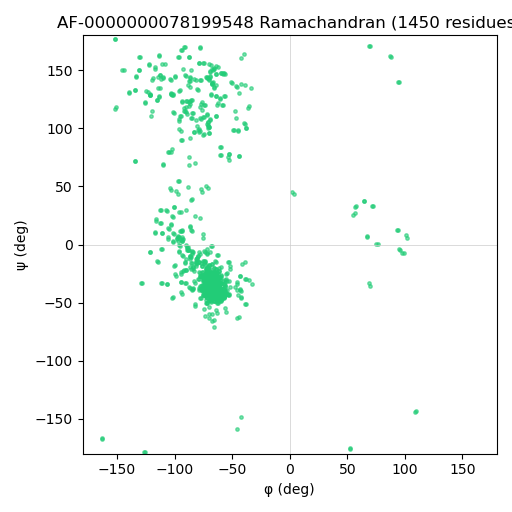3 C CA . ARG A 1 726 ? -28.25 11.031 44.844 1 66.31 726 ARG A CA 1
ATOM 5834 C C . ARG A 1 726 ? -27.875 11.758 46.156 1 66.31 726 ARG A C 1
ATOM 5836 O O . ARG A 1 726 ? -27.094 11.234 46.938 1 66.31 726 ARG A O 1
ATOM 5843 N N . LYS A 1 727 ? -28.062 13.055 46.125 1 59.81 727 LYS A N 1
ATOM 5844 C CA . LYS A 1 727 ? -27.953 13.75 47.406 1 59.81 727 LYS A CA 1
ATOM 5845 C C . LYS A 1 727 ? -29.328 14.086 47.969 1 59.81 727 LYS A C 1
ATOM 5847 O O . LYS A 1 727 ? -30.219 14.531 47.219 1 59.81 727 LYS A O 1
ATOM 5852 N N . MET B 1 1 ? -14.406 -50.031 -5.277 1 28.11 1 MET B N 1
ATOM 5853 C CA . MET B 1 1 ? -15.328 -49.188 -6.043 1 28.11 1 MET B CA 1
ATOM 5854 C C . MET B 1 1 ? -14.578 -48.125 -6.848 1 28.11 1 MET B C 1
ATOM 5856 O O . MET B 1 1 ? -13.742 -47.406 -6.309 1 28.11 1 MET B O 1
ATOM 5860 N N . GLU B 1 2 ? -14.391 -48.469 -8.133 1 38.53 2 GLU B N 1
ATOM 5861 C CA . GLU B 1 2 ? -13.758 -47.625 -9.133 1 38.53 2 GLU B CA 1
ATOM 5862 C C . GLU B 1 2 ? -14.406 -46.25 -9.18 1 38.53 2 GLU B C 1
ATOM 5864 O O . GLU B 1 2 ? -15.578 -46.125 -9.539 1 38.53 2 GLU B O 1
ATOM 5869 N N . LEU B 1 3 ? -14.086 -45.531 -8.148 1 40.56 3 LEU B N 1
ATOM 5870 C CA . LEU B 1 3 ? -14.812 -44.25 -8.039 1 40.56 3 LEU B CA 1
ATOM 5871 C C . LEU B 1 3 ? -14.992 -43.625 -9.406 1 40.56 3 LEU B C 1
ATOM 5873 O O . LEU B 1 3 ? -15.977 -42.906 -9.641 1 40.56 3 LEU B O 1
ATOM 5877 N N . VAL B 1 4 ? -13.93 -43.5 -10.164 1 46.22 4 VAL B N 1
ATOM 5878 C CA . VAL B 1 4 ? -14.133 -42.969 -11.523 1 46.22 4 VAL B CA 1
ATOM 5879 C C . VAL B 1 4 ? -14.133 -44.125 -12.516 1 46.22 4 VAL B C 1
ATOM 5881 O O . VAL B 1 4 ? -13.25 -45 -12.477 1 46.22 4 VAL B O 1
ATOM 5884 N N . SER B 1 5 ? -15.188 -44.406 -13.125 1 46.09 5 SER B N 1
ATOM 5885 C CA . SER B 1 5 ? -15.375 -45.469 -14.109 1 46.09 5 SER B CA 1
ATOM 5886 C C . SER B 1 5 ? -14.25 -45.469 -15.133 1 46.09 5 SER B C 1
ATOM 5888 O O . SER B 1 5 ? -13.625 -44.438 -15.391 1 46.09 5 SER B O 1
ATOM 5890 N N . ALA B 1 6 ? -13.703 -46.5 -15.523 1 50.34 6 ALA B N 1
ATOM 5891 C CA . ALA B 1 6 ? -12.633 -46.75 -16.484 1 50.34 6 ALA B CA 1
ATOM 5892 C C . ALA B 1 6 ? -12.82 -45.906 -17.734 1 50.34 6 ALA B C 1
ATOM 5894 O O . ALA B 1 6 ? -11.852 -45.406 -18.328 1 50.34 6 ALA B O 1
ATOM 5895 N N . ASP B 1 7 ? -14.039 -45.812 -18.094 1 47.56 7 ASP B N 1
ATOM 5896 C CA . ASP B 1 7 ? -14.328 -45.062 -19.297 1 47.56 7 ASP B CA 1
ATOM 5897 C C . ASP B 1 7 ? -14 -43.594 -19.125 1 47.56 7 ASP B C 1
ATOM 5899 O O . ASP B 1 7 ? -13.438 -42.938 -20.031 1 47.56 7 ASP B O 1
ATOM 5903 N N . ILE B 1 8 ? -14.367 -43.094 -18.094 1 48.94 8 ILE B N 1
ATOM 5904 C CA . ILE B 1 8 ? -14.086 -41.688 -17.844 1 48.94 8 ILE B CA 1
ATOM 5905 C C . ILE B 1 8 ? -12.578 -41.469 -17.734 1 48.94 8 ILE B C 1
ATOM 5907 O O . ILE B 1 8 ? -12.047 -40.469 -18.219 1 48.94 8 ILE B O 1
ATOM 5911 N N . ARG B 1 9 ? -12.078 -42.344 -17.25 1 49.16 9 ARG B N 1
ATOM 5912 C CA . ARG B 1 9 ? -10.625 -42.312 -17.062 1 49.16 9 ARG B CA 1
ATOM 5913 C C . ARG B 1 9 ? -9.898 -42.438 -18.391 1 49.16 9 ARG B C 1
ATOM 5915 O O . ARG B 1 9 ? -8.914 -41.719 -18.641 1 49.16 9 ARG B O 1
ATOM 5922 N N . ASN B 1 10 ? -10.281 -43.375 -19.203 1 49.91 10 ASN B N 1
ATOM 5923 C CA . ASN B 1 10 ? -9.75 -43.469 -20.547 1 49.91 10 ASN B CA 1
ATOM 5924 C C . ASN B 1 10 ? -10.016 -42.188 -21.359 1 49.91 10 ASN B C 1
ATOM 5926 O O . ASN B 1 10 ? -9.156 -41.75 -22.109 1 49.91 10 ASN B O 1
ATOM 5930 N N . TRP B 1 11 ? -11.164 -41.844 -21.203 1 48.53 11 TRP B N 1
ATOM 5931 C CA . TRP B 1 11 ? -11.547 -40.594 -21.844 1 48.53 11 TRP B CA 1
ATOM 5932 C C . TRP B 1 11 ? -10.703 -39.438 -21.344 1 48.53 11 TRP B C 1
ATOM 5934 O O . TRP B 1 11 ? -10.242 -38.594 -22.125 1 48.53 11 TRP B O 1
ATOM 5944 N N . TRP B 1 12 ? -10.469 -39.406 -20.141 1 51.62 12 TRP B N 1
ATOM 5945 C CA . TRP B 1 12 ? -9.648 -38.344 -19.547 1 51.62 12 TRP B CA 1
ATOM 5946 C C . TRP B 1 12 ? -8.203 -38.438 -20.031 1 51.62 12 TRP B C 1
ATOM 5948 O O . TRP B 1 12 ? -7.574 -37.438 -20.344 1 51.62 12 TRP B O 1
ATOM 5958 N N . LYS B 1 13 ? -7.617 -39.594 -20.141 1 54.16 13 LYS B N 1
ATOM 5959 C CA . LYS B 1 13 ? -6.246 -39.875 -20.562 1 54.16 13 LYS B CA 1
ATOM 5960 C C . LYS B 1 13 ? -6.008 -39.438 -22 1 54.16 13 LYS B C 1
ATOM 5962 O O . LYS B 1 13 ? -4.965 -38.844 -22.312 1 54.16 13 LYS B O 1
ATOM 5967 N N . ALA B 1 14 ? -6.836 -40.031 -22.891 1 49.84 14 ALA B N 1
ATOM 5968 C CA . ALA B 1 14 ? -6.77 -39.656 -24.312 1 49.84 14 ALA B CA 1
ATOM 5969 C C . ALA B 1 14 ? -6.977 -38.156 -24.5 1 49.84 14 ALA B C 1
ATOM 5971 O O . ALA B 1 14 ? -6.395 -37.562 -25.406 1 49.84 14 ALA B O 1
ATOM 5972 N N . TRP B 1 15 ? -7.77 -37.75 -23.594 1 56.91 15 TRP B N 1
ATOM 5973 C CA . TRP B 1 15 ? -8.289 -36.406 -23.844 1 56.91 15 TRP B CA 1
ATOM 5974 C C . TRP B 1 15 ? -7.734 -35.406 -22.844 1 56.91 15 TRP B C 1
ATOM 5976 O O . TRP B 1 15 ? -8.031 -34.219 -22.922 1 56.91 15 TRP B O 1
ATOM 5986 N N . ASP B 1 16 ? -6.656 -36 -22.062 1 73.62 16 ASP B N 1
ATOM 5987 C CA . ASP B 1 16 ? -6.332 -35.219 -20.891 1 73.62 16 ASP B CA 1
ATOM 5988 C C . ASP B 1 16 ? -5.613 -33.938 -21.297 1 73.62 16 ASP B C 1
ATOM 5990 O O . ASP B 1 16 ? -6.074 -32.812 -20.984 1 73.62 16 ASP B O 1
ATOM 5994 N N . LEU B 1 17 ? -4.57 -34.25 -22.141 1 81.06 17 LEU B N 1
ATOM 5995 C CA . LEU B 1 17 ? -3.836 -33.062 -22.516 1 81.06 17 LEU B CA 1
ATOM 5996 C C . LEU B 1 17 ? -4.648 -32.188 -23.484 1 81.06 17 LEU B C 1
ATOM 5998 O O . LEU B 1 17 ? -4.629 -30.969 -23.391 1 81.06 17 LEU B O 1
ATOM 6002 N N . ARG B 1 18 ? -5.465 -32.906 -24.297 1 88 18 ARG B N 1
ATOM 6003 C CA . ARG B 1 18 ? -6.309 -32.219 -25.266 1 88 18 ARG B CA 1
ATOM 6004 C C . ARG B 1 18 ? -7.355 -31.359 -24.562 1 88 18 ARG B C 1
ATOM 6006 O O . ARG B 1 18 ? -7.566 -30.188 -24.922 1 88 18 ARG B O 1
ATOM 6013 N N . LEU B 1 19 ? -7.836 -31.875 -23.531 1 86.75 19 LEU B N 1
ATOM 6014 C CA . LEU B 1 19 ? -8.875 -31.156 -22.812 1 86.75 19 LEU B CA 1
ATOM 6015 C C . LEU B 1 19 ? -8.273 -30.016 -22 1 86.75 19 LEU B C 1
ATOM 6017 O O . LEU B 1 19 ? -8.883 -28.953 -21.875 1 86.75 19 LEU B O 1
ATOM 6021 N N . VAL B 1 20 ? -7.133 -30.203 -21.484 1 87.75 20 VAL B N 1
ATOM 6022 C CA . VAL B 1 20 ? -6.492 -29.188 -20.672 1 87.75 20 VAL B CA 1
ATOM 6023 C C . VAL B 1 20 ? -6.102 -28 -21.531 1 87.75 20 VAL B C 1
ATOM 6025 O O . VAL B 1 20 ? -6.297 -26.844 -21.141 1 87.75 20 VAL B O 1
ATOM 6028 N N . VAL B 1 21 ? -5.609 -28.281 -22.641 1 91.69 21 VAL B N 1
ATOM 6029 C CA . VAL B 1 21 ? -5.164 -27.219 -23.531 1 91.69 21 VAL B CA 1
ATOM 6030 C C . VAL B 1 21 ? -6.371 -26.438 -24.047 1 91.69 21 VAL B C 1
ATOM 6032 O O . VAL B 1 21 ? -6.355 -25.203 -24.094 1 91.69 21 VAL B O 1
ATOM 6035 N N . LEU B 1 22 ? -7.445 -27.188 -24.344 1 93.19 22 LEU B N 1
ATOM 6036 C CA . LEU B 1 22 ? -8.664 -26.516 -24.812 1 93.19 22 LEU B CA 1
ATOM 6037 C C . LEU B 1 22 ? -9.312 -25.734 -23.672 1 93.19 22 LEU B C 1
ATOM 6039 O O . LEU B 1 22 ? -9.859 -24.656 -23.906 1 93.19 22 LEU B O 1
ATOM 6043 N N . PHE B 1 23 ? -9.195 -26.312 -22.5 1 92.75 23 PHE B N 1
ATOM 6044 C CA . PHE B 1 23 ? -9.719 -25.609 -21.328 1 92.75 23 PHE B CA 1
ATOM 6045 C C . PHE B 1 23 ? -8.961 -24.312 -21.094 1 92.75 23 PHE B C 1
ATOM 6047 O O . PHE B 1 23 ? -9.555 -23.297 -20.734 1 92.75 23 PHE B O 1
ATOM 6054 N N . SER B 1 24 ? -7.73 -24.328 -21.312 1 93.69 24 SER B N 1
ATOM 6055 C CA . SER B 1 24 ? -6.922 -23.109 -21.203 1 93.69 24 SER B CA 1
ATOM 6056 C C . SER B 1 24 ? -7.371 -22.062 -22.203 1 93.69 24 SER B C 1
ATOM 6058 O O . SER B 1 24 ? -7.453 -20.875 -21.875 1 93.69 24 SER B O 1
ATOM 6060 N N . GLY B 1 25 ? -7.684 -22.5 -23.406 1 95.12 25 GLY B N 1
ATOM 6061 C CA . GLY B 1 25 ? -8.195 -21.578 -24.406 1 95.12 25 GLY B CA 1
ATOM 6062 C C . GLY B 1 25 ? -9.555 -21.016 -24.062 1 95.12 25 GLY B C 1
ATOM 6063 O O . GLY B 1 25 ? -9.805 -19.828 -24.25 1 95.12 25 GLY B O 1
ATOM 6064 N N . LEU B 1 26 ? -10.336 -21.797 -23.469 1 94.69 26 LEU B N 1
ATOM 6065 C CA . LEU B 1 26 ? -11.68 -21.359 -23.078 1 94.69 26 LEU B CA 1
ATOM 6066 C C . LEU B 1 26 ? -11.609 -20.328 -21.969 1 94.69 26 LEU B C 1
ATOM 6068 O O . LEU B 1 26 ? -12.383 -19.375 -21.953 1 94.69 26 LEU B O 1
ATOM 6072 N N . LEU B 1 27 ? -10.727 -20.562 -21.094 1 95.44 27 LEU B N 1
ATOM 6073 C CA . LEU B 1 27 ? -10.562 -19.609 -19.984 1 95.44 27 LEU B CA 1
ATOM 6074 C C . LEU B 1 27 ? -10.148 -18.234 -20.516 1 95.44 27 LEU B C 1
ATOM 6076 O O . LEU B 1 27 ? -10.586 -17.219 -20 1 95.44 27 LEU B O 1
ATOM 6080 N N . GLN B 1 28 ? -9.375 -18.219 -21.578 1 95.81 28 GLN B N 1
ATOM 6081 C CA . GLN B 1 28 ? -8.953 -16.953 -22.156 1 95.81 28 GLN B CA 1
ATOM 6082 C C . GLN B 1 28 ? -10.133 -16.219 -22.797 1 95.81 28 GLN B C 1
ATOM 6084 O O . GLN B 1 28 ? -10.234 -15 -22.703 1 95.81 28 GLN B O 1
ATOM 6089 N N . VAL B 1 29 ? -11 -16.953 -23.328 1 94.19 29 VAL B N 1
ATOM 6090 C CA . VAL B 1 29 ? -12.172 -16.359 -23.969 1 94.19 29 VAL B CA 1
ATOM 6091 C C . VAL B 1 29 ? -13.086 -15.758 -22.906 1 94.19 29 VAL B C 1
ATOM 6093 O O . VAL B 1 29 ? -13.586 -14.641 -23.062 1 94.19 29 VAL B O 1
ATOM 6096 N N . ILE B 1 30 ? -13.219 -16.406 -21.781 1 93.62 30 ILE B N 1
ATOM 6097 C CA . ILE B 1 30 ? -14.062 -15.906 -20.703 1 93.62 30 ILE B CA 1
ATOM 6098 C C . ILE B 1 30 ? -13.414 -14.664 -20.094 1 93.62 30 ILE B C 1
ATOM 6100 O O . ILE B 1 30 ? -14.102 -13.688 -19.781 1 93.62 30 ILE B O 1
ATOM 6104 N N . LEU B 1 31 ? -12.164 -14.727 -20 1 93.81 31 LEU B N 1
ATOM 6105 C CA . LEU B 1 31 ? -11.438 -13.641 -19.359 1 93.81 31 LEU B CA 1
ATOM 6106 C C . LEU B 1 31 ? -11.508 -12.367 -20.203 1 93.81 31 LEU B C 1
ATOM 6108 O O . LEU B 1 31 ? -11.617 -11.266 -19.672 1 93.81 31 LEU B O 1
ATOM 6112 N N . VAL B 1 32 ? -11.445 -12.469 -21.5 1 92.38 32 VAL B N 1
ATOM 6113 C CA . VAL B 1 32 ? -11.445 -11.289 -22.359 1 92.38 32 VAL B CA 1
ATOM 6114 C C . VAL B 1 32 ? -12.797 -10.594 -22.281 1 92.38 32 VAL B C 1
ATOM 6116 O O . VAL B 1 32 ? -12.875 -9.359 -22.297 1 92.38 32 VAL B O 1
ATOM 6119 N N . ILE B 1 33 ? -13.805 -11.305 -22.016 1 88.44 33 ILE B N 1
ATOM 6120 C CA . ILE B 1 33 ? -15.156 -10.75 -21.969 1 88.44 33 ILE B CA 1
ATOM 6121 C C . ILE B 1 33 ? -15.43 -10.156 -20.594 1 88.44 33 ILE B C 1
ATOM 6123 O O . ILE B 1 33 ? -15.969 -9.055 -20.469 1 88.44 33 ILE B O 1
ATOM 6127 N N . THR B 1 34 ? -14.945 -10.828 -19.578 1 90.19 34 THR B N 1
ATOM 6128 C CA . THR B 1 34 ? -15.281 -10.414 -18.219 1 90.19 34 THR B CA 1
ATOM 6129 C C . THR B 1 34 ? -14.266 -9.406 -17.703 1 90.19 34 THR B C 1
ATOM 6131 O O . THR B 1 34 ? -14.562 -8.625 -16.797 1 90.19 34 THR B O 1
ATOM 6134 N N . GLY B 1 35 ? -13.133 -9.383 -18.25 1 89.06 35 GLY B N 1
ATOM 6135 C CA . GLY B 1 35 ? -12.078 -8.508 -17.766 1 89.06 35 GLY B CA 1
ATOM 6136 C C . GLY B 1 35 ? -12.43 -7.035 -17.891 1 89.06 35 GLY B C 1
ATOM 6137 O O . GLY B 1 35 ? -12.195 -6.258 -16.953 1 89.06 35 GLY B O 1
ATOM 6138 N N . SER B 1 36 ? -13.086 -6.617 -18.906 1 85 36 SER B N 1
ATOM 6139 C CA . SER B 1 36 ? -13.43 -5.215 -19.141 1 85 36 SER B CA 1
ATOM 6140 C C . SER B 1 36 ? -14.664 -4.809 -18.344 1 85 36 SER B C 1
ATOM 6142 O O . SER B 1 36 ? -14.867 -3.623 -18.062 1 85 36 SER B O 1
ATOM 6144 N N . ARG B 1 37 ? -15.391 -5.781 -17.891 1 89.38 37 ARG B N 1
ATOM 6145 C CA . ARG B 1 37 ? -16.641 -5.496 -17.203 1 89.38 37 ARG B CA 1
ATOM 6146 C C . ARG B 1 37 ? -16.391 -5.125 -15.742 1 89.38 37 ARG B C 1
ATOM 6148 O O . ARG B 1 37 ? -17.266 -4.562 -15.086 1 89.38 37 ARG B O 1
ATOM 6155 N N . ARG B 1 38 ? -15.258 -5.344 -15.273 1 91.31 38 ARG B N 1
ATOM 6156 C CA . ARG B 1 38 ? -14.906 -5.02 -13.891 1 91.31 38 ARG B CA 1
ATOM 6157 C C . ARG B 1 38 ? -14.922 -3.512 -13.664 1 91.31 38 ARG B C 1
ATOM 6159 O O . ARG B 1 38 ? -15.086 -3.051 -12.531 1 91.31 38 ARG B O 1
ATOM 6166 N N . LYS B 1 39 ? -14.82 -2.814 -14.727 1 90.31 39 LYS B N 1
ATOM 6167 C CA . LYS B 1 39 ? -14.805 -1.355 -14.672 1 90.31 39 LYS B CA 1
ATOM 6168 C C . LYS B 1 39 ? -16.188 -0.802 -14.336 1 90.31 39 LYS B C 1
ATOM 6170 O O . LYS B 1 39 ? -16.297 0.213 -13.648 1 90.31 39 LYS B O 1
ATOM 6175 N N . SER B 1 40 ? -17.203 -1.55 -14.773 1 91.31 40 SER B N 1
ATOM 6176 C CA . SER B 1 40 ? -18.547 -0.973 -14.719 1 91.31 40 SER B CA 1
ATOM 6177 C C . SER B 1 40 ? -19.438 -1.739 -13.742 1 91.31 40 SER B C 1
ATOM 6179 O O . SER B 1 40 ? -20.516 -1.263 -13.367 1 91.31 40 SER B O 1
ATOM 6181 N N . ILE B 1 41 ? -19.031 -2.895 -13.352 1 88.62 41 ILE B N 1
ATOM 6182 C CA . ILE B 1 41 ? -19.922 -3.699 -12.516 1 88.62 41 ILE B CA 1
ATOM 6183 C C . ILE B 1 41 ? -19.312 -3.852 -11.117 1 88.62 41 ILE B C 1
ATOM 6185 O O . ILE B 1 41 ? -18.156 -4.254 -10.984 1 88.62 41 ILE B O 1
ATOM 6189 N N . ASN B 1 42 ? -20.109 -3.523 -10.133 1 86.62 42 ASN B N 1
ATOM 6190 C CA . ASN B 1 42 ? -19.641 -3.605 -8.758 1 86.62 42 ASN B CA 1
ATOM 6191 C C . ASN B 1 42 ? -20.203 -4.832 -8.047 1 86.62 42 ASN B C 1
ATOM 6193 O O . ASN B 1 42 ? -20 -5 -6.84 1 86.62 42 ASN B O 1
ATOM 6197 N N . LYS B 1 43 ? -20.672 -5.766 -8.773 1 84.06 43 LYS B N 1
ATOM 6198 C CA . LYS B 1 43 ? -21.297 -6.93 -8.148 1 84.06 43 LYS B CA 1
ATOM 6199 C C . LYS B 1 43 ? -20.25 -7.953 -7.727 1 84.06 43 LYS B C 1
ATOM 6201 O O . LYS B 1 43 ? -19.281 -8.195 -8.453 1 84.06 43 LYS B O 1
ATOM 6206 N N . SER B 1 44 ? -20.438 -8.562 -6.652 1 84.69 44 SER B N 1
ATOM 6207 C CA . SER B 1 44 ? -19.469 -9.461 -6.031 1 84.69 44 SER B CA 1
ATOM 6208 C C . SER B 1 44 ? -19.312 -10.75 -6.824 1 84.69 44 SER B C 1
ATOM 6210 O O . SER B 1 44 ? -18.203 -11.273 -6.977 1 84.69 44 SER B O 1
ATOM 6212 N N . PRO B 1 45 ? -20.375 -11.203 -7.383 1 87.81 45 PRO B N 1
ATOM 6213 C CA . PRO B 1 45 ? -20.188 -12.469 -8.102 1 87.81 45 PRO B CA 1
ATOM 6214 C C . PRO B 1 45 ? -19.297 -12.336 -9.328 1 87.81 45 PRO B C 1
ATOM 6216 O O . PRO B 1 45 ? -18.531 -13.25 -9.648 1 87.81 45 PRO B O 1
ATOM 6219 N N . LEU B 1 46 ? -19.391 -11.289 -10.016 1 89.62 46 LEU B N 1
ATOM 6220 C CA . LEU B 1 46 ? -18.5 -11.086 -11.156 1 89.62 46 LEU B CA 1
ATOM 6221 C C . LEU B 1 46 ? -17.047 -10.984 -10.711 1 89.62 46 LEU B C 1
ATOM 6223 O O . LEU B 1 46 ? -16.156 -11.523 -11.367 1 89.62 46 LEU B O 1
ATOM 6227 N N . LYS B 1 47 ? -16.891 -10.422 -9.633 1 90.38 47 LYS B N 1
ATOM 6228 C CA . LYS B 1 47 ? -15.539 -10.273 -9.109 1 90.38 47 LYS B CA 1
ATOM 6229 C C . LYS B 1 47 ? -14.953 -11.633 -8.727 1 90.38 47 LYS B C 1
ATOM 6231 O O . LYS B 1 47 ? -13.789 -11.914 -9.023 1 90.38 47 LYS B O 1
ATOM 6236 N N . ALA B 1 48 ? -15.773 -12.406 -8.148 1 90.94 48 ALA B N 1
ATOM 6237 C CA . ALA B 1 48 ? -15.32 -13.734 -7.742 1 90.94 48 ALA B CA 1
ATOM 6238 C C . ALA B 1 48 ? -15.031 -14.609 -8.961 1 90.94 48 ALA B C 1
ATOM 6240 O O . ALA B 1 48 ? -14.055 -15.359 -8.977 1 90.94 48 ALA B O 1
ATOM 6241 N N . LEU B 1 49 ? -15.812 -14.422 -9.945 1 93.31 49 LEU B N 1
ATOM 6242 C CA . LEU B 1 49 ? -15.641 -15.195 -11.172 1 93.31 49 LEU B CA 1
ATOM 6243 C C . LEU B 1 49 ? -14.352 -14.797 -11.883 1 93.31 49 LEU B C 1
ATOM 6245 O O . LEU B 1 49 ? -13.547 -15.656 -12.242 1 93.31 49 LEU B O 1
ATOM 6249 N N . VAL B 1 50 ? -14.148 -13.523 -12.062 1 94.31 50 VAL B N 1
ATOM 6250 C CA . VAL B 1 50 ? -12.961 -13.039 -12.758 1 94.31 50 VAL B CA 1
ATOM 6251 C C . VAL B 1 50 ? -11.703 -13.422 -11.969 1 94.31 50 VAL B C 1
ATOM 6253 O O . VAL B 1 50 ? -10.695 -13.828 -12.555 1 94.31 50 VAL B O 1
ATOM 6256 N N . TRP B 1 51 ? -11.805 -13.328 -10.688 1 93.62 51 TRP B N 1
ATOM 6257 C CA . TRP B 1 51 ? -10.68 -13.688 -9.828 1 93.62 51 TRP B CA 1
ATOM 6258 C C . TRP B 1 51 ? -10.312 -15.156 -9.992 1 93.62 51 TRP B C 1
ATOM 6260 O O . TRP B 1 51 ? -9.141 -15.5 -10.164 1 93.62 51 TRP B O 1
ATOM 6270 N N . SER B 1 52 ? -11.305 -16.031 -10.031 1 93 52 SER B N 1
ATOM 6271 C CA . SER B 1 52 ? -11.078 -17.469 -10.164 1 93 52 SER B CA 1
ATOM 6272 C C . SER B 1 52 ? -10.492 -17.812 -11.531 1 93 52 SER B C 1
ATOM 6274 O O . SER B 1 52 ? -9.539 -18.578 -11.625 1 93 52 SER B O 1
ATOM 6276 N N . ILE B 1 53 ? -10.969 -17.219 -12.523 1 94.44 53 ILE B N 1
ATOM 6277 C CA . ILE B 1 53 ? -10.508 -17.516 -13.875 1 94.44 53 ILE B CA 1
ATOM 6278 C C . ILE B 1 53 ? -9.102 -16.969 -14.07 1 94.44 53 ILE B C 1
ATOM 6280 O O . ILE B 1 53 ? -8.258 -17.609 -14.703 1 94.44 53 ILE B O 1
ATOM 6284 N N . TYR B 1 54 ? -8.906 -15.805 -13.562 1 93.69 54 TYR B N 1
ATOM 6285 C CA . TYR B 1 54 ? -7.594 -15.172 -13.664 1 93.69 54 TYR B CA 1
ATOM 6286 C C . TYR B 1 54 ? -6.516 -16.062 -13.047 1 93.69 54 TYR B C 1
ATOM 6288 O O . TYR B 1 54 ? -5.438 -16.234 -13.617 1 93.69 54 TYR B O 1
ATOM 6296 N N . LEU B 1 55 ? -6.816 -16.672 -11.961 1 89.94 55 LEU B N 1
ATOM 6297 C CA . LEU B 1 55 ? -5.852 -17.516 -11.266 1 89.94 55 LEU B CA 1
ATOM 6298 C C . LEU B 1 55 ? -5.734 -18.875 -11.938 1 89.94 55 LEU B C 1
ATOM 6300 O O . LEU B 1 55 ? -4.633 -19.406 -12.094 1 89.94 55 LEU B O 1
ATOM 6304 N N . THR B 1 56 ? -6.812 -19.359 -12.359 1 90.25 56 THR B N 1
ATOM 6305 C CA . THR B 1 56 ? -6.832 -20.688 -12.953 1 90.25 56 THR B CA 1
ATOM 6306 C C . THR B 1 56 ? -6.176 -20.672 -14.328 1 90.25 56 THR B C 1
ATOM 6308 O O . THR B 1 56 ? -5.516 -21.641 -14.711 1 90.25 56 THR B O 1
ATOM 6311 N N . ALA B 1 57 ? -6.328 -19.625 -15.016 1 92.69 57 ALA B N 1
ATOM 6312 C CA . ALA B 1 57 ? -5.785 -19.547 -16.375 1 92.69 57 ALA B CA 1
ATOM 6313 C C . ALA B 1 57 ? -4.266 -19.719 -16.359 1 92.69 57 ALA B C 1
ATOM 6315 O O . ALA B 1 57 ? -3.721 -20.516 -17.125 1 92.69 57 ALA B O 1
ATOM 6316 N N . ASP B 1 58 ? -3.598 -19.094 -15.5 1 88.94 58 ASP B N 1
ATOM 6317 C CA . ASP B 1 58 ? -2.145 -19.188 -15.422 1 88.94 58 ASP B CA 1
ATOM 6318 C C . ASP B 1 58 ? -1.72 -20.562 -14.914 1 88.94 58 ASP B C 1
ATOM 6320 O O . ASP B 1 58 ? -0.761 -21.156 -15.422 1 88.94 58 ASP B O 1
ATOM 6324 N N . SER B 1 59 ? -2.455 -21.062 -14.008 1 84.44 59 SER B N 1
ATOM 6325 C CA . SER B 1 59 ? -2.109 -22.344 -13.414 1 84.44 59 SER B CA 1
ATOM 6326 C C . SER B 1 59 ? -2.287 -23.484 -14.414 1 84.44 59 SER B C 1
ATOM 6328 O O . SER B 1 59 ? -1.436 -24.375 -14.516 1 84.44 59 SER B O 1
ATOM 6330 N N . VAL B 1 60 ? -3.328 -23.438 -15.172 1 85.75 60 VAL B N 1
ATOM 6331 C CA . VAL B 1 60 ? -3.623 -24.484 -16.141 1 85.75 60 VAL B CA 1
ATOM 6332 C C . VAL B 1 60 ? -2.594 -24.453 -17.266 1 85.75 60 VAL B C 1
ATOM 6334 O O . VAL B 1 60 ? -2.105 -25.5 -17.688 1 85.75 60 VAL B O 1
ATOM 6337 N N . ALA B 1 61 ? -2.26 -23.297 -17.703 1 89.88 61 ALA B N 1
ATOM 6338 C CA . ALA B 1 61 ? -1.278 -23.188 -18.766 1 89.88 61 ALA B CA 1
ATOM 6339 C C . ALA B 1 61 ? 0.094 -23.672 -18.312 1 89.88 61 ALA B C 1
ATOM 6341 O O . ALA B 1 61 ? 0.788 -24.375 -19.062 1 89.88 61 ALA B O 1
ATOM 6342 N N . THR B 1 62 ? 0.464 -23.359 -17.172 1 84.38 62 THR B N 1
ATOM 6343 C CA . THR B 1 62 ? 1.752 -23.797 -16.641 1 84.38 62 THR B CA 1
ATOM 6344 C C . THR B 1 62 ? 1.764 -25.297 -16.422 1 84.38 62 THR B C 1
ATOM 6346 O O . THR B 1 62 ? 2.752 -25.969 -16.734 1 84.38 62 THR B O 1
ATOM 6349 N N . LEU B 1 63 ? 0.668 -25.812 -15.953 1 78 63 LEU B N 1
ATOM 6350 C CA . LEU B 1 63 ? 0.556 -27.25 -15.758 1 78 63 LEU B CA 1
ATOM 6351 C C . LEU B 1 63 ? 0.624 -27.984 -17.094 1 78 63 LEU B C 1
ATOM 6353 O O . LEU B 1 63 ? 1.302 -29.016 -17.203 1 78 63 LEU B O 1
ATOM 6357 N N . ALA B 1 64 ? -0.025 -27.469 -18.047 1 84.56 64 ALA B N 1
ATOM 6358 C CA . ALA B 1 64 ? -0.034 -28.078 -19.375 1 84.56 64 ALA B CA 1
ATOM 6359 C C . ALA B 1 64 ? 1.365 -28.078 -19.984 1 84.56 64 ALA B C 1
ATOM 6361 O O . ALA B 1 64 ? 1.774 -29.078 -20.594 1 84.56 64 ALA B O 1
ATOM 6362 N N . LEU B 1 65 ? 2.072 -27 -19.812 1 85.38 65 LEU B N 1
ATOM 6363 C CA . LEU B 1 65 ? 3.438 -26.922 -20.312 1 85.38 65 LEU B CA 1
ATOM 6364 C C . LEU B 1 65 ? 4.332 -27.938 -19.625 1 85.38 65 LEU B C 1
ATOM 6366 O O . LEU B 1 65 ? 5.184 -28.562 -20.266 1 85.38 65 LEU B O 1
ATOM 6370 N N . GLY B 1 66 ? 4.137 -28.109 -18.375 1 77.5 66 GLY B N 1
ATOM 6371 C CA . GLY B 1 66 ? 4.898 -29.109 -17.641 1 77.5 66 GLY B CA 1
ATOM 6372 C C . GLY B 1 66 ? 4.605 -30.531 -18.094 1 77.5 66 GLY B C 1
ATOM 6373 O O . GLY B 1 66 ? 5.523 -31.328 -18.266 1 77.5 66 GLY B O 1
ATOM 6374 N N . ILE B 1 67 ? 3.363 -30.844 -18.328 1 75.75 67 ILE B N 1
ATOM 6375 C CA . ILE B 1 67 ? 2.955 -32.156 -18.781 1 75.75 67 ILE B CA 1
ATOM 6376 C C . ILE B 1 67 ? 3.52 -32.438 -20.172 1 75.75 67 ILE B C 1
ATOM 6378 O O . ILE B 1 67 ? 4.016 -33.531 -20.453 1 75.75 67 ILE B O 1
ATOM 6382 N N . LEU B 1 68 ? 3.479 -31.422 -21 1 83.44 68 LEU B N 1
ATOM 6383 C CA . LEU B 1 68 ? 3.984 -31.562 -22.375 1 83.44 68 LEU B CA 1
ATOM 6384 C C . LEU B 1 68 ? 5.488 -31.797 -22.375 1 83.44 68 LEU B C 1
ATOM 6386 O O . LEU B 1 68 ? 5.984 -32.656 -23.109 1 83.44 68 LEU B O 1
ATOM 6390 N N . SER B 1 69 ? 6.184 -31.109 -21.578 1 81.19 69 SER B N 1
ATOM 6391 C CA . SER B 1 69 ? 7.633 -31.25 -21.5 1 81.19 69 SER B CA 1
ATOM 6392 C C . SER B 1 69 ? 8.016 -32.656 -21.031 1 81.19 69 SER B C 1
ATOM 6394 O O . SER B 1 69 ? 8.906 -33.281 -21.609 1 81.19 69 SER B O 1
ATOM 6396 N N . ASN B 1 70 ? 7.27 -33.156 -20.125 1 73.25 70 ASN B N 1
ATOM 6397 C CA . ASN B 1 70 ? 7.551 -34.469 -19.578 1 73.25 70 ASN B CA 1
ATOM 6398 C C . ASN B 1 70 ? 7.195 -35.594 -20.578 1 73.25 70 ASN B C 1
ATOM 6400 O O . ASN B 1 70 ? 7.934 -36.562 -20.719 1 73.25 70 ASN B O 1
ATOM 6404 N N . ARG B 1 71 ? 6.117 -35.438 -21.219 1 75.62 71 ARG B N 1
ATOM 6405 C CA . ARG B 1 71 ? 5.684 -36.406 -22.188 1 75.62 71 ARG B CA 1
ATOM 6406 C C . ARG B 1 71 ? 6.68 -36.531 -23.344 1 75.62 71 ARG B C 1
ATOM 6408 O O . ARG B 1 71 ? 7.066 -37.625 -23.734 1 75.62 71 ARG B O 1
ATOM 6415 N N . LEU B 1 72 ? 7.098 -35.438 -23.859 1 82.12 72 LEU B N 1
ATOM 6416 C CA . LEU B 1 72 ? 7.992 -35.438 -25.016 1 82.12 72 LEU B CA 1
ATOM 6417 C C . LEU B 1 72 ? 9.383 -35.906 -24.625 1 82.12 72 LEU B C 1
ATOM 6419 O O . LEU B 1 72 ? 10.039 -36.594 -25.406 1 82.12 72 LEU B O 1
ATOM 6423 N N . ALA B 1 73 ? 9.727 -35.562 -23.469 1 76 73 ALA B N 1
ATOM 6424 C CA . ALA B 1 73 ? 11.023 -36.031 -22.984 1 76 73 ALA B CA 1
ATOM 6425 C C . ALA B 1 73 ? 11.031 -37.562 -22.844 1 76 73 ALA B C 1
ATOM 6427 O O . ALA B 1 73 ? 12.008 -38.219 -23.203 1 76 73 ALA B O 1
ATOM 6428 N N . ASN B 1 74 ? 9.945 -38.125 -22.438 1 72.44 74 ASN B N 1
ATOM 6429 C CA . ASN B 1 74 ? 9.828 -39.594 -22.266 1 72.44 74 ASN B CA 1
ATOM 6430 C C . ASN B 1 74 ? 9.797 -40.312 -23.609 1 72.44 74 ASN B C 1
ATOM 6432 O O . ASN B 1 74 ? 10.414 -41.344 -23.766 1 72.44 74 ASN B O 1
ATOM 6436 N N . ILE B 1 75 ? 9.102 -39.75 -24.516 1 77.75 75 ILE B N 1
ATOM 6437 C CA . ILE B 1 75 ? 9 -40.344 -25.828 1 77.75 75 ILE B CA 1
ATOM 6438 C C . ILE B 1 75 ? 10.359 -40.344 -26.516 1 77.75 75 ILE B C 1
ATOM 6440 O O . ILE B 1 75 ? 10.773 -41.312 -27.125 1 77.75 75 ILE B O 1
ATOM 6444 N N . LYS B 1 76 ? 10.977 -39.219 -26.484 1 78.06 76 LYS B N 1
ATOM 6445 C CA . LYS B 1 76 ? 12.281 -39.094 -27.109 1 78.06 76 LYS B CA 1
ATOM 6446 C C . LYS B 1 76 ? 13.281 -40.062 -26.484 1 78.06 76 LYS B C 1
ATOM 6448 O O . LYS B 1 76 ? 14.117 -40.656 -27.203 1 78.06 76 LYS B O 1
ATOM 6453 N N . GLU B 1 77 ? 13.031 -40.312 -25.328 1 68.12 77 GLU B N 1
ATOM 6454 C CA . GLU B 1 77 ? 13.906 -41.219 -24.625 1 68.12 77 GLU B CA 1
ATOM 6455 C C . GLU B 1 77 ? 13.602 -42.688 -25 1 68.12 77 GLU B C 1
ATOM 6457 O O . GLU B 1 77 ? 14.516 -43.5 -25.156 1 68.12 77 GLU B O 1
ATOM 6462 N N . ALA B 1 78 ? 12.398 -42.938 -25.156 1 67.44 78 ALA B N 1
ATOM 6463 C CA . ALA B 1 78 ? 11.953 -44.281 -25.422 1 67.44 78 ALA B CA 1
ATOM 6464 C C . ALA B 1 78 ? 12.203 -44.656 -26.891 1 67.44 78 ALA B C 1
ATOM 6466 O O . ALA B 1 78 ? 12.672 -45.781 -27.172 1 67.44 78 ALA B O 1
ATOM 6467 N N . THR B 1 79 ? 11.883 -43.844 -27.781 1 74.62 79 THR B N 1
ATOM 6468 C CA . THR B 1 79 ? 11.883 -44.25 -29.188 1 74.62 79 THR B CA 1
ATOM 6469 C C . THR B 1 79 ? 12.992 -43.531 -29.953 1 74.62 79 THR B C 1
ATOM 6471 O O . THR B 1 79 ? 13.312 -43.906 -31.078 1 74.62 79 THR B O 1
ATOM 6474 N N . GLY B 1 80 ? 13.734 -42.594 -29.234 1 72.94 80 GLY B N 1
ATOM 6475 C CA . GLY B 1 80 ? 14.812 -41.844 -29.875 1 72.94 80 GLY B CA 1
ATOM 6476 C C . GLY B 1 80 ? 14.32 -40.844 -30.906 1 72.94 80 GLY B C 1
ATOM 6477 O O . GLY B 1 80 ? 15.055 -39.938 -31.281 1 72.94 80 GLY B O 1
ATOM 6478 N N . LYS B 1 81 ? 13.219 -41.25 -31.562 1 77.31 81 LYS B N 1
ATOM 6479 C CA . LYS B 1 81 ? 12.672 -40.344 -32.562 1 77.31 81 LYS B CA 1
ATOM 6480 C C . LYS B 1 81 ? 11.242 -39.938 -32.219 1 77.31 81 LYS B C 1
ATOM 6482 O O . LYS B 1 81 ? 10.5 -40.719 -31.609 1 77.31 81 LYS B O 1
ATOM 6487 N N . ILE B 1 82 ? 10.914 -38.656 -32.469 1 82.06 82 ILE B N 1
ATOM 6488 C CA . ILE B 1 82 ? 9.578 -38.156 -32.188 1 82.06 82 ILE B CA 1
ATOM 6489 C C . ILE B 1 82 ? 8.664 -38.406 -33.375 1 82.06 82 ILE B C 1
ATOM 6491 O O . ILE B 1 82 ? 9.008 -38.062 -34.531 1 82.06 82 ILE B O 1
ATOM 6495 N N . ASP B 1 83 ? 7.664 -39.125 -33.094 1 83.81 83 ASP B N 1
ATOM 6496 C CA . ASP B 1 83 ? 6.66 -39.406 -34.125 1 83.81 83 ASP B CA 1
ATOM 6497 C C . ASP B 1 83 ? 5.957 -38.125 -34.562 1 83.81 83 ASP B C 1
ATOM 6499 O O . ASP B 1 83 ? 5.961 -37.125 -33.844 1 83.81 83 ASP B O 1
ATOM 6503 N N . PRO B 1 84 ? 5.48 -38.125 -35.75 1 84.44 84 PRO B N 1
ATOM 6504 C CA . PRO B 1 84 ? 4.797 -36.938 -36.281 1 84.44 84 PRO B CA 1
ATOM 6505 C C . PRO B 1 84 ? 3.629 -36.5 -35.406 1 84.44 84 PRO B C 1
ATOM 6507 O O . PRO B 1 84 ? 3.389 -35.312 -35.25 1 84.44 84 PRO B O 1
ATOM 6510 N N . ASN B 1 85 ? 2.953 -37.375 -34.844 1 86.25 85 ASN B N 1
ATOM 6511 C CA . ASN B 1 85 ? 1.841 -37 -33.969 1 86.25 85 ASN B CA 1
ATOM 6512 C C . ASN B 1 85 ? 2.328 -36.312 -32.688 1 86.25 85 ASN B C 1
ATOM 6514 O O . ASN B 1 85 ? 1.675 -35.375 -32.188 1 86.25 85 ASN B O 1
ATOM 6518 N N . ASP B 1 86 ? 3.426 -36.75 -32.219 1 87.19 86 ASP B N 1
ATOM 6519 C CA . ASP B 1 86 ? 4.004 -36.125 -31.047 1 87.19 86 ASP B CA 1
ATOM 6520 C C . ASP B 1 86 ? 4.57 -34.75 -31.391 1 87.19 86 ASP B C 1
ATOM 6522 O O . ASP B 1 86 ? 4.598 -33.844 -30.547 1 87.19 86 ASP B O 1
ATOM 6526 N N . GLN B 1 87 ? 4.922 -34.625 -32.594 1 89.06 87 GLN B N 1
ATOM 6527 C CA . GLN B 1 87 ? 5.371 -33.312 -33.031 1 89.06 87 GLN B CA 1
ATOM 6528 C C . GLN B 1 87 ? 4.211 -32.312 -33.062 1 89.06 87 GLN B C 1
ATOM 6530 O O . GLN B 1 87 ? 4.391 -31.141 -32.75 1 89.06 87 GLN B O 1
ATOM 6535 N N . LEU B 1 88 ? 3.094 -32.812 -33.438 1 90.19 88 LEU B N 1
ATOM 6536 C CA . LEU B 1 88 ? 1.904 -31.969 -33.469 1 90.19 88 LEU B CA 1
ATOM 6537 C C . LEU B 1 88 ? 1.512 -31.578 -32.031 1 90.19 88 LEU B C 1
ATOM 6539 O O . LEU B 1 88 ? 1.081 -30.438 -31.797 1 90.19 88 LEU B O 1
ATOM 6543 N N . ILE B 1 89 ? 1.688 -32.469 -31.141 1 89.88 89 ILE B N 1
ATOM 6544 C CA . ILE B 1 89 ? 1.379 -32.188 -29.734 1 89.88 89 ILE B CA 1
ATOM 6545 C C . ILE B 1 89 ? 2.373 -31.172 -29.188 1 89.88 89 ILE B C 1
ATOM 6547 O O . ILE B 1 89 ? 1.998 -30.281 -28.406 1 89.88 89 ILE B O 1
ATOM 6551 N N . ALA B 1 90 ? 3.58 -31.266 -29.594 1 90.69 90 ALA B N 1
ATOM 6552 C CA . ALA B 1 90 ? 4.594 -30.297 -29.188 1 90.69 90 ALA B CA 1
ATOM 6553 C C . ALA B 1 90 ? 4.273 -28.906 -29.734 1 90.69 90 ALA B C 1
ATOM 6555 O O . ALA B 1 90 ? 4.629 -27.891 -29.125 1 90.69 90 ALA B O 1
ATOM 6556 N N . PHE B 1 91 ? 3.529 -28.891 -30.797 1 93.12 91 PHE B N 1
ATOM 6557 C CA . PHE B 1 91 ? 3.145 -27.656 -31.438 1 93.12 91 PHE B CA 1
ATOM 6558 C C . PHE B 1 91 ? 2.117 -26.891 -30.594 1 93.12 91 PHE B C 1
ATOM 6560 O O . PHE B 1 91 ? 1.899 -25.703 -30.797 1 93.12 91 PHE B O 1
ATOM 6567 N N . TRP B 1 92 ? 1.609 -27.453 -29.578 1 94.5 92 TRP B N 1
ATOM 6568 C CA . TRP B 1 92 ? 0.631 -26.781 -28.719 1 94.5 92 TRP B CA 1
ATOM 6569 C C . TRP B 1 92 ? 1.323 -25.922 -27.672 1 94.5 92 TRP B C 1
ATOM 6571 O O . TRP B 1 92 ? 0.695 -25.062 -27.062 1 94.5 92 TRP B O 1
ATOM 6581 N N . SER B 1 93 ? 2.627 -26.109 -27.422 1 93.75 93 SER B N 1
ATOM 6582 C CA . SER B 1 93 ? 3.355 -25.375 -26.391 1 93.75 93 SER B CA 1
ATOM 6583 C C . SER B 1 93 ? 3.35 -23.875 -26.656 1 93.75 93 SER B C 1
ATOM 6585 O O . SER B 1 93 ? 3.129 -23.094 -25.734 1 93.75 93 SER B O 1
ATOM 6587 N N . PRO B 1 94 ? 3.488 -23.453 -27.859 1 95.19 94 PRO B N 1
ATOM 6588 C CA . PRO B 1 94 ? 3.457 -22.016 -28.094 1 95.19 94 PRO B CA 1
ATOM 6589 C C . PRO B 1 94 ? 2.092 -21.391 -27.781 1 95.19 94 PRO B C 1
ATOM 6591 O O . PRO B 1 94 ? 2.01 -20.234 -27.391 1 95.19 94 PRO B O 1
ATOM 6594 N N . PHE B 1 95 ? 1.062 -22.141 -27.969 1 95.81 95 PHE B N 1
ATOM 6595 C CA . PHE B 1 95 ? -0.267 -21.625 -27.656 1 95.81 95 PHE B CA 1
ATOM 6596 C C . PHE B 1 95 ? -0.439 -21.422 -26.156 1 95.81 95 PHE B C 1
ATOM 6598 O O . PHE B 1 95 ? -1.117 -20.484 -25.719 1 95.81 95 PHE B O 1
ATOM 6605 N N . LEU B 1 96 ? 0.187 -22.297 -25.453 1 95.12 96 LEU B N 1
ATOM 6606 C CA . LEU B 1 96 ? 0.131 -22.125 -24.016 1 95.12 96 LEU B CA 1
ATOM 6607 C C . LEU B 1 96 ? 0.908 -20.891 -23.578 1 95.12 96 LEU B C 1
ATOM 6609 O O . LEU B 1 96 ? 0.511 -20.203 -22.625 1 95.12 96 LEU B O 1
ATOM 6613 N N . LEU B 1 97 ? 1.955 -20.609 -24.25 1 95.31 97 LEU B N 1
ATOM 6614 C CA . LEU B 1 97 ? 2.693 -19.375 -24 1 95.31 97 LEU B CA 1
ATOM 6615 C C . LEU B 1 97 ? 1.844 -18.156 -24.344 1 95.31 97 LEU B C 1
ATOM 6617 O O . LEU B 1 97 ? 1.883 -17.156 -23.625 1 95.31 97 LEU B O 1
ATOM 6621 N N . LEU B 1 98 ? 1.109 -18.297 -25.375 1 95.56 98 LEU B N 1
ATOM 6622 C CA . LEU B 1 98 ? 0.192 -17.234 -25.766 1 95.56 98 LEU B CA 1
ATOM 6623 C C . LEU B 1 98 ? -0.887 -17.031 -24.703 1 95.56 98 LEU B C 1
ATOM 6625 O O . LEU B 1 98 ? -1.242 -15.891 -24.391 1 95.56 98 LEU B O 1
ATOM 6629 N N . HIS B 1 99 ? -1.349 -18.141 -24.188 1 95.5 99 HIS B N 1
ATOM 6630 C CA . HIS B 1 99 ? -2.379 -18.047 -23.156 1 95.5 99 HIS B CA 1
ATOM 6631 C C . HIS B 1 99 ? -1.834 -17.406 -21.875 1 95.5 99 HIS B C 1
ATOM 6633 O O . HIS B 1 99 ? -2.559 -16.703 -21.188 1 95.5 99 HIS B O 1
ATOM 6639 N N . LEU B 1 100 ? -0.573 -17.578 -21.609 1 94 100 LEU B N 1
ATOM 6640 C CA . LEU B 1 100 ? 0.047 -16.969 -20.438 1 94 100 LEU B CA 1
ATOM 6641 C C . LEU B 1 100 ? 0.196 -15.469 -20.625 1 94 100 LEU B C 1
ATOM 6643 O O . LEU B 1 100 ? 0.301 -14.719 -19.656 1 94 100 LEU B O 1
ATOM 6647 N N . GLY B 1 101 ? 0.212 -15.055 -21.797 1 93.5 101 GLY B N 1
ATOM 6648 C CA . GLY B 1 101 ? 0.194 -13.625 -22.062 1 93.5 101 GLY B CA 1
ATOM 6649 C C . GLY B 1 101 ? -1.138 -12.969 -21.75 1 93.5 101 GLY B C 1
ATOM 6650 O O . GLY B 1 101 ? -1.203 -11.758 -21.531 1 93.5 101 GLY B O 1
ATOM 6651 N N . GLY B 1 102 ? -2.15 -13.719 -21.688 1 90.25 102 GLY B N 1
ATOM 6652 C CA . GLY B 1 102 ? -3.461 -13.234 -21.297 1 90.25 102 GLY B CA 1
ATOM 6653 C C . GLY B 1 102 ? -4.09 -12.305 -22.312 1 90.25 102 GLY B C 1
ATOM 6654 O O . GLY B 1 102 ? -3.418 -11.852 -23.234 1 90.25 102 GLY B O 1
ATOM 6655 N N . PRO B 1 103 ? -5.309 -12.039 -22.047 1 91.69 103 PRO B N 1
ATOM 6656 C CA . PRO B 1 103 ? -5.984 -11.102 -22.938 1 91.69 103 PRO B CA 1
ATOM 6657 C C . PRO B 1 103 ? -5.609 -9.648 -22.656 1 91.69 103 PRO B C 1
ATOM 6659 O O . PRO B 1 103 ? -4.961 -9.359 -21.641 1 91.69 103 PRO B O 1
ATOM 6662 N N . ASP B 1 104 ? -5.992 -8.797 -23.484 1 92 104 ASP B N 1
ATOM 6663 C CA . ASP B 1 104 ? -5.625 -7.387 -23.391 1 92 104 ASP B CA 1
ATOM 6664 C C . ASP B 1 104 ? -6.5 -6.66 -22.375 1 92 104 ASP B C 1
ATOM 6666 O O . ASP B 1 104 ? -6.148 -5.574 -21.906 1 92 104 ASP B O 1
ATOM 6670 N N . THR B 1 105 ? -7.598 -7.242 -21.984 1 91.88 105 THR B N 1
ATOM 6671 C CA . THR B 1 105 ? -8.578 -6.574 -21.141 1 91.88 105 THR B CA 1
ATOM 6672 C C . THR B 1 105 ? -8.227 -6.73 -19.672 1 91.88 105 THR B C 1
ATOM 6674 O O . THR B 1 105 ? -8.82 -6.074 -18.812 1 91.88 105 THR B O 1
ATOM 6677 N N . ILE B 1 106 ? -7.211 -7.617 -19.375 1 93.25 106 ILE B N 1
ATOM 6678 C CA . ILE B 1 106 ? -6.871 -7.789 -17.969 1 93.25 106 ILE B CA 1
ATOM 6679 C C . ILE B 1 106 ? -5.402 -8.188 -17.828 1 93.25 106 ILE B C 1
ATOM 6681 O O . ILE B 1 106 ? -4.977 -9.203 -18.375 1 93.25 106 ILE B O 1
ATOM 6685 N N . THR B 1 107 ? -4.617 -7.398 -17.219 1 93.06 107 THR B N 1
ATOM 6686 C CA . THR B 1 107 ? -3.23 -7.719 -16.906 1 93.06 107 THR B CA 1
ATOM 6687 C C . THR B 1 107 ? -3.053 -7.906 -15.398 1 93.06 107 THR B C 1
ATOM 6689 O O . THR B 1 107 ? -2.227 -8.711 -14.969 1 93.06 107 THR B O 1
ATOM 6692 N N . ALA B 1 108 ? -3.797 -7.172 -14.688 1 94.25 108 ALA B N 1
ATOM 6693 C CA . ALA B 1 108 ? -3.732 -7.215 -13.227 1 94.25 108 ALA B CA 1
ATOM 6694 C C . ALA B 1 108 ? -5.129 -7.27 -12.617 1 94.25 108 ALA B C 1
ATOM 6696 O O . ALA B 1 108 ? -6.043 -6.582 -13.078 1 94.25 108 ALA B O 1
ATOM 6697 N N . TYR B 1 109 ? -5.25 -8.18 -11.688 1 93.5 109 TYR B N 1
ATOM 6698 C CA . TYR B 1 109 ? -6.508 -8.195 -10.945 1 93.5 109 TYR B CA 1
ATOM 6699 C C . TYR B 1 109 ? -6.477 -7.199 -9.797 1 93.5 109 TYR B C 1
ATOM 6701 O O . TYR B 1 109 ? -7.484 -6.551 -9.5 1 93.5 109 TYR B O 1
ATOM 6709 N N . SER B 1 110 ? -5.344 -7.102 -9.188 1 92.75 110 SER B N 1
ATOM 6710 C CA . SER B 1 110 ? -5.121 -6.152 -8.102 1 92.75 110 SER B CA 1
ATOM 6711 C C . SER B 1 110 ? -3.844 -5.352 -8.32 1 92.75 110 SER B C 1
ATOM 6713 O O . SER B 1 110 ? -3.006 -5.723 -9.148 1 92.75 110 SER B O 1
ATOM 6715 N N . LEU B 1 111 ? -3.732 -4.23 -7.633 1 94.19 111 LEU B N 1
ATOM 6716 C CA . LEU B 1 111 ? -2.559 -3.375 -7.777 1 94.19 111 LEU B CA 1
ATOM 6717 C C . LEU B 1 111 ? -1.301 -4.09 -7.301 1 94.19 111 LEU B C 1
ATOM 6719 O O . LEU B 1 111 ? -0.2 -3.805 -7.777 1 94.19 111 LEU B O 1
ATOM 6723 N N . GLU B 1 112 ? -1.469 -5.055 -6.426 1 92.12 112 GLU B N 1
ATOM 6724 C CA . GLU B 1 112 ? -0.347 -5.828 -5.898 1 92.12 112 GLU B CA 1
ATOM 6725 C C . GLU B 1 112 ? 0.315 -6.652 -7 1 92.12 112 GLU B C 1
ATOM 6727 O O . GLU B 1 112 ? 1.506 -6.961 -6.922 1 92.12 112 GLU B O 1
ATOM 6732 N N . ASP B 1 113 ? -0.443 -6.93 -7.996 1 94.06 113 ASP B N 1
ATOM 6733 C CA . ASP B 1 113 ? 0.12 -7.66 -9.125 1 94.06 113 ASP B CA 1
ATOM 6734 C C . ASP B 1 113 ? 1.133 -6.805 -9.883 1 94.06 113 ASP B C 1
ATOM 6736 O O . ASP B 1 113 ? 2.148 -7.312 -10.367 1 94.06 113 ASP B O 1
ATOM 6740 N N . ASN B 1 114 ? 0.779 -5.562 -9.992 1 94.81 114 ASN B N 1
ATOM 6741 C CA . ASN B 1 114 ? 1.706 -4.66 -10.664 1 94.81 114 ASN B CA 1
ATOM 6742 C C . ASN B 1 114 ? 3.014 -4.52 -9.891 1 94.81 114 ASN B C 1
ATOM 6744 O O . ASN B 1 114 ? 4.09 -4.48 -10.484 1 94.81 114 ASN B O 1
ATOM 6748 N N . GLU B 1 115 ? 2.893 -4.527 -8.578 1 92.56 115 GLU B N 1
ATOM 6749 C CA . GLU B 1 115 ? 4.078 -4.363 -7.742 1 92.56 115 GLU B CA 1
ATOM 6750 C C . GLU B 1 115 ? 4.961 -5.605 -7.781 1 92.56 115 GLU B C 1
ATOM 6752 O O . GLU B 1 115 ? 6.176 -5.516 -7.609 1 92.56 115 GLU B O 1
ATOM 6757 N N . LEU B 1 116 ? 4.352 -6.742 -8.07 1 92.75 116 LEU B N 1
ATOM 6758 C CA . LEU B 1 116 ? 5.098 -7.996 -8.102 1 92.75 116 LEU B CA 1
ATOM 6759 C C . LEU B 1 116 ? 5.441 -8.391 -9.531 1 92.75 116 LEU B C 1
ATOM 6761 O O . LEU B 1 116 ? 5.465 -9.578 -9.859 1 92.75 116 LEU B O 1
ATOM 6765 N N . TRP B 1 117 ? 5.66 -7.414 -10.367 1 93.19 117 TRP B N 1
ATOM 6766 C CA . TRP B 1 117 ? 5.934 -7.668 -11.781 1 93.19 117 TRP B CA 1
ATOM 6767 C C . TRP B 1 117 ? 7.207 -8.492 -11.945 1 93.19 117 TRP B C 1
ATOM 6769 O O . TRP B 1 117 ? 7.332 -9.266 -12.898 1 93.19 117 TRP B O 1
ATOM 6779 N N . LEU B 1 118 ? 8.164 -8.375 -11 1 92.19 118 LEU B N 1
ATOM 6780 C CA . LEU B 1 118 ? 9.422 -9.109 -11.109 1 92.19 118 LEU B CA 1
ATOM 6781 C C . LEU B 1 118 ? 9.172 -10.609 -11.047 1 92.19 118 LEU B C 1
ATOM 6783 O O . LEU B 1 118 ? 9.875 -11.391 -11.703 1 92.19 118 LEU B O 1
ATOM 6787 N N . ARG B 1 119 ? 8.219 -10.992 -10.273 1 91.38 119 ARG B N 1
ATOM 6788 C CA . ARG B 1 119 ? 7.859 -12.398 -10.211 1 91.38 119 ARG B CA 1
ATOM 6789 C C . ARG B 1 119 ? 7.266 -12.867 -11.539 1 91.38 119 ARG B C 1
ATOM 6791 O O . ARG B 1 119 ? 7.523 -13.992 -11.977 1 91.38 119 ARG B O 1
ATOM 6798 N N . HIS B 1 120 ? 6.496 -12.031 -12.125 1 91 120 HIS B N 1
ATOM 6799 C CA . HIS B 1 120 ? 5.922 -12.359 -13.422 1 91 120 HIS B CA 1
ATOM 6800 C C . HIS B 1 120 ? 7 -12.43 -14.5 1 91 120 HIS B C 1
ATOM 6802 O O . HIS B 1 120 ? 6.918 -13.258 -15.414 1 91 120 HIS B O 1
ATOM 6808 N N . PHE B 1 121 ? 7.988 -11.617 -14.383 1 94 121 PHE B N 1
ATOM 6809 C CA . PHE B 1 121 ? 9.109 -11.633 -15.32 1 94 121 PHE B CA 1
ATOM 6810 C C . PHE B 1 121 ? 9.898 -12.93 -15.195 1 94 121 PHE B C 1
ATOM 6812 O O . PHE B 1 121 ? 10.289 -13.523 -16.203 1 94 121 PHE B O 1
ATOM 6819 N N . ALA B 1 122 ? 10.086 -13.312 -13.961 1 91.5 122 ALA B N 1
ATOM 6820 C CA . ALA B 1 122 ? 10.789 -14.578 -13.742 1 91.5 122 ALA B CA 1
ATOM 6821 C C . ALA B 1 122 ? 10.008 -15.75 -14.336 1 91.5 122 ALA B C 1
ATOM 6823 O O . ALA B 1 122 ? 10.602 -16.641 -14.953 1 91.5 122 ALA B O 1
ATOM 6824 N N . ARG B 1 123 ? 8.734 -15.719 -14.188 1 89.75 123 ARG B N 1
ATOM 6825 C CA . ARG B 1 123 ? 7.891 -16.766 -14.75 1 89.75 123 ARG B CA 1
ATOM 6826 C C . ARG B 1 123 ? 7.934 -16.734 -16.281 1 89.75 123 ARG B C 1
ATOM 6828 O O . ARG B 1 123 ? 7.902 -17.797 -16.922 1 89.75 123 ARG B O 1
ATOM 6835 N N . LEU B 1 124 ? 7.996 -15.578 -16.844 1 91.88 124 LEU B N 1
ATOM 6836 C CA . LEU B 1 124 ? 8.102 -15.438 -18.281 1 91.88 124 LEU B CA 1
ATOM 6837 C C . LEU B 1 124 ? 9.375 -16.109 -18.797 1 91.88 124 LEU B C 1
ATOM 6839 O O . LEU B 1 124 ? 9.336 -16.859 -19.781 1 91.88 124 LEU B O 1
ATOM 6843 N N . VAL B 1 125 ? 10.477 -15.906 -18.062 1 91.06 125 VAL B N 1
ATOM 6844 C CA . VAL B 1 125 ? 11.758 -16.453 -18.484 1 91.06 125 VAL B CA 1
ATOM 6845 C C . VAL B 1 125 ? 11.727 -17.984 -18.375 1 91.06 125 VAL B C 1
ATOM 6847 O O . VAL B 1 125 ? 12.117 -18.672 -19.312 1 91.06 125 VAL B O 1
ATOM 6850 N N . VAL B 1 126 ? 11.141 -18.453 -17.359 1 87.19 126 VAL B N 1
ATOM 6851 C CA . VAL B 1 126 ? 11.109 -19.891 -17.125 1 87.19 126 VAL B CA 1
ATOM 6852 C C . VAL B 1 126 ? 10.156 -20.562 -18.109 1 87.19 126 VAL B C 1
ATOM 6854 O O . VAL B 1 126 ? 10.484 -21.578 -18.719 1 87.19 126 VAL B O 1
ATOM 6857 N N . GLN B 1 127 ? 9.031 -19.984 -18.312 1 90.75 127 GLN B N 1
ATOM 6858 C CA . GLN B 1 127 ? 8.023 -20.594 -19.172 1 90.75 127 GLN B CA 1
ATOM 6859 C C . GLN B 1 127 ? 8.43 -20.5 -20.641 1 90.75 127 GLN B C 1
ATOM 6861 O O . GLN B 1 127 ? 8.156 -21.406 -21.422 1 90.75 127 GLN B O 1
ATOM 6866 N N . THR B 1 128 ? 9.016 -19.406 -20.984 1 92.38 128 THR B N 1
ATOM 6867 C CA . THR B 1 128 ? 9.539 -19.297 -22.344 1 92.38 128 THR B CA 1
ATOM 6868 C C . THR B 1 128 ? 10.688 -20.297 -22.562 1 92.38 128 THR B C 1
ATOM 6870 O O . THR B 1 128 ? 10.773 -20.922 -23.609 1 92.38 128 THR B O 1
ATOM 6873 N N . GLY B 1 129 ? 11.586 -20.406 -21.531 1 91.06 129 GLY B N 1
ATOM 6874 C CA . GLY B 1 129 ? 12.641 -21.406 -21.609 1 91.06 129 GLY B CA 1
ATOM 6875 C C . GLY B 1 129 ? 12.109 -22.812 -21.766 1 91.06 129 GLY B C 1
ATOM 6876 O O . GLY B 1 129 ? 12.641 -23.609 -22.547 1 91.06 129 GLY B O 1
ATOM 6877 N N . LEU B 1 130 ? 11.023 -23.094 -21.094 1 87.31 130 LEU B N 1
ATOM 6878 C CA . LEU B 1 130 ? 10.406 -24.406 -21.172 1 87.31 130 LEU B CA 1
ATOM 6879 C C . LEU B 1 130 ? 9.789 -24.641 -22.547 1 87.31 130 LEU B C 1
ATOM 6881 O O . LEU B 1 130 ? 9.891 -25.75 -23.109 1 87.31 130 LEU B O 1
ATOM 6885 N N . ALA B 1 131 ? 9.117 -23.656 -23.047 1 92 131 ALA B N 1
ATOM 6886 C CA . ALA B 1 131 ? 8.539 -23.781 -24.391 1 92 131 ALA B CA 1
ATOM 6887 C C . ALA B 1 131 ? 9.625 -23.984 -25.438 1 92 131 ALA B C 1
ATOM 6889 O O . ALA B 1 131 ? 9.461 -24.781 -26.359 1 92 131 ALA B O 1
ATOM 6890 N N . CYS B 1 132 ? 10.734 -23.344 -25.281 1 91.62 132 CYS B N 1
ATOM 6891 C CA . CYS B 1 132 ? 11.859 -23.516 -26.188 1 91.62 132 CYS B CA 1
ATOM 6892 C C . CYS B 1 132 ? 12.469 -24.906 -26.031 1 91.62 132 CYS B C 1
ATOM 6894 O O . CYS B 1 132 ? 12.859 -25.516 -27.031 1 91.62 132 CYS B O 1
ATOM 6896 N N . TYR B 1 133 ? 12.484 -25.344 -24.875 1 88.38 133 TYR B N 1
ATOM 6897 C CA . TYR B 1 133 ? 12.984 -26.688 -24.641 1 88.38 133 TYR B CA 1
ATOM 6898 C C . TYR B 1 133 ? 12.125 -27.734 -25.328 1 88.38 133 TYR B C 1
ATOM 6900 O O . TYR B 1 133 ? 12.641 -28.641 -25.984 1 88.38 133 TYR B O 1
ATOM 6908 N N . ILE B 1 134 ? 10.867 -27.594 -25.234 1 88.88 134 ILE B N 1
ATOM 6909 C CA . ILE B 1 134 ? 9.93 -28.484 -25.891 1 88.88 134 ILE B CA 1
ATOM 6910 C C . ILE B 1 134 ? 10.125 -28.406 -27.406 1 88.88 134 ILE B C 1
ATOM 6912 O O . ILE B 1 134 ? 10.125 -29.438 -28.094 1 88.88 134 ILE B O 1
ATOM 6916 N N . PHE B 1 135 ? 10.352 -27.234 -27.906 1 90 135 PHE B N 1
ATOM 6917 C CA . PHE B 1 135 ? 10.586 -27 -29.328 1 90 135 PHE B CA 1
ATOM 6918 C C . PHE B 1 135 ? 11.859 -27.703 -29.781 1 90 135 PHE B C 1
ATOM 6920 O O . PHE B 1 135 ? 11.875 -28.344 -30.828 1 90 135 PHE B O 1
ATOM 6927 N N . PHE B 1 136 ? 12.859 -27.641 -28.984 1 89 136 PHE B N 1
ATOM 6928 C CA . PHE B 1 136 ? 14.133 -28.234 -29.344 1 89 136 PHE B CA 1
ATOM 6929 C C . PHE B 1 136 ? 14.047 -29.766 -29.312 1 89 136 PHE B C 1
ATOM 6931 O O . PHE B 1 136 ? 14.656 -30.438 -30.141 1 89 136 PHE B O 1
ATOM 6938 N N . LEU B 1 137 ? 13.219 -30.234 -28.484 1 86.81 137 LEU B N 1
ATOM 6939 C CA . LEU B 1 137 ? 13.023 -31.688 -28.406 1 86.81 137 LEU B CA 1
ATOM 6940 C C . LEU B 1 137 ? 12.273 -32.188 -29.625 1 86.81 137 LEU B C 1
ATOM 6942 O O . LEU B 1 137 ? 12.523 -33.312 -30.094 1 86.81 137 LEU B O 1
ATOM 6946 N N . ALA B 1 138 ? 11.398 -31.344 -30.125 1 88.19 138 ALA B N 1
ATOM 6947 C CA . ALA B 1 138 ? 10.547 -31.766 -31.234 1 88.19 138 ALA B CA 1
ATOM 6948 C C . ALA B 1 138 ? 11.102 -31.312 -32.562 1 88.19 138 ALA B C 1
ATOM 6950 O O . ALA B 1 138 ? 10.461 -31.469 -33.594 1 88.19 138 ALA B O 1
ATOM 6951 N N . LEU B 1 139 ? 12.281 -30.734 -32.594 1 87.5 139 LEU B N 1
ATOM 6952 C CA . LEU B 1 139 ? 12.852 -30.188 -33.812 1 87.5 139 LEU B CA 1
ATOM 6953 C C . LEU B 1 139 ? 13.25 -31.312 -34.781 1 87.5 139 LEU B C 1
ATOM 6955 O O . LEU B 1 139 ? 14.102 -32.125 -34.469 1 87.5 139 LEU B O 1
ATOM 6959 N N . THR B 1 140 ? 12.531 -31.734 -35.906 1 82.06 140 THR B N 1
ATOM 6960 C CA . THR B 1 140 ? 12.836 -32.75 -36.875 1 82.06 140 THR B CA 1
ATOM 6961 C C . THR B 1 140 ? 13.016 -32.156 -38.281 1 82.06 140 THR B C 1
ATOM 6963 O O . THR B 1 140 ? 13.211 -32.875 -39.25 1 82.06 140 THR B O 1
ATOM 6966 N N . GLY B 1 141 ? 13.102 -30.812 -38.438 1 76.25 141 GLY B N 1
ATOM 6967 C CA . GLY B 1 141 ? 13.227 -30.172 -39.75 1 76.25 141 GLY B CA 1
ATOM 6968 C C . GLY B 1 141 ? 11.93 -30.156 -40.531 1 76.25 141 GLY B C 1
ATOM 6969 O O . GLY B 1 141 ? 11.898 -29.75 -41.688 1 76.25 141 GLY B O 1
ATOM 6970 N N . SER B 1 142 ? 10.859 -30.672 -40 1 82.62 142 SER B N 1
ATOM 6971 C CA . SER B 1 142 ? 9.547 -30.672 -40.656 1 82.62 142 SER B CA 1
ATOM 6972 C C . SER B 1 142 ? 8.969 -29.266 -40.719 1 82.62 142 SER B C 1
ATOM 6974 O O . SER B 1 142 ? 9.438 -28.359 -40.031 1 82.62 142 SER B O 1
ATOM 6976 N N . PRO B 1 143 ? 8.102 -29.016 -41.656 1 85.69 143 PRO B N 1
ATOM 6977 C CA . PRO B 1 143 ? 7.43 -27.703 -41.75 1 85.69 143 PRO B CA 1
ATOM 6978 C C . PRO B 1 143 ? 6.723 -27.328 -40.438 1 85.69 143 PRO B C 1
ATOM 6980 O O . PRO B 1 143 ? 6.59 -26.141 -40.156 1 85.69 143 PRO B O 1
ATOM 6983 N N . LEU B 1 144 ? 6.375 -28.281 -39.688 1 88.5 144 LEU B N 1
ATOM 6984 C CA . LEU B 1 144 ? 5.711 -28.016 -38.406 1 88.5 144 LEU B CA 1
ATOM 6985 C C . LEU B 1 144 ? 6.656 -27.312 -37.438 1 88.5 144 LEU B C 1
ATOM 6987 O O . LEU B 1 144 ? 6.227 -26.5 -36.625 1 88.5 144 LEU B O 1
ATOM 6991 N N . SER B 1 145 ? 7.906 -27.609 -37.594 1 89.44 145 SER B N 1
ATOM 6992 C CA . SER B 1 145 ? 8.898 -26.969 -36.75 1 89.44 145 SER B CA 1
ATOM 6993 C C . SER B 1 145 ? 9.031 -25.484 -37.062 1 89.44 145 SER B C 1
ATOM 6995 O O . SER B 1 145 ? 9.227 -24.656 -36.156 1 89.44 145 SER B O 1
ATOM 6997 N N . VAL B 1 146 ? 8.891 -25.141 -38.312 1 90.25 146 VAL B N 1
ATOM 6998 C CA . VAL B 1 146 ? 8.961 -23.75 -38.688 1 90.25 146 VAL B CA 1
ATOM 6999 C C . VAL B 1 146 ? 7.727 -23 -38.188 1 90.25 146 VAL B C 1
ATOM 7001 O O . VAL B 1 146 ? 7.828 -21.875 -37.688 1 90.25 146 VAL B O 1
ATOM 7004 N N . LEU B 1 147 ? 6.637 -23.672 -38.312 1 93 147 LEU B N 1
ATOM 7005 C CA . LEU B 1 147 ? 5.402 -23.062 -37.844 1 93 147 LEU B CA 1
ATOM 7006 C C . LEU B 1 147 ? 5.445 -22.875 -36.312 1 93 147 LEU B C 1
ATOM 7008 O O . LEU B 1 147 ? 4.973 -21.875 -35.812 1 93 147 LEU B O 1
ATOM 7012 N N . ALA B 1 148 ? 6.012 -23.828 -35.625 1 93.62 148 ALA B N 1
ATOM 7013 C CA . ALA B 1 148 ? 6.133 -23.75 -34.188 1 93.62 148 ALA B CA 1
ATOM 7014 C C . ALA B 1 148 ? 7.039 -22.594 -33.75 1 93.62 148 ALA B C 1
ATOM 7016 O O . ALA B 1 148 ? 6.766 -21.906 -32.781 1 93.62 148 ALA B O 1
ATOM 7017 N N . SER B 1 149 ? 8.109 -22.422 -34.531 1 94.19 149 SER B N 1
ATOM 7018 C CA . SER B 1 149 ? 9.016 -21.312 -34.219 1 94.19 149 SER B CA 1
ATOM 7019 C C . SER B 1 149 ? 8.32 -19.969 -34.375 1 94.19 149 SER B C 1
ATOM 7021 O O . SER B 1 149 ? 8.531 -19.062 -33.562 1 94.19 149 SER B O 1
ATOM 7023 N N . VAL B 1 150 ? 7.473 -19.828 -35.312 1 95.31 150 VAL B N 1
ATOM 7024 C CA . VAL B 1 150 ? 6.734 -18.594 -35.531 1 95.31 150 VAL B CA 1
ATOM 7025 C C . VAL B 1 150 ? 5.742 -18.375 -34.406 1 95.31 150 VAL B C 1
ATOM 7027 O O . VAL B 1 150 ? 5.625 -17.266 -33.875 1 95.31 150 VAL B O 1
ATOM 7030 N N . MET B 1 151 ? 5.121 -19.438 -34 1 95.81 151 MET B N 1
ATOM 7031 C CA . MET B 1 151 ? 4.121 -19.297 -32.938 1 95.81 151 MET B CA 1
ATOM 7032 C C . MET B 1 151 ? 4.785 -19.031 -31.578 1 95.81 151 MET B C 1
ATOM 7034 O O . MET B 1 151 ? 4.191 -18.391 -30.719 1 95.81 151 MET B O 1
ATOM 7038 N N . ILE B 1 152 ? 6.004 -19.516 -31.375 1 96.19 152 ILE B N 1
ATOM 7039 C CA . ILE B 1 152 ? 6.734 -19.219 -30.141 1 96.19 152 ILE B CA 1
ATOM 7040 C C . ILE B 1 152 ? 7.035 -17.719 -30.078 1 96.19 152 ILE B C 1
ATOM 7042 O O . ILE B 1 152 ? 6.949 -17.109 -29 1 96.19 152 ILE B O 1
ATOM 7046 N N . VAL B 1 153 ? 7.297 -17.156 -31.219 1 95.5 153 VAL B N 1
ATOM 7047 C CA . VAL B 1 153 ? 7.555 -15.719 -31.266 1 95.5 153 VAL B CA 1
ATOM 7048 C C . VAL B 1 153 ? 6.273 -14.953 -30.922 1 95.5 153 VAL B C 1
ATOM 7050 O O . VAL B 1 153 ? 6.305 -13.984 -30.156 1 95.5 153 VAL B O 1
ATOM 7053 N N . VAL B 1 154 ? 5.191 -15.422 -31.422 1 96 154 VAL B N 1
ATOM 7054 C CA . VAL B 1 154 ? 3.906 -14.789 -31.125 1 96 154 VAL B CA 1
ATOM 7055 C C . VAL B 1 154 ? 3.605 -14.898 -29.641 1 96 154 VAL B C 1
ATOM 7057 O O . VAL B 1 154 ? 3.221 -13.906 -29 1 96 154 VAL B O 1
ATOM 7060 N N . GLY B 1 155 ? 3.811 -16.094 -29.125 1 95.81 155 GLY B N 1
ATOM 7061 C CA . GLY B 1 155 ? 3.594 -16.281 -27.703 1 95.81 155 GLY B CA 1
ATOM 7062 C C . GLY B 1 155 ? 4.512 -15.438 -26.844 1 95.81 155 GLY B C 1
ATOM 7063 O O . GLY B 1 155 ? 4.082 -14.883 -25.828 1 95.81 155 GLY B O 1
ATOM 7064 N N . PHE B 1 156 ? 5.668 -15.281 -27.297 1 95.38 156 PHE B N 1
ATOM 7065 C CA . PHE B 1 156 ? 6.645 -14.484 -26.562 1 95.38 156 PHE B CA 1
ATOM 7066 C C . PHE B 1 156 ? 6.262 -13.008 -26.578 1 95.38 156 PHE B C 1
ATOM 7068 O O . PHE B 1 156 ? 6.395 -12.32 -25.562 1 95.38 156 PHE B O 1
ATOM 7075 N N . ILE B 1 157 ? 5.785 -12.562 -27.578 1 94.38 157 ILE B N 1
ATOM 7076 C CA . ILE B 1 157 ? 5.398 -11.156 -27.703 1 94.38 157 ILE B CA 1
ATOM 7077 C C . ILE B 1 157 ? 4.211 -10.867 -26.797 1 94.38 157 ILE B C 1
ATOM 7079 O O . ILE B 1 157 ? 4.223 -9.898 -26.031 1 94.38 157 ILE B O 1
ATOM 7083 N N . LYS B 1 158 ? 3.262 -11.711 -26.812 1 94.81 158 LYS B N 1
ATOM 7084 C CA . LYS B 1 158 ? 2.066 -11.492 -26 1 94.81 158 LYS B CA 1
ATOM 7085 C C . LYS B 1 158 ? 2.385 -11.586 -24.5 1 94.81 158 LYS B C 1
ATOM 7087 O O . LYS B 1 158 ? 1.892 -10.789 -23.703 1 94.81 158 LYS B O 1
ATOM 7092 N N . TYR B 1 159 ? 3.18 -12.547 -24.203 1 95.62 159 TYR B N 1
ATOM 7093 C CA . TYR B 1 159 ? 3.572 -12.703 -22.797 1 95.62 159 TYR B CA 1
ATOM 7094 C C . TYR B 1 159 ? 4.492 -11.57 -22.359 1 95.62 159 TYR B C 1
ATOM 7096 O O . TYR B 1 159 ? 4.383 -11.078 -21.234 1 95.62 159 TYR B O 1
ATOM 7104 N N . GLY B 1 160 ? 5.34 -11.188 -23.266 1 94.69 160 GLY B N 1
ATOM 7105 C CA . GLY B 1 160 ? 6.207 -10.055 -23 1 94.69 160 GLY B CA 1
ATOM 7106 C C . GLY B 1 160 ? 5.453 -8.758 -22.812 1 94.69 160 GLY B C 1
ATOM 7107 O O . GLY B 1 160 ? 5.793 -7.953 -21.938 1 94.69 160 GLY B O 1
ATOM 7108 N N . GLU B 1 161 ? 4.391 -8.594 -23.516 1 95.06 161 GLU B N 1
ATOM 7109 C CA . GLU B 1 161 ? 3.564 -7.398 -23.375 1 95.06 161 GLU B CA 1
ATOM 7110 C C . GLU B 1 161 ? 2.867 -7.355 -22.016 1 95.06 161 GLU B C 1
ATOM 7112 O O . GLU B 1 161 ? 2.738 -6.285 -21.422 1 95.06 161 GLU B O 1
ATOM 7117 N N . ARG B 1 162 ? 2.418 -8.453 -21.562 1 95.44 162 ARG B N 1
ATOM 7118 C CA . ARG B 1 162 ? 1.771 -8.508 -20.266 1 95.44 162 ARG B CA 1
ATOM 7119 C C . ARG B 1 162 ? 2.744 -8.125 -19.156 1 95.44 162 ARG B C 1
ATOM 7121 O O . ARG B 1 162 ? 2.422 -7.312 -18.281 1 95.44 162 ARG B O 1
ATOM 7128 N N . THR B 1 163 ? 3.912 -8.656 -19.25 1 95.88 163 THR B N 1
ATOM 7129 C CA . THR B 1 163 ? 4.922 -8.391 -18.234 1 95.88 163 THR B CA 1
ATOM 7130 C C . THR B 1 163 ? 5.375 -6.93 -18.297 1 95.88 163 THR B C 1
ATOM 7132 O O . THR B 1 163 ? 5.543 -6.289 -17.25 1 95.88 163 THR B O 1
ATOM 7135 N N . LEU B 1 164 ? 5.465 -6.469 -19.516 1 95 164 LEU B N 1
ATOM 7136 C CA . LEU B 1 164 ? 5.871 -5.078 -19.672 1 95 164 LEU B CA 1
ATOM 7137 C C . LEU B 1 164 ? 4.777 -4.133 -19.172 1 95 164 LEU B C 1
ATOM 7139 O O . LEU B 1 164 ? 5.074 -3.076 -18.625 1 95 164 LEU B O 1
ATOM 7143 N N . SER B 1 165 ? 3.559 -4.5 -19.406 1 95.69 165 SER B N 1
ATOM 7144 C CA . SER B 1 165 ? 2.453 -3.682 -18.906 1 95.69 165 SER B CA 1
ATOM 7145 C C . SER B 1 165 ? 2.432 -3.643 -17.375 1 95.69 165 SER B C 1
ATOM 7147 O O . SER B 1 165 ? 2.193 -2.592 -16.781 1 95.69 165 SER B O 1
ATOM 7149 N N . LEU B 1 166 ? 2.725 -4.793 -16.766 1 96.75 166 LEU B N 1
ATOM 7150 C CA . LEU B 1 166 ? 2.779 -4.848 -15.305 1 96.75 166 LEU B CA 1
ATOM 7151 C C . LEU B 1 166 ? 3.928 -3.996 -14.773 1 96.75 166 LEU B C 1
ATOM 7153 O O . LEU B 1 166 ? 3.768 -3.279 -13.781 1 96.75 166 LEU B O 1
ATOM 7157 N N . TYR B 1 167 ? 5.02 -3.953 -15.461 1 95.06 167 TYR B N 1
ATOM 7158 C CA . TYR B 1 167 ? 6.199 -3.184 -15.078 1 95.06 167 TYR B CA 1
ATOM 7159 C C . TYR B 1 167 ? 5.93 -1.688 -15.188 1 95.06 167 TYR B C 1
ATOM 7161 O O . TYR B 1 167 ? 6.199 -0.936 -14.242 1 95.06 167 TYR B O 1
ATOM 7169 N N . LEU B 1 168 ? 5.332 -1.325 -16.25 1 94.06 168 LEU B N 1
ATOM 7170 C CA . LEU B 1 168 ? 5.098 0.093 -16.5 1 94.06 168 LEU B CA 1
ATOM 7171 C C . LEU B 1 168 ? 3.99 0.63 -15.594 1 94.06 168 LEU B C 1
ATOM 7173 O O . LEU B 1 168 ? 3.957 1.825 -15.289 1 94.06 168 LEU B O 1
ATOM 7177 N N . ALA B 1 169 ? 3.088 -0.254 -15.156 1 95.62 169 ALA B N 1
ATOM 7178 C CA . ALA B 1 169 ? 1.956 0.163 -14.328 1 95.62 169 ALA B CA 1
ATOM 7179 C C . ALA B 1 169 ? 2.314 0.124 -12.844 1 95.62 169 ALA B C 1
ATOM 7181 O O . ALA B 1 169 ? 1.517 0.529 -12 1 95.62 169 ALA B O 1
ATOM 7182 N N . SER B 1 170 ? 3.508 -0.35 -12.539 1 94.25 170 SER B N 1
ATOM 7183 C CA . SER B 1 170 ? 3.936 -0.334 -11.148 1 94.25 170 SER B CA 1
ATOM 7184 C C . SER B 1 170 ? 4.102 1.094 -10.633 1 94.25 170 SER B C 1
ATOM 7186 O O . SER B 1 170 ? 4.359 2.012 -11.414 1 94.25 170 SER B O 1
ATOM 7188 N N . LYS B 1 171 ? 3.912 1.252 -9.367 1 90.62 171 LYS B N 1
ATOM 7189 C CA . LYS B 1 171 ? 3.893 2.59 -8.781 1 90.62 171 LYS B CA 1
ATOM 7190 C C . LYS B 1 171 ? 5.203 3.322 -9.047 1 90.62 171 LYS B C 1
ATOM 7192 O O . LYS B 1 171 ? 5.199 4.48 -9.469 1 90.62 171 LYS B O 1
ATOM 7197 N N . ASP B 1 172 ? 6.359 2.719 -8.898 1 85 172 ASP B N 1
ATOM 7198 C CA . ASP B 1 172 ? 7.664 3.352 -9.047 1 85 172 ASP B CA 1
ATOM 7199 C C . ASP B 1 172 ? 7.926 3.742 -10.5 1 85 172 ASP B C 1
ATOM 7201 O O . ASP B 1 172 ? 8.398 4.844 -10.781 1 85 172 ASP B O 1
ATOM 7205 N N . GLN B 1 173 ? 7.535 2.885 -11.359 1 88.62 173 GLN B N 1
ATOM 7206 C CA . GLN B 1 173 ? 7.789 3.164 -12.766 1 88.62 173 GLN B CA 1
ATOM 7207 C C . GLN B 1 173 ? 6.82 4.215 -13.305 1 88.62 173 GLN B C 1
ATOM 7209 O O . GLN B 1 173 ? 7.18 5.012 -14.172 1 88.62 173 GLN B O 1
ATOM 7214 N N . LEU B 1 174 ? 5.633 4.141 -12.852 1 90.31 174 LEU B N 1
ATOM 7215 C CA . LEU B 1 174 ? 4.66 5.148 -13.258 1 90.31 174 LEU B CA 1
ATOM 7216 C C . LEU B 1 174 ? 5.078 6.531 -12.773 1 90.31 174 LEU B C 1
ATOM 7218 O O . LEU B 1 174 ? 4.961 7.516 -13.516 1 90.31 174 LEU B O 1
ATOM 7222 N N . GLN B 1 175 ? 5.598 6.555 -11.617 1 87.19 175 GLN B N 1
ATOM 7223 C CA . GLN B 1 175 ? 6.102 7.812 -11.07 1 87.19 175 GLN B CA 1
ATOM 7224 C C . GLN B 1 175 ? 7.285 8.328 -11.891 1 87.19 175 GLN B C 1
ATOM 7226 O O . GLN B 1 175 ? 7.367 9.516 -12.188 1 87.19 175 GLN B O 1
ATOM 7231 N N . ASP B 1 176 ? 8.109 7.5 -12.266 1 82.69 176 ASP B N 1
ATOM 7232 C CA . ASP B 1 176 ? 9.305 7.859 -13.023 1 82.69 176 ASP B CA 1
ATOM 7233 C C . ASP B 1 176 ? 8.945 8.359 -14.422 1 82.69 176 ASP B C 1
ATOM 7235 O O . ASP B 1 176 ? 9.602 9.258 -14.953 1 82.69 176 ASP B O 1
ATOM 7239 N N . SER B 1 177 ? 7.918 7.746 -14.914 1 83.81 177 SER B N 1
ATOM 7240 C CA . SER B 1 177 ? 7.527 8.109 -16.281 1 83.81 177 SER B CA 1
ATOM 7241 C C . SER B 1 177 ? 6.879 9.492 -16.312 1 83.81 177 SER B C 1
ATOM 7243 O O . SER B 1 177 ? 6.871 10.148 -17.344 1 83.81 177 SER B O 1
ATOM 7245 N N . MET B 1 178 ? 6.426 9.914 -15.242 1 83.94 178 MET B N 1
ATOM 7246 C CA . MET B 1 178 ? 5.699 11.18 -15.203 1 83.94 178 MET B CA 1
ATOM 7247 C C . MET B 1 178 ? 6.621 12.32 -14.797 1 83.94 178 MET B C 1
ATOM 7249 O O . MET B 1 178 ? 6.246 13.492 -14.883 1 83.94 178 MET B O 1
ATOM 7253 N N . GLN B 1 179 ? 7.816 11.977 -14.445 1 78.88 179 GLN B N 1
ATOM 7254 C CA . GLN B 1 179 ? 8.766 13.008 -14.047 1 78.88 179 GLN B CA 1
ATOM 7255 C C . GLN B 1 179 ? 9.391 13.68 -15.266 1 78.88 179 GLN B C 1
ATOM 7257 O O . GLN B 1 179 ? 9.664 13.023 -16.266 1 78.88 179 GLN B O 1
ATOM 7262 N N . THR B 1 180 ? 9.406 14.938 -15.18 1 74.56 180 THR B N 1
ATOM 7263 C CA . THR B 1 180 ? 10.039 15.711 -16.25 1 74.56 180 THR B CA 1
ATOM 7264 C C . THR B 1 180 ? 11.555 15.508 -16.234 1 74.56 180 THR B C 1
ATOM 7266 O O . THR B 1 180 ? 12.148 15.281 -15.18 1 74.56 180 THR B O 1
ATOM 7269 N N . PRO B 1 181 ? 12.133 15.484 -17.359 1 75.88 181 PRO B N 1
ATOM 7270 C CA . PRO B 1 181 ? 13.594 15.367 -17.406 1 75.88 181 PRO B CA 1
ATOM 7271 C C . PRO B 1 181 ? 14.297 16.5 -16.641 1 75.88 181 PRO B C 1
ATOM 7273 O O . PRO B 1 181 ? 13.797 17.625 -16.594 1 75.88 181 PRO B O 1
ATOM 7276 N N . PRO B 1 182 ? 15.398 16.125 -16.109 1 79.19 182 PRO B N 1
ATOM 7277 C CA . PRO B 1 182 ? 16.125 17.125 -15.328 1 79.19 182 PRO B CA 1
ATOM 7278 C C . PRO B 1 182 ? 16.672 18.266 -16.188 1 79.19 182 PRO B C 1
ATOM 7280 O O . PRO B 1 182 ? 17.094 18.031 -17.328 1 79.19 182 PRO B O 1
ATOM 7283 N N . GLU B 1 183 ? 16.594 19.5 -15.711 1 75.75 183 GLU B N 1
ATOM 7284 C CA . GLU B 1 183 ? 17.125 20.688 -16.375 1 75.75 183 GLU B CA 1
ATOM 7285 C C . GLU B 1 183 ? 18.062 21.453 -15.453 1 75.75 183 GLU B C 1
ATOM 7287 O O . GLU B 1 183 ? 17.703 21.797 -14.328 1 75.75 183 GLU B O 1
ATOM 7292 N N . SER B 1 184 ? 19.312 21.672 -15.812 1 72.56 184 SER B N 1
ATOM 7293 C CA . SER B 1 184 ? 20.312 22.344 -14.984 1 72.56 184 SER B CA 1
ATOM 7294 C C . SER B 1 184 ? 20.125 23.859 -14.992 1 72.56 184 SER B C 1
ATOM 7296 O O . SER B 1 184 ? 20.5 24.531 -14.039 1 72.56 184 SER B O 1
ATOM 7298 N N . GLY B 1 185 ? 19.266 24.391 -15.812 1 68.31 185 GLY B N 1
ATOM 7299 C CA . GLY B 1 185 ? 19.172 25.844 -15.953 1 68.31 185 GLY B CA 1
ATOM 7300 C C . GLY B 1 185 ? 20.516 26.484 -16.25 1 68.31 185 GLY B C 1
ATOM 7301 O O . GLY B 1 185 ? 21.5 25.797 -16.484 1 68.31 185 GLY B O 1
ATOM 7302 N N . PRO B 1 186 ? 20.609 27.734 -16.312 1 72.44 186 PRO B N 1
ATOM 7303 C CA . PRO B 1 186 ? 21.875 28.422 -16.531 1 72.44 186 PRO B CA 1
ATOM 7304 C C . PRO B 1 186 ? 22.828 28.312 -15.344 1 72.44 186 PRO B C 1
ATOM 7306 O O . PRO B 1 186 ? 22.375 28.172 -14.203 1 72.44 186 PRO B O 1
ATOM 7309 N N . ILE B 1 187 ? 24.109 28.312 -15.617 1 74.62 187 ILE B N 1
ATOM 7310 C CA . ILE B 1 187 ? 25.125 28.172 -14.57 1 74.62 187 ILE B CA 1
ATOM 7311 C C . ILE B 1 187 ? 25.25 29.484 -13.812 1 74.62 187 ILE B C 1
ATOM 7313 O O . ILE B 1 187 ? 25.672 30.5 -14.367 1 74.62 187 ILE B O 1
ATOM 7317 N N . TYR B 1 188 ? 24.844 29.531 -12.664 1 78.94 188 TYR B N 1
ATOM 7318 C CA . TYR B 1 188 ? 24.75 30.703 -11.805 1 78.94 188 TYR B CA 1
ATOM 7319 C C . TYR B 1 188 ? 26.078 31.438 -11.734 1 78.94 188 TYR B C 1
ATOM 7321 O O . TYR B 1 188 ? 26.141 32.656 -11.906 1 78.94 188 TYR B O 1
ATOM 7329 N N . PRO B 1 189 ? 27.219 30.75 -11.602 1 79.44 189 PRO B N 1
ATOM 7330 C CA . PRO B 1 189 ? 28.469 31.5 -11.469 1 79.44 189 PRO B CA 1
ATOM 7331 C C . PRO B 1 189 ? 28.812 32.312 -12.727 1 79.44 189 PRO B C 1
ATOM 7333 O O . PRO B 1 189 ? 29.453 33.344 -12.641 1 79.44 189 PRO B O 1
ATOM 7336 N N . ARG B 1 190 ? 28.391 31.891 -13.812 1 77.12 190 ARG B N 1
ATOM 7337 C CA . ARG B 1 190 ? 28.641 32.625 -15.055 1 77.12 190 ARG B CA 1
ATOM 7338 C C . ARG B 1 190 ? 27.828 33.906 -15.094 1 77.12 190 ARG B C 1
ATOM 7340 O O . ARG B 1 190 ? 28.297 34.906 -15.617 1 77.12 190 ARG B O 1
ATOM 7347 N N . ILE B 1 191 ? 26.719 33.812 -14.578 1 77.69 191 ILE B N 1
ATOM 7348 C CA . ILE B 1 191 ? 25.844 34.969 -14.555 1 77.69 191 ILE B CA 1
ATOM 7349 C C . ILE B 1 191 ? 26.391 36 -13.586 1 77.69 191 ILE B C 1
ATOM 7351 O O . ILE B 1 191 ? 26.359 37.219 -13.867 1 77.69 191 ILE B O 1
ATOM 7355 N N . VAL B 1 192 ? 26.859 35.531 -12.531 1 80.06 192 VAL B N 1
ATOM 7356 C CA . VAL B 1 192 ? 27.406 36.438 -11.523 1 80.06 192 VAL B CA 1
ATOM 7357 C C . VAL B 1 192 ? 28.672 37.094 -12.055 1 80.06 192 VAL B C 1
ATOM 7359 O O . VAL B 1 192 ? 28.938 38.281 -11.812 1 80.06 192 VAL B O 1
ATOM 7362 N N . GLU B 1 193 ? 29.422 36.312 -12.727 1 77.62 193 GLU B N 1
ATOM 7363 C CA . GLU B 1 193 ? 30.641 36.844 -13.336 1 77.62 193 GLU B CA 1
ATOM 7364 C C . GLU B 1 193 ? 30.297 37.938 -14.359 1 77.62 193 GLU B C 1
ATOM 7366 O O . GLU B 1 193 ? 30.969 38.969 -14.414 1 77.62 193 GLU B O 1
ATOM 7371 N N . GLN B 1 194 ? 29.344 37.656 -15.086 1 78.31 194 GLN B N 1
ATOM 7372 C CA . GLN B 1 194 ? 28.922 38.625 -16.062 1 78.31 194 GLN B CA 1
ATOM 7373 C C . GLN B 1 194 ? 28.391 39.906 -15.391 1 78.31 194 GLN B C 1
ATOM 7375 O O . GLN B 1 194 ? 28.609 41 -15.875 1 78.31 194 GLN B O 1
ATOM 7380 N N . HIS B 1 195 ? 27.703 39.688 -14.375 1 78.75 195 HIS B N 1
ATOM 7381 C CA . HIS B 1 195 ? 27.188 40.812 -13.602 1 78.75 195 HIS B CA 1
ATOM 7382 C C . HIS B 1 195 ? 28.312 41.656 -13.031 1 78.75 195 HIS B C 1
ATOM 7384 O O . HIS B 1 195 ? 28.266 42.906 -13.086 1 78.75 195 HIS B O 1
ATOM 7390 N N . SER B 1 196 ? 29.266 41 -12.484 1 78.19 196 SER B N 1
ATOM 7391 C CA . SER B 1 196 ? 30.391 41.688 -11.891 1 78.19 196 SER B CA 1
ATOM 7392 C C . SER B 1 196 ? 31.203 42.438 -12.953 1 78.19 196 SER B C 1
ATOM 7394 O O . SER B 1 196 ? 31.672 43.562 -12.719 1 78.19 196 SER B O 1
ATOM 7396 N N . LEU B 1 197 ? 31.344 41.75 -14.031 1 79.75 197 LEU B N 1
ATOM 7397 C CA . LEU B 1 197 ? 32.062 42.375 -15.133 1 79.75 197 LEU B CA 1
ATOM 7398 C C . LEU B 1 197 ? 31.328 43.594 -15.648 1 79.75 197 LEU B C 1
ATOM 7400 O O . LEU B 1 197 ? 31.953 44.625 -15.953 1 79.75 197 LEU B O 1
ATOM 7404 N N . SER B 1 198 ? 30.094 43.438 -15.703 1 82.25 198 SER B N 1
ATOM 7405 C CA . SER B 1 198 ? 29.281 44.562 -16.188 1 82.25 198 SER B CA 1
ATOM 7406 C C . SER B 1 198 ? 29.281 45.719 -15.18 1 82.25 198 SER B C 1
ATOM 7408 O O . SER B 1 198 ? 29.25 46.875 -15.562 1 82.25 198 SER B O 1
ATOM 7410 N N . ARG B 1 199 ? 29.219 45.375 -13.945 1 79.75 199 ARG B N 1
ATOM 7411 C CA . ARG B 1 199 ? 29.281 46.406 -12.906 1 79.75 199 ARG B CA 1
ATOM 7412 C C . ARG B 1 199 ? 30.625 47.125 -12.938 1 79.75 199 ARG B C 1
ATOM 7414 O O . ARG B 1 199 ? 30.688 48.344 -12.734 1 79.75 199 ARG B O 1
ATOM 7421 N N . GLU B 1 200 ? 31.688 46.375 -13.25 1 79.56 200 GLU B N 1
ATOM 7422 C CA . GLU B 1 200 ? 33 46.969 -13.344 1 79.56 200 GLU B CA 1
ATOM 7423 C C . GLU B 1 200 ? 33.125 47.844 -14.57 1 79.56 200 GLU B C 1
ATOM 7425 O O . GLU B 1 200 ? 33.875 48.844 -14.562 1 79.56 200 GLU B O 1
ATOM 7430 N N . GLU B 1 201 ? 32.438 47.406 -15.555 1 81.75 201 GLU B N 1
ATOM 7431 C CA . GLU B 1 201 ? 32.438 48.219 -16.766 1 81.75 201 GLU B CA 1
ATOM 7432 C C . GLU B 1 201 ? 31.594 49.469 -16.609 1 81.75 201 GLU B C 1
ATOM 7434 O O . GLU B 1 201 ? 31.609 50.344 -17.453 1 81.75 201 GLU B O 1
ATOM 7439 N N . GLY B 1 202 ? 30.891 49.625 -15.531 1 76.56 202 GLY B N 1
ATOM 7440 C CA . GLY B 1 202 ? 30.172 50.844 -15.227 1 76.56 202 GLY B CA 1
ATOM 7441 C C . GLY B 1 202 ? 28.688 50.75 -15.508 1 76.56 202 GLY B C 1
ATOM 7442 O O . GLY B 1 202 ? 27.969 51.75 -15.453 1 76.56 202 GLY B O 1
ATOM 7443 N N . TYR B 1 203 ? 28.188 49.594 -15.867 1 75.88 203 TYR B N 1
ATOM 7444 C CA . TYR B 1 203 ? 26.766 49.438 -16.172 1 75.88 203 TYR B CA 1
ATOM 7445 C C . TYR B 1 203 ? 25.969 49.156 -14.906 1 75.88 203 TYR B C 1
ATOM 7447 O O . TYR B 1 203 ? 26.484 48.594 -13.945 1 75.88 203 TYR B O 1
ATOM 7455 N N . ASN B 1 204 ? 24.859 49.844 -14.805 1 73.12 204 ASN B N 1
ATOM 7456 C CA . ASN B 1 204 ? 23.938 49.469 -13.742 1 73.12 204 ASN B CA 1
ATOM 7457 C C . ASN B 1 204 ? 23.141 48.219 -14.102 1 73.12 204 ASN B C 1
ATOM 7459 O O . ASN B 1 204 ? 22.312 48.219 -15 1 73.12 204 ASN B O 1
ATOM 7463 N N . VAL B 1 205 ? 23.578 47 -13.625 1 68.81 205 VAL B N 1
ATOM 7464 C CA . VAL B 1 205 ? 22.969 45.719 -13.977 1 68.81 205 VAL B CA 1
ATOM 7465 C C . VAL B 1 205 ? 21.969 45.312 -12.898 1 68.81 205 VAL B C 1
ATOM 7467 O O . VAL B 1 205 ? 22.281 45.344 -11.711 1 68.81 205 VAL B O 1
ATOM 7470 N N . SER B 1 206 ? 20.656 45.438 -13.25 1 64.75 206 SER B N 1
ATOM 7471 C CA . SER B 1 206 ? 19.641 44.938 -12.328 1 64.75 206 SER B CA 1
ATOM 7472 C C . SER B 1 206 ? 19.109 43.562 -12.789 1 64.75 206 SER B C 1
ATOM 7474 O O . SER B 1 206 ? 19.078 43.281 -13.984 1 64.75 206 SER B O 1
ATOM 7476 N N . VAL B 1 207 ? 19.094 42.562 -11.883 1 63.34 207 VAL B N 1
ATOM 7477 C CA . VAL B 1 207 ? 18.5 41.281 -12.172 1 63.34 207 VAL B CA 1
ATOM 7478 C C . VAL B 1 207 ? 16.984 41.375 -12.133 1 63.34 207 VAL B C 1
ATOM 7480 O O . VAL B 1 207 ? 16.406 41.719 -11.086 1 63.34 207 VAL B O 1
ATOM 7483 N N . ASP B 1 208 ? 16.328 41.594 -13.281 1 60.44 208 ASP B N 1
ATOM 7484 C CA . ASP B 1 208 ? 14.867 41.688 -13.312 1 60.44 208 ASP B CA 1
ATOM 7485 C C . ASP B 1 208 ? 14.227 40.312 -13.453 1 60.44 208 ASP B C 1
ATOM 7487 O O . ASP B 1 208 ? 14.766 39.438 -14.148 1 60.44 208 ASP B O 1
ATOM 7491 N N . ARG B 1 209 ? 13.344 39.906 -12.531 1 58.75 209 ARG B N 1
ATOM 7492 C CA . ARG B 1 209 ? 12.523 38.688 -12.555 1 58.75 209 ARG B CA 1
ATOM 7493 C C . ARG B 1 209 ? 11.445 38.781 -13.633 1 58.75 209 ARG B C 1
ATOM 7495 O O . ARG B 1 209 ? 10.609 39.688 -13.602 1 58.75 209 ARG B O 1
ATOM 7502 N N . VAL B 1 210 ? 11.688 38.25 -14.797 1 53.09 210 VAL B N 1
ATOM 7503 C CA . VAL B 1 210 ? 10.578 38.188 -15.742 1 53.09 210 VAL B CA 1
ATOM 7504 C C . VAL B 1 210 ? 9.719 36.969 -15.453 1 53.09 210 VAL B C 1
ATOM 7506 O O . VAL B 1 210 ? 10.219 35.844 -15.445 1 53.09 210 VAL B O 1
ATOM 7509 N N . ILE B 1 211 ? 8.734 37.156 -14.781 1 50.34 211 ILE B N 1
ATOM 7510 C CA . ILE B 1 211 ? 7.777 36.094 -14.516 1 50.34 211 ILE B CA 1
ATOM 7511 C C . ILE B 1 211 ? 7.188 35.594 -15.836 1 50.34 211 ILE B C 1
ATOM 7513 O O . ILE B 1 211 ? 6.531 36.344 -16.562 1 50.34 211 ILE B O 1
ATOM 7517 N N . GLU B 1 212 ? 7.793 34.719 -16.531 1 46.03 212 GLU B N 1
ATOM 7518 C CA . GLU B 1 212 ? 7.105 34.156 -17.688 1 46.03 212 GLU B CA 1
ATOM 7519 C C . GLU B 1 212 ? 5.809 33.469 -17.281 1 46.03 212 GLU B C 1
ATOM 7521 O O . GLU B 1 212 ? 5.836 32.438 -16.594 1 46.03 212 GLU B O 1
ATOM 7526 N N . VAL B 1 213 ? 4.836 34.219 -17.031 1 46.06 213 VAL B N 1
ATOM 7527 C CA . VAL B 1 213 ? 3.52 33.625 -16.828 1 46.06 213 VAL B CA 1
ATOM 7528 C C . VAL B 1 213 ? 3.182 32.719 -18.016 1 46.06 213 VAL B C 1
ATOM 7530 O O . VAL B 1 213 ? 3.084 33.188 -19.156 1 46.06 213 VAL B O 1
ATOM 7533 N N . GLN B 1 214 ? 3.678 31.594 -18.094 1 44.72 214 GLN B N 1
ATOM 7534 C CA . GLN B 1 214 ? 3.141 30.75 -19.156 1 44.72 214 GLN B CA 1
ATOM 7535 C C . GLN B 1 214 ? 1.617 30.812 -19.203 1 44.72 214 GLN B C 1
ATOM 7537 O O . GLN B 1 214 ? 0.952 30.578 -18.203 1 44.72 214 GLN B O 1
ATOM 7542 N N . ALA B 1 215 ? 1.155 31.672 -20.141 1 44.78 215 ALA B N 1
ATOM 7543 C CA . ALA B 1 215 ? -0.28 31.688 -20.422 1 44.78 215 ALA B CA 1
ATOM 7544 C C . ALA B 1 215 ? -0.87 30.281 -20.328 1 44.78 215 ALA B C 1
ATOM 7546 O O . ALA B 1 215 ? -0.256 29.312 -20.781 1 44.78 215 ALA B O 1
ATOM 7547 N N . PRO B 1 216 ? -1.79 30.094 -19.406 1 51.06 216 PRO B N 1
ATOM 7548 C CA . PRO B 1 216 ? -2.484 28.812 -19.375 1 51.06 216 PRO B CA 1
ATOM 7549 C C . PRO B 1 216 ? -2.797 28.25 -20.766 1 51.06 216 PRO B C 1
ATOM 7551 O O . PRO B 1 216 ? -3.189 29.016 -21.656 1 51.06 216 PRO B O 1
ATOM 7554 N N . GLU B 1 217 ? -2.105 27.281 -21.266 1 50.22 217 GLU B N 1
ATOM 7555 C CA . GLU B 1 217 ? -2.51 26.688 -22.547 1 50.22 217 GLU B CA 1
ATOM 7556 C C . GLU B 1 217 ? -4.031 26.609 -22.656 1 50.22 217 GLU B C 1
ATOM 7558 O O . GLU B 1 217 ? -4.703 26.141 -21.734 1 50.22 217 GLU B O 1
ATOM 7563 N N . ASP B 1 218 ? -4.672 27.5 -23.344 1 50.94 218 ASP B N 1
ATOM 7564 C CA . ASP B 1 218 ? -6.109 27.531 -23.594 1 50.94 218 ASP B CA 1
ATOM 7565 C C . ASP B 1 218 ? -6.633 26.141 -23.969 1 50.94 218 ASP B C 1
ATOM 7567 O O . ASP B 1 218 ? -6.359 25.656 -25.062 1 50.94 218 ASP B O 1
ATOM 7571 N N . LEU B 1 219 ? -6.797 25.25 -23.047 1 55.41 219 LEU B N 1
ATOM 7572 C CA . LEU B 1 219 ? -7.422 23.953 -23.266 1 55.41 219 LEU B CA 1
ATOM 7573 C C . LEU B 1 219 ? -8.789 24.109 -23.922 1 55.41 219 LEU B C 1
ATOM 7575 O O . LEU B 1 219 ? -9.391 23.125 -24.359 1 55.41 219 LEU B O 1
ATOM 7579 N N . SER B 1 220 ? -9.383 25.453 -23.906 1 53.34 220 SER B N 1
ATOM 7580 C CA . SER B 1 220 ? -10.719 25.703 -24.438 1 53.34 220 SER B CA 1
ATOM 7581 C C . SER B 1 220 ? -10.75 25.594 -25.953 1 53.34 220 SER B C 1
ATOM 7583 O O . SER B 1 220 ? -11.82 25.453 -26.547 1 53.34 220 SER B O 1
ATOM 7585 N N . THR B 1 221 ? -9.609 25.875 -26.578 1 47.56 221 THR B N 1
ATOM 7586 C CA . THR B 1 221 ? -9.656 26.266 -27.984 1 47.56 221 THR B CA 1
ATOM 7587 C C . THR B 1 221 ? -10.102 25.109 -28.859 1 47.56 221 THR B C 1
ATOM 7589 O O . THR B 1 221 ? -10.07 25.219 -30.094 1 47.56 221 THR B O 1
ATOM 7592 N N . ASP B 1 222 ? -10.344 24 -28.359 1 49.84 222 ASP B N 1
ATOM 7593 C CA . ASP B 1 222 ? -10.648 23.141 -29.5 1 49.84 222 ASP B CA 1
ATOM 7594 C C . ASP B 1 222 ? -12 23.5 -30.109 1 49.84 222 ASP B C 1
ATOM 7596 O O . ASP B 1 222 ? -13.023 22.891 -29.766 1 49.84 222 ASP B O 1
ATOM 7600 N N . GLY B 1 223 ? -12.242 24.688 -30.359 1 47.66 223 GLY B N 1
ATOM 7601 C CA . GLY B 1 223 ? -13.359 25.359 -31 1 47.66 223 GLY B CA 1
ATOM 7602 C C . GLY B 1 223 ? -14 24.531 -32.094 1 47.66 223 GLY B C 1
ATOM 7603 O O . GLY B 1 223 ? -15.172 24.719 -32.438 1 47.66 223 GLY B O 1
ATOM 7604 N N . ASP B 1 224 ? -13.266 23.719 -32.844 1 53.34 224 ASP B N 1
ATOM 7605 C CA . ASP B 1 224 ? -13.859 23.266 -34.094 1 53.34 224 ASP B CA 1
ATOM 7606 C C . ASP B 1 224 ? -14.664 21.984 -33.875 1 53.34 224 ASP B C 1
ATOM 7608 O O . ASP B 1 224 ? -15.18 21.422 -34.844 1 53.34 224 ASP B O 1
ATOM 7612 N N . VAL B 1 225 ? -14.688 21.453 -32.656 1 61.34 225 VAL B N 1
ATOM 7613 C CA . VAL B 1 225 ? -15.43 20.188 -32.562 1 61.34 225 VAL B CA 1
ATOM 7614 C C . VAL B 1 225 ? -16.859 20.469 -32.125 1 61.34 225 VAL B C 1
ATOM 7616 O O . VAL B 1 225 ? -17.078 20.953 -31 1 61.34 225 VAL B O 1
ATOM 7619 N N . HIS B 1 226 ? -17.781 20.531 -33 1 62.31 226 HIS B N 1
ATOM 7620 C CA . HIS B 1 226 ? -19.203 20.812 -32.812 1 62.31 226 HIS B CA 1
ATOM 7621 C C . HIS B 1 226 ? -19.859 19.781 -31.891 1 62.31 226 HIS B C 1
ATOM 7623 O O . HIS B 1 226 ? -20.906 20.047 -31.297 1 62.31 226 HIS B O 1
ATOM 7629 N N . ASP B 1 227 ? -19.203 18.562 -31.719 1 78.94 227 ASP B N 1
ATOM 7630 C CA . ASP B 1 227 ? -19.797 17.531 -30.875 1 78.94 227 ASP B CA 1
ATOM 7631 C C . ASP B 1 227 ? -19.297 17.641 -29.438 1 78.94 227 ASP B C 1
ATOM 7633 O O . ASP B 1 227 ? -18.094 17.531 -29.188 1 78.94 227 ASP B O 1
ATOM 7637 N N . GLU B 1 228 ? -20.266 17.906 -28.547 1 83.25 228 GLU B N 1
ATOM 7638 C CA . GLU B 1 228 ? -19.969 18.141 -27.141 1 83.25 228 GLU B CA 1
ATOM 7639 C C . GLU B 1 228 ? -19.234 16.938 -26.531 1 83.25 228 GLU B C 1
ATOM 7641 O O . GLU B 1 228 ? -18.281 17.109 -25.766 1 83.25 228 GLU B O 1
ATOM 7646 N N . LYS B 1 229 ? -19.656 15.812 -26.984 1 85.62 229 LYS B N 1
ATOM 7647 C CA . LYS B 1 229 ? -19.047 14.609 -26.438 1 85.62 229 LYS B CA 1
ATOM 7648 C C . LYS B 1 229 ? -17.609 14.445 -26.922 1 85.62 229 LYS B C 1
ATOM 7650 O O . LYS B 1 229 ? -16.75 14 -26.156 1 85.62 229 LYS B O 1
ATOM 7655 N N . ALA B 1 230 ? -17.422 14.844 -28.047 1 88.38 230 ALA B N 1
ATOM 7656 C CA . ALA B 1 230 ? -16.078 14.758 -28.609 1 88.38 230 ALA B CA 1
ATOM 7657 C C . ALA B 1 230 ? -15.156 15.805 -27.984 1 88.38 230 ALA B C 1
ATOM 7659 O O . ALA B 1 230 ? -13.984 15.523 -27.734 1 88.38 230 ALA B O 1
ATOM 7660 N N . SER B 1 231 ? -15.75 16.891 -27.75 1 90 231 SER B N 1
ATOM 7661 C CA . SER B 1 231 ? -14.961 17.938 -27.125 1 90 231 SER B CA 1
ATOM 7662 C C . SER B 1 231 ? -14.586 17.562 -25.688 1 90 231 SER B C 1
ATOM 7664 O O . SER B 1 231 ? -13.453 17.797 -25.266 1 90 231 SER B O 1
ATOM 7666 N N . ASP B 1 232 ? -15.516 16.891 -25.031 1 93.06 232 ASP B N 1
ATOM 7667 C CA . ASP B 1 232 ? -15.25 16.453 -23.672 1 93.06 232 ASP B CA 1
ATOM 7668 C C . ASP B 1 232 ? -14.156 15.391 -23.625 1 93.06 232 ASP B C 1
ATOM 7670 O O . ASP B 1 232 ? -13.336 15.367 -22.719 1 93.06 232 ASP B O 1
ATOM 7674 N N . LEU B 1 233 ? -14.211 14.617 -24.594 1 93.62 233 LEU B N 1
ATOM 7675 C CA . LEU B 1 233 ? -13.219 13.555 -24.656 1 93.62 233 LEU B CA 1
ATOM 7676 C C . LEU B 1 233 ? -11.82 14.133 -24.891 1 93.62 233 LEU B C 1
ATOM 7678 O O . LEU B 1 233 ? -10.852 13.672 -24.281 1 93.62 233 LEU B O 1
ATOM 7682 N N . LEU B 1 234 ? -11.719 15.078 -25.688 1 92.69 234 LEU B N 1
ATOM 7683 C CA . LEU B 1 234 ? -10.43 15.711 -25.969 1 92.69 234 LEU B CA 1
ATOM 7684 C C . LEU B 1 234 ? -9.922 16.453 -24.734 1 92.69 234 LEU B C 1
ATOM 7686 O O . LEU B 1 234 ? -8.734 16.375 -24.406 1 92.69 234 LEU B O 1
ATOM 7690 N N . LYS B 1 235 ? -10.836 17.156 -24.125 1 93.12 235 LYS B N 1
ATOM 7691 C CA . LYS B 1 235 ? -10.461 17.859 -22.906 1 93.12 235 LYS B CA 1
ATOM 7692 C C . LYS B 1 235 ? -9.992 16.875 -21.828 1 93.12 235 LYS B C 1
ATOM 7694 O O . LYS B 1 235 ? -8.977 17.109 -21.172 1 93.12 235 LYS B O 1
ATOM 7699 N N . ALA B 1 236 ? -10.711 15.805 -21.703 1 95.81 236 ALA B N 1
ATOM 7700 C CA . ALA B 1 236 ? -10.375 14.789 -20.703 1 95.81 236 ALA B CA 1
ATOM 7701 C C . ALA B 1 236 ? -9 14.188 -20.969 1 95.81 236 ALA B C 1
ATOM 7703 O O . ALA B 1 236 ? -8.242 13.93 -20.031 1 95.81 236 ALA B O 1
ATOM 7704 N N . SER B 1 237 ? -8.742 13.922 -22.203 1 94.38 237 SER B N 1
ATOM 7705 C CA . SER B 1 237 ? -7.457 13.336 -22.562 1 94.38 237 SER B CA 1
ATOM 7706 C C . SER B 1 237 ? -6.305 14.273 -22.234 1 94.38 237 SER B C 1
ATOM 7708 O O . SER B 1 237 ? -5.266 13.844 -21.734 1 94.38 237 SER B O 1
ATOM 7710 N N . SER B 1 238 ? -6.465 15.516 -22.5 1 92.5 238 SER B N 1
ATOM 7711 C CA . SER B 1 238 ? -5.426 16.5 -22.203 1 92.5 238 SER B CA 1
ATOM 7712 C C . SER B 1 238 ? -5.246 16.672 -20.703 1 92.5 238 SER B C 1
ATOM 7714 O O . SER B 1 238 ? -4.117 16.781 -20.203 1 92.5 238 SER B O 1
ATOM 7716 N N . LEU B 1 239 ? -6.32 16.672 -20.016 1 94.5 239 LEU B N 1
ATOM 7717 C CA . LEU B 1 239 ? -6.262 16.828 -18.578 1 94.5 239 LEU B CA 1
ATOM 7718 C C . LEU B 1 239 ? -5.652 15.586 -17.922 1 94.5 239 LEU B C 1
ATOM 7720 O O . LEU B 1 239 ? -4.898 15.695 -16.953 1 94.5 239 LEU B O 1
ATOM 7724 N N . PHE B 1 240 ? -5.934 14.445 -18.438 1 94.94 240 PHE B N 1
ATOM 7725 C CA . PHE B 1 240 ? -5.426 13.195 -17.891 1 94.94 240 PHE B CA 1
ATOM 7726 C C . PHE B 1 240 ? -3.902 13.148 -17.953 1 94.94 240 PHE B C 1
ATOM 7728 O O . PHE B 1 240 ? -3.256 12.57 -17.078 1 94.94 240 PHE B O 1
ATOM 7735 N N . GLN B 1 241 ? -3.336 13.719 -18.953 1 90.56 241 GLN B N 1
ATOM 7736 C CA . GLN B 1 241 ? -1.884 13.719 -19.094 1 90.56 241 GLN B CA 1
ATOM 7737 C C . GLN B 1 241 ? -1.217 14.492 -17.969 1 90.56 241 GLN B C 1
ATOM 7739 O O . GLN B 1 241 ? -0.081 14.195 -17.578 1 90.56 241 GLN B O 1
ATOM 7744 N N . ILE B 1 242 ? -1.959 15.305 -17.391 1 89.88 242 ILE B N 1
ATOM 7745 C CA . ILE B 1 242 ? -1.4 16.125 -16.328 1 89.88 242 ILE B CA 1
ATOM 7746 C C . ILE B 1 242 ? -1.807 15.555 -14.969 1 89.88 242 ILE B C 1
ATOM 7748 O O . ILE B 1 242 ? -0.959 15.352 -14.094 1 89.88 242 ILE B O 1
ATOM 7752 N N . PHE B 1 243 ? -3.041 15.195 -14.805 1 92.25 243 PHE B N 1
ATOM 7753 C CA . PHE B 1 243 ? -3.592 14.906 -13.484 1 92.25 243 PHE B CA 1
ATOM 7754 C C . PHE B 1 243 ? -3.387 13.438 -13.125 1 92.25 243 PHE B C 1
ATOM 7756 O O . PHE B 1 243 ? -3.695 13.023 -12.008 1 92.25 243 PHE B O 1
ATOM 7763 N N . ASN B 1 244 ? -2.867 12.625 -14.008 1 92.25 244 ASN B N 1
ATOM 7764 C CA . ASN B 1 244 ? -2.598 11.234 -13.672 1 92.25 244 ASN B CA 1
ATOM 7765 C C . ASN B 1 244 ? -1.536 11.109 -12.578 1 92.25 244 ASN B C 1
ATOM 7767 O O . ASN B 1 244 ? -1.415 10.07 -11.938 1 92.25 244 ASN B O 1
ATOM 7771 N N . LEU B 1 245 ? -0.803 12.203 -12.312 1 90.06 245 LEU B N 1
ATOM 7772 C CA . LEU B 1 245 ? 0.255 12.211 -11.312 1 90.06 245 LEU B CA 1
ATOM 7773 C C . LEU B 1 245 ? -0.328 12.109 -9.906 1 90.06 245 LEU B C 1
ATOM 7775 O O . LEU B 1 245 ? 0.351 11.664 -8.977 1 90.06 245 LEU B O 1
ATOM 7779 N N . LEU B 1 246 ? -1.609 12.477 -9.781 1 90.44 246 LEU B N 1
ATOM 7780 C CA . LEU B 1 246 ? -2.248 12.469 -8.469 1 90.44 246 LEU B CA 1
ATOM 7781 C C . LEU B 1 246 ? -2.406 11.039 -7.949 1 90.44 246 LEU B C 1
ATOM 7783 O O . LEU B 1 246 ? -2.426 10.82 -6.734 1 90.44 246 LEU B O 1
ATOM 7787 N N . PHE B 1 247 ? -2.447 10.07 -8.867 1 92.12 247 PHE B N 1
ATOM 7788 C CA . PHE B 1 247 ? -2.658 8.68 -8.484 1 92.12 247 PHE B CA 1
ATOM 7789 C C . PHE B 1 247 ? -1.385 8.078 -7.902 1 92.12 247 PHE B C 1
ATOM 7791 O O . PHE B 1 247 ? -1.43 7.039 -7.234 1 92.12 247 PHE B O 1
ATOM 7798 N N . VAL B 1 248 ? -0.262 8.734 -8.18 1 87.88 248 VAL B N 1
ATOM 7799 C CA . VAL B 1 248 ? 1.016 8.234 -7.68 1 87.88 248 VAL B CA 1
ATOM 7800 C C . VAL B 1 248 ? 1.57 9.203 -6.633 1 87.88 248 VAL B C 1
ATOM 7802 O O . VAL B 1 248 ? 2.783 9.258 -6.41 1 87.88 248 VAL B O 1
ATOM 7805 N N . ASP B 1 249 ? 0.794 10.039 -6.082 1 79.88 249 ASP B N 1
ATOM 7806 C CA . ASP B 1 249 ? 1.093 10.938 -4.973 1 79.88 249 ASP B CA 1
ATOM 7807 C C . ASP B 1 249 ? 2.156 11.961 -5.371 1 79.88 249 ASP B C 1
ATOM 7809 O O . ASP B 1 249 ? 3.061 12.258 -4.586 1 79.88 249 ASP B O 1
ATOM 7813 N N . LEU B 1 250 ? 2.123 12.422 -6.566 1 82.19 250 LEU B N 1
ATOM 7814 C CA . LEU B 1 250 ? 2.967 13.523 -7.012 1 82.19 250 LEU B CA 1
ATOM 7815 C C . LEU B 1 250 ? 2.209 14.844 -6.941 1 82.19 250 LEU B C 1
ATOM 7817 O O . LEU B 1 250 ? 0.99 14.859 -6.758 1 82.19 250 LEU B O 1
ATOM 7821 N N . ILE B 1 251 ? 2.979 15.914 -6.945 1 78.06 251 ILE B N 1
ATOM 7822 C CA . ILE B 1 251 ? 2.385 17.219 -6.711 1 78.06 251 ILE B CA 1
ATOM 7823 C C . ILE B 1 251 ? 2.17 17.938 -8.039 1 78.06 251 ILE B C 1
ATOM 7825 O O . ILE B 1 251 ? 2.945 17.766 -8.984 1 78.06 251 ILE B O 1
ATOM 7829 N N . LEU B 1 252 ? 1.062 18.688 -8.086 1 81.88 252 LEU B N 1
ATOM 7830 C CA . LEU B 1 252 ? 0.712 19.469 -9.273 1 81.88 252 LEU B CA 1
ATOM 7831 C C . LEU B 1 252 ? 1.382 20.844 -9.234 1 81.88 252 LEU B C 1
ATOM 7833 O O . LEU B 1 252 ? 1.576 21.406 -8.164 1 81.88 252 LEU B O 1
ATOM 7837 N N . SER B 1 253 ? 1.758 21.234 -10.398 1 77 253 SER B N 1
ATOM 7838 C CA . SER B 1 253 ? 2.281 22.594 -10.5 1 77 253 SER B CA 1
ATOM 7839 C C . SER B 1 253 ? 1.152 23.609 -10.531 1 77 253 SER B C 1
ATOM 7841 O O . SER B 1 253 ? 0.021 23.297 -10.898 1 77 253 SER B O 1
ATOM 7843 N N . LEU B 1 254 ? 1.413 24.844 -10.156 1 74.31 254 LEU B N 1
ATOM 7844 C CA . LEU B 1 254 ? 0.416 25.906 -10.117 1 74.31 254 LEU B CA 1
ATOM 7845 C C . LEU B 1 254 ? -0.05 26.266 -11.516 1 74.31 254 LEU B C 1
ATOM 7847 O O . LEU B 1 254 ? -1.207 26.641 -11.719 1 74.31 254 LEU B O 1
ATOM 7851 N N . SER B 1 255 ? 0.837 26.078 -12.461 1 71.12 255 SER B N 1
ATOM 7852 C CA . SER B 1 255 ? 0.478 26.406 -13.836 1 71.12 255 SER B CA 1
ATOM 7853 C C . SER B 1 255 ? -0.538 25.422 -14.398 1 71.12 255 SER B C 1
ATOM 7855 O O . SER B 1 255 ? -1.478 25.812 -15.094 1 71.12 255 SER B O 1
ATOM 7857 N N . ASP B 1 256 ? -0.32 24.25 -14.07 1 75.12 256 ASP B N 1
ATOM 7858 C CA . ASP B 1 256 ? -1.24 23.219 -14.539 1 75.12 256 ASP B CA 1
ATOM 7859 C C . ASP B 1 256 ? -2.609 23.359 -13.875 1 75.12 256 ASP B C 1
ATOM 7861 O O . ASP B 1 256 ? -3.639 23.125 -14.508 1 75.12 256 ASP B O 1
ATOM 7865 N N . LEU B 1 257 ? -2.623 23.875 -12.742 1 82.56 257 LEU B N 1
ATOM 7866 C CA . LEU B 1 257 ? -3.863 24.016 -11.984 1 82.56 257 LEU B CA 1
ATOM 7867 C C . LEU B 1 257 ? -4.664 25.219 -12.469 1 82.56 257 LEU B C 1
ATOM 7869 O O . LEU B 1 257 ? -5.898 25.203 -12.43 1 82.56 257 LEU B O 1
ATOM 7873 N N . GLY B 1 258 ? -3.947 26.219 -12.953 1 78.81 258 GLY B N 1
ATOM 7874 C CA . GLY B 1 258 ? -4.641 27.422 -13.383 1 78.81 258 GLY B CA 1
ATOM 7875 C C . GLY B 1 258 ? -5.531 27.188 -14.594 1 78.81 258 GLY B C 1
ATOM 7876 O O . GLY B 1 258 ? -6.684 27.625 -14.609 1 78.81 258 GLY B O 1
ATOM 7877 N N . SER B 1 259 ? -5.059 26.438 -15.508 1 80.69 259 SER B N 1
ATOM 7878 C CA . SER B 1 259 ? -5.828 26.172 -16.719 1 80.69 259 SER B CA 1
ATOM 7879 C C . SER B 1 259 ? -7.031 25.281 -16.438 1 80.69 259 SER B C 1
ATOM 7881 O O . SER B 1 259 ? -8.117 25.516 -16.969 1 80.69 259 SER B O 1
ATOM 7883 N N . SER B 1 260 ? -6.871 24.359 -15.648 1 89.31 260 SER B N 1
ATOM 7884 C CA . SER B 1 260 ? -7.957 23.438 -15.328 1 89.31 260 SER B CA 1
ATOM 7885 C C . SER B 1 260 ? -9.023 24.125 -14.469 1 89.31 260 SER B C 1
ATOM 7887 O O . SER B 1 260 ? -10.219 23.922 -14.688 1 89.31 260 SER B O 1
ATOM 7889 N N . LYS B 1 261 ? -8.594 24.969 -13.586 1 88.56 261 LYS B N 1
ATOM 7890 C CA . LYS B 1 261 ? -9.508 25.672 -12.688 1 88.56 261 LYS B CA 1
ATOM 7891 C C . LYS B 1 261 ? -10.461 26.578 -13.469 1 88.56 261 LYS B C 1
ATOM 7893 O O . LYS B 1 261 ? -11.672 26.578 -13.227 1 88.56 261 LYS B O 1
ATOM 7898 N N . SER B 1 262 ? -9.961 27.266 -14.406 1 86.62 262 SER B N 1
ATOM 7899 C CA . SER B 1 262 ? -10.781 28.188 -15.195 1 86.62 262 SER B CA 1
ATOM 7900 C C . SER B 1 262 ? -11.773 27.422 -16.062 1 86.62 262 SER B C 1
ATOM 7902 O O . SER B 1 262 ? -12.906 27.875 -16.25 1 86.62 262 SER B O 1
ATOM 7904 N N . MET B 1 263 ? -11.414 26.312 -16.5 1 89.75 263 MET B N 1
ATOM 7905 C CA . MET B 1 263 ? -12.273 25.5 -17.359 1 89.75 263 MET B CA 1
ATOM 7906 C C . MET B 1 263 ? -13.438 24.922 -16.562 1 89.75 263 MET B C 1
ATOM 7908 O O . MET B 1 263 ? -14.586 24.953 -17.031 1 89.75 263 MET B O 1
ATOM 7912 N N . PHE B 1 264 ? -13.227 24.453 -15.359 1 92.69 264 PHE B N 1
ATOM 7913 C CA . PHE B 1 264 ? -14.242 23.766 -14.586 1 92.69 264 PHE B CA 1
ATOM 7914 C C . PHE B 1 264 ? -15.148 24.766 -13.867 1 92.69 264 PHE B C 1
ATOM 7916 O O . PHE B 1 264 ? -16.281 24.422 -13.508 1 92.69 264 PHE B O 1
ATOM 7923 N N . LYS B 1 265 ? -14.68 25.922 -13.664 1 88.44 265 LYS B N 1
ATOM 7924 C CA . LYS B 1 265 ? -15.477 26.938 -12.984 1 88.44 265 LYS B CA 1
ATOM 7925 C C . LYS B 1 265 ? -16.75 27.266 -13.773 1 88.44 265 LYS B C 1
ATOM 7927 O O . LYS B 1 265 ? -17.812 27.453 -13.188 1 88.44 265 LYS B O 1
ATOM 7932 N N . ASP B 1 266 ? -16.641 27.234 -15.07 1 87.25 266 ASP B N 1
ATOM 7933 C CA . ASP B 1 266 ? -17.75 27.672 -15.906 1 87.25 266 ASP B CA 1
ATOM 7934 C C . ASP B 1 266 ? -18.469 26.484 -16.547 1 87.25 266 ASP B C 1
ATOM 7936 O O . ASP B 1 266 ? -19.469 26.641 -17.234 1 87.25 266 ASP B O 1
ATOM 7940 N N . MET B 1 267 ? -18.109 25.359 -16.234 1 91.31 267 MET B N 1
ATOM 7941 C CA . MET B 1 267 ? -18.641 24.156 -16.906 1 91.31 267 MET B CA 1
ATOM 7942 C C . MET B 1 267 ? -19.875 23.641 -16.188 1 91.31 267 MET B C 1
ATOM 7944 O O . MET B 1 267 ? -19.969 23.734 -14.961 1 91.31 267 MET B O 1
ATOM 7948 N N . ALA B 1 268 ? -20.734 23.141 -17.031 1 93.19 268 ALA B N 1
ATOM 7949 C CA . ALA B 1 268 ? -21.938 22.5 -16.469 1 93.19 268 ALA B CA 1
ATOM 7950 C C . ALA B 1 268 ? -21.562 21.234 -15.695 1 93.19 268 ALA B C 1
ATOM 7952 O O . ALA B 1 268 ? -20.594 20.562 -16.031 1 93.19 268 ALA B O 1
ATOM 7953 N N . SER B 1 269 ? -22.344 20.922 -14.711 1 94.94 269 SER B N 1
ATOM 7954 C CA . SER B 1 269 ? -22.062 19.797 -13.812 1 94.94 269 SER B CA 1
ATOM 7955 C C . SER B 1 269 ? -22.031 18.469 -14.57 1 94.94 269 SER B C 1
ATOM 7957 O O . SER B 1 269 ? -21.188 17.625 -14.305 1 94.94 269 SER B O 1
ATOM 7959 N N . GLU B 1 270 ? -22.891 18.281 -15.477 1 94.44 270 GLU B N 1
ATOM 7960 C CA . GLU B 1 270 ? -22.938 17.031 -16.234 1 94.44 270 GLU B CA 1
ATOM 7961 C C . GLU B 1 270 ? -21.688 16.859 -17.078 1 94.44 270 GLU B C 1
ATOM 7963 O O . GLU B 1 270 ? -21.141 15.75 -17.172 1 94.44 270 GLU B O 1
ATOM 7968 N N . ASN B 1 271 ? -21.234 17.891 -17.688 1 94.5 271 ASN B N 1
ATOM 7969 C CA . ASN B 1 271 ? -20.031 17.828 -18.484 1 94.5 271 ASN B CA 1
ATOM 7970 C C . ASN B 1 271 ? -18.797 17.609 -17.625 1 94.5 271 ASN B C 1
ATOM 7972 O O . ASN B 1 271 ? -17.875 16.859 -18 1 94.5 271 ASN B O 1
ATOM 7976 N N . ALA B 1 272 ? -18.797 18.234 -16.469 1 96 272 ALA B N 1
ATOM 7977 C CA . ALA B 1 272 ? -17.672 18.078 -15.547 1 96 272 ALA B CA 1
ATOM 7978 C C . ALA B 1 272 ? -17.5 16.625 -15.117 1 96 272 ALA B C 1
ATOM 7980 O O . ALA B 1 272 ? -16.391 16.078 -15.172 1 96 272 ALA B O 1
ATOM 7981 N N . PHE B 1 273 ? -18.609 16 -14.789 1 96.25 273 PHE B N 1
ATOM 7982 C CA . PHE B 1 273 ? -18.531 14.625 -14.32 1 96.25 273 PHE B CA 1
ATOM 7983 C C . PHE B 1 273 ? -18.25 13.68 -15.484 1 96.25 273 PHE B C 1
ATOM 7985 O O . PHE B 1 273 ? -17.609 12.641 -15.305 1 96.25 273 PHE B O 1
ATOM 7992 N N . ARG B 1 274 ? -18.672 14.07 -16.641 1 95.38 274 ARG B N 1
ATOM 7993 C CA . ARG B 1 274 ? -18.359 13.258 -17.812 1 95.38 274 ARG B CA 1
ATOM 7994 C C . ARG B 1 274 ? -16.844 13.258 -18.078 1 95.38 274 ARG B C 1
ATOM 7996 O O . ARG B 1 274 ? -16.266 12.211 -18.391 1 95.38 274 ARG B O 1
ATOM 8003 N N . ILE B 1 275 ? -16.25 14.352 -17.969 1 96.5 275 ILE B N 1
ATOM 8004 C CA . ILE B 1 275 ? -14.805 14.469 -18.156 1 96.5 275 ILE B CA 1
ATOM 8005 C C . ILE B 1 275 ? -14.07 13.633 -17.109 1 96.5 275 ILE B C 1
ATOM 8007 O O . ILE B 1 275 ? -13.141 12.898 -17.438 1 96.5 275 ILE B O 1
ATOM 8011 N N . ILE B 1 276 ? -14.531 13.719 -15.898 1 97 276 ILE B N 1
ATOM 8012 C CA . ILE B 1 276 ? -13.898 12.992 -14.805 1 97 276 ILE B CA 1
ATOM 8013 C C . ILE B 1 276 ? -14.047 11.484 -15.039 1 97 276 ILE B C 1
ATOM 8015 O O . ILE B 1 276 ? -13.102 10.727 -14.805 1 97 276 ILE B O 1
ATOM 8019 N N . GLU B 1 277 ? -15.211 11.102 -15.492 1 96.69 277 GLU B N 1
ATOM 8020 C CA . GLU B 1 277 ? -15.445 9.688 -15.781 1 96.69 277 GLU B CA 1
ATOM 8021 C C . GLU B 1 277 ? -14.484 9.18 -16.844 1 96.69 277 GLU B C 1
ATOM 8023 O O . GLU B 1 277 ? -13.984 8.055 -16.75 1 96.69 277 GLU B O 1
ATOM 8028 N N . ILE B 1 278 ? -14.227 9.961 -17.797 1 96.56 278 ILE B N 1
ATOM 8029 C CA . ILE B 1 278 ? -13.328 9.57 -18.875 1 96.56 278 ILE B CA 1
ATOM 8030 C C . ILE B 1 278 ? -11.898 9.477 -18.344 1 96.56 278 ILE B C 1
ATOM 8032 O O . ILE B 1 278 ? -11.172 8.539 -18.672 1 96.56 278 ILE B O 1
ATOM 8036 N N . GLU B 1 279 ? -11.508 10.398 -17.516 1 97.38 279 GLU B N 1
ATOM 8037 C CA . GLU B 1 279 ? -10.164 10.367 -16.938 1 97.38 279 GLU B CA 1
ATOM 8038 C C . GLU B 1 279 ? -9.953 9.117 -16.094 1 97.38 279 GLU B C 1
ATOM 8040 O O . GLU B 1 279 ? -8.906 8.469 -16.188 1 97.38 279 GLU B O 1
ATOM 8045 N N . LEU B 1 280 ? -10.938 8.82 -15.312 1 97.19 280 LEU B N 1
ATOM 8046 C CA . LEU B 1 280 ? -10.836 7.645 -14.461 1 97.19 280 LEU B CA 1
ATOM 8047 C C . LEU B 1 280 ? -10.805 6.367 -15.297 1 97.19 280 LEU B C 1
ATOM 8049 O O . LEU B 1 280 ? -10.148 5.391 -14.922 1 97.19 280 LEU B O 1
ATOM 8053 N N . SER B 1 281 ? -11.477 6.438 -16.391 1 95.62 281 SER B N 1
ATOM 8054 C CA . SER B 1 281 ? -11.445 5.297 -17.297 1 95.62 281 SER B CA 1
ATOM 8055 C C . SER B 1 281 ? -10.062 5.125 -17.922 1 95.62 281 SER B C 1
ATOM 8057 O O . SER B 1 281 ? -9.602 3.996 -18.109 1 95.62 281 SER B O 1
ATOM 8059 N N . PHE B 1 282 ? -9.438 6.152 -18.219 1 96 282 PHE B N 1
ATOM 8060 C CA . PHE B 1 282 ? -8.07 6.098 -18.75 1 96 282 PHE B CA 1
ATOM 8061 C C . PHE B 1 282 ? -7.125 5.504 -17.703 1 96 282 PHE B C 1
ATOM 8063 O O . PHE B 1 282 ? -6.25 4.703 -18.047 1 96 282 PHE B O 1
ATOM 8070 N N . MET B 1 283 ? -7.301 5.891 -16.516 1 96.38 283 MET B N 1
ATOM 8071 C CA . MET B 1 283 ? -6.434 5.375 -15.461 1 96.38 283 MET B CA 1
ATOM 8072 C C . MET B 1 283 ? -6.648 3.879 -15.266 1 96.38 283 MET B C 1
ATOM 8074 O O . MET B 1 283 ? -5.695 3.135 -15.023 1 96.38 283 MET B O 1
ATOM 8078 N N . PHE B 1 284 ? -7.926 3.43 -15.352 1 95.88 284 PHE B N 1
ATOM 8079 C CA . PHE B 1 284 ? -8.219 2.004 -15.273 1 95.88 284 PHE B CA 1
ATOM 8080 C C . PHE B 1 284 ? -7.457 1.238 -16.359 1 95.88 284 PHE B C 1
ATOM 8082 O O . PHE B 1 284 ? -6.871 0.19 -16.078 1 95.88 284 PHE B O 1
ATOM 8089 N N . ASP B 1 285 ? -7.402 1.765 -17.516 1 94.62 285 ASP B N 1
ATOM 8090 C CA . ASP B 1 285 ? -6.75 1.096 -18.641 1 94.62 285 ASP B CA 1
ATOM 8091 C C . ASP B 1 285 ? -5.242 0.994 -18.422 1 94.62 285 ASP B C 1
ATOM 8093 O O . ASP B 1 285 ? -4.625 -0.011 -18.781 1 94.62 285 ASP B O 1
ATOM 8097 N N . ILE B 1 286 ? -4.719 1.961 -17.875 1 95.06 286 ILE B N 1
ATOM 8098 C CA . ILE B 1 286 ? -3.275 1.986 -17.656 1 95.06 286 ILE B CA 1
ATOM 8099 C C . ILE B 1 286 ? -2.902 1.004 -16.547 1 95.06 286 ILE B C 1
ATOM 8101 O O . ILE B 1 286 ? -1.896 0.298 -16.656 1 95.06 286 ILE B O 1
ATOM 8105 N N . LEU B 1 287 ? -3.734 0.856 -15.539 1 96 287 LEU B N 1
ATOM 8106 C CA . LEU B 1 287 ? -3.363 0.098 -14.344 1 96 287 LEU B CA 1
ATOM 8107 C C . LEU B 1 287 ? -3.75 -1.369 -14.492 1 96 287 LEU B C 1
ATOM 8109 O O . LEU B 1 287 ? -3.068 -2.252 -13.969 1 96 287 LEU B O 1
ATOM 8113 N N . TYR B 1 288 ? -4.863 -1.653 -15.211 1 96.19 288 TYR B N 1
ATOM 8114 C CA . TYR B 1 288 ? -5.422 -2.996 -15.094 1 96.19 288 TYR B CA 1
ATOM 8115 C C . TYR B 1 288 ? -5.473 -3.686 -16.453 1 96.19 288 TYR B C 1
ATOM 8117 O O . TYR B 1 288 ? -5.852 -4.855 -16.547 1 96.19 288 TYR B O 1
ATOM 8125 N N . THR B 1 289 ? -5.16 -2.982 -17.5 1 95 289 THR B N 1
ATOM 8126 C CA . THR B 1 289 ? -5.16 -3.568 -18.828 1 95 289 THR B CA 1
ATOM 8127 C C . THR B 1 289 ? -3.814 -3.342 -19.516 1 95 289 THR B C 1
ATOM 8129 O O . THR B 1 289 ? -2.889 -2.793 -18.922 1 95 289 THR B O 1
ATOM 8132 N N . LYS B 1 290 ? -3.713 -3.812 -20.766 1 94.56 290 LYS B N 1
ATOM 8133 C CA . LYS B 1 290 ? -2.484 -3.619 -21.531 1 94.56 290 LYS B CA 1
ATOM 8134 C C . LYS B 1 290 ? -2.492 -2.275 -22.25 1 94.56 290 LYS B C 1
ATOM 8136 O O . LYS B 1 290 ? -1.69 -2.049 -23.156 1 94.56 290 LYS B O 1
ATOM 8141 N N . GLY B 1 291 ? -3.348 -1.409 -21.891 1 89.44 291 GLY B N 1
ATOM 8142 C CA . GLY B 1 291 ? -3.533 -0.137 -22.562 1 89.44 291 GLY B CA 1
ATOM 8143 C C . GLY B 1 291 ? -2.285 0.725 -22.562 1 89.44 291 GLY B C 1
ATOM 8144 O O . GLY B 1 291 ? -2.061 1.499 -23.5 1 89.44 291 GLY B O 1
ATOM 8145 N N . ILE B 1 292 ? -1.438 0.562 -21.641 1 87.75 292 ILE B N 1
ATOM 8146 C CA . ILE B 1 292 ? -0.241 1.387 -21.516 1 87.75 292 ILE B CA 1
ATOM 8147 C C . ILE B 1 292 ? 0.683 1.144 -22.703 1 87.75 292 ILE B C 1
ATOM 8149 O O . ILE B 1 292 ? 1.409 2.045 -23.125 1 87.75 292 ILE B O 1
ATOM 8153 N N . ILE B 1 293 ? 0.598 -0.046 -23.266 1 89.69 293 ILE B N 1
ATOM 8154 C CA . ILE B 1 293 ? 1.474 -0.413 -24.359 1 89.69 293 ILE B CA 1
ATOM 8155 C C . ILE B 1 293 ? 0.679 -0.425 -25.672 1 89.69 293 ILE B C 1
ATOM 8157 O O . ILE B 1 293 ? 1.196 -0.047 -26.719 1 89.69 293 ILE B O 1
ATOM 8161 N N . LEU B 1 294 ? -0.53 -0.778 -25.641 1 88.5 294 LEU B N 1
ATOM 8162 C CA . LEU B 1 294 ? -1.347 -1.076 -26.812 1 88.5 294 LEU B CA 1
ATOM 8163 C C . LEU B 1 294 ? -1.576 0.178 -27.641 1 88.5 294 LEU B C 1
ATOM 8165 O O . LEU B 1 294 ? -1.652 0.105 -28.875 1 88.5 294 LEU B O 1
ATOM 8169 N N . TYR B 1 295 ? -1.615 1.279 -27.016 1 85.5 295 TYR B N 1
ATOM 8170 C CA . TYR B 1 295 ? -2.01 2.48 -27.75 1 85.5 295 TYR B CA 1
ATOM 8171 C C . TYR B 1 295 ? -0.787 3.264 -28.203 1 85.5 295 TYR B C 1
ATOM 8173 O O . TYR B 1 295 ? -0.917 4.355 -28.766 1 85.5 295 TYR B O 1
ATOM 8181 N N . LYS B 1 296 ? 0.303 2.738 -28.031 1 87.19 296 LYS B N 1
ATOM 8182 C CA . LYS B 1 296 ? 1.538 3.299 -28.562 1 87.19 296 LYS B CA 1
ATOM 8183 C C . LYS B 1 296 ? 1.882 2.678 -29.922 1 87.19 296 LYS B C 1
ATOM 8185 O O . LYS B 1 296 ? 1.263 1.694 -30.328 1 87.19 296 LYS B O 1
ATOM 8190 N N . ARG B 1 297 ? 2.742 3.201 -30.594 1 86.12 297 ARG B N 1
ATOM 8191 C CA . ARG B 1 297 ? 3.102 2.756 -31.938 1 86.12 297 ARG B CA 1
ATOM 8192 C C . ARG B 1 297 ? 3.605 1.316 -31.922 1 86.12 297 ARG B C 1
ATOM 8194 O O . ARG B 1 297 ? 3.195 0.5 -32.75 1 86.12 297 ARG B O 1
ATOM 8201 N N . TRP B 1 298 ? 4.324 1.041 -30.938 1 86.06 298 TRP B N 1
ATOM 8202 C CA . TRP B 1 298 ? 4.895 -0.301 -30.859 1 86.06 298 TRP B CA 1
ATOM 8203 C C . TRP B 1 298 ? 3.822 -1.326 -30.5 1 86.06 298 TRP B C 1
ATOM 8205 O O . TRP B 1 298 ? 3.904 -2.486 -30.906 1 86.06 298 TRP B O 1
ATOM 8215 N N . GLY B 1 299 ? 2.896 -0.855 -29.766 1 87.62 299 GLY B N 1
ATOM 8216 C CA . GLY B 1 299 ? 1.804 -1.756 -29.438 1 87.62 299 GLY B CA 1
ATOM 8217 C C . GLY B 1 299 ? 0.928 -2.098 -30.625 1 87.62 299 GLY B C 1
ATOM 8218 O O . GLY B 1 299 ? 0.534 -3.252 -30.797 1 87.62 299 GLY B O 1
ATOM 8219 N N . ILE B 1 300 ? 0.768 -1.213 -31.484 1 88.38 300 ILE B N 1
ATOM 8220 C CA . ILE B 1 300 ? -0.033 -1.426 -32.688 1 88.38 300 ILE B CA 1
ATOM 8221 C C . ILE B 1 300 ? 0.724 -2.326 -33.656 1 88.38 300 ILE B C 1
ATOM 8223 O O . ILE B 1 300 ? 0.152 -3.264 -34.219 1 88.38 300 ILE B O 1
ATOM 8227 N N . LEU B 1 301 ? 1.979 -2.035 -33.781 1 90.06 301 LEU B N 1
ATOM 8228 C CA . LEU B 1 301 ? 2.803 -2.869 -34.656 1 90.06 301 LEU B CA 1
ATOM 8229 C C . LEU B 1 301 ? 2.85 -4.305 -34.125 1 90.06 301 LEU B C 1
ATOM 8231 O O . LEU B 1 301 ? 2.814 -5.25 -34.938 1 90.06 301 LEU B O 1
ATOM 8235 N N . GLY B 1 302 ? 2.912 -4.371 -32.875 1 90.44 302 GLY B N 1
ATOM 8236 C CA . GLY B 1 302 ? 2.914 -5.699 -32.281 1 90.44 302 GLY B CA 1
ATOM 8237 C C . GLY B 1 302 ? 1.647 -6.48 -32.562 1 90.44 302 GLY B C 1
ATOM 8238 O O . GLY B 1 302 ? 1.706 -7.672 -32.875 1 90.44 302 GLY B O 1
ATOM 8239 N N . ARG B 1 303 ? 0.555 -5.797 -32.625 1 91.5 303 ARG B N 1
ATOM 8240 C CA . ARG B 1 303 ? -0.723 -6.457 -32.875 1 91.5 303 ARG B CA 1
ATOM 8241 C C . ARG B 1 303 ? -0.853 -6.867 -34.344 1 91.5 303 ARG B C 1
ATOM 8243 O O . ARG B 1 303 ? -1.388 -7.938 -34.625 1 91.5 303 ARG B O 1
ATOM 8250 N N . ILE B 1 304 ? -0.33 -6.098 -35.156 1 90.56 304 ILE B N 1
ATOM 8251 C CA . ILE B 1 304 ? -0.381 -6.422 -36.594 1 90.56 304 ILE B CA 1
ATOM 8252 C C . ILE B 1 304 ? 0.534 -7.609 -36.875 1 90.56 304 ILE B C 1
ATOM 8254 O O . ILE B 1 304 ? 0.147 -8.539 -37.594 1 90.56 304 ILE B O 1
ATOM 8258 N N . ILE B 1 305 ? 1.615 -7.527 -36.219 1 93.12 305 ILE B N 1
ATOM 8259 C CA . ILE B 1 305 ? 2.584 -8.602 -36.438 1 93.12 305 ILE B CA 1
ATOM 8260 C C . ILE B 1 305 ? 2.027 -9.914 -35.906 1 93.12 305 ILE B C 1
ATOM 8262 O O . ILE B 1 305 ? 2.076 -10.945 -36.562 1 93.12 305 ILE B O 1
ATOM 8266 N N . THR B 1 306 ? 1.441 -9.891 -34.688 1 94.56 306 THR B N 1
ATOM 8267 C CA . THR B 1 306 ? 0.94 -11.117 -34.094 1 94.56 306 THR B CA 1
ATOM 8268 C C . THR B 1 306 ? -0.258 -11.656 -34.875 1 94.56 306 THR B C 1
ATOM 8270 O O . THR B 1 306 ? -0.399 -12.867 -35.031 1 94.56 306 THR B O 1
ATOM 8273 N N . LEU B 1 307 ? -1.082 -10.781 -35.406 1 95.06 307 LEU B N 1
ATOM 8274 C CA . LEU B 1 307 ? -2.229 -11.227 -36.188 1 95.06 307 LEU B CA 1
ATOM 8275 C C . LEU B 1 307 ? -1.779 -11.82 -37.531 1 95.06 307 LEU B C 1
ATOM 8277 O O . LEU B 1 307 ? -2.248 -12.891 -37.938 1 95.06 307 LEU B O 1
ATOM 8281 N N . CYS B 1 308 ? -0.874 -11.188 -38.188 1 95.94 308 CYS B N 1
ATOM 8282 C CA . CYS B 1 308 ? -0.394 -11.648 -39.5 1 95.94 308 CYS B CA 1
ATOM 8283 C C . CYS B 1 308 ? 0.322 -12.992 -39.344 1 95.94 308 CYS B C 1
ATOM 8285 O O . CYS B 1 308 ? 0.107 -13.891 -40.156 1 95.94 308 CYS B O 1
ATOM 8287 N N . LEU B 1 309 ? 1.109 -13.102 -38.344 1 96.75 309 LEU B N 1
ATOM 8288 C CA . LEU B 1 309 ? 1.85 -14.344 -38.156 1 96.75 309 LEU B CA 1
ATOM 8289 C C . LEU B 1 309 ? 0.905 -15.492 -37.812 1 96.75 309 LEU B C 1
ATOM 8291 O O . LEU B 1 309 ? 1.05 -16.594 -38.344 1 96.75 309 LEU B O 1
ATOM 8295 N N . THR B 1 310 ? -0.065 -15.258 -36.969 1 96.56 310 THR B N 1
ATOM 8296 C CA . THR B 1 310 ? -1.004 -16.312 -36.594 1 96.56 310 THR B CA 1
ATOM 8297 C C . THR B 1 310 ? -1.877 -16.703 -37.781 1 96.56 310 THR B C 1
ATOM 8299 O O . THR B 1 310 ? -2.162 -17.891 -38 1 96.56 310 THR B O 1
ATOM 8302 N N . CYS B 1 311 ? -2.281 -15.734 -38.562 1 95.88 311 CYS B N 1
ATOM 8303 C CA . CYS B 1 311 ? -3.059 -16.016 -39.781 1 95.88 311 CYS B CA 1
ATOM 8304 C C . CYS B 1 311 ? -2.223 -16.781 -40.781 1 95.88 311 CYS B C 1
ATOM 8306 O O . CYS B 1 311 ? -2.723 -17.703 -41.469 1 95.88 311 CYS B O 1
ATOM 8308 N N . GLY B 1 312 ? -0.986 -16.359 -40.906 1 95.44 312 GLY B N 1
ATOM 8309 C CA . GLY B 1 312 ? -0.091 -17.094 -41.812 1 95.44 312 GLY B CA 1
ATOM 8310 C C . GLY B 1 312 ? 0.055 -18.547 -41.406 1 95.44 312 GLY B C 1
ATOM 8311 O O . GLY B 1 312 ? 0.038 -19.422 -42.281 1 95.44 312 GLY B O 1
ATOM 8312 N N . VAL B 1 313 ? 0.137 -18.797 -40.125 1 95.88 313 VAL B N 1
ATOM 8313 C CA . VAL B 1 313 ? 0.251 -20.172 -39.625 1 95.88 313 VAL B CA 1
ATOM 8314 C C . VAL B 1 313 ? -1.037 -20.938 -39.938 1 95.88 313 VAL B C 1
ATOM 8316 O O . VAL B 1 313 ? -0.999 -22.109 -40.281 1 95.88 313 VAL B O 1
ATOM 8319 N N . LEU B 1 314 ? -2.199 -20.266 -39.812 1 94.88 314 LEU B N 1
ATOM 8320 C CA . LEU B 1 314 ? -3.477 -20.906 -40.094 1 94.88 314 LEU B CA 1
ATOM 8321 C C . LEU B 1 314 ? -3.582 -21.266 -41.562 1 94.88 314 LEU B C 1
ATOM 8323 O O . LEU B 1 314 ? -4.016 -22.375 -41.906 1 94.88 314 LEU B O 1
ATOM 8327 N N . VAL B 1 315 ? -3.168 -20.406 -42.438 1 93.5 315 VAL B N 1
ATOM 8328 C CA . VAL B 1 315 ? -3.234 -20.641 -43.875 1 93.5 315 VAL B CA 1
ATOM 8329 C C . VAL B 1 315 ? -2.324 -21.812 -44.25 1 93.5 315 VAL B C 1
ATOM 8331 O O . VAL B 1 315 ? -2.719 -22.688 -45 1 93.5 315 VAL B O 1
ATOM 8334 N N . PHE B 1 316 ? -1.145 -21.828 -43.656 1 91.75 316 PHE B N 1
ATOM 8335 C CA . PHE B 1 316 ? -0.217 -22.906 -43.938 1 91.75 316 PHE B CA 1
ATOM 8336 C C . PHE B 1 316 ? -0.776 -24.234 -43.438 1 91.75 316 PHE B C 1
ATOM 8338 O O . PHE B 1 316 ? -0.626 -25.266 -44.094 1 91.75 316 PHE B O 1
ATOM 8345 N N . PHE B 1 317 ? -1.395 -24.188 -42.312 1 89.38 317 PHE B N 1
ATOM 8346 C CA . PHE B 1 317 ? -1.956 -25.391 -41.719 1 89.38 317 PHE B CA 1
ATOM 8347 C C . PHE B 1 317 ? -3.137 -25.906 -42.531 1 89.38 317 PHE B C 1
ATOM 8349 O O . PHE B 1 317 ? -3.385 -27.109 -42.594 1 89.38 317 PHE B O 1
ATOM 8356 N N . PHE B 1 318 ? -3.805 -25.031 -43.219 1 88.19 318 PHE B N 1
ATOM 8357 C CA . PHE B 1 318 ? -4.945 -25.406 -44.031 1 88.19 318 PHE B CA 1
ATOM 8358 C C . PHE B 1 318 ? -4.48 -26.047 -45.344 1 88.19 318 PHE B C 1
ATOM 8360 O O . PHE B 1 318 ? -5.145 -26.938 -45.875 1 88.19 318 PHE B O 1
ATOM 8367 N N . VAL B 1 319 ? -3.322 -25.719 -45.812 1 88.31 319 VAL B N 1
ATOM 8368 C CA . VAL B 1 319 ? -2.848 -26.188 -47.125 1 88.31 319 VAL B CA 1
ATOM 8369 C C . VAL B 1 319 ? -2.012 -27.453 -46.938 1 88.31 319 VAL B C 1
ATOM 8371 O O . VAL B 1 319 ? -1.946 -28.281 -47.844 1 88.31 319 VAL B O 1
ATOM 8374 N N . ALA B 1 320 ? -1.476 -27.578 -45.812 1 82.88 320 ALA B N 1
ATOM 8375 C CA . ALA B 1 320 ? -0.59 -28.719 -45.594 1 82.88 320 ALA B CA 1
ATOM 8376 C C . ALA B 1 320 ? -1.382 -30.016 -45.531 1 82.88 320 ALA B C 1
ATOM 8378 O O . ALA B 1 320 ? -2.562 -30.016 -45.156 1 82.88 320 ALA B O 1
ATOM 8379 N N . GLU B 1 321 ? -0.831 -31.078 -46.062 1 78.25 321 GLU B N 1
ATOM 8380 C CA . GLU B 1 321 ? -1.436 -32.406 -46.031 1 78.25 321 GLU B CA 1
ATOM 8381 C C . GLU B 1 321 ? -1.101 -33.156 -44.719 1 78.25 321 GLU B C 1
ATOM 8383 O O . GLU B 1 321 ? 0.073 -33.312 -44.406 1 78.25 321 GLU B O 1
ATOM 8388 N N . TRP B 1 322 ? -2.213 -33.344 -43.938 1 79.19 322 TRP B N 1
ATOM 8389 C CA . TRP B 1 322 ? -2.018 -33.938 -42.625 1 79.19 322 TRP B CA 1
ATOM 8390 C C . TRP B 1 322 ? -2.453 -35.406 -42.625 1 79.19 322 TRP B C 1
ATOM 8392 O O . TRP B 1 322 ? -3.066 -35.875 -41.688 1 79.19 322 TRP B O 1
ATOM 8402 N N . LYS B 1 323 ? -2.045 -36.188 -43.562 1 77.31 323 LYS B N 1
ATOM 8403 C CA . LYS B 1 323 ? -2.486 -37.594 -43.656 1 77.31 323 LYS B CA 1
ATOM 8404 C C . LYS B 1 323 ? -1.854 -38.438 -42.562 1 77.31 323 LYS B C 1
ATOM 8406 O O . LYS B 1 323 ? -2.473 -39.406 -42.094 1 77.31 323 LYS B O 1
ATOM 8411 N N . ASN B 1 324 ? -0.677 -38.031 -42.094 1 80.06 324 ASN B N 1
ATOM 8412 C CA . ASN B 1 324 ? 0.054 -38.906 -41.156 1 80.06 324 ASN B CA 1
ATOM 8413 C C . ASN B 1 324 ? -0.257 -38.531 -39.719 1 80.06 324 ASN B C 1
ATOM 8415 O O . ASN B 1 324 ? 0.322 -39.125 -38.781 1 80.06 324 ASN B O 1
ATOM 8419 N N . TYR B 1 325 ? -1.298 -37.688 -39.594 1 86 325 TYR B N 1
ATOM 8420 C CA . TYR B 1 325 ? -1.593 -37.219 -38.219 1 86 325 TYR B CA 1
ATOM 8421 C C . TYR B 1 325 ? -2.979 -37.688 -37.781 1 86 325 TYR B C 1
ATOM 8423 O O . TYR B 1 325 ? -3.828 -38 -38.625 1 86 325 TYR B O 1
ATOM 8431 N N . THR B 1 326 ? -3.156 -37.844 -36.5 1 88.12 326 THR B N 1
ATOM 8432 C CA . THR B 1 326 ? -4.457 -38.219 -35.969 1 88.12 326 THR B CA 1
ATOM 8433 C C . THR B 1 326 ? -5.473 -37.094 -36.188 1 88.12 326 THR B C 1
ATOM 8435 O O . THR B 1 326 ? -5.152 -35.938 -36 1 88.12 326 THR B O 1
ATOM 8438 N N . ARG B 1 327 ? -6.668 -37.406 -36.531 1 88.19 327 ARG B N 1
ATOM 8439 C CA . ARG B 1 327 ? -7.703 -36.438 -36.875 1 88.19 327 ARG B CA 1
ATOM 8440 C C . ARG B 1 327 ? -8.078 -35.594 -35.656 1 88.19 327 ARG B C 1
ATOM 8442 O O . ARG B 1 327 ? -8.352 -34.406 -35.781 1 88.19 327 ARG B O 1
ATOM 8449 N N . VAL B 1 328 ? -8.148 -36.156 -34.469 1 87.81 328 VAL B N 1
ATOM 8450 C CA . VAL B 1 328 ? -8.523 -35.438 -33.25 1 87.81 328 VAL B CA 1
ATOM 8451 C C . VAL B 1 328 ? -7.496 -34.344 -32.969 1 87.81 328 VAL B C 1
ATOM 8453 O O . VAL B 1 328 ? -7.863 -33.219 -32.625 1 87.81 328 VAL B O 1
ATOM 8456 N N . ASP B 1 329 ? -6.242 -34.656 -33.125 1 91.12 329 ASP B N 1
ATOM 8457 C CA . ASP B 1 329 ? -5.191 -33.688 -32.844 1 91.12 329 ASP B CA 1
ATOM 8458 C C . ASP B 1 329 ? -5.184 -32.562 -33.875 1 91.12 329 ASP B C 1
ATOM 8460 O O . ASP B 1 329 ? -4.855 -31.422 -33.562 1 91.12 329 ASP B O 1
ATOM 8464 N N . ILE B 1 330 ? -5.59 -32.906 -35.062 1 91.88 330 ILE B N 1
ATOM 8465 C CA . ILE B 1 330 ? -5.707 -31.875 -36.062 1 91.88 330 ILE B CA 1
ATOM 8466 C C . ILE B 1 330 ? -6.859 -30.922 -35.719 1 91.88 330 ILE B C 1
ATOM 8468 O O . ILE B 1 330 ? -6.727 -29.703 -35.875 1 91.88 330 ILE B O 1
ATOM 8472 N N . CYS B 1 331 ? -7.93 -31.5 -35.219 1 91.38 331 CYS B N 1
ATOM 8473 C CA . CYS B 1 331 ? -9.07 -30.672 -34.844 1 91.38 331 CYS B CA 1
ATOM 8474 C C . CYS B 1 331 ? -8.727 -29.766 -33.656 1 91.38 331 CYS B C 1
ATOM 8476 O O . CYS B 1 331 ? -9.125 -28.609 -33.625 1 91.38 331 CYS B O 1
ATOM 8478 N N . VAL B 1 332 ? -8.016 -30.281 -32.719 1 93.19 332 VAL B N 1
ATOM 8479 C CA . VAL B 1 332 ? -7.602 -29.5 -31.547 1 93.19 332 VAL B CA 1
ATOM 8480 C C . VAL B 1 332 ? -6.699 -28.344 -32 1 93.19 332 VAL B C 1
ATOM 8482 O O . VAL B 1 332 ? -6.84 -27.219 -31.531 1 93.19 332 VAL B O 1
ATOM 8485 N N . THR B 1 333 ? -5.812 -28.625 -32.906 1 93.69 333 THR B N 1
ATOM 8486 C CA . THR B 1 333 ? -4.895 -27.594 -33.375 1 93.69 333 THR B CA 1
ATOM 8487 C C . THR B 1 333 ? -5.652 -26.5 -34.125 1 93.69 333 THR B C 1
ATOM 8489 O O . THR B 1 333 ? -5.375 -25.312 -33.969 1 93.69 333 THR B O 1
ATOM 8492 N N . PHE B 1 334 ? -6.641 -26.938 -34.906 1 93.94 334 PHE B N 1
ATOM 8493 C CA . PHE B 1 334 ? -7.457 -25.953 -35.625 1 93.94 334 PHE B CA 1
ATOM 8494 C C . PHE B 1 334 ? -8.258 -25.109 -34.625 1 93.94 334 PHE B C 1
ATOM 8496 O O . PHE B 1 334 ? -8.43 -23.906 -34.844 1 93.94 334 PHE B O 1
ATOM 8503 N N . SER B 1 335 ? -8.742 -25.734 -33.594 1 94.88 335 SER B N 1
ATOM 8504 C CA . SER B 1 335 ? -9.492 -25.016 -32.562 1 94.88 335 SER B CA 1
ATOM 8505 C C . SER B 1 335 ? -8.609 -24 -31.844 1 94.88 335 SER B C 1
ATOM 8507 O O . SER B 1 335 ? -9.031 -22.875 -31.578 1 94.88 335 SER B O 1
ATOM 8509 N N . LEU B 1 336 ? -7.395 -24.391 -31.531 1 95.88 336 LEU B N 1
ATOM 8510 C CA . LEU B 1 336 ? -6.473 -23.5 -30.844 1 95.88 336 LEU B CA 1
ATOM 8511 C C . LEU B 1 336 ? -6.105 -22.312 -31.734 1 95.88 336 LEU B C 1
ATOM 8513 O O . LEU B 1 336 ? -6.059 -21.172 -31.266 1 95.88 336 LEU B O 1
ATOM 8517 N N . LEU B 1 337 ? -5.871 -22.594 -32.969 1 95.94 337 LEU B N 1
ATOM 8518 C CA . LEU B 1 337 ? -5.57 -21.516 -33.938 1 95.94 337 LEU B CA 1
ATOM 8519 C C . LEU B 1 337 ? -6.773 -20.609 -34.125 1 95.94 337 LEU B C 1
ATOM 8521 O O . LEU B 1 337 ? -6.629 -19.375 -34.156 1 95.94 337 LEU B O 1
ATOM 8525 N N . GLY B 1 338 ? -7.926 -21.203 -34.156 1 94.69 338 GLY B N 1
ATOM 8526 C CA . GLY B 1 338 ? -9.141 -20.406 -34.281 1 94.69 338 GLY B CA 1
ATOM 8527 C C . GLY B 1 338 ? -9.359 -19.5 -33.062 1 94.69 338 GLY B C 1
ATOM 8528 O O . GLY B 1 338 ? -9.688 -18.312 -33.25 1 94.69 338 GLY B O 1
ATOM 8529 N N . ILE B 1 339 ? -9.148 -20.016 -31.875 1 94.75 339 ILE B N 1
ATOM 8530 C CA . ILE B 1 339 ? -9.297 -19.25 -30.656 1 94.75 339 ILE B CA 1
ATOM 8531 C C . ILE B 1 339 ? -8.273 -18.109 -30.625 1 94.75 339 ILE B C 1
ATOM 8533 O O . ILE B 1 339 ? -8.594 -16.984 -30.266 1 94.75 339 ILE B O 1
ATOM 8537 N N . ALA B 1 340 ? -7.066 -18.422 -31 1 95.44 340 ALA B N 1
ATOM 8538 C CA . ALA B 1 340 ? -6.012 -17.406 -31.016 1 95.44 340 ALA B CA 1
ATOM 8539 C C . ALA B 1 340 ? -6.359 -16.266 -31.953 1 95.44 340 ALA B C 1
ATOM 8541 O O . ALA B 1 340 ? -6.199 -15.094 -31.609 1 95.44 340 ALA B O 1
ATOM 8542 N N . ILE B 1 341 ? -6.875 -16.547 -33.094 1 95.5 341 ILE B N 1
ATOM 8543 C CA . ILE B 1 341 ? -7.238 -15.531 -34.062 1 95.5 341 ILE B CA 1
ATOM 8544 C C . ILE B 1 341 ? -8.445 -14.742 -33.562 1 95.5 341 ILE B C 1
ATOM 8546 O O . ILE B 1 341 ? -8.484 -13.516 -33.688 1 95.5 341 ILE B O 1
ATOM 8550 N N . LEU B 1 342 ? -9.383 -15.453 -33.031 1 93.69 342 LEU B N 1
ATOM 8551 C CA . LEU B 1 342 ? -10.562 -14.789 -32.5 1 93.69 342 LEU B CA 1
ATOM 8552 C C . LEU B 1 342 ? -10.188 -13.812 -31.391 1 93.69 342 LEU B C 1
ATOM 8554 O O . LEU B 1 342 ? -10.727 -12.703 -31.312 1 93.69 342 LEU B O 1
ATOM 8558 N N . LEU B 1 343 ? -9.297 -14.227 -30.547 1 93.06 343 LEU B N 1
ATOM 8559 C CA . LEU B 1 343 ? -8.844 -13.359 -29.469 1 93.06 343 LEU B CA 1
ATOM 8560 C C . LEU B 1 343 ? -8.133 -12.133 -30.016 1 93.06 343 LEU B C 1
ATOM 8562 O O . LEU B 1 343 ? -8.328 -11.016 -29.531 1 93.06 343 LEU B O 1
ATOM 8566 N N . GLU B 1 344 ? -7.387 -12.312 -31.047 1 92.69 344 GLU B N 1
ATOM 8567 C CA . GLU B 1 344 ? -6.668 -11.195 -31.656 1 92.69 344 GLU B CA 1
ATOM 8568 C C . GLU B 1 344 ? -7.625 -10.242 -32.375 1 92.69 344 GLU B C 1
ATOM 8570 O O . GLU B 1 344 ? -7.477 -9.023 -32.281 1 92.69 344 GLU B O 1
ATOM 8575 N N . ILE B 1 345 ? -8.555 -10.766 -32.969 1 91.06 345 ILE B N 1
ATOM 8576 C CA . ILE B 1 345 ? -9.539 -9.93 -33.656 1 91.06 345 ILE B CA 1
ATOM 8577 C C . ILE B 1 345 ? -10.352 -9.141 -32.625 1 91.06 345 ILE B C 1
ATOM 8579 O O . ILE B 1 345 ? -10.586 -7.941 -32.812 1 91.06 345 ILE B O 1
ATOM 8583 N N . TYR B 1 346 ? -10.641 -9.789 -31.625 1 88.44 346 TYR B N 1
ATOM 8584 C CA . TYR B 1 346 ? -11.391 -9.117 -30.562 1 88.44 346 TYR B CA 1
ATOM 8585 C C . TYR B 1 346 ? -10.57 -8 -29.922 1 88.44 346 TYR B C 1
ATOM 8587 O O . TYR B 1 346 ? -11.094 -6.926 -29.641 1 88.44 346 TYR B O 1
ATOM 8595 N N . SER B 1 347 ? -9.414 -8.305 -29.734 1 87.12 347 SER B N 1
ATOM 8596 C CA . SER B 1 347 ? -8.523 -7.309 -29.156 1 87.12 347 SER B CA 1
ATOM 8597 C C . SER B 1 347 ? -8.375 -6.102 -30.078 1 87.12 347 SER B C 1
ATOM 8599 O O . SER B 1 347 ? -8.344 -4.961 -29.609 1 87.12 347 SER B O 1
ATOM 8601 N N . ILE B 1 348 ? -8.336 -6.316 -31.297 1 88.12 348 ILE B N 1
ATOM 8602 C CA . ILE B 1 348 ? -8.203 -5.23 -32.25 1 88.12 348 ILE B CA 1
ATOM 8603 C C . ILE B 1 348 ? -9.5 -4.426 -32.312 1 88.12 348 ILE B C 1
ATOM 8605 O O . ILE B 1 348 ? -9.469 -3.193 -32.344 1 88.12 348 ILE B O 1
ATOM 8609 N N . LEU B 1 349 ? -10.539 -5.102 -32.219 1 86.88 349 LEU B N 1
ATOM 8610 C CA . LEU B 1 349 ? -11.828 -4.41 -32.219 1 86.88 349 LEU B CA 1
ATOM 8611 C C . LEU B 1 349 ? -11.977 -3.551 -30.984 1 86.88 349 LEU B C 1
ATOM 8613 O O . LEU B 1 349 ? -12.484 -2.43 -31.047 1 86.88 349 LEU B O 1
ATOM 8617 N N . LEU B 1 350 ? -11.508 -4.062 -29.922 1 84.94 350 LEU B N 1
ATOM 8618 C CA . LEU B 1 350 ? -11.555 -3.301 -28.672 1 84.94 350 LEU B CA 1
ATOM 8619 C C . LEU B 1 350 ? -10.617 -2.098 -28.75 1 84.94 350 LEU B C 1
ATOM 8621 O O . LEU B 1 350 ? -10.938 -1.03 -28.219 1 84.94 350 LEU B O 1
ATOM 8625 N N . MET B 1 351 ? -9.547 -2.248 -29.328 1 86.75 351 MET B N 1
ATOM 8626 C CA . MET B 1 351 ? -8.57 -1.172 -29.469 1 86.75 351 MET B CA 1
ATOM 8627 C C . MET B 1 351 ? -9.117 -0.048 -30.328 1 86.75 351 MET B C 1
ATOM 8629 O O . MET B 1 351 ? -8.977 1.13 -30 1 86.75 351 MET B O 1
ATOM 8633 N N . VAL B 1 352 ? -9.805 -0.444 -31.328 1 86.31 352 VAL B N 1
ATOM 8634 C CA . VAL B 1 352 ? -10.328 0.542 -32.25 1 86.31 352 VAL B CA 1
ATOM 8635 C C . VAL B 1 352 ? -11.547 1.234 -31.672 1 86.31 352 VAL B C 1
ATOM 8637 O O . VAL B 1 352 ? -11.781 2.42 -31.906 1 86.31 352 VAL B O 1
ATOM 8640 N N . SER B 1 353 ? -12.211 0.542 -30.828 1 86.5 353 SER B N 1
ATOM 8641 C CA . SER B 1 353 ? -13.43 1.1 -30.234 1 86.5 353 SER B CA 1
ATOM 8642 C C . SER B 1 353 ? -13.133 1.785 -28.906 1 86.5 353 SER B C 1
ATOM 8644 O O . SER B 1 353 ? -14.047 2.193 -28.188 1 86.5 353 SER B O 1
ATOM 8646 N N . SER B 1 354 ? -11.961 1.986 -28.594 1 87.69 354 SER B N 1
ATOM 8647 C CA . SER B 1 354 ? -11.594 2.553 -27.297 1 87.69 354 SER B CA 1
ATOM 8648 C C . SER B 1 354 ? -11.586 4.078 -27.344 1 87.69 354 SER B C 1
ATOM 8650 O O . SER B 1 354 ? -11.578 4.672 -28.422 1 87.69 354 SER B O 1
ATOM 8652 N N . ASP B 1 355 ? -11.648 4.664 -26.188 1 89.5 355 ASP B N 1
ATOM 8653 C CA . ASP B 1 355 ? -11.578 6.117 -26.062 1 89.5 355 ASP B CA 1
ATOM 8654 C C . ASP B 1 355 ? -10.219 6.641 -26.531 1 89.5 355 ASP B C 1
ATOM 8656 O O . ASP B 1 355 ? -10.117 7.758 -27.031 1 89.5 355 ASP B O 1
ATOM 8660 N N . TRP B 1 356 ? -9.219 5.832 -26.469 1 90.56 356 TRP B N 1
ATOM 8661 C CA . TRP B 1 356 ? -7.883 6.219 -26.906 1 90.56 356 TRP B CA 1
ATOM 8662 C C . TRP B 1 356 ? -7.836 6.41 -28.422 1 90.56 356 TRP B C 1
ATOM 8664 O O . TRP B 1 356 ? -7.242 7.371 -28.906 1 90.56 356 TRP B O 1
ATOM 8674 N N . ALA B 1 357 ? -8.461 5.527 -29.078 1 88.5 357 ALA B N 1
ATOM 8675 C CA . ALA B 1 357 ? -8.5 5.602 -30.531 1 88.5 357 ALA B CA 1
ATOM 8676 C C . ALA B 1 357 ? -9.328 6.793 -31 1 88.5 357 ALA B C 1
ATOM 8678 O O . ALA B 1 357 ? -8.977 7.453 -31.984 1 88.5 357 ALA B O 1
ATOM 8679 N N . ARG B 1 358 ? -10.336 7.004 -30.312 1 89.06 358 ARG B N 1
ATOM 8680 C CA . ARG B 1 358 ? -11.188 8.141 -30.672 1 89.06 358 ARG B CA 1
ATOM 8681 C C . ARG B 1 358 ? -10.445 9.461 -30.469 1 89.06 358 ARG B C 1
ATOM 8683 O O . ARG B 1 358 ? -10.602 10.383 -31.281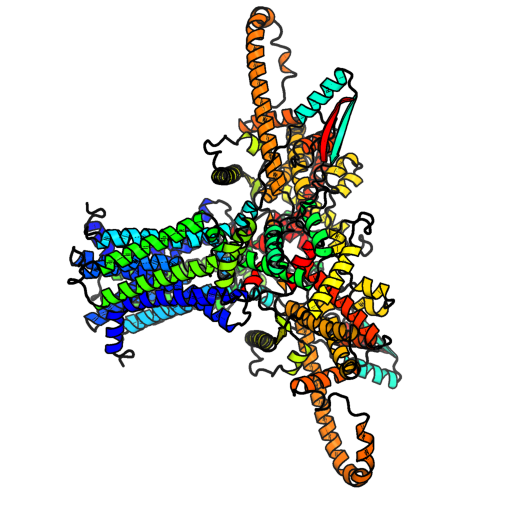 1 89.06 358 ARG B O 1
ATOM 8690 N N . VAL B 1 359 ? -9.734 9.562 -29.406 1 91.25 359 VAL B N 1
ATOM 8691 C CA . VAL B 1 359 ? -8.93 10.75 -29.141 1 91.25 359 VAL B CA 1
ATOM 8692 C C . VAL B 1 359 ? -7.91 10.945 -30.266 1 91.25 359 VAL B C 1
ATOM 8694 O O . VAL B 1 359 ? -7.703 12.062 -30.734 1 91.25 359 VAL B O 1
ATOM 8697 N N . TRP B 1 360 ? -7.289 9.891 -30.703 1 87.5 360 TRP B N 1
ATOM 8698 C CA . TRP B 1 360 ? -6.297 9.945 -31.766 1 87.5 360 TRP B CA 1
ATOM 8699 C C . TRP B 1 360 ? -6.93 10.414 -33.062 1 87.5 360 TRP B C 1
ATOM 8701 O O . TRP B 1 360 ? -6.355 11.234 -33.781 1 87.5 360 TRP B O 1
ATOM 8711 N N . ALA B 1 361 ? -8.102 9.977 -33.375 1 87.5 361 ALA B N 1
ATOM 8712 C CA . ALA B 1 361 ? -8.805 10.359 -34.594 1 87.5 361 ALA B CA 1
ATOM 8713 C C . ALA B 1 361 ? -9.219 11.828 -34.562 1 87.5 361 ALA B C 1
ATOM 8715 O O . ALA B 1 361 ? -9.125 12.531 -35.562 1 87.5 361 ALA B O 1
ATOM 8716 N N . LEU B 1 362 ? -9.609 12.203 -33.406 1 86.62 362 LEU B N 1
ATOM 8717 C CA . LEU B 1 362 ? -10.07 13.578 -33.25 1 86.62 362 LEU B CA 1
ATOM 8718 C C . LEU B 1 362 ? -8.898 14.555 -33.312 1 86.62 362 LEU B C 1
ATOM 8720 O O . LEU B 1 362 ? -9.031 15.656 -33.844 1 86.62 362 LEU B O 1
ATOM 8724 N N . ARG B 1 363 ? -7.855 14.195 -32.688 1 84.19 363 ARG B N 1
ATOM 8725 C CA . ARG B 1 363 ? -6.676 15.055 -32.688 1 84.19 363 ARG B CA 1
ATOM 8726 C C . ARG B 1 363 ? -6.102 15.211 -34.094 1 84.19 363 ARG B C 1
ATOM 8728 O O . ARG B 1 363 ? -5.559 16.266 -34.438 1 84.19 363 ARG B O 1
ATOM 8735 N N . ASN B 1 364 ? -6.152 14.156 -34.844 1 81.5 364 ASN B N 1
ATOM 8736 C CA . ASN B 1 364 ? -5.637 14.219 -36.219 1 81.5 364 ASN B CA 1
ATOM 8737 C C . ASN B 1 364 ? -6.68 14.758 -37.188 1 81.5 364 ASN B C 1
ATOM 8739 O O . ASN B 1 364 ? -6.48 14.719 -38.406 1 81.5 364 ASN B O 1
ATOM 8743 N N . ARG B 1 365 ? -7.73 15.289 -36.75 1 71.62 365 ARG B N 1
ATOM 8744 C CA . ARG B 1 365 ? -8.781 15.984 -37.5 1 71.62 365 ARG B CA 1
ATOM 8745 C C . ARG B 1 365 ? -9.367 15.094 -38.594 1 71.62 365 ARG B C 1
ATOM 8747 O O . ARG B 1 365 ? -9.633 15.555 -39.688 1 71.62 365 ARG B O 1
ATOM 8754 N N . ASN B 1 366 ? -9.25 13.891 -38.281 1 75.81 366 ASN B N 1
ATOM 8755 C CA . ASN B 1 366 ? -9.852 12.977 -39.219 1 75.81 366 ASN B CA 1
ATOM 8756 C C . ASN B 1 366 ? -11.273 12.594 -38.812 1 75.81 366 ASN B C 1
ATOM 8758 O O . ASN B 1 366 ? -11.477 11.625 -38.094 1 75.81 366 ASN B O 1
ATOM 8762 N N . ARG B 1 367 ? -12.172 13.375 -39.281 1 73 367 ARG B N 1
ATOM 8763 C CA . ARG B 1 367 ? -13.578 13.227 -38.906 1 73 367 ARG B CA 1
ATOM 8764 C C . ARG B 1 367 ? -14.141 11.898 -39.406 1 73 367 ARG B C 1
ATOM 8766 O O . ARG B 1 367 ? -14.969 11.281 -38.719 1 73 367 ARG B O 1
ATOM 8773 N N . TYR B 1 368 ? -13.68 11.555 -40.469 1 75.69 368 TYR B N 1
ATOM 8774 C CA . TYR B 1 368 ? -14.172 10.305 -41.031 1 75.69 368 TYR B CA 1
ATOM 8775 C C . TYR B 1 368 ? -13.766 9.117 -40.188 1 75.69 368 TYR B C 1
ATOM 8777 O O . TYR B 1 368 ? -14.586 8.242 -39.906 1 75.69 368 TYR B O 1
ATOM 8785 N N . GLU B 1 369 ? -12.547 9.086 -39.781 1 78.69 369 GLU B N 1
ATOM 8786 C CA . GLU B 1 369 ? -12.07 8.008 -38.906 1 78.69 369 GLU B CA 1
ATOM 8787 C C . GLU B 1 369 ? -12.812 8.008 -37.562 1 78.69 369 GLU B C 1
ATOM 8789 O O . GLU B 1 369 ? -13.117 6.941 -37.031 1 78.69 369 GLU B O 1
ATOM 8794 N N . ALA B 1 370 ? -13.086 9.18 -37.156 1 79.81 370 ALA B N 1
ATOM 8795 C CA . ALA B 1 370 ? -13.797 9.273 -35.875 1 79.81 370 ALA B CA 1
ATOM 8796 C C . ALA B 1 370 ? -15.211 8.703 -36 1 79.81 370 ALA B C 1
ATOM 8798 O O . ALA B 1 370 ? -15.695 8.031 -35.094 1 79.81 370 ALA B O 1
ATOM 8799 N N . LYS B 1 371 ? -15.789 8.93 -37.094 1 79.56 371 LYS B N 1
ATOM 8800 C CA . LYS B 1 371 ? -17.141 8.422 -37.312 1 79.56 371 LYS B CA 1
ATOM 8801 C C . LYS B 1 371 ? -17.141 6.906 -37.438 1 79.56 371 LYS B C 1
ATOM 8803 O O . LYS B 1 371 ? -18.062 6.238 -36.938 1 79.56 371 LYS B O 1
ATOM 8808 N N . VAL B 1 372 ? -16.188 6.426 -38.062 1 79.94 372 VAL B N 1
ATOM 8809 C CA . VAL B 1 372 ? -16.078 4.98 -38.188 1 79.94 372 VAL B CA 1
ATOM 8810 C C . VAL B 1 372 ? -15.875 4.336 -36.812 1 79.94 372 VAL B C 1
ATOM 8812 O O . VAL B 1 372 ? -16.469 3.297 -36.531 1 79.94 372 VAL B O 1
ATOM 8815 N N . ILE B 1 373 ? -15.117 4.98 -36.062 1 81.19 373 ILE B N 1
ATOM 8816 C CA . ILE B 1 373 ? -14.844 4.465 -34.719 1 81.19 373 ILE B CA 1
ATOM 8817 C C . ILE B 1 373 ? -16.125 4.504 -33.906 1 81.19 373 ILE B C 1
ATOM 8819 O O . ILE B 1 373 ? -16.406 3.564 -33.156 1 81.19 373 ILE B O 1
ATOM 8823 N N . ASP B 1 374 ? -16.875 5.512 -34.062 1 77.12 374 ASP B N 1
ATOM 8824 C CA . ASP B 1 374 ? -18.125 5.641 -33.344 1 77.12 374 ASP B CA 1
ATOM 8825 C C . ASP B 1 374 ? -19.125 4.57 -33.75 1 77.12 374 ASP B C 1
ATOM 8827 O O . ASP B 1 374 ? -19.922 4.098 -32.938 1 77.12 374 ASP B O 1
ATOM 8831 N N . SER B 1 375 ? -19.062 4.266 -34.938 1 78.31 375 SER B N 1
ATOM 8832 C CA . SER B 1 375 ? -19.984 3.258 -35.438 1 78.31 375 SER B CA 1
ATOM 8833 C C . SER B 1 375 ? -19.609 1.862 -34.969 1 78.31 375 SER B C 1
ATOM 8835 O O . SER B 1 375 ? -20.469 0.984 -34.844 1 78.31 375 SER B O 1
ATOM 8837 N N . LEU B 1 376 ? -18.391 1.693 -34.75 1 74.44 376 LEU B N 1
ATOM 8838 C CA . LEU B 1 376 ? -17.906 0.392 -34.281 1 74.44 376 LEU B CA 1
ATOM 8839 C C . LEU B 1 376 ? -18.109 0.231 -32.781 1 74.44 376 LEU B C 1
ATOM 8841 O O . LEU B 1 376 ? -17.984 -0.875 -32.25 1 74.44 376 LEU B O 1
ATOM 8845 N N . GLN B 1 377 ? -18.375 1.365 -32.156 1 69.06 377 GLN B N 1
ATOM 8846 C CA . GLN B 1 377 ? -18.562 1.303 -30.703 1 69.06 377 GLN B CA 1
ATOM 8847 C C . GLN B 1 377 ? -19.938 0.74 -30.359 1 69.06 377 GLN B C 1
ATOM 8849 O O . GLN B 1 377 ? -20.844 1.49 -30 1 69.06 377 GLN B O 1
ATOM 8854 N N . PHE B 1 378 ? -20.344 -0.335 -30.938 1 61.38 378 PHE B N 1
ATOM 8855 C CA . PHE B 1 378 ? -21.641 -0.958 -30.703 1 61.38 378 PHE B CA 1
ATOM 8856 C C . PHE B 1 378 ? -21.953 -1.032 -29.219 1 61.38 378 PHE B C 1
ATOM 8858 O O . PHE B 1 378 ? -23.047 -0.664 -28.781 1 61.38 378 PHE B O 1
ATOM 8865 N N . CYS B 1 379 ? -21.172 -1.788 -28.344 1 62.06 379 CYS B N 1
ATOM 8866 C CA . CYS B 1 379 ? -21.562 -2.047 -26.953 1 62.06 379 CYS B CA 1
ATOM 8867 C C . CYS B 1 379 ? -20.734 -1.196 -26 1 62.06 379 CYS B C 1
ATOM 8869 O O . CYS B 1 379 ? -19.688 -1.631 -25.516 1 62.06 379 CYS B O 1
ATOM 8871 N N . ARG B 1 380 ? -21.25 0.076 -25.969 1 68.31 380 ARG B N 1
ATOM 8872 C CA . ARG B 1 380 ? -20.5 0.957 -25.094 1 68.31 380 ARG B CA 1
ATOM 8873 C C . ARG B 1 380 ? -20.75 0.605 -23.625 1 68.31 380 ARG B C 1
ATOM 8875 O O . ARG B 1 380 ? -21.891 0.613 -23.172 1 68.31 380 ARG B O 1
ATOM 8882 N N . GLN B 1 381 ? -19.734 0.113 -23.031 1 78.88 381 GLN B N 1
ATOM 8883 C CA . GLN B 1 381 ? -19.812 -0.162 -21.594 1 78.88 381 GLN B CA 1
ATOM 8884 C C . GLN B 1 381 ? -19.688 1.123 -20.781 1 78.88 381 GLN B C 1
ATOM 8886 O O . GLN B 1 381 ? -18.984 2.055 -21.188 1 78.88 381 GLN B O 1
ATOM 8891 N N . PRO B 1 382 ? -20.469 1.169 -19.734 1 88.5 382 PRO B N 1
ATOM 8892 C CA . PRO B 1 382 ? -20.312 2.344 -18.875 1 88.5 382 PRO B CA 1
ATOM 8893 C C . PRO B 1 382 ? -18.906 2.484 -18.297 1 88.5 382 PRO B C 1
ATOM 8895 O O . PRO B 1 382 ? -18.203 1.485 -18.141 1 88.5 382 PRO B O 1
ATOM 8898 N N . ARG B 1 383 ? -18.547 3.68 -18.141 1 91.75 383 ARG B N 1
ATOM 8899 C CA . ARG B 1 383 ? -17.188 3.975 -17.688 1 91.75 383 ARG B CA 1
ATOM 8900 C C . ARG B 1 383 ? -17.016 3.686 -16.203 1 91.75 383 ARG B C 1
ATOM 8902 O O . ARG B 1 383 ? -15.898 3.561 -15.711 1 91.75 383 ARG B O 1
ATOM 8909 N N . TRP B 1 384 ? -18.031 3.684 -15.43 1 92 384 TRP B N 1
ATOM 8910 C CA . TRP B 1 384 ? -18.047 3.246 -14.039 1 92 384 TRP B CA 1
ATOM 8911 C C . TRP B 1 384 ? -19.422 2.725 -13.641 1 92 384 TRP B C 1
ATOM 8913 O O . TRP B 1 384 ? -20.344 2.707 -14.461 1 92 384 TRP B O 1
ATOM 8923 N N . SER B 1 385 ? -19.734 2.26 -12.602 1 92.5 385 SER B N 1
ATOM 8924 C CA . SER B 1 385 ? -21 1.636 -12.203 1 92.5 385 SER B CA 1
ATOM 8925 C C . SER B 1 385 ? -22.125 2.658 -12.141 1 92.5 385 SER B C 1
ATOM 8927 O O . SER B 1 385 ? -23.297 2.303 -12.258 1 92.5 385 SER B O 1
ATOM 8929 N N . ASN B 1 386 ? -21.891 3.891 -11.961 1 94 386 ASN B N 1
ATOM 8930 C CA . ASN B 1 386 ? -22.875 4.965 -11.836 1 94 386 ASN B CA 1
ATOM 8931 C C . ASN B 1 386 ? -23.859 4.699 -10.703 1 94 386 ASN B C 1
ATOM 8933 O O . ASN B 1 386 ? -25.047 4.934 -10.844 1 94 386 ASN B O 1
ATOM 8937 N N . THR B 1 387 ? -23.344 4.055 -9.711 1 94.69 387 THR B N 1
ATOM 8938 C CA . THR B 1 387 ? -24.141 3.777 -8.516 1 94.69 387 THR B CA 1
ATOM 8939 C C . THR B 1 387 ? -23.375 4.18 -7.254 1 94.69 387 THR B C 1
ATOM 8941 O O . THR B 1 387 ? -22.156 4.289 -7.266 1 94.69 387 THR B O 1
ATOM 8944 N N . VAL B 1 388 ? -24.156 4.559 -6.238 1 96.25 388 VAL B N 1
ATOM 8945 C CA . VAL B 1 388 ? -23.609 4.945 -4.941 1 96.25 388 VAL B CA 1
ATOM 8946 C C . VAL B 1 388 ? -24.062 3.947 -3.873 1 96.25 388 VAL B C 1
ATOM 8948 O O . VAL B 1 388 ? -25.25 3.66 -3.744 1 96.25 388 VAL B O 1
ATOM 8951 N N . ALA B 1 389 ? -23.109 3.371 -3.176 1 95.69 389 ALA B N 1
ATOM 8952 C CA . ALA B 1 389 ? -23.422 2.391 -2.139 1 95.69 389 ALA B CA 1
ATOM 8953 C C . ALA B 1 389 ? -24.141 3.043 -0.964 1 95.69 389 ALA B C 1
ATOM 8955 O O . ALA B 1 389 ? -23.828 4.176 -0.585 1 95.69 389 ALA B O 1
ATOM 8956 N N . GLN B 1 390 ? -25.172 2.357 -0.44 1 96.25 390 GLN B N 1
ATOM 8957 C CA . GLN B 1 390 ? -25.969 2.844 0.678 1 96.25 390 GLN B CA 1
ATOM 8958 C C . GLN B 1 390 ? -25.922 1.875 1.856 1 96.25 390 GLN B C 1
ATOM 8960 O O . GLN B 1 390 ? -26.078 0.665 1.68 1 96.25 390 GLN B O 1
ATOM 8965 N N . PHE B 1 391 ? -25.609 2.43 3.016 1 95.56 391 PHE B N 1
ATOM 8966 C CA . PHE B 1 391 ? -25.562 1.63 4.234 1 95.56 391 PHE B CA 1
ATOM 8967 C C . PHE B 1 391 ? -26.156 2.402 5.41 1 95.56 391 PHE B C 1
ATOM 8969 O O . PHE B 1 391 ? -25.891 3.596 5.57 1 95.56 391 PHE B O 1
ATOM 8976 N N . SER B 1 392 ? -27.062 1.762 6.137 1 95 392 SER B N 1
ATOM 8977 C CA . SER B 1 392 ? -27.672 2.375 7.309 1 95 392 SER B CA 1
ATOM 8978 C C . SER B 1 392 ? -27.422 1.543 8.562 1 95 392 SER B C 1
ATOM 8980 O O . SER B 1 392 ? -27.656 0.331 8.562 1 95 392 SER B O 1
ATOM 8982 N N . LEU B 1 393 ? -26.953 2.191 9.578 1 94.88 393 LEU B N 1
ATOM 8983 C CA . LEU B 1 393 ? -26.672 1.526 10.844 1 94.88 393 LEU B CA 1
ATOM 8984 C C . LEU B 1 393 ? -27.953 1.034 11.5 1 94.88 393 LEU B C 1
ATOM 8986 O O . LEU B 1 393 ? -28.016 -0.096 11.992 1 94.88 393 LEU B O 1
ATOM 8990 N N . LEU B 1 394 ? -29 1.842 11.477 1 93.88 394 LEU B N 1
ATOM 8991 C CA . LEU B 1 394 ? -30.266 1.51 12.117 1 93.88 394 LEU B CA 1
ATOM 8992 C C . LEU B 1 394 ? -30.938 0.331 11.422 1 93.88 394 LEU B C 1
ATOM 8994 O O . LEU B 1 394 ? -31.5 -0.547 12.086 1 93.88 394 LEU B O 1
ATOM 8998 N N . ARG B 1 395 ? -30.859 0.337 10.164 1 91.12 395 ARG B N 1
ATOM 8999 C CA . ARG B 1 395 ? -31.438 -0.763 9.406 1 91.12 395 ARG B CA 1
ATOM 9000 C C . ARG B 1 395 ? -30.75 -2.084 9.734 1 91.12 395 ARG B C 1
ATOM 9002 O O . ARG B 1 395 ? -31.422 -3.115 9.875 1 91.12 395 ARG B O 1
ATOM 9009 N N . LEU B 1 396 ? -29.469 -2.053 9.867 1 91.25 396 LEU B N 1
ATOM 9010 C CA . LEU B 1 396 ? -28.719 -3.254 10.195 1 91.25 396 LEU B CA 1
ATOM 9011 C C . LEU B 1 396 ? -29.031 -3.734 11.602 1 91.25 396 LEU B C 1
ATOM 9013 O O . LEU B 1 396 ? -29.125 -4.938 11.852 1 91.25 396 LEU B O 1
ATOM 9017 N N . SER B 1 397 ? -29.141 -2.816 12.516 1 89.25 397 SER B N 1
ATOM 9018 C CA . SER B 1 397 ? -29.375 -3.162 13.906 1 89.25 397 SER B CA 1
ATOM 9019 C C . SER B 1 397 ? -30.75 -3.811 14.094 1 89.25 397 SER B C 1
ATOM 9021 O O . SER B 1 397 ? -30.953 -4.586 15.031 1 89.25 397 SER B O 1
ATOM 9023 N N . LEU B 1 398 ? -31.625 -3.506 13.25 1 86.56 398 LEU B N 1
ATOM 9024 C CA . LEU B 1 398 ? -32.969 -4.066 13.328 1 86.56 398 LEU B CA 1
ATOM 9025 C C . LEU B 1 398 ? -33.031 -5.449 12.688 1 86.56 398 LEU B C 1
ATOM 9027 O O . LEU B 1 398 ? -33.812 -6.301 13.102 1 86.56 398 LEU B O 1
ATOM 9031 N N . SER B 1 399 ? -32.188 -5.656 11.664 1 76.81 399 SER B N 1
ATOM 9032 C CA . SER B 1 399 ? -32.281 -6.883 10.875 1 76.81 399 SER B CA 1
ATOM 9033 C C . SER B 1 399 ? -31.391 -7.977 11.484 1 76.81 399 SER B C 1
ATOM 9035 O O . SER B 1 399 ? -31.516 -9.148 11.125 1 76.81 399 SER B O 1
ATOM 9037 N N . GLN B 1 400 ? -30.531 -7.68 12.391 1 66.69 400 GLN B N 1
ATOM 9038 C CA . GLN B 1 400 ? -29.562 -8.656 12.859 1 66.69 400 GLN B CA 1
ATOM 9039 C C . GLN B 1 400 ? -30.219 -9.758 13.672 1 66.69 400 GLN B C 1
ATOM 9041 O O . GLN B 1 400 ? -30.891 -9.484 14.672 1 66.69 400 GLN B O 1
ATOM 9046 N N . LYS B 1 401 ? -30.375 -10.828 12.953 1 61.09 401 LYS B N 1
ATOM 9047 C CA . LYS B 1 401 ? -30.875 -12.016 13.633 1 61.09 401 LYS B CA 1
ATOM 9048 C C . LYS B 1 401 ? -29.766 -12.688 14.453 1 61.09 401 LYS B C 1
ATOM 9050 O O . LYS B 1 401 ? -28.609 -12.703 14.039 1 61.09 401 LYS B O 1
ATOM 9055 N N . PRO B 1 402 ? -30.094 -12.766 15.797 1 58.25 402 PRO B N 1
ATOM 9056 C CA . PRO B 1 402 ? -29.078 -13.438 16.625 1 58.25 402 PRO B CA 1
ATOM 9057 C C . PRO B 1 402 ? -28.641 -14.781 16.031 1 58.25 402 PRO B C 1
ATOM 9059 O O . PRO B 1 402 ? -29.484 -15.578 15.617 1 58.25 402 PRO B O 1
ATOM 9062 N N . TRP B 1 403 ? -27.516 -14.734 15.359 1 55.5 403 TRP B N 1
ATOM 9063 C CA . TRP B 1 403 ? -27.047 -16.031 14.883 1 55.5 403 TRP B CA 1
ATOM 9064 C C . TRP B 1 403 ? -26.719 -16.953 16.062 1 55.5 403 TRP B C 1
ATOM 9066 O O . TRP B 1 403 ? -26.234 -16.5 17.094 1 55.5 403 TRP B O 1
ATOM 9076 N N . ILE B 1 404 ? -27.234 -18.062 16.062 1 52.97 404 ILE B N 1
ATOM 9077 C CA . ILE B 1 404 ? -27.125 -19.141 17.047 1 52.97 404 ILE B CA 1
ATOM 9078 C C . ILE B 1 404 ? -25.672 -19.266 17.5 1 52.97 404 ILE B C 1
ATOM 9080 O O . ILE B 1 404 ? -25.406 -19.531 18.672 1 52.97 404 ILE B O 1
ATOM 9084 N N . LEU B 1 405 ? -24.734 -19.234 16.594 1 57.72 405 LEU B N 1
ATOM 9085 C CA . LEU B 1 405 ? -23.359 -19.547 16.984 1 57.72 405 LEU B CA 1
ATOM 9086 C C . LEU B 1 405 ? -22.656 -18.297 17.516 1 57.72 405 LEU B C 1
ATOM 9088 O O . LEU B 1 405 ? -21.484 -18.078 17.234 1 57.72 405 LEU B O 1
ATOM 9092 N N . GLN B 1 406 ? -23.312 -17.5 18.219 1 59.19 406 GLN B N 1
ATOM 9093 C CA . GLN B 1 406 ? -22.828 -16.266 18.797 1 59.19 406 GLN B CA 1
ATOM 9094 C C . GLN B 1 406 ? -21.688 -16.516 19.781 1 59.19 406 GLN B C 1
ATOM 9096 O O . GLN B 1 406 ? -20.938 -15.609 20.125 1 59.19 406 GLN B O 1
ATOM 9101 N N . ASN B 1 407 ? -21.484 -17.828 20.062 1 58.66 407 ASN B N 1
ATOM 9102 C CA . ASN B 1 407 ? -20.531 -18.094 21.141 1 58.66 407 ASN B CA 1
ATOM 9103 C C . ASN B 1 407 ? -19.094 -18.078 20.625 1 58.66 407 ASN B C 1
ATOM 9105 O O . ASN B 1 407 ? -18.156 -18.016 21.406 1 58.66 407 ASN B O 1
ATOM 9109 N N . SER B 1 408 ? -18.953 -18.234 19.375 1 65.44 408 SER B N 1
ATOM 9110 C CA . SER B 1 408 ? -17.594 -18.109 18.875 1 65.44 408 SER B CA 1
ATOM 9111 C C . SER B 1 408 ? -17.312 -16.703 18.359 1 65.44 408 SER B C 1
ATOM 9113 O O . SER B 1 408 ? -17.906 -16.266 17.375 1 65.44 408 SER B O 1
ATOM 9115 N N . PRO B 1 409 ? -16.453 -15.992 19.125 1 70.19 409 PRO B N 1
ATOM 9116 C CA . PRO B 1 409 ? -16.203 -14.594 18.75 1 70.19 409 PRO B CA 1
ATOM 9117 C C . PRO B 1 409 ? -15.719 -14.453 17.312 1 70.19 409 PRO B C 1
ATOM 9119 O O . PRO B 1 409 ? -16.078 -13.492 16.625 1 70.19 409 PRO B O 1
ATOM 9122 N N . LYS B 1 410 ? -15.039 -15.461 16.828 1 71.12 410 LYS B N 1
ATOM 9123 C CA . LYS B 1 410 ? -14.523 -15.359 15.461 1 71.12 410 LYS B CA 1
ATOM 9124 C C . LYS B 1 410 ? -15.633 -15.547 14.43 1 71.12 410 LYS B C 1
ATOM 9126 O O . LYS B 1 410 ? -15.688 -14.828 13.43 1 71.12 410 LYS B O 1
ATOM 9131 N N . LEU B 1 411 ? -16.516 -16.469 14.758 1 73.88 411 LEU B N 1
ATOM 9132 C CA . LEU B 1 411 ? -17.609 -16.719 13.836 1 73.88 411 LEU B CA 1
ATOM 9133 C C . LEU B 1 411 ? -18.641 -15.594 13.891 1 73.88 411 LEU B C 1
ATOM 9135 O O . LEU B 1 411 ? -19.234 -15.234 12.875 1 73.88 411 LEU B O 1
ATOM 9139 N N . ALA B 1 412 ? -18.688 -15.047 15.039 1 71.5 412 ALA B N 1
ATOM 9140 C CA . ALA B 1 412 ? -19.594 -13.914 15.195 1 71.5 412 ALA B CA 1
ATOM 9141 C C . ALA B 1 412 ? -19.125 -12.711 14.391 1 71.5 412 ALA B C 1
ATOM 9143 O O . ALA B 1 412 ? -19.922 -12.008 13.773 1 71.5 412 ALA B O 1
ATOM 9144 N N . LYS B 1 413 ? -17.844 -12.594 14.414 1 75 413 LYS B N 1
ATOM 9145 C CA . LYS B 1 413 ? -17.266 -11.477 13.664 1 75 413 LYS B CA 1
ATOM 9146 C C . LYS B 1 413 ? -17.438 -11.688 12.156 1 75 413 LYS B C 1
ATOM 9148 O O . LYS B 1 413 ? -17.75 -10.75 11.43 1 75 413 LYS B O 1
ATOM 9153 N N . PHE B 1 414 ? -17.297 -12.922 11.773 1 77.38 414 PHE B N 1
ATOM 9154 C CA . PHE B 1 414 ? -17.453 -13.25 10.359 1 77.38 414 PHE B CA 1
ATOM 9155 C C . PHE B 1 414 ? -18.906 -13.062 9.93 1 77.38 414 PHE B C 1
ATOM 9157 O O . PHE B 1 414 ? -19.172 -12.484 8.875 1 77.38 414 PHE B O 1
ATOM 9164 N N . TYR B 1 415 ? -19.734 -13.523 10.781 1 77.12 415 TYR B N 1
ATOM 9165 C CA . TYR B 1 415 ? -21.141 -13.375 10.484 1 77.12 415 TYR B CA 1
ATOM 9166 C C . TYR B 1 415 ? -21.562 -11.906 10.477 1 77.12 415 TYR B C 1
ATOM 9168 O O . TYR B 1 415 ? -22.375 -11.484 9.664 1 77.12 415 TYR B O 1
ATOM 9176 N N . GLY B 1 416 ? -21.016 -11.195 11.336 1 77.25 416 GLY B N 1
ATOM 9177 C CA . GLY B 1 416 ? -21.281 -9.766 11.352 1 77.25 416 GLY B CA 1
ATOM 9178 C C . GLY B 1 416 ? -20.844 -9.07 10.07 1 77.25 416 GLY B C 1
ATOM 9179 O O . GLY B 1 416 ? -21.594 -8.242 9.539 1 77.25 416 GLY B O 1
ATOM 9180 N N . LYS B 1 417 ? -19.781 -9.492 9.562 1 79.12 417 LYS B N 1
ATOM 9181 C CA . LYS B 1 417 ? -19.297 -8.906 8.32 1 79.12 417 LYS B CA 1
ATOM 9182 C C . LYS B 1 417 ? -20.172 -9.32 7.141 1 79.12 417 LYS B C 1
ATOM 9184 O O . LYS B 1 417 ? -20.422 -8.531 6.23 1 79.12 417 LYS B O 1
ATOM 9189 N N . LEU B 1 418 ? -20.672 -10.523 7.176 1 83.62 418 LEU B N 1
ATOM 9190 C CA . LEU B 1 418 ? -21.562 -11.016 6.125 1 83.62 418 LEU B CA 1
ATOM 9191 C C . LEU B 1 418 ? -22.891 -10.281 6.152 1 83.62 418 LEU B C 1
ATOM 9193 O O . LEU B 1 418 ? -23.453 -9.969 5.098 1 83.62 418 LEU B O 1
ATOM 9197 N N . GLN B 1 419 ? -23.297 -9.992 7.297 1 84.5 419 GLN B N 1
ATOM 9198 C CA . GLN B 1 419 ? -24.562 -9.273 7.426 1 84.5 419 GLN B CA 1
ATOM 9199 C C . GLN B 1 419 ? -24.438 -7.848 6.898 1 84.5 419 GLN B C 1
ATOM 9201 O O . GLN B 1 419 ? -25.359 -7.32 6.289 1 84.5 419 GLN B O 1
ATOM 9206 N N . ILE B 1 420 ? -23.328 -7.281 7.172 1 86.81 420 ILE B N 1
ATOM 9207 C CA . ILE B 1 420 ? -23.094 -5.934 6.66 1 86.81 420 ILE B CA 1
ATOM 9208 C C . ILE B 1 420 ? -23.125 -5.953 5.133 1 86.81 420 ILE B C 1
ATOM 9210 O O . ILE B 1 420 ? -23.766 -5.105 4.504 1 86.81 420 ILE B O 1
ATOM 9214 N N . TYR B 1 421 ? -22.531 -6.98 4.57 1 85.06 421 TYR B N 1
ATOM 9215 C CA . TYR B 1 421 ? -22.438 -7.09 3.117 1 85.06 421 TYR B CA 1
ATOM 9216 C C . TYR B 1 421 ? -23.812 -7.262 2.49 1 85.06 421 TYR B C 1
ATOM 9218 O O . TYR B 1 421 ? -24.094 -6.691 1.434 1 85.06 421 TYR B O 1
ATOM 9226 N N . PHE B 1 422 ? -24.656 -7.945 3.174 1 86.12 422 PHE B N 1
ATOM 9227 C CA . PHE B 1 422 ? -25.984 -8.234 2.625 1 86.12 422 PHE B CA 1
ATOM 9228 C C . PHE B 1 422 ? -26.922 -7.043 2.807 1 86.12 422 PHE B C 1
ATOM 9230 O O . PHE B 1 422 ? -27.938 -6.941 2.133 1 86.12 422 PHE B O 1
ATOM 9237 N N . ASN B 1 423 ? -26.516 -6.125 3.574 1 88.56 423 ASN B N 1
ATOM 9238 C CA . ASN B 1 423 ? -27.391 -4.98 3.826 1 88.56 423 ASN B CA 1
ATOM 9239 C C . ASN B 1 423 ? -26.906 -3.74 3.072 1 88.56 423 ASN B C 1
ATOM 9241 O O . ASN B 1 423 ? -27.359 -2.629 3.35 1 88.56 423 ASN B O 1
ATOM 9245 N N . ILE B 1 424 ? -26.031 -3.943 2.16 1 92.44 424 ILE B N 1
ATOM 9246 C CA . ILE B 1 424 ? -25.594 -2.838 1.316 1 92.44 424 ILE B CA 1
ATOM 9247 C C . ILE B 1 424 ? -26.484 -2.748 0.079 1 92.44 424 ILE B C 1
ATOM 9249 O O . ILE B 1 424 ? -26.734 -3.754 -0.589 1 92.44 424 ILE B O 1
ATOM 9253 N N . SER B 1 425 ? -27.062 -1.639 -0.119 1 92.31 425 SER B N 1
ATOM 9254 C CA . SER B 1 425 ? -27.859 -1.377 -1.318 1 92.31 425 SER B CA 1
ATOM 9255 C C . SER B 1 425 ? -27.203 -0.312 -2.189 1 92.31 425 SER B C 1
ATOM 9257 O O . SER B 1 425 ? -26.266 0.375 -1.752 1 92.31 425 SER B O 1
ATOM 9259 N N . TYR B 1 426 ? -27.625 -0.225 -3.471 1 93.31 426 TYR B N 1
ATOM 9260 C CA . TYR B 1 426 ? -27.031 0.727 -4.41 1 93.31 426 TYR B CA 1
ATOM 9261 C C . TYR B 1 426 ? -28.109 1.617 -5.02 1 93.31 426 TYR B C 1
ATOM 9263 O O . TYR B 1 426 ? -29.219 1.149 -5.332 1 93.31 426 TYR B O 1
ATOM 9271 N N . LYS B 1 427 ? -27.828 2.867 -5.012 1 95.19 427 LYS B N 1
ATOM 9272 C CA . LYS B 1 427 ? -28.688 3.84 -5.664 1 95.19 427 LYS B CA 1
ATOM 9273 C C . LYS B 1 427 ? -28.016 4.473 -6.871 1 95.19 427 LYS B C 1
ATOM 9275 O O . LYS B 1 427 ? -26.797 4.691 -6.855 1 95.19 427 LYS B O 1
ATOM 9280 N N . PRO B 1 428 ? -28.75 4.777 -7.863 1 94.88 428 PRO B N 1
ATOM 9281 C CA . PRO B 1 428 ? -28.141 5.398 -9.047 1 94.88 428 PRO B CA 1
ATOM 9282 C C . PRO B 1 428 ? -27.672 6.828 -8.789 1 94.88 428 PRO B C 1
ATOM 9284 O O . PRO B 1 428 ? -28.328 7.566 -8.039 1 94.88 428 PRO B O 1
ATOM 9287 N N . PHE B 1 429 ? -26.578 7.168 -9.359 1 95.12 429 PHE B N 1
ATOM 9288 C CA . PHE B 1 429 ? -26 8.508 -9.297 1 95.12 429 PHE B CA 1
ATOM 9289 C C . PHE B 1 429 ? -26.688 9.438 -10.281 1 95.12 429 PHE B C 1
ATOM 9291 O O . PHE B 1 429 ? -26.297 9.523 -11.445 1 95.12 429 PHE B O 1
ATOM 9298 N N . GLN B 1 430 ? -27.625 10.219 -9.805 1 93.81 430 GLN B N 1
ATOM 9299 C CA . GLN B 1 430 ? -28.484 11.047 -10.648 1 93.81 430 GLN B CA 1
ATOM 9300 C C . GLN B 1 430 ? -27.891 12.43 -10.867 1 93.81 430 GLN B C 1
ATOM 9302 O O . GLN B 1 430 ? -26.938 12.82 -10.172 1 93.81 430 GLN B O 1
ATOM 9307 N N . ASN B 1 431 ? -28.469 13.125 -11.734 1 93.25 431 ASN B N 1
ATOM 9308 C CA . ASN B 1 431 ? -27.969 14.438 -12.125 1 93.25 431 ASN B CA 1
ATOM 9309 C C . ASN B 1 431 ? -28.156 15.469 -11.016 1 93.25 431 ASN B C 1
ATOM 9311 O O . ASN B 1 431 ? -27.344 16.375 -10.859 1 93.25 431 ASN B O 1
ATOM 9315 N N . ASN B 1 432 ? -29.172 15.273 -10.266 1 92.62 432 ASN B N 1
ATOM 9316 C CA . ASN B 1 432 ? -29.422 16.203 -9.164 1 92.62 432 ASN B CA 1
ATOM 9317 C C . ASN B 1 432 ? -28.281 16.172 -8.148 1 92.62 432 ASN B C 1
ATOM 9319 O O . ASN B 1 432 ? -27.906 17.203 -7.598 1 92.62 432 ASN B O 1
ATOM 9323 N N . MET B 1 433 ? -27.797 15.039 -7.973 1 95.44 433 MET B N 1
ATOM 9324 C CA . MET B 1 433 ? -26.688 14.898 -7.043 1 95.44 433 MET B CA 1
ATOM 9325 C C . MET B 1 433 ? -25.406 15.5 -7.621 1 95.44 433 MET B C 1
ATOM 9327 O O . MET B 1 433 ? -24.625 16.109 -6.895 1 95.44 433 MET B O 1
ATOM 9331 N N . LYS B 1 434 ? -25.234 15.383 -8.93 1 96.19 434 LYS B N 1
ATOM 9332 C CA . LYS B 1 434 ? -24.078 15.984 -9.602 1 96.19 434 LYS B CA 1
ATOM 9333 C C . LYS B 1 434 ? -24.094 17.5 -9.453 1 96.19 434 LYS B C 1
ATOM 9335 O O . LYS B 1 434 ? -23.062 18.109 -9.117 1 96.19 434 LYS B O 1
ATOM 9340 N N . GLU B 1 435 ? -25.234 18.016 -9.633 1 95.69 435 GLU B N 1
ATOM 9341 C CA . GLU B 1 435 ? -25.375 19.469 -9.508 1 95.69 435 GLU B CA 1
ATOM 9342 C C . GLU B 1 435 ? -25.141 19.922 -8.07 1 95.69 435 GLU B C 1
ATOM 9344 O O . GLU B 1 435 ? -24.531 20.969 -7.84 1 95.69 435 GLU B O 1
ATOM 9349 N N . TRP B 1 436 ? -25.656 19.109 -7.211 1 96.19 436 TRP B N 1
ATOM 9350 C CA . TRP B 1 436 ? -25.5 19.406 -5.789 1 96.19 436 TRP B CA 1
ATOM 9351 C C . TRP B 1 436 ? -24.016 19.438 -5.406 1 96.19 436 TRP B C 1
ATOM 9353 O O . TRP B 1 436 ? -23.562 20.359 -4.746 1 96.19 436 TRP B O 1
ATOM 9363 N N . ILE B 1 437 ? -23.25 18.516 -5.801 1 96.69 437 ILE B N 1
ATOM 9364 C CA . ILE B 1 437 ? -21.828 18.406 -5.469 1 96.69 437 ILE B CA 1
ATOM 9365 C C . ILE B 1 437 ? -21.062 19.547 -6.121 1 96.69 437 ILE B C 1
ATOM 9367 O O . ILE B 1 437 ? -20.234 20.203 -5.469 1 96.69 437 ILE B O 1
ATOM 9371 N N . CYS B 1 438 ? -21.375 19.812 -7.387 1 96.19 438 CYS B N 1
ATOM 9372 C CA . CYS B 1 438 ? -20.672 20.844 -8.125 1 96.19 438 CYS B CA 1
ATOM 9373 C C . CYS B 1 438 ? -20.922 22.219 -7.52 1 96.19 438 CYS B C 1
ATOM 9375 O O . CYS B 1 438 ? -20.016 23.047 -7.465 1 96.19 438 CYS B O 1
ATOM 9377 N N . SER B 1 439 ? -22.125 22.406 -7.125 1 94.06 439 SER B N 1
ATOM 9378 C CA . SER B 1 439 ? -22.453 23.703 -6.539 1 94.06 439 SER B CA 1
ATOM 9379 C C . SER B 1 439 ? -21.688 23.922 -5.246 1 94.06 439 SER B C 1
ATOM 9381 O O . SER B 1 439 ? -21.141 25.016 -5.027 1 94.06 439 SER B O 1
ATOM 9383 N N . HIS B 1 440 ? -21.594 22.953 -4.426 1 93.44 440 HIS B N 1
ATOM 9384 C CA . HIS B 1 440 ? -20.859 23.094 -3.168 1 93.44 440 HIS B CA 1
ATOM 9385 C C . HIS B 1 440 ? -19.359 23.219 -3.412 1 93.44 440 HIS B C 1
ATOM 9387 O O . HIS B 1 440 ? -18.672 23.922 -2.678 1 93.44 440 HIS B O 1
ATOM 9393 N N . LEU B 1 441 ? -18.875 22.578 -4.367 1 94.06 441 LEU B N 1
ATOM 9394 C CA . LEU B 1 441 ? -17.453 22.641 -4.695 1 94.06 441 LEU B CA 1
ATOM 9395 C C . LEU B 1 441 ? -17.078 24.016 -5.242 1 94.06 441 LEU B C 1
ATOM 9397 O O . LEU B 1 441 ? -16.016 24.547 -4.906 1 94.06 441 LEU B O 1
ATOM 9401 N N . LYS B 1 442 ? -17.906 24.5 -6.078 1 91.62 442 LYS B N 1
ATOM 9402 C CA . LYS B 1 442 ? -17.656 25.828 -6.637 1 91.62 442 LYS B CA 1
ATOM 9403 C C . LYS B 1 442 ? -17.672 26.891 -5.547 1 91.62 442 LYS B C 1
ATOM 9405 O O . LYS B 1 442 ? -16.875 27.828 -5.566 1 91.62 442 LYS B O 1
ATOM 9410 N N . GLU B 1 443 ? -18.562 26.672 -4.633 1 89.38 443 GLU B N 1
ATOM 9411 C CA . GLU B 1 443 ? -18.625 27.609 -3.502 1 89.38 443 GLU B CA 1
ATOM 9412 C C . GLU B 1 443 ? -17.359 27.531 -2.664 1 89.38 443 GLU B C 1
ATOM 9414 O O . GLU B 1 443 ? -16.812 28.562 -2.262 1 89.38 443 GLU B O 1
ATOM 9419 N N . LYS B 1 444 ? -16.875 26.406 -2.414 1 88.69 444 LYS B N 1
ATOM 9420 C CA . LYS B 1 444 ? -15.656 26.219 -1.627 1 88.69 444 LYS B CA 1
ATOM 9421 C C . LYS B 1 444 ? -14.438 26.734 -2.375 1 88.69 444 LYS B C 1
ATOM 9423 O O . LYS B 1 444 ? -13.531 27.312 -1.769 1 88.69 444 LYS B O 1
ATOM 9428 N N . ALA B 1 445 ? -14.414 26.5 -3.645 1 87.94 445 ALA B N 1
ATOM 9429 C CA . ALA B 1 445 ? -13.312 26.984 -4.469 1 87.94 445 ALA B CA 1
ATOM 9430 C C . ALA B 1 445 ? -13.234 28.516 -4.449 1 87.94 445 ALA B C 1
ATOM 9432 O O . ALA B 1 445 ? -12.148 29.094 -4.445 1 87.94 445 ALA B O 1
ATOM 9433 N N . GLU B 1 446 ? -14.32 29.109 -4.406 1 85.25 446 GLU B N 1
ATOM 9434 C CA . GLU B 1 446 ? -14.375 30.578 -4.355 1 85.25 446 GLU B CA 1
ATOM 9435 C C . GLU B 1 446 ? -13.883 31.094 -3.01 1 85.25 446 GLU B C 1
ATOM 9437 O O . GLU B 1 446 ? -13.211 32.125 -2.945 1 85.25 446 GLU B O 1
ATOM 9442 N N . LEU B 1 447 ? -14.125 30.344 -2.01 1 82 447 LEU B N 1
ATOM 9443 C CA . LEU B 1 447 ? -13.695 30.734 -0.669 1 82 447 LEU B CA 1
ATOM 9444 C C . LEU B 1 447 ? -12.18 30.594 -0.52 1 82 447 LEU B C 1
ATOM 9446 O O . LEU B 1 447 ? -11.555 31.344 0.233 1 82 447 LEU B O 1
ATOM 9450 N N . LEU B 1 448 ? -11.602 29.672 -1.227 1 79.88 448 LEU B N 1
ATOM 9451 C CA . LEU B 1 448 ? -10.18 29.375 -1.086 1 79.88 448 LEU B CA 1
ATOM 9452 C C . LEU B 1 448 ? -9.352 30.156 -2.094 1 79.88 448 LEU B C 1
ATOM 9454 O O . LEU B 1 448 ? -8.133 30.016 -2.152 1 79.88 448 LEU B O 1
ATOM 9458 N N . ASN B 1 449 ? -9.945 30.922 -2.758 1 74.94 449 ASN B N 1
ATOM 9459 C CA . ASN B 1 449 ? -9.195 31.797 -3.648 1 74.94 449 ASN B CA 1
ATOM 9460 C C . ASN B 1 449 ? -8.234 32.688 -2.871 1 74.94 449 ASN B C 1
ATOM 9462 O O . ASN B 1 449 ? -8.594 33.25 -1.834 1 74.94 449 ASN B O 1
ATOM 9466 N N . PRO B 1 450 ? -6.922 32.656 -3.248 1 67.44 450 PRO B N 1
ATOM 9467 C CA . PRO B 1 450 ? -5.875 33.375 -2.527 1 67.44 450 PRO B CA 1
ATOM 9468 C C . PRO B 1 450 ? -6.277 34.812 -2.199 1 67.44 450 PRO B C 1
ATOM 9470 O O . PRO B 1 450 ? -5.867 35.344 -1.169 1 67.44 450 PRO B O 1
ATOM 9473 N N . SER B 1 451 ? -6.992 35.344 -3.039 1 63.06 451 SER B N 1
ATOM 9474 C CA . SER B 1 451 ? -7.418 36.719 -2.771 1 63.06 451 SER B CA 1
ATOM 9475 C C . SER B 1 451 ? -8.242 36.781 -1.492 1 63.06 451 SER B C 1
ATOM 9477 O O . SER B 1 451 ? -8.234 37.812 -0.808 1 63.06 451 SER B O 1
ATOM 9479 N N . ASN B 1 452 ? -8.766 35.625 -1.215 1 63.19 452 ASN B N 1
ATOM 9480 C CA . ASN B 1 452 ? -9.664 35.625 -0.067 1 63.19 452 ASN B CA 1
ATOM 9481 C C . ASN B 1 452 ? -8.969 35.125 1.188 1 63.19 452 ASN B C 1
ATOM 9483 O O . ASN B 1 452 ? -9.398 35.406 2.307 1 63.19 452 ASN B O 1
ATOM 9487 N N . ILE B 1 453 ? -7.906 34.25 1.028 1 62.81 453 ILE B N 1
ATOM 9488 C CA . ILE B 1 453 ? -7.266 33.656 2.184 1 62.81 453 ILE B CA 1
ATOM 9489 C C . ILE B 1 453 ? -6.027 34.438 2.578 1 62.81 453 ILE B C 1
ATOM 9491 O O . ILE B 1 453 ? -5.227 34 3.404 1 62.81 453 ILE B O 1
ATOM 9495 N N . ARG B 1 454 ? -6.035 35.656 2.807 1 54.75 454 ARG B N 1
ATOM 9496 C CA . ARG B 1 454 ? -5.043 36.594 3.297 1 54.75 454 ARG B CA 1
ATOM 9497 C C . ARG B 1 454 ? -3.691 35.938 3.504 1 54.75 454 ARG B C 1
ATOM 9499 O O . ARG B 1 454 ? -3.109 36 4.586 1 54.75 454 ARG B O 1
ATOM 9506 N N . GLY B 1 455 ? -3.242 35.062 2.516 1 53.25 455 GLY B N 1
ATOM 9507 C CA . GLY B 1 455 ? -1.868 34.594 2.592 1 53.25 455 GLY B CA 1
ATOM 9508 C C . GLY B 1 455 ? -1.743 33.219 3.207 1 53.25 455 GLY B C 1
ATOM 9509 O O . GLY B 1 455 ? -0.635 32.688 3.363 1 53.25 455 GLY B O 1
ATOM 9510 N N . ALA B 1 456 ? -2.842 32.688 3.729 1 57.16 456 ALA B N 1
ATOM 9511 C CA . ALA B 1 456 ? -2.715 31.344 4.305 1 57.16 456 ALA B CA 1
ATOM 9512 C C . ALA B 1 456 ? -2.549 30.297 3.211 1 57.16 456 ALA B C 1
ATOM 9514 O O . ALA B 1 456 ? -2.918 30.531 2.057 1 57.16 456 ALA B O 1
ATOM 9515 N N . ASP B 1 457 ? -1.702 29.266 3.545 1 63.19 457 ASP B N 1
ATOM 9516 C CA . ASP B 1 457 ? -1.443 28.172 2.619 1 63.19 457 ASP B CA 1
ATOM 9517 C C . ASP B 1 457 ? -2.715 27.375 2.346 1 63.19 457 ASP B C 1
ATOM 9519 O O . ASP B 1 457 ? -3.428 26.984 3.277 1 63.19 457 ASP B O 1
ATOM 9523 N N . VAL B 1 458 ? -3.248 27.484 1.091 1 65.44 458 VAL B N 1
ATOM 9524 C CA . VAL B 1 458 ? -4.43 26.766 0.614 1 65.44 458 VAL B CA 1
ATOM 9525 C C . VAL B 1 458 ? -4.43 25.344 1.172 1 65.44 458 VAL B C 1
ATOM 9527 O O . VAL B 1 458 ? -5.488 24.797 1.494 1 65.44 458 VAL B O 1
ATOM 9530 N N . ARG B 1 459 ? -3.332 24.891 1.377 1 69 459 ARG B N 1
ATOM 9531 C CA . ARG B 1 459 ? -3.211 23.516 1.857 1 69 459 ARG B CA 1
ATOM 9532 C C . ARG B 1 459 ? -3.668 23.406 3.309 1 69 459 ARG B C 1
ATOM 9534 O O . ARG B 1 459 ? -4.367 22.453 3.67 1 69 459 ARG B O 1
ATOM 9541 N N . THR B 1 460 ? -3.354 24.312 4.02 1 64.75 460 THR B N 1
ATOM 9542 C CA . THR B 1 460 ? -3.676 24.266 5.441 1 64.75 460 THR B CA 1
ATOM 9543 C C . THR B 1 460 ? -5.168 24.484 5.664 1 64.75 460 THR B C 1
ATOM 9545 O O . THR B 1 460 ? -5.777 23.844 6.523 1 64.75 460 THR B O 1
ATOM 9548 N N . VAL B 1 461 ? -5.719 25.297 4.801 1 65.62 461 VAL B N 1
ATOM 9549 C CA . VAL B 1 461 ? -7.125 25.641 4.98 1 65.62 461 VAL B CA 1
ATOM 9550 C C . VAL B 1 461 ? -8 24.484 4.496 1 65.62 461 VAL B C 1
ATOM 9552 O O . VAL B 1 461 ? -9.039 24.188 5.094 1 65.62 461 VAL B O 1
ATOM 9555 N N . SER B 1 462 ? -7.523 23.891 3.479 1 66.81 462 SER B N 1
ATOM 9556 C CA . SER B 1 462 ? -8.32 22.812 2.904 1 66.81 462 SER B CA 1
ATOM 9557 C C . SER B 1 462 ? -8.242 21.562 3.766 1 66.81 462 SER B C 1
ATOM 9559 O O . SER B 1 462 ? -9.109 20.688 3.676 1 66.81 462 SER B O 1
ATOM 9561 N N . SER B 1 463 ? -7.332 21.531 4.648 1 70.12 463 SER B N 1
ATOM 9562 C CA . SER B 1 463 ? -7.109 20.312 5.434 1 70.12 463 SER B CA 1
ATOM 9563 C C . SER B 1 463 ? -7.887 20.359 6.746 1 70.12 463 SER B C 1
ATOM 9565 O O . SER B 1 463 ? -7.918 19.375 7.488 1 70.12 463 SER B O 1
ATOM 9567 N N . VAL B 1 464 ? -8.68 21.469 6.906 1 73.06 464 VAL B N 1
ATOM 9568 C CA . VAL B 1 464 ? -9.414 21.578 8.164 1 73.06 464 VAL B CA 1
ATOM 9569 C C . VAL B 1 464 ? -10.883 21.219 7.93 1 73.06 464 VAL B C 1
ATOM 9571 O O . VAL B 1 464 ? -11.477 21.641 6.941 1 73.06 464 VAL B O 1
ATOM 9574 N N . TYR B 1 465 ? -11.375 20.344 8.758 1 80.31 465 TYR B N 1
ATOM 9575 C CA . TYR B 1 465 ? -12.805 20.016 8.742 1 80.31 465 TYR B CA 1
ATOM 9576 C C . TYR B 1 465 ? -13.633 21.203 9.242 1 80.31 465 TYR B C 1
ATOM 9578 O O . TYR B 1 465 ? -13.688 21.453 10.445 1 80.31 465 TYR B O 1
ATOM 9586 N N . GLU B 1 466 ? -14.352 21.891 8.352 1 83.5 466 GLU B N 1
ATOM 9587 C CA . GLU B 1 466 ? -14.977 23.172 8.656 1 83.5 466 GLU B CA 1
ATOM 9588 C C . GLU B 1 466 ? -16.469 23.016 8.906 1 83.5 466 GLU B C 1
ATOM 9590 O O . GLU B 1 466 ? -17.25 23.953 8.695 1 83.5 466 GLU B O 1
ATOM 9595 N N . ALA B 1 467 ? -16.891 21.875 9.289 1 89.19 467 ALA B N 1
ATOM 9596 C CA . ALA B 1 467 ? -18.328 21.719 9.57 1 89.19 467 ALA B CA 1
ATOM 9597 C C . ALA B 1 467 ? -18.75 22.594 10.742 1 89.19 467 ALA B C 1
ATOM 9599 O O . ALA B 1 467 ? -19.859 23.141 10.734 1 89.19 467 ALA B O 1
ATOM 9600 N N . GLY B 1 468 ? -17.938 22.766 11.727 1 88.38 468 GLY B N 1
ATOM 9601 C CA . GLY B 1 468 ? -18.203 23.656 12.844 1 88.38 468 GLY B CA 1
ATOM 9602 C C . GLY B 1 468 ? -18.344 25.109 12.43 1 88.38 468 GLY B C 1
ATOM 9603 O O . GLY B 1 468 ? -19.188 25.828 12.961 1 88.38 468 GLY B O 1
ATOM 9604 N N . GLY B 1 469 ? -17.578 25.438 11.469 1 86.56 469 GLY B N 1
ATOM 9605 C CA . GLY B 1 469 ? -17.672 26.797 10.945 1 86.56 469 GLY B CA 1
ATOM 9606 C C . GLY B 1 469 ? -19 27.078 10.266 1 86.56 469 GLY B C 1
ATOM 9607 O O . GLY B 1 469 ? -19.547 28.172 10.391 1 86.56 469 GLY B O 1
ATOM 9608 N N . ILE B 1 470 ? -19.516 26.109 9.625 1 91.19 470 ILE B N 1
ATOM 9609 C CA . ILE B 1 470 ? -20.812 26.234 8.961 1 91.19 470 ILE B CA 1
ATOM 9610 C C . ILE B 1 470 ? -21.906 26.422 10 1 91.19 470 ILE B C 1
ATOM 9612 O O . ILE B 1 470 ? -22.797 27.266 9.836 1 91.19 470 ILE B O 1
ATOM 9616 N N . LEU B 1 471 ? -21.812 25.656 11.078 1 93.94 471 LEU B N 1
ATOM 9617 C CA . LEU B 1 471 ? -22.781 25.75 12.148 1 93.94 471 LEU B CA 1
ATOM 9618 C C . LEU B 1 471 ? -22.703 27.109 12.844 1 93.94 471 LEU B C 1
ATOM 9620 O O . LEU B 1 471 ? -23.734 27.719 13.156 1 93.94 471 LEU B O 1
ATOM 9624 N N . ARG B 1 472 ? -21.562 27.578 12.969 1 92.19 472 ARG B N 1
ATOM 9625 C CA . ARG B 1 472 ? -21.375 28.891 13.602 1 92.19 472 ARG B CA 1
ATOM 9626 C C . ARG B 1 472 ? -21.891 30.016 12.719 1 92.19 472 ARG B C 1
ATOM 9628 O O . ARG B 1 472 ? -22.516 30.953 13.211 1 92.19 472 ARG B O 1
ATOM 9635 N N . LYS B 1 473 ? -21.641 29.906 11.5 1 89.81 473 LYS B N 1
ATOM 9636 C CA . LYS B 1 473 ? -22.078 30.938 10.547 1 89.81 473 LYS B CA 1
ATOM 9637 C C . LYS B 1 473 ? -23.594 31.031 10.492 1 89.81 473 LYS B C 1
ATOM 9639 O O . LYS B 1 473 ? -24.156 32.094 10.25 1 89.81 473 LYS B O 1
ATOM 9644 N N . LYS B 1 474 ? -24.25 29.953 10.711 1 91.38 474 LYS B N 1
ATOM 9645 C CA . LYS B 1 474 ? -25.719 29.938 10.672 1 91.38 474 LYS B CA 1
ATOM 9646 C C . LYS B 1 474 ? -26.297 30.156 12.062 1 91.38 474 LYS B C 1
ATOM 9648 O O . LYS B 1 474 ? -27.5 29.938 12.281 1 91.38 474 LYS B O 1
ATOM 9653 N N . ASN B 1 475 ? -25.516 30.453 13.086 1 90.38 475 ASN B N 1
ATOM 9654 C CA . ASN B 1 475 ? -25.875 30.812 14.445 1 90.38 475 ASN B CA 1
ATOM 9655 C C . ASN B 1 475 ? -26.422 29.609 15.219 1 90.38 475 ASN B C 1
ATOM 9657 O O . ASN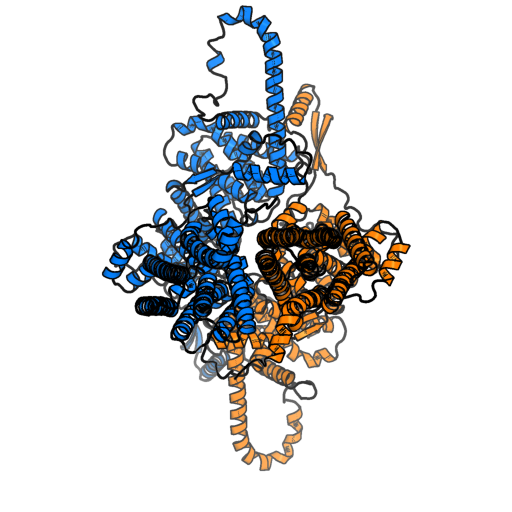 B 1 475 ? -27.391 29.75 15.977 1 90.38 475 ASN B O 1
ATOM 9661 N N . HIS B 1 476 ? -25.906 28.453 14.898 1 93.25 476 HIS B N 1
ATOM 9662 C CA . HIS B 1 476 ? -26.234 27.25 15.664 1 93.25 476 HIS B CA 1
ATOM 9663 C C . HIS B 1 476 ? -25.047 26.766 16.484 1 93.25 476 HIS B C 1
ATOM 9665 O O . HIS B 1 476 ? -24.578 25.641 16.297 1 93.25 476 HIS B O 1
ATOM 9671 N N . HIS B 1 477 ? -24.688 27.5 17.438 1 90.75 477 HIS B N 1
ATOM 9672 C CA . HIS B 1 477 ? -23.531 27.234 18.281 1 90.75 477 HIS B CA 1
ATOM 9673 C C . HIS B 1 477 ? -23.781 26.047 19.203 1 90.75 477 HIS B C 1
ATOM 9675 O O . HIS B 1 477 ? -22.844 25.375 19.625 1 90.75 477 HIS B O 1
ATOM 9681 N N . GLU B 1 478 ? -24.969 25.797 19.453 1 88.81 478 GLU B N 1
ATOM 9682 C CA . GLU B 1 478 ? -25.328 24.734 20.391 1 88.81 478 GLU B CA 1
ATOM 9683 C C . GLU B 1 478 ? -25.016 23.359 19.812 1 88.81 478 GLU B C 1
ATOM 9685 O O . GLU B 1 478 ? -24.859 22.391 20.562 1 88.81 478 GLU B O 1
ATOM 9690 N N . MET B 1 479 ? -24.859 23.328 18.516 1 93.12 479 MET B N 1
ATOM 9691 C CA . MET B 1 479 ? -24.641 22.031 17.875 1 93.12 479 MET B CA 1
ATOM 9692 C C . MET B 1 479 ? -23.172 21.828 17.547 1 93.12 479 MET B C 1
ATOM 9694 O O . MET B 1 479 ? -22.797 20.781 17 1 93.12 479 MET B O 1
ATOM 9698 N N . THR B 1 480 ? -22.266 22.719 17.875 1 92.38 480 THR B N 1
ATOM 9699 C CA . THR B 1 480 ? -20.859 22.672 17.484 1 92.38 480 THR B CA 1
ATOM 9700 C C . THR B 1 480 ? -20.141 21.547 18.203 1 92.38 480 THR B C 1
ATOM 9702 O O . THR B 1 480 ? -19.062 21.109 17.766 1 92.38 480 THR B O 1
ATOM 9705 N N . TRP B 1 481 ? -20.703 21.031 19.266 1 86.94 481 TRP B N 1
ATOM 9706 C CA . TRP B 1 481 ? -20.109 19.922 19.984 1 86.94 481 TRP B CA 1
ATOM 9707 C C . TRP B 1 481 ? -20.031 18.672 19.109 1 86.94 481 TRP B C 1
ATOM 9709 O O . TRP B 1 481 ? -19.188 17.812 19.328 1 86.94 481 TRP B O 1
ATOM 9719 N N . SER B 1 482 ? -20.859 18.578 18.156 1 91 482 SER B N 1
ATOM 9720 C CA . SER B 1 482 ? -20.969 17.406 17.297 1 91 482 SER B CA 1
ATOM 9721 C C . SER B 1 482 ? -19.891 17.391 16.219 1 91 482 SER B C 1
ATOM 9723 O O . SER B 1 482 ? -19.672 16.375 15.562 1 91 482 SER B O 1
ATOM 9725 N N . THR B 1 483 ? -19.172 18.469 16.062 1 89.62 483 THR B N 1
ATOM 9726 C CA . THR B 1 483 ? -18.188 18.547 14.977 1 89.62 483 THR B CA 1
ATOM 9727 C C . THR B 1 483 ? -16.828 18.984 15.516 1 89.62 483 THR B C 1
ATOM 9729 O O . THR B 1 483 ? -15.789 18.562 15.016 1 89.62 483 THR B O 1
ATOM 9732 N N . ASP B 1 484 ? -17.047 19.828 16.547 1 80.81 484 ASP B N 1
ATOM 9733 C CA . ASP B 1 484 ? -15.797 20.391 17.062 1 80.81 484 ASP B CA 1
ATOM 9734 C C . ASP B 1 484 ? -15.18 19.484 18.125 1 80.81 484 ASP B C 1
ATOM 9736 O O . ASP B 1 484 ? -15.891 18.828 18.891 1 80.81 484 ASP B O 1
ATOM 9740 N N . ASN B 1 485 ? -13.953 19.312 18.172 1 72.69 485 ASN B N 1
ATOM 9741 C CA . ASN B 1 485 ? -13.148 18.625 19.172 1 72.69 485 ASN B CA 1
ATOM 9742 C C . ASN B 1 485 ? -13.43 17.125 19.188 1 72.69 485 ASN B C 1
ATOM 9744 O O . ASN B 1 485 ? -13.336 16.484 20.234 1 72.69 485 ASN B O 1
ATOM 9748 N N . ILE B 1 486 ? -14.234 16.578 18.266 1 79.56 486 ILE B N 1
ATOM 9749 C CA . ILE B 1 486 ? -14.445 15.141 18.109 1 79.56 486 ILE B CA 1
ATOM 9750 C C . ILE B 1 486 ? -13.766 14.648 16.828 1 79.56 486 ILE B C 1
ATOM 9752 O O . ILE B 1 486 ? -13.43 15.445 15.953 1 79.56 486 ILE B O 1
ATOM 9756 N N . GLU B 1 487 ? -13.461 13.375 16.875 1 81.75 487 GLU B N 1
ATOM 9757 C CA . GLU B 1 487 ? -12.859 12.797 15.672 1 81.75 487 GLU B CA 1
ATOM 9758 C C . GLU B 1 487 ? -13.828 12.828 14.5 1 81.75 487 GLU B C 1
ATOM 9760 O O . GLU B 1 487 ? -15.039 12.703 14.68 1 81.75 487 GLU B O 1
ATOM 9765 N N . PHE B 1 488 ? -13.328 13 13.328 1 88.12 488 PHE B N 1
ATOM 9766 C CA . PHE B 1 488 ? -14.109 13.109 12.102 1 88.12 488 PHE B CA 1
ATOM 9767 C C . PHE B 1 488 ? -15.055 11.922 11.961 1 88.12 488 PHE B C 1
ATOM 9769 O O . PHE B 1 488 ? -16.234 12.094 11.625 1 88.12 488 PHE B O 1
ATOM 9776 N N . ASP B 1 489 ? -14.609 10.766 12.227 1 87.38 489 ASP B N 1
ATOM 9777 C CA . ASP B 1 489 ? -15.391 9.547 12.039 1 87.38 489 ASP B CA 1
ATOM 9778 C C . ASP B 1 489 ? -16.531 9.469 13.055 1 87.38 489 ASP B C 1
ATOM 9780 O O . ASP B 1 489 ? -17.625 8.992 12.734 1 87.38 489 ASP B O 1
ATOM 9784 N N . GLN B 1 490 ? -16.328 9.969 14.219 1 88.81 490 GLN B N 1
ATOM 9785 C CA . GLN B 1 490 ? -17.391 10.008 15.211 1 88.81 490 GLN B CA 1
ATOM 9786 C C . GLN B 1 490 ? -18.484 11.008 14.805 1 88.81 490 GLN B C 1
ATOM 9788 O O . GLN B 1 490 ? -19.672 10.758 15.016 1 88.81 490 GLN B O 1
ATOM 9793 N N . SER B 1 491 ? -18.016 12.07 14.328 1 92.31 491 SER B N 1
ATOM 9794 C CA . SER B 1 491 ? -18.969 13.078 13.859 1 92.31 491 SER B CA 1
ATOM 9795 C C . SER B 1 491 ? -19.844 12.531 12.75 1 92.31 491 SER B C 1
ATOM 9797 O O . SER B 1 491 ? -21.062 12.789 12.727 1 92.31 491 SER B O 1
ATOM 9799 N N . ILE B 1 492 ? -19.281 11.703 11.852 1 95.19 492 ILE B N 1
ATOM 9800 C CA . ILE B 1 492 ? -20.031 11.117 10.75 1 95.19 492 ILE B CA 1
ATOM 9801 C C . ILE B 1 492 ? -21.094 10.172 11.297 1 95.19 492 ILE B C 1
ATOM 9803 O O . ILE B 1 492 ? -22.234 10.148 10.797 1 95.19 492 ILE B O 1
ATOM 9807 N N . LEU B 1 493 ? -20.734 9.5 12.305 1 94.81 493 LEU B N 1
ATOM 9808 C CA . LEU B 1 493 ? -21.672 8.547 12.898 1 94.81 493 LEU B CA 1
ATOM 9809 C C . LEU B 1 493 ? -22.844 9.281 13.555 1 94.81 493 LEU B C 1
ATOM 9811 O O . LEU B 1 493 ? -24 8.906 13.367 1 94.81 493 LEU B O 1
ATOM 9815 N N . ILE B 1 494 ? -22.578 10.32 14.289 1 95.31 494 ILE B N 1
ATOM 9816 C CA . ILE B 1 494 ? -23.594 11.102 14.977 1 95.31 494 ILE B CA 1
ATOM 9817 C C . ILE B 1 494 ? -24.531 11.742 13.961 1 95.31 494 ILE B C 1
ATOM 9819 O O . ILE B 1 494 ? -25.75 11.625 14.07 1 95.31 494 ILE B O 1
ATOM 9823 N N . TRP B 1 495 ? -23.953 12.312 13 1 97.38 495 TRP B N 1
ATOM 9824 C CA . TRP B 1 495 ? -24.75 13.023 11.992 1 97.38 495 TRP B CA 1
ATOM 9825 C C . TRP B 1 495 ? -25.531 12.047 11.133 1 97.38 495 TRP B C 1
ATOM 9827 O O . TRP B 1 495 ? -26.641 12.359 10.672 1 97.38 495 TRP B O 1
ATOM 9837 N N . HIS B 1 496 ? -25 10.859 10.891 1 97.81 496 HIS B N 1
ATOM 9838 C CA . HIS B 1 496 ? -25.734 9.859 10.109 1 97.81 496 HIS B CA 1
ATOM 9839 C C . HIS B 1 496 ? -27.016 9.438 10.805 1 97.81 496 HIS B C 1
ATOM 9841 O O . HIS B 1 496 ? -28.078 9.422 10.195 1 97.81 496 HIS B O 1
ATOM 9847 N N . ILE B 1 497 ? -26.875 9.133 12.055 1 97.19 497 ILE B N 1
ATOM 9848 C CA . ILE B 1 497 ? -28.047 8.703 12.812 1 97.19 497 ILE B CA 1
ATOM 9849 C C . ILE B 1 497 ? -29.031 9.852 12.938 1 97.19 497 ILE B C 1
ATOM 9851 O O . ILE B 1 497 ? -30.234 9.672 12.719 1 97.19 497 ILE B O 1
ATOM 9855 N N . ALA B 1 498 ? -28.562 11.039 13.242 1 97.69 498 ALA B N 1
ATOM 9856 C CA . ALA B 1 498 ? -29.422 12.211 13.375 1 97.69 498 ALA B CA 1
ATOM 9857 C C . ALA B 1 498 ? -30.156 12.508 12.07 1 97.69 498 ALA B C 1
ATOM 9859 O O . ALA B 1 498 ? -31.328 12.875 12.078 1 97.69 498 ALA B O 1
ATOM 9860 N N . THR B 1 499 ? -29.422 12.367 10.953 1 97.81 499 THR B N 1
ATOM 9861 C CA . THR B 1 499 ? -30.031 12.617 9.648 1 97.81 499 THR B CA 1
ATOM 9862 C C . THR B 1 499 ? -31.141 11.609 9.359 1 97.81 499 THR B C 1
ATOM 9864 O O . THR B 1 499 ? -32.188 11.961 8.82 1 97.81 499 THR B O 1
ATOM 9867 N N . GLU B 1 500 ? -30.875 10.398 9.688 1 96.25 500 GLU B N 1
ATOM 9868 C CA . GLU B 1 500 ? -31.891 9.375 9.469 1 96.25 500 GLU B CA 1
ATOM 9869 C C . GLU B 1 500 ? -33.125 9.633 10.32 1 96.25 500 GLU B C 1
ATOM 9871 O O . GLU B 1 500 ? -34.25 9.453 9.859 1 96.25 500 GLU B O 1
ATOM 9876 N N . LEU B 1 501 ? -32.938 10.062 11.531 1 96 501 LEU B N 1
ATOM 9877 C CA . LEU B 1 501 ? -34.062 10.383 12.422 1 96 501 LEU B CA 1
ATOM 9878 C C . LEU B 1 501 ? -34.875 11.555 11.891 1 96 501 LEU B C 1
ATOM 9880 O O . LEU B 1 501 ? -36.094 11.484 11.828 1 96 501 LEU B O 1
ATOM 9884 N N . CYS B 1 502 ? -34.156 12.539 11.492 1 95.75 502 CYS B N 1
ATOM 9885 C CA . CYS B 1 502 ? -34.844 13.719 10.977 1 95.75 502 CYS B CA 1
ATOM 9886 C C . CYS B 1 502 ? -35.531 13.414 9.656 1 95.75 502 CYS B C 1
ATOM 9888 O O . CYS B 1 502 ? -36.562 13.984 9.352 1 95.75 502 CYS B O 1
ATOM 9890 N N . HIS B 1 503 ? -34.938 12.523 8.883 1 93.81 503 HIS B N 1
ATOM 9891 C CA . HIS B 1 503 ? -35.531 12.156 7.605 1 93.81 503 HIS B CA 1
ATOM 9892 C C . HIS B 1 503 ? -36.906 11.531 7.797 1 93.81 503 HIS B C 1
ATOM 9894 O O . HIS B 1 503 ? -37.844 11.844 7.066 1 93.81 503 HIS B O 1
ATOM 9900 N N . PHE B 1 504 ? -37.031 10.688 8.734 1 89.38 504 PHE B N 1
ATOM 9901 C CA . PHE B 1 504 ? -38.312 10.023 8.984 1 89.38 504 PHE B CA 1
ATOM 9902 C C . PHE B 1 504 ? -39.281 10.969 9.664 1 89.38 504 PHE B C 1
ATOM 9904 O O . PHE B 1 504 ? -40.5 10.891 9.438 1 89.38 504 PHE B O 1
ATOM 9911 N N . TYR B 1 505 ? -38.75 11.859 10.43 1 89.25 505 TYR B N 1
ATOM 9912 C CA . TYR B 1 505 ? -39.562 12.859 11.094 1 89.25 505 TYR B CA 1
ATOM 9913 C C . TYR B 1 505 ? -40.25 13.766 10.07 1 89.25 505 TYR B C 1
ATOM 9915 O O . TYR B 1 505 ? -41.406 14.117 10.219 1 89.25 505 TYR B O 1
ATOM 9923 N N . ASP B 1 506 ? -39.531 14.156 9.047 1 90.12 506 ASP B N 1
ATOM 9924 C CA . ASP B 1 506 ? -40.031 15.141 8.094 1 90.12 506 ASP B CA 1
ATOM 9925 C C . ASP B 1 506 ? -40.594 14.461 6.848 1 90.12 506 ASP B C 1
ATOM 9927 O O . ASP B 1 506 ? -40.906 15.133 5.863 1 90.12 506 ASP B O 1
ATOM 9931 N N . ARG B 1 507 ? -40.656 13.18 6.809 1 86.81 507 ARG B N 1
ATOM 9932 C CA . ARG B 1 507 ? -41.062 12.445 5.621 1 86.81 507 ARG B CA 1
ATOM 9933 C C . ARG B 1 507 ? -42.438 12.93 5.105 1 86.81 507 ARG B C 1
ATOM 9935 O O . ARG B 1 507 ? -42.594 13.164 3.906 1 86.81 507 ARG B O 1
ATOM 9942 N N . LYS B 1 508 ? -43.375 13.156 5.961 1 80.31 508 LYS B N 1
ATOM 9943 C CA . LYS B 1 508 ? -44.719 13.578 5.57 1 80.31 508 LYS B CA 1
ATOM 9944 C C . LYS B 1 508 ? -44.719 15.023 5.078 1 80.31 508 LYS B C 1
ATOM 9946 O O . LYS B 1 508 ? -45.406 15.352 4.105 1 80.31 508 LYS B O 1
ATOM 9951 N N . ARG B 1 509 ? -43.969 15.789 5.641 1 83.06 509 ARG B N 1
ATOM 9952 C CA . ARG B 1 509 ? -43.938 17.219 5.32 1 83.06 509 ARG B CA 1
ATOM 9953 C C . ARG B 1 509 ? -43.219 17.469 4.008 1 83.06 509 ARG B C 1
ATOM 9955 O O . ARG B 1 509 ? -43.531 18.422 3.291 1 83.06 509 ARG B O 1
ATOM 9962 N N . MET B 1 510 ? -42.312 16.594 3.732 1 85.06 510 MET B N 1
ATOM 9963 C CA . MET B 1 510 ? -41.438 16.828 2.57 1 85.06 510 MET B CA 1
ATOM 9964 C C . MET B 1 510 ? -42.031 16.188 1.323 1 85.06 510 MET B C 1
ATOM 9966 O O . MET B 1 510 ? -41.688 16.531 0.201 1 85.06 510 MET B O 1
ATOM 9970 N N . ARG B 1 511 ? -42.938 15.328 1.429 1 76.06 511 ARG B N 1
ATOM 9971 C CA . ARG B 1 511 ? -43.531 14.672 0.278 1 76.06 511 ARG B CA 1
ATOM 9972 C C . ARG B 1 511 ? -44.25 15.688 -0.622 1 76.06 511 ARG B C 1
ATOM 9974 O O . ARG B 1 511 ? -44.312 15.5 -1.838 1 76.06 511 ARG B O 1
ATOM 9981 N N . GLU B 1 512 ? -44.688 16.734 -0.083 1 71.62 512 GLU B N 1
ATOM 9982 C CA . GLU B 1 512 ? -45.469 17.703 -0.823 1 71.62 512 GLU B CA 1
ATOM 9983 C C . GLU B 1 512 ? -44.594 18.828 -1.358 1 71.62 512 GLU B C 1
ATOM 9985 O O . GLU B 1 512 ? -45.062 19.672 -2.129 1 71.62 512 GLU B O 1
ATOM 9990 N N . ARG B 1 513 ? -43.406 18.734 -1.055 1 74 513 ARG B N 1
ATOM 9991 C CA . ARG B 1 513 ? -42.531 19.859 -1.435 1 74 513 ARG B CA 1
ATOM 9992 C C . ARG B 1 513 ? -41.688 19.516 -2.65 1 74 513 ARG B C 1
ATOM 9994 O O . ARG B 1 513 ? -41.469 18.328 -2.943 1 74 513 ARG B O 1
ATOM 10001 N N . HIS B 1 514 ? -41.5 20.516 -3.531 1 75.75 514 HIS B N 1
ATOM 10002 C CA . HIS B 1 514 ? -40.719 20.344 -4.734 1 75.75 514 HIS B CA 1
ATOM 10003 C C . HIS B 1 514 ? -39.562 21.359 -4.77 1 75.75 514 HIS B C 1
ATOM 10005 O O . HIS B 1 514 ? -39.5 22.25 -3.922 1 75.75 514 HIS B O 1
ATOM 10011 N N . GLY B 1 515 ? -38.469 21.062 -5.492 1 81.88 515 GLY B N 1
ATOM 10012 C CA . GLY B 1 515 ? -37.406 22.031 -5.734 1 81.88 515 GLY B CA 1
ATOM 10013 C C . GLY B 1 515 ? -36.125 21.719 -4.984 1 81.88 515 GLY B C 1
ATOM 10014 O O . GLY B 1 515 ? -35.75 20.562 -4.848 1 81.88 515 GLY B O 1
ATOM 10015 N N . GLU B 1 516 ? -35.469 22.719 -4.555 1 86.38 516 GLU B N 1
ATOM 10016 C CA . GLU B 1 516 ? -34.156 22.656 -3.918 1 86.38 516 GLU B CA 1
ATOM 10017 C C . GLU B 1 516 ? -34.25 21.969 -2.553 1 86.38 516 GLU B C 1
ATOM 10019 O O . GLU B 1 516 ? -33.344 21.234 -2.17 1 86.38 516 GLU B O 1
ATOM 10024 N N . ALA B 1 517 ? -35.344 22.172 -1.89 1 89.62 517 ALA B N 1
ATOM 10025 C CA . ALA B 1 517 ? -35.531 21.578 -0.567 1 89.62 517 ALA B CA 1
ATOM 10026 C C . ALA B 1 517 ? -35.625 20.062 -0.656 1 89.62 517 ALA B C 1
ATOM 10028 O O . ALA B 1 517 ? -35.062 19.359 0.189 1 89.62 517 ALA B O 1
ATOM 10029 N N . MET B 1 518 ? -36.219 19.625 -1.681 1 91.88 518 MET B N 1
ATOM 10030 C CA . MET B 1 518 ? -36.344 18.188 -1.887 1 91.88 518 MET B CA 1
ATOM 10031 C C . MET B 1 518 ? -35 17.578 -2.275 1 91.88 518 MET B C 1
ATOM 10033 O O . MET B 1 518 ? -34.656 16.469 -1.848 1 91.88 518 MET B O 1
ATOM 10037 N N . THR B 1 519 ? -34.25 18.297 -3.047 1 93.25 519 THR B N 1
ATOM 10038 C CA . THR B 1 519 ? -32.938 17.812 -3.436 1 93.25 519 THR B CA 1
ATOM 10039 C C . THR B 1 519 ? -32.031 17.688 -2.217 1 93.25 519 THR B C 1
ATOM 10041 O O . THR B 1 519 ? -31.344 16.672 -2.055 1 93.25 519 THR B O 1
ATOM 10044 N N . ASN B 1 520 ? -32.062 18.703 -1.36 1 95.19 520 ASN B N 1
ATOM 10045 C CA . ASN B 1 520 ? -31.266 18.656 -0.144 1 95.19 520 ASN B CA 1
ATOM 10046 C C . ASN B 1 520 ? -31.688 17.5 0.761 1 95.19 520 ASN B C 1
ATOM 10048 O O . ASN B 1 520 ? -30.844 16.844 1.363 1 95.19 520 ASN B O 1
ATOM 10052 N N . TYR B 1 521 ? -33 17.328 0.773 1 95.62 521 TYR B N 1
ATOM 10053 C CA . TYR B 1 521 ? -33.562 16.266 1.586 1 95.62 521 TYR B CA 1
ATOM 10054 C C . TYR B 1 521 ? -33.125 14.891 1.085 1 95.62 521 TYR B C 1
ATOM 10056 O O . TYR B 1 521 ? -32.625 14.07 1.861 1 95.62 521 TYR B O 1
ATOM 10064 N N . LYS B 1 522 ? -33.188 14.648 -0.161 1 94.75 522 LYS B N 1
ATOM 10065 C CA . LYS B 1 522 ? -32.875 13.359 -0.757 1 94.75 522 LYS B CA 1
ATOM 10066 C C . LYS B 1 522 ? -31.359 13.133 -0.796 1 94.75 522 LYS B C 1
ATOM 10068 O O . LYS B 1 522 ? -30.875 12.062 -0.421 1 94.75 522 LYS B O 1
ATOM 10073 N N . VAL B 1 523 ? -30.594 14.117 -1.172 1 96.62 523 VAL B N 1
ATOM 10074 C CA . VAL B 1 523 ? -29.156 13.977 -1.356 1 96.62 523 VAL B CA 1
ATOM 10075 C C . VAL B 1 523 ? -28.469 13.82 0.001 1 96.62 523 VAL B C 1
ATOM 10077 O O . VAL B 1 523 ? -27.5 13.07 0.129 1 96.62 523 VAL B O 1
ATOM 10080 N N . SER B 1 524 ? -28.969 14.531 1.009 1 97.25 524 SER B N 1
ATOM 10081 C CA . SER B 1 524 ? -28.375 14.406 2.338 1 97.25 524 SER B CA 1
ATOM 10082 C C . SER B 1 524 ? -28.484 12.977 2.857 1 97.25 524 SER B C 1
ATOM 10084 O O . SER B 1 524 ? -27.547 12.461 3.473 1 97.25 524 SER B O 1
ATOM 10086 N N . LYS B 1 525 ? -29.594 12.383 2.588 1 96.06 525 LYS B N 1
ATOM 10087 C CA . LYS B 1 525 ? -29.766 10.992 3.004 1 96.06 525 LYS B CA 1
ATOM 10088 C C . LYS B 1 525 ? -28.812 10.07 2.248 1 96.06 525 LYS B C 1
ATOM 10090 O O . LYS B 1 525 ? -28.172 9.195 2.844 1 96.06 525 LYS B O 1
ATOM 10095 N N . ILE B 1 526 ? -28.672 10.273 0.991 1 97.62 526 ILE B N 1
ATOM 10096 C CA . ILE B 1 526 ? -27.828 9.438 0.15 1 97.62 526 ILE B CA 1
ATOM 10097 C C . ILE B 1 526 ? -26.375 9.594 0.57 1 97.62 526 ILE B C 1
ATOM 10099 O O . ILE B 1 526 ? -25.656 8.602 0.736 1 97.62 526 ILE B O 1
ATOM 10103 N N . VAL B 1 527 ? -25.953 10.82 0.76 1 98.06 527 VAL B N 1
ATOM 10104 C CA . VAL B 1 527 ? -24.562 11.078 1.119 1 98.06 527 VAL B CA 1
ATOM 10105 C C . VAL B 1 527 ? -24.297 10.57 2.533 1 98.06 527 VAL B C 1
ATOM 10107 O O . VAL B 1 527 ? -23.203 10.062 2.816 1 98.06 527 VAL B O 1
ATOM 10110 N N . SER B 1 528 ? -25.25 10.734 3.391 1 98 528 SER B N 1
ATOM 10111 C CA . SER B 1 528 ? -25.109 10.227 4.75 1 98 528 SER B CA 1
ATOM 10112 C C . SER B 1 528 ? -24.891 8.719 4.762 1 98 528 SER B C 1
ATOM 10114 O O . SER B 1 528 ? -23.953 8.227 5.395 1 98 528 SER B O 1
ATOM 10116 N N . ARG B 1 529 ? -25.688 7.988 4.023 1 97.88 529 ARG B N 1
ATOM 10117 C CA . ARG B 1 529 ? -25.578 6.535 3.959 1 97.88 529 ARG B CA 1
ATOM 10118 C C . ARG B 1 529 ? -24.312 6.113 3.236 1 97.88 529 ARG B C 1
ATOM 10120 O O . ARG B 1 529 ? -23.719 5.086 3.562 1 97.88 529 ARG B O 1
ATOM 10127 N N . TYR B 1 530 ? -23.922 6.91 2.289 1 97.56 530 TYR B N 1
ATOM 10128 C CA . TYR B 1 530 ? -22.688 6.625 1.562 1 97.56 530 TYR B CA 1
ATOM 10129 C C . TYR B 1 530 ? -21.469 6.809 2.461 1 97.56 530 TYR B C 1
ATOM 10131 O O . TYR B 1 530 ? -20.547 5.977 2.459 1 97.56 530 TYR B O 1
ATOM 10139 N N . MET B 1 531 ? -21.484 7.891 3.209 1 97.06 531 MET B N 1
ATOM 10140 C CA . MET B 1 531 ? -20.375 8.164 4.113 1 97.06 531 MET B CA 1
ATOM 10141 C C . MET B 1 531 ? -20.266 7.082 5.184 1 97.06 531 MET B C 1
ATOM 10143 O O . MET B 1 531 ? -19.172 6.715 5.59 1 97.06 531 MET B O 1
ATOM 10147 N N . LEU B 1 532 ? -21.344 6.582 5.641 1 96.62 532 LEU B N 1
ATOM 10148 C CA . LEU B 1 532 ? -21.312 5.496 6.613 1 96.62 532 LEU B CA 1
ATOM 10149 C C . LEU B 1 532 ? -20.797 4.215 5.973 1 96.62 532 LEU B C 1
ATOM 10151 O O . LEU B 1 532 ? -20.047 3.451 6.609 1 96.62 532 LEU B O 1
ATOM 10155 N N . TYR B 1 533 ? -21.219 4.039 4.746 1 95.88 533 TYR B N 1
ATOM 10156 C CA . TYR B 1 533 ? -20.703 2.896 4.004 1 95.88 533 TYR B CA 1
ATOM 10157 C C . TYR B 1 533 ? -19.172 2.938 3.934 1 95.88 533 TYR B C 1
ATOM 10159 O O . TYR B 1 533 ? -18.516 1.921 4.152 1 95.88 533 TYR B O 1
ATOM 10167 N N . LEU B 1 534 ? -18.609 4.086 3.637 1 95.19 534 LEU B N 1
ATOM 10168 C CA . LEU B 1 534 ? -17.156 4.234 3.539 1 95.19 534 LEU B CA 1
ATOM 10169 C C . LEU B 1 534 ? -16.484 3.977 4.887 1 95.19 534 LEU B C 1
ATOM 10171 O O . LEU B 1 534 ? -15.453 3.311 4.957 1 95.19 534 LEU B O 1
ATOM 10175 N N . LEU B 1 535 ? -17.141 4.43 5.879 1 93.62 535 LEU B N 1
ATOM 10176 C CA . LEU B 1 535 ? -16.578 4.297 7.223 1 93.62 535 LEU B CA 1
ATOM 10177 C C . LEU B 1 535 ? -16.531 2.832 7.645 1 93.62 535 LEU B C 1
ATOM 10179 O O . LEU B 1 535 ? -15.57 2.404 8.297 1 93.62 535 LEU B O 1
ATOM 10183 N N . VAL B 1 536 ? -17.453 2.055 7.23 1 91.31 536 VAL B N 1
ATOM 10184 C CA . VAL B 1 536 ? -17.578 0.684 7.711 1 91.31 536 VAL B CA 1
ATOM 10185 C C . VAL B 1 536 ? -16.844 -0.266 6.758 1 91.31 536 VAL B C 1
ATOM 10187 O O . VAL B 1 536 ? -16.125 -1.167 7.199 1 91.31 536 VAL B O 1
ATOM 10190 N N . MET B 1 537 ? -17 -0.044 5.484 1 89.88 537 MET B N 1
ATOM 10191 C CA . MET B 1 537 ? -16.5 -1.007 4.504 1 89.88 537 MET B CA 1
ATOM 10192 C C . MET B 1 537 ? -15.102 -0.626 4.027 1 89.88 537 MET B C 1
ATOM 10194 O O . MET B 1 537 ? -14.297 -1.497 3.705 1 89.88 537 MET B O 1
ATOM 10198 N N . HIS B 1 538 ? -14.836 0.668 3.977 1 90.38 538 HIS B N 1
ATOM 10199 C CA . HIS B 1 538 ? -13.547 1.132 3.477 1 90.38 538 HIS B CA 1
ATOM 10200 C C . HIS B 1 538 ? -12.953 2.205 4.387 1 90.38 538 HIS B C 1
ATOM 10202 O O . HIS B 1 538 ? -12.758 3.344 3.959 1 90.38 538 HIS B O 1
ATOM 10208 N N . PRO B 1 539 ? -12.539 1.756 5.484 1 88.12 539 PRO B N 1
ATOM 10209 C CA . PRO B 1 539 ? -12.039 2.74 6.445 1 88.12 539 PRO B CA 1
ATOM 10210 C C . PRO B 1 539 ? -10.742 3.41 5.988 1 88.12 539 PRO B C 1
ATOM 10212 O O . PRO B 1 539 ? -10.422 4.512 6.434 1 88.12 539 PRO B O 1
ATOM 10215 N N . SER B 1 540 ? -10.047 2.836 5.023 1 84.88 540 SER B N 1
ATOM 10216 C CA . SER B 1 540 ? -8.797 3.408 4.535 1 84.88 540 SER B CA 1
ATOM 10217 C C . SER B 1 540 ? -9.055 4.645 3.68 1 84.88 540 SER B C 1
ATOM 10219 O O . SER B 1 540 ? -8.141 5.434 3.43 1 84.88 540 SER B O 1
ATOM 10221 N N . MET B 1 541 ? -10.32 4.836 3.258 1 90.69 541 MET B N 1
ATOM 10222 C CA . MET B 1 541 ? -10.656 5.973 2.4 1 90.69 541 MET B CA 1
ATOM 10223 C C . MET B 1 541 ? -11.109 7.168 3.232 1 90.69 541 MET B C 1
ATOM 10225 O O . MET B 1 541 ? -11.297 8.266 2.703 1 90.69 541 MET B O 1
ATOM 10229 N N . VAL B 1 542 ? -11.305 6.91 4.5 1 89.44 542 VAL B N 1
ATOM 10230 C CA . VAL B 1 542 ? -11.68 7.973 5.426 1 89.44 542 VAL B CA 1
ATOM 10231 C C . VAL B 1 542 ? -10.516 8.266 6.375 1 89.44 542 VAL B C 1
ATOM 10233 O O . VAL B 1 542 ? -9.695 7.387 6.645 1 89.44 542 VAL B O 1
ATOM 10236 N N . PRO B 1 543 ? -10.375 9.508 6.672 1 81.19 543 PRO B N 1
ATOM 10237 C CA . PRO B 1 543 ? -9.266 9.828 7.57 1 81.19 543 PRO B CA 1
ATOM 10238 C C . PRO B 1 543 ? -9.25 8.961 8.828 1 81.19 543 PRO B C 1
ATOM 10240 O O . PRO B 1 543 ? -10.312 8.586 9.336 1 81.19 543 PRO B O 1
ATOM 10243 N N . THR B 1 544 ? -8.062 8.555 9.211 1 67.94 544 THR B N 1
ATOM 10244 C CA . THR B 1 544 ? -7.832 7.609 10.297 1 67.94 544 THR B CA 1
ATOM 10245 C C . THR B 1 544 ? -8.469 8.102 11.594 1 67.94 544 THR B C 1
ATOM 10247 O O . THR B 1 544 ? -8.422 9.297 11.898 1 67.94 544 THR B O 1
ATOM 10250 N N . GLY B 1 545 ? -9.281 7.246 12.219 1 73.38 545 GLY B N 1
ATOM 10251 C CA . GLY B 1 545 ? -9.883 7.555 13.508 1 73.38 545 GLY B CA 1
ATOM 10252 C C . GLY B 1 545 ? -10.422 6.332 14.219 1 73.38 545 GLY B C 1
ATOM 10253 O O . GLY B 1 545 ? -9.906 5.227 14.047 1 73.38 545 GLY B O 1
ATOM 10254 N N . ILE B 1 546 ? -11.133 6.504 15.164 1 72.06 546 ILE B N 1
ATOM 10255 C CA . ILE B 1 546 ? -11.734 5.457 15.984 1 72.06 546 ILE B CA 1
ATOM 10256 C C . ILE B 1 546 ? -13.148 5.156 15.484 1 72.06 546 ILE B C 1
ATOM 10258 O O . ILE B 1 546 ? -13.977 4.633 16.234 1 72.06 546 ILE B O 1
ATOM 10262 N N . GLY B 1 547 ? -13.305 5.379 14.25 1 77.5 547 GLY B N 1
ATOM 10263 C CA . GLY B 1 547 ? -14.648 5.285 13.719 1 77.5 547 GLY B CA 1
ATOM 10264 C C . GLY B 1 547 ? -15.195 3.869 13.719 1 77.5 547 GLY B C 1
ATOM 10265 O O . GLY B 1 547 ? -16.359 3.648 14.031 1 77.5 547 GLY B O 1
ATOM 10266 N N . GLN B 1 548 ? -14.359 2.943 13.5 1 81.81 548 GLN B N 1
ATOM 10267 C CA . GLN B 1 548 ? -14.82 1.562 13.43 1 81.81 548 GLN B CA 1
ATOM 10268 C C . GLN B 1 548 ? -15.195 1.032 14.812 1 81.81 548 GLN B C 1
ATOM 10270 O O . GLN B 1 548 ? -16.156 0.286 14.961 1 81.81 548 GLN B O 1
ATOM 10275 N N . LEU B 1 549 ? -14.516 1.465 15.766 1 82.94 549 LEU B N 1
ATOM 10276 C CA . LEU B 1 549 ? -14.812 1.043 17.125 1 82.94 549 LEU B CA 1
ATOM 10277 C C . LEU B 1 549 ? -16.109 1.661 17.625 1 82.94 549 LEU B C 1
ATOM 10279 O O . LEU B 1 549 ? -16.938 0.98 18.234 1 82.94 549 LEU B O 1
ATOM 10283 N N . ARG B 1 550 ? -16.203 2.842 17.312 1 87.06 550 ARG B N 1
ATOM 10284 C CA . ARG B 1 550 ? -17.422 3.535 17.734 1 87.06 550 ARG B CA 1
ATOM 10285 C C . ARG B 1 550 ? -18.641 2.99 17 1 87.06 550 ARG B C 1
ATOM 10287 O O . ARG B 1 550 ? -19.734 2.945 17.562 1 87.06 550 ARG B O 1
ATOM 10294 N N . TYR B 1 551 ? -18.422 2.639 15.812 1 91.12 551 TYR B N 1
ATOM 10295 C CA . TYR B 1 551 ? -19.5 2.035 15.047 1 91.12 551 TYR B CA 1
ATOM 10296 C C . TYR B 1 551 ? -19.969 0.736 15.695 1 91.12 551 TYR B C 1
ATOM 10298 O O . TYR B 1 551 ? -21.172 0.497 15.82 1 91.12 551 TYR B O 1
ATOM 10306 N N . ALA B 1 552 ? -19.016 -0.043 16.062 1 87 552 ALA B N 1
ATOM 10307 C CA . ALA B 1 552 ? -19.344 -1.33 16.656 1 87 552 ALA B CA 1
ATOM 10308 C C . ALA B 1 552 ? -20.062 -1.139 18 1 87 552 ALA B C 1
ATOM 10310 O O . ALA B 1 552 ? -21.047 -1.838 18.281 1 87 552 ALA B O 1
ATOM 10311 N N . ASP B 1 553 ? -19.641 -0.209 18.75 1 86.69 553 ASP B N 1
ATOM 10312 C CA . ASP B 1 553 ? -20.281 0.078 20.031 1 86.69 553 ASP B CA 1
ATOM 10313 C C . ASP B 1 553 ? -21.703 0.602 19.844 1 86.69 553 ASP B C 1
ATOM 10315 O O . ASP B 1 553 ? -22.609 0.205 20.562 1 86.69 553 ASP B O 1
ATOM 10319 N N . THR B 1 554 ? -21.781 1.471 18.906 1 91.56 554 THR B N 1
ATOM 10320 C CA . THR B 1 554 ? -23.078 2.088 18.656 1 91.56 554 THR B CA 1
ATOM 10321 C C . THR B 1 554 ? -24.062 1.065 18.094 1 91.56 554 THR B C 1
ATOM 10323 O O . THR B 1 554 ? -25.25 1.097 18.422 1 91.56 554 THR B O 1
ATOM 10326 N N . SER B 1 555 ? -23.609 0.216 17.234 1 90.5 555 SER B N 1
ATOM 10327 C CA . SER B 1 555 ? -24.453 -0.82 16.672 1 90.5 555 SER B CA 1
ATOM 10328 C C . SER B 1 555 ? -24.953 -1.778 17.75 1 90.5 555 SER B C 1
ATOM 10330 O O . SER B 1 555 ? -26.125 -2.193 17.719 1 90.5 555 SER B O 1
ATOM 10332 N N . LEU B 1 556 ? -24.156 -2.123 18.672 1 87.69 556 LEU B N 1
ATOM 10333 C CA . LEU B 1 556 ? -24.531 -3.01 19.766 1 87.69 556 LEU B CA 1
ATOM 10334 C C . LEU B 1 556 ? -25.547 -2.328 20.688 1 87.69 556 LEU B C 1
ATOM 10336 O O . LEU B 1 556 ? -26.5 -2.957 21.141 1 87.69 556 LEU B O 1
ATOM 10340 N N . GLU B 1 557 ? -25.266 -1.079 20.984 1 89.75 557 GLU B N 1
ATOM 10341 C CA . GLU B 1 557 ? -26.188 -0.338 21.844 1 89.75 557 GLU B CA 1
ATOM 10342 C C . GLU B 1 557 ? -27.562 -0.216 21.188 1 89.75 557 GLU B C 1
ATOM 10344 O O . GLU B 1 557 ? -28.594 -0.319 21.859 1 89.75 557 GLU B O 1
ATOM 10349 N N . ALA B 1 558 ? -27.531 0.057 19.938 1 91.81 558 ALA B N 1
ATOM 10350 C CA . ALA B 1 558 ? -28.797 0.17 19.188 1 91.81 558 ALA B CA 1
ATOM 10351 C C . ALA B 1 558 ? -29.562 -1.146 19.219 1 91.81 558 ALA B C 1
ATOM 10353 O O . ALA B 1 558 ? -30.781 -1.155 19.422 1 91.81 558 ALA B O 1
ATOM 10354 N N . LYS B 1 559 ? -28.875 -2.158 19.047 1 87.94 559 LYS B N 1
ATOM 10355 C CA . LYS B 1 559 ? -29.516 -3.471 19.062 1 87.94 559 LYS B CA 1
ATOM 10356 C C . LYS B 1 559 ? -30.141 -3.75 20.438 1 87.94 559 LYS B C 1
ATOM 10358 O O . LYS B 1 559 ? -31.281 -4.211 20.516 1 87.94 559 LYS B O 1
ATOM 10363 N N . LYS B 1 560 ? -29.406 -3.494 21.438 1 86.12 560 LYS B N 1
ATOM 10364 C CA . LYS B 1 560 ? -29.891 -3.717 22.797 1 86.12 560 LYS B CA 1
ATOM 10365 C C . LYS B 1 560 ? -31.094 -2.824 23.109 1 86.12 560 LYS B C 1
ATOM 10367 O O . LYS B 1 560 ? -32.062 -3.26 23.75 1 86.12 560 LYS B O 1
ATOM 10372 N N . TYR B 1 561 ? -30.984 -1.663 22.688 1 89.12 561 TYR B N 1
ATOM 10373 C CA . TYR B 1 561 ? -32.094 -0.721 22.922 1 89.12 561 TYR B CA 1
ATOM 10374 C C . TYR B 1 561 ? -33.344 -1.177 22.219 1 89.12 561 TYR B C 1
ATOM 10376 O O . TYR B 1 561 ? -34.438 -1.116 22.797 1 89.12 561 TYR B O 1
ATOM 10384 N N . PHE B 1 562 ? -33.312 -1.626 21 1 88.44 562 PHE B N 1
ATOM 10385 C CA . PHE B 1 562 ? -34.469 -2.037 20.219 1 88.44 562 PHE B CA 1
ATOM 10386 C C . PHE B 1 562 ? -35.062 -3.328 20.781 1 88.44 562 PHE B C 1
ATOM 10388 O O . PHE B 1 562 ? -36.281 -3.516 20.766 1 88.44 562 PHE B O 1
ATOM 10395 N N . GLU B 1 563 ? -34.156 -4.094 21.219 1 83.94 563 GLU B N 1
ATOM 10396 C CA . GLU B 1 563 ? -34.656 -5.316 21.844 1 83.94 563 GLU B CA 1
ATOM 10397 C C . GLU B 1 563 ? -35.406 -5.012 23.141 1 83.94 563 GLU B C 1
ATOM 10399 O O . GLU B 1 563 ? -36.438 -5.625 23.422 1 83.94 563 GLU B O 1
ATOM 10404 N N . ASP B 1 564 ? -34.844 -4.109 23.828 1 83.88 564 ASP B N 1
ATOM 10405 C CA . ASP B 1 564 ? -35.469 -3.701 25.078 1 83.88 564 ASP B CA 1
ATOM 10406 C C . ASP B 1 564 ? -36.844 -3.047 24.812 1 83.88 564 ASP B C 1
ATOM 10408 O O . ASP B 1 564 ? -37.781 -3.268 25.562 1 83.88 564 ASP B O 1
ATOM 10412 N N . GLN B 1 565 ? -36.938 -2.246 23.828 1 84.38 565 GLN B N 1
ATOM 10413 C CA . GLN B 1 565 ? -38.156 -1.569 23.469 1 84.38 565 GLN B CA 1
ATOM 10414 C C . GLN B 1 565 ? -39.219 -2.561 22.969 1 84.38 565 GLN B C 1
ATOM 10416 O O . GLN B 1 565 ? -40.406 -2.416 23.25 1 84.38 565 GLN B O 1
ATOM 10421 N N . ARG B 1 566 ? -38.75 -3.502 22.266 1 80.06 566 ARG B N 1
ATOM 10422 C CA . ARG B 1 566 ? -39.656 -4.523 21.75 1 80.06 566 ARG B CA 1
ATOM 10423 C C . ARG B 1 566 ? -40.219 -5.379 22.891 1 80.06 566 ARG B C 1
ATOM 10425 O O . ARG B 1 566 ? -41.375 -5.762 22.875 1 80.06 566 ARG B O 1
ATOM 10432 N N . SER B 1 567 ? -39.375 -5.672 23.781 1 79.44 567 SER B N 1
ATOM 10433 C CA . SER B 1 567 ? -39.812 -6.465 24.922 1 79.44 567 SER B CA 1
ATOM 10434 C C . SER B 1 567 ? -40.812 -5.691 25.797 1 79.44 567 SER B C 1
ATOM 10436 O O . SER B 1 567 ? -41.75 -6.262 26.312 1 79.44 567 SER B O 1
ATOM 10438 N N . ARG B 1 568 ? -40.594 -4.504 25.922 1 74.44 568 ARG B N 1
ATOM 10439 C CA . ARG B 1 568 ? -41.5 -3.662 26.703 1 74.44 568 ARG B CA 1
ATOM 10440 C C . ARG B 1 568 ? -42.844 -3.529 26.016 1 74.44 568 ARG B C 1
ATOM 10442 O O . ARG B 1 568 ? -43.906 -3.523 26.672 1 74.44 568 ARG B O 1
ATOM 10449 N N . SER B 1 569 ? -42.75 -3.338 24.766 1 70.69 569 SER B N 1
ATOM 10450 C CA . SER B 1 569 ? -44 -3.223 24.016 1 70.69 569 SER B CA 1
ATOM 10451 C C . SER B 1 569 ? -44.812 -4.516 24.078 1 70.69 569 SER B C 1
ATOM 10453 O O . SER B 1 569 ? -46.031 -4.484 24.172 1 70.69 569 SER B O 1
ATOM 10455 N N . THR B 1 570 ? -44.094 -5.57 24.078 1 63.31 570 THR B N 1
ATOM 10456 C CA . THR B 1 570 ? -44.781 -6.852 24.172 1 63.31 570 THR B CA 1
ATOM 10457 C C . THR B 1 570 ? -45.344 -7.074 25.578 1 63.31 570 THR B C 1
ATOM 10459 O O . THR B 1 570 ? -46.438 -7.605 25.734 1 63.31 570 THR B O 1
ATOM 10462 N N . LYS B 1 571 ? -44.656 -6.695 26.547 1 59.16 571 LYS B N 1
ATOM 10463 C CA . LYS B 1 571 ? -45.156 -6.84 27.906 1 59.16 571 LYS B CA 1
ATOM 10464 C C . LYS B 1 571 ? -46.375 -5.93 28.172 1 59.16 571 LYS B C 1
ATOM 10466 O O . LYS B 1 571 ? -47.312 -6.332 28.828 1 59.16 571 LYS B O 1
ATOM 10471 N N . GLN B 1 572 ? -46.219 -4.688 27.688 1 53.5 572 GLN B N 1
ATOM 10472 C CA . GLN B 1 572 ? -47.344 -3.779 27.844 1 53.5 572 GLN B CA 1
ATOM 10473 C C . GLN B 1 572 ? -48.562 -4.309 27.109 1 53.5 572 GLN B C 1
ATOM 10475 O O . GLN B 1 572 ? -49.688 -4.207 27.625 1 53.5 572 GLN B O 1
ATOM 10480 N N . ASP B 1 573 ? -48.312 -4.84 25.953 1 52.62 573 ASP B N 1
ATOM 10481 C CA . ASP B 1 573 ? -49.406 -5.445 25.188 1 52.62 573 ASP B CA 1
ATOM 10482 C C . ASP B 1 573 ? -50 -6.633 25.938 1 52.62 573 ASP B C 1
ATOM 10484 O O . ASP B 1 573 ? -51.219 -6.82 25.953 1 52.62 573 ASP B O 1
ATOM 10488 N N . THR B 1 574 ? -49.094 -7.371 26.5 1 54.19 574 THR B N 1
ATOM 10489 C CA . THR B 1 574 ? -49.594 -8.508 27.281 1 54.19 574 THR B CA 1
ATOM 10490 C C . THR B 1 574 ? -50.312 -8.031 28.531 1 54.19 574 THR B C 1
ATOM 10492 O O . THR B 1 574 ? -51.344 -8.602 28.906 1 54.19 574 THR B O 1
ATOM 10495 N N . GLU B 1 575 ? -49.812 -6.996 29.172 1 51.12 575 GLU B N 1
ATOM 10496 C CA . GLU B 1 575 ? -50.469 -6.449 30.344 1 51.12 575 GLU B CA 1
ATOM 10497 C C . GLU B 1 575 ? -51.75 -5.703 29.953 1 51.12 575 GLU B C 1
ATOM 10499 O O . GLU B 1 575 ? -52.781 -5.82 30.625 1 51.12 575 GLU B O 1
ATOM 10504 N N . ASN B 1 576 ? -51.656 -4.906 28.969 1 45.31 576 ASN B N 1
ATOM 10505 C CA . ASN B 1 576 ? -52.844 -4.203 28.5 1 45.31 576 ASN B CA 1
ATOM 10506 C C . ASN B 1 576 ? -53.906 -5.172 27.969 1 45.31 576 ASN B C 1
ATOM 10508 O O . ASN B 1 576 ? -55.094 -4.93 28.109 1 45.31 576 ASN B O 1
ATOM 10512 N N . LYS B 1 577 ? -53.625 -6.176 27.297 1 47.88 577 LYS B N 1
ATOM 10513 C CA . LYS B 1 577 ? -54.562 -7.188 26.859 1 47.88 577 LYS B CA 1
ATOM 10514 C C . LYS B 1 577 ? -55.25 -7.848 28.047 1 47.88 577 LYS B C 1
ATOM 10516 O O . LYS B 1 577 ? -56.469 -8.117 28 1 47.88 577 LYS B O 1
ATOM 10521 N N . ALA B 1 578 ? -54.625 -8.008 29.156 1 47.12 578 ALA B N 1
ATOM 10522 C CA . ALA B 1 578 ? -55.312 -8.5 30.344 1 47.12 578 ALA B CA 1
ATOM 10523 C C . ALA B 1 578 ? -56.219 -7.441 30.922 1 47.12 578 ALA B C 1
ATOM 10525 O O . ALA B 1 578 ? -57.375 -7.734 31.281 1 47.12 578 ALA B O 1
ATOM 10526 N N . ALA B 1 579 ? -55.875 -6.191 31.078 1 43.38 579 ALA B N 1
ATOM 10527 C CA . ALA B 1 579 ? -56.75 -5.125 31.547 1 43.38 579 ALA B CA 1
ATOM 10528 C C . ALA B 1 579 ? -57.781 -4.75 30.484 1 43.38 579 ALA B C 1
ATOM 10530 O O . ALA B 1 579 ? -58.969 -4.562 30.797 1 43.38 579 ALA B O 1
ATOM 10531 N N . LEU B 1 580 ? -57.375 -4.629 29.234 1 39.41 580 LEU B N 1
ATOM 10532 C CA . LEU B 1 580 ? -58.25 -4.344 28.094 1 39.41 580 LEU B CA 1
ATOM 10533 C C . LEU B 1 580 ? -59.281 -5.457 27.891 1 39.41 580 LEU B C 1
ATOM 10535 O O . LEU B 1 580 ? -60.438 -5.184 27.594 1 39.41 580 LEU B O 1
ATOM 10539 N N . ALA B 1 581 ? -59.156 -6.762 28.219 1 43.25 581 ALA B N 1
ATOM 10540 C CA . ALA B 1 581 ? -60.25 -7.703 28.203 1 43.25 581 ALA B CA 1
ATOM 10541 C C . ALA B 1 581 ? -61.375 -7.238 29.125 1 43.25 581 ALA B C 1
ATOM 10543 O O . ALA B 1 581 ? -62.562 -7.316 28.781 1 43.25 581 ALA B O 1
ATOM 10544 N N . ARG B 1 582 ? -61.094 -6.742 30.328 1 45.5 582 ARG B N 1
ATOM 10545 C CA . ARG B 1 582 ? -62.125 -6.238 31.234 1 45.5 582 ARG B CA 1
ATOM 10546 C C . ARG B 1 582 ? -62.719 -4.938 30.703 1 45.5 582 ARG B C 1
ATOM 10548 O O . ARG B 1 582 ? -63.938 -4.762 30.719 1 45.5 582 ARG B O 1
ATOM 10555 N N . TRP B 1 583 ? -61.875 -3.871 30.375 1 39.44 583 TRP B N 1
ATOM 10556 C CA . TRP B 1 583 ? -62.312 -2.559 29.891 1 39.44 583 TRP B CA 1
ATOM 10557 C C . TRP B 1 583 ? -62.812 -2.635 28.469 1 39.44 583 TRP B C 1
ATOM 10559 O O . TRP B 1 583 ? -63.844 -2.018 28.125 1 39.44 583 TRP B O 1
ATOM 10569 N N . LEU B 1 584 ? -62.531 -3.568 27.594 1 38.69 584 LEU B N 1
ATOM 10570 C CA . LEU B 1 584 ? -63.062 -3.771 26.25 1 38.69 584 LEU B CA 1
ATOM 10571 C C . LEU B 1 584 ? -64.562 -3.885 26.297 1 38.69 584 LEU B C 1
ATOM 10573 O O . LEU B 1 584 ? -65.25 -3.383 25.406 1 38.69 584 LEU B O 1
ATOM 10577 N N . ASP B 1 585 ? -65.25 -4.562 27.312 1 39.97 585 ASP B N 1
ATOM 10578 C CA . ASP B 1 585 ? -66.75 -4.602 27.234 1 39.97 585 ASP B CA 1
ATOM 10579 C C . ASP B 1 585 ? -67.312 -3.191 27.141 1 39.97 585 ASP B C 1
ATOM 10581 O O . ASP B 1 585 ? -68.25 -2.936 26.359 1 39.97 585 ASP B O 1
ATOM 10585 N N . LYS B 1 586 ? -67 -2.369 28.125 1 37.5 586 LYS B N 1
ATOM 10586 C CA . LYS B 1 586 ? -67.625 -1.064 28.156 1 37.5 586 LYS B CA 1
ATOM 10587 C C . LYS B 1 586 ? -67.188 -0.176 27.016 1 37.5 586 LYS B C 1
ATOM 10589 O O . LYS B 1 586 ? -67.938 0.484 26.344 1 37.5 586 LYS B O 1
ATOM 10594 N N . ILE B 1 587 ? -65.938 0.2 27 1 34.44 587 ILE B N 1
ATOM 10595 C CA . ILE B 1 587 ? -65.375 1.225 26.094 1 34.44 587 ILE B CA 1
ATOM 10596 C C . ILE B 1 587 ? -65.375 0.674 24.672 1 34.44 587 ILE B C 1
ATOM 10598 O O . ILE B 1 587 ? -65.062 1.399 23.734 1 34.44 587 ILE B O 1
ATOM 10602 N N . LEU B 1 588 ? -65.688 -0.574 24.234 1 35.44 588 LEU B N 1
ATOM 10603 C CA . LEU B 1 588 ? -65.75 -0.973 22.828 1 35.44 588 LEU B CA 1
ATOM 10604 C C . LEU B 1 588 ? -66.5 0.069 22 1 35.44 588 LEU B C 1
ATOM 10606 O O . LEU B 1 588 ? -66.188 0.275 20.828 1 35.44 588 LEU B O 1
ATOM 10610 N N . LYS B 1 589 ? -67.625 0.581 22.5 1 35.41 589 LYS B N 1
ATOM 10611 C CA . LYS B 1 589 ? -68.5 1.437 21.688 1 35.41 589 LYS B CA 1
ATOM 10612 C C . LYS B 1 589 ? -67.75 2.75 21.344 1 35.41 589 LYS B C 1
ATOM 10614 O O . LYS B 1 589 ? -67.875 3.219 20.203 1 35.41 589 LYS B O 1
ATOM 10619 N N . ARG B 1 590 ? -67.438 3.572 22.328 1 32.62 590 ARG B N 1
ATOM 10620 C CA . ARG B 1 590 ? -67.188 4.973 22.016 1 32.62 590 ARG B CA 1
ATOM 10621 C C . ARG B 1 590 ? -65.812 5.129 21.328 1 32.62 590 ARG B C 1
ATOM 10623 O O . ARG B 1 590 ? -65.688 5.934 20.406 1 32.62 590 ARG B O 1
ATOM 10630 N N . LYS B 1 591 ? -64.688 4.676 21.891 1 34.25 591 LYS B N 1
ATOM 10631 C CA . LYS B 1 591 ? -63.375 5.211 21.547 1 34.25 591 LYS B CA 1
ATOM 10632 C C . LYS B 1 591 ? -62.906 4.691 20.188 1 34.25 591 LYS B C 1
ATOM 10634 O O . LYS B 1 591 ? -61.812 4.156 20.062 1 34.25 591 LYS B O 1
ATOM 10639 N N . ARG B 1 592 ? -63.469 3.994 19.312 1 31.95 592 ARG B N 1
ATOM 10640 C CA . ARG B 1 592 ? -63.094 3.771 17.922 1 31.95 592 ARG B CA 1
ATOM 10641 C C . ARG B 1 592 ? -62.719 5.082 17.234 1 31.95 592 ARG B C 1
ATOM 10643 O O . ARG B 1 592 ? -61.906 5.09 16.297 1 31.95 592 ARG B O 1
ATOM 10650 N N . GLU B 1 593 ? -63.344 6.195 17.438 1 31.83 593 GLU B N 1
ATOM 10651 C CA . GLU B 1 593 ? -63.188 7.449 16.703 1 31.83 593 GLU B CA 1
ATOM 10652 C C . GLU B 1 593 ? -61.844 8.102 16.984 1 31.83 593 GLU B C 1
ATOM 10654 O O . GLU B 1 593 ? -61.219 8.664 16.078 1 31.83 593 GLU B O 1
ATOM 10659 N N . SER B 1 594 ? -61.469 8.469 18.266 1 31.2 594 SER B N 1
ATOM 10660 C CA . SER B 1 594 ? -60.375 9.391 18.531 1 31.2 594 SER B CA 1
ATOM 10661 C C . SER B 1 594 ? -59 8.695 18.328 1 31.2 594 SER B C 1
ATOM 10663 O O . SER B 1 594 ? -57.969 9.312 18.516 1 31.2 594 SER B O 1
ATOM 10665 N N . GLU B 1 595 ? -58.781 7.531 18.484 1 33.44 595 GLU B N 1
ATOM 10666 C CA . GLU B 1 595 ? -57.531 6.809 18.297 1 33.44 595 GLU B CA 1
ATOM 10667 C C . GLU B 1 595 ? -56.938 7.102 16.922 1 33.44 595 GLU B C 1
ATOM 10669 O O . GLU B 1 595 ? -55.844 6.625 16.609 1 33.44 595 GLU B O 1
ATOM 10674 N N . SER B 1 596 ? -57.594 7.578 15.969 1 31.89 596 SER B N 1
ATOM 10675 C CA . SER B 1 596 ? -57.031 7.91 14.664 1 31.89 596 SER B CA 1
ATOM 10676 C C . SER B 1 596 ? -55.875 8.883 14.789 1 31.89 596 SER B C 1
ATOM 10678 O O . SER B 1 596 ? -54.969 8.883 13.961 1 31.89 596 SER B O 1
ATOM 10680 N N . GLU B 1 597 ? -55.906 9.922 15.633 1 32.47 597 GLU B N 1
ATOM 10681 C CA . GLU B 1 597 ? -54.969 11.062 15.508 1 32.47 597 GLU B CA 1
ATOM 10682 C C . GLU B 1 597 ? -53.625 10.75 16.141 1 32.47 597 GLU B C 1
ATOM 10684 O O . GLU B 1 597 ? -52.594 11.258 15.688 1 32.47 597 GLU B O 1
ATOM 10689 N N . LYS B 1 598 ? -53.562 10.289 17.375 1 35.25 598 LYS B N 1
ATOM 10690 C CA . LYS B 1 598 ? -52.281 10.234 18.078 1 35.25 598 LYS B CA 1
ATOM 10691 C C . LYS B 1 598 ? -51.406 9.094 17.562 1 35.25 598 LYS B C 1
ATOM 10693 O O . LYS B 1 598 ? -50.281 8.883 18.047 1 35.25 598 LYS B O 1
ATOM 10698 N N . ASN B 1 599 ? -51.812 7.918 17.266 1 35.28 599 ASN B N 1
ATOM 10699 C CA . ASN B 1 599 ? -51.062 6.766 16.75 1 35.28 599 ASN B CA 1
ATOM 10700 C C . ASN B 1 599 ? -50.156 7.156 15.594 1 35.28 599 ASN B C 1
ATOM 10702 O O . ASN B 1 599 ? -50.594 7.742 14.609 1 35.28 599 ASN B O 1
ATOM 10706 N N . CYS B 1 600 ? -48.781 7.211 15.695 1 39.41 600 CYS B N 1
ATOM 10707 C CA . CYS B 1 600 ? -47.594 7.473 14.906 1 39.41 600 CYS B CA 1
ATOM 10708 C C . CYS B 1 600 ? -47.781 6.992 13.469 1 39.41 600 CYS B C 1
ATOM 10710 O O . CYS B 1 600 ? -48.406 5.965 13.227 1 39.41 600 CYS B O 1
ATOM 10712 N N . SER B 1 601 ? -47.375 7.879 12.445 1 49.16 601 SER B N 1
ATOM 10713 C CA . SER B 1 601 ? -47.125 8.133 11.031 1 49.16 601 SER B CA 1
ATOM 10714 C C . SER B 1 601 ? -46.5 6.922 10.359 1 49.16 601 SER B C 1
ATOM 10716 O O . SER B 1 601 ? -46.188 6.965 9.172 1 49.16 601 SER B O 1
ATOM 10718 N N . CYS B 1 602 ? -45.969 5.934 11.141 1 56.34 602 CYS B N 1
ATOM 10719 C CA . CYS B 1 602 ? -45.344 4.844 10.391 1 56.34 602 CYS B CA 1
ATOM 10720 C C . CYS B 1 602 ? -46.406 3.895 9.836 1 56.34 602 CYS B C 1
ATOM 10722 O O . CYS B 1 602 ? -46.188 2.688 9.758 1 56.34 602 CYS B O 1
ATOM 10724 N N . SER B 1 603 ? -47.688 4.281 9.633 1 54.41 603 SER B N 1
ATOM 10725 C CA . SER B 1 603 ? -48.781 3.482 9.102 1 54.41 603 SER B CA 1
ATOM 10726 C C . SER B 1 603 ? -48.438 2.912 7.727 1 54.41 603 SER B C 1
ATOM 10728 O O . SER B 1 603 ? -47.531 3.406 7.051 1 54.41 603 SER B O 1
ATOM 10730 N N . ASP B 1 604 ? -48.938 1.658 7.352 1 54.62 604 ASP B N 1
ATOM 10731 C CA . ASP B 1 604 ? -48.781 0.812 6.172 1 54.62 604 ASP B CA 1
ATOM 10732 C C . ASP B 1 604 ? -48.875 1.638 4.891 1 54.62 604 ASP B C 1
ATOM 10734 O O . ASP B 1 604 ? -48.281 1.287 3.875 1 54.62 604 ASP B O 1
ATOM 10738 N N . VAL B 1 605 ? -49.562 2.689 5.016 1 51.97 605 VAL B N 1
ATOM 10739 C CA . VAL B 1 605 ? -49.812 3.373 3.752 1 51.97 605 VAL B CA 1
ATOM 10740 C C . VAL B 1 605 ? -48.531 4.059 3.268 1 51.97 605 VAL B C 1
ATOM 10742 O O . VAL B 1 605 ? -48.281 4.125 2.064 1 51.97 605 VAL B O 1
ATOM 10745 N N . LEU B 1 606 ? -47.688 4.352 4.223 1 56.09 606 LEU B N 1
ATOM 10746 C CA . LEU B 1 606 ? -46.562 5.188 3.838 1 56.09 606 LEU B CA 1
ATOM 10747 C C . LEU B 1 606 ? -45.312 4.344 3.621 1 56.09 606 LEU B C 1
ATOM 10749 O O . LEU B 1 606 ? -44.344 4.797 2.992 1 56.09 606 LEU B O 1
ATOM 10753 N N . HIS B 1 607 ? -45.406 3.146 4.168 1 66.44 607 HIS B N 1
ATOM 10754 C CA . HIS B 1 607 ? -44.219 2.33 4.043 1 66.44 607 HIS B CA 1
ATOM 10755 C C . HIS B 1 607 ? -44.5 1.045 3.273 1 66.44 607 HIS B C 1
ATOM 10757 O O . HIS B 1 607 ? -45.406 0.285 3.635 1 66.44 607 HIS B O 1
ATOM 10763 N N . ARG B 1 608 ? -44 0.823 2.217 1 60.91 608 ARG B N 1
ATOM 10764 C CA . ARG B 1 608 ? -44.188 -0.285 1.289 1 60.91 608 ARG B CA 1
ATOM 10765 C C . ARG B 1 608 ? -43.625 -1.581 1.847 1 60.91 608 ARG B C 1
ATOM 10767 O O . ARG B 1 608 ? -44.156 -2.664 1.597 1 60.91 608 ARG B O 1
ATOM 10774 N N . SER B 1 609 ? -42.5 -1.407 2.564 1 72.12 609 SER B N 1
ATOM 10775 C CA . SER B 1 609 ? -41.812 -2.619 3.029 1 72.12 609 SER B CA 1
ATOM 10776 C C . SER B 1 609 ? -41.844 -2.711 4.551 1 72.12 609 SER B C 1
ATOM 10778 O O . SER B 1 609 ? -41.906 -1.691 5.238 1 72.12 609 SER B O 1
ATOM 10780 N N . ALA B 1 610 ? -41.969 -4.004 5.043 1 76.19 610 ALA B N 1
ATOM 10781 C CA . ALA B 1 610 ? -41.938 -4.273 6.477 1 76.19 610 ALA B CA 1
ATOM 10782 C C . ALA B 1 610 ? -40.688 -3.709 7.117 1 76.19 610 ALA B C 1
ATOM 10784 O O . ALA B 1 610 ? -40.719 -3.209 8.242 1 76.19 610 ALA B O 1
ATOM 10785 N N . LYS B 1 611 ? -39.656 -3.676 6.395 1 77.38 611 LYS B N 1
ATOM 10786 C CA . LYS B 1 611 ? -38.375 -3.162 6.898 1 77.38 611 LYS B CA 1
ATOM 10787 C C . LYS B 1 611 ? -38.438 -1.65 7.098 1 77.38 611 LYS B C 1
ATOM 10789 O O . LYS B 1 611 ? -37.906 -1.126 8.07 1 77.38 611 LYS B O 1
ATOM 10794 N N . SER B 1 612 ? -39.094 -1.025 6.211 1 80.44 612 SER B N 1
ATOM 10795 C CA . SER B 1 612 ? -39.25 0.425 6.301 1 80.44 612 SER B CA 1
ATOM 10796 C C . SER B 1 612 ? -40.156 0.828 7.461 1 80.44 612 SER B C 1
ATOM 10798 O O . SER B 1 612 ? -39.906 1.841 8.117 1 80.44 612 SER B O 1
ATOM 10800 N N . ARG B 1 613 ? -41.125 0.012 7.703 1 82.19 613 ARG B N 1
ATOM 10801 C CA . ARG B 1 613 ? -42.031 0.272 8.82 1 82.19 613 ARG B CA 1
ATOM 10802 C C . ARG B 1 613 ? -41.312 0.09 10.156 1 82.19 613 ARG B C 1
ATOM 10804 O O . ARG B 1 613 ? -41.469 0.894 11.078 1 82.19 613 ARG B O 1
ATOM 10811 N N . ALA B 1 614 ? -40.531 -0.91 10.18 1 83.5 614 ALA B N 1
ATOM 10812 C CA . ALA B 1 614 ? -39.75 -1.177 11.398 1 83.5 614 ALA B CA 1
ATOM 10813 C C . ALA B 1 614 ? -38.75 -0.062 11.672 1 83.5 614 ALA B C 1
ATOM 10815 O O . ALA B 1 614 ? -38.531 0.313 12.828 1 83.5 614 ALA B O 1
ATOM 10816 N N . LEU B 1 615 ? -38.219 0.408 10.625 1 88.38 615 LEU B N 1
ATOM 10817 C CA . LEU B 1 615 ? -37.25 1.494 10.766 1 88.38 615 LEU B CA 1
ATOM 10818 C C . LEU B 1 615 ? -37.938 2.771 11.234 1 88.38 615 LEU B C 1
ATOM 10820 O O . LEU B 1 615 ? -37.375 3.514 12.055 1 88.38 615 LEU B O 1
ATOM 10824 N N . CYS B 1 616 ? -39.062 2.963 10.672 1 86.75 616 CYS B N 1
ATOM 10825 C CA . CYS B 1 616 ? -39.812 4.133 11.078 1 86.75 616 CYS B CA 1
ATOM 10826 C C . CYS B 1 616 ? -40.188 4.062 12.555 1 86.75 616 CYS B C 1
ATOM 10828 O O . CYS B 1 616 ? -40.062 5.055 13.273 1 86.75 616 CYS B O 1
ATOM 10830 N N . GLU B 1 617 ? -40.562 2.939 12.969 1 85.94 617 GLU B N 1
ATOM 10831 C CA . GLU B 1 617 ? -40.906 2.736 14.375 1 85.94 617 GLU B CA 1
ATOM 10832 C C . GLU B 1 617 ? -39.688 2.959 15.273 1 85.94 617 GLU B C 1
ATOM 10834 O O . GLU B 1 617 ? -39.781 3.598 16.328 1 85.94 617 GLU B O 1
ATOM 10839 N N . ALA B 1 618 ? -38.625 2.418 14.859 1 89.69 618 ALA B N 1
ATOM 10840 C CA . ALA B 1 618 ? -37.375 2.561 15.617 1 89.69 618 ALA B CA 1
ATOM 10841 C C . ALA B 1 618 ? -36.969 4.023 15.719 1 89.69 618 ALA B C 1
ATOM 10843 O O . ALA B 1 618 ? -36.469 4.461 16.75 1 89.69 618 ALA B O 1
ATOM 10844 N N . CYS B 1 619 ? -37.125 4.734 14.641 1 91 619 CYS B N 1
ATOM 10845 C CA . CYS B 1 619 ? -36.781 6.148 14.633 1 91 619 CYS B CA 1
ATOM 10846 C C . CYS B 1 619 ? -37.656 6.934 15.609 1 91 619 CYS B C 1
ATOM 10848 O O . CYS B 1 619 ? -37.156 7.844 16.281 1 91 619 CYS B O 1
ATOM 10850 N N . HIS B 1 620 ? -38.906 6.52 15.75 1 87.5 620 HIS B N 1
ATOM 10851 C CA . HIS B 1 620 ? -39.812 7.195 16.688 1 87.5 620 HIS B CA 1
ATOM 10852 C C . HIS B 1 620 ? -39.406 6.898 18.125 1 87.5 620 HIS B C 1
ATOM 10854 O O . HIS B 1 620 ? -39.5 7.777 18.984 1 87.5 620 HIS B O 1
ATOM 10860 N N . TRP B 1 621 ? -39 5.684 18.344 1 89.12 621 TRP B N 1
ATOM 10861 C CA . TRP B 1 621 ? -38.531 5.324 19.672 1 89.12 621 TRP B CA 1
ATOM 10862 C C . TRP B 1 621 ? -37.344 6.188 20.078 1 89.12 621 TRP B C 1
ATOM 10864 O O . TRP B 1 621 ? -37.25 6.641 21.219 1 89.12 621 TRP B O 1
ATOM 10874 N N . LEU B 1 622 ? -36.5 6.426 19.172 1 92.38 622 LEU B N 1
ATOM 10875 C CA . LEU B 1 622 ? -35.25 7.168 19.453 1 92.38 622 LEU B CA 1
ATOM 10876 C C . LEU B 1 622 ? -35.562 8.656 19.609 1 92.38 622 LEU B C 1
ATOM 10878 O O . LEU B 1 622 ? -34.875 9.344 20.375 1 92.38 622 LEU B O 1
ATOM 10882 N N . LEU B 1 623 ? -36.5 9.141 18.828 1 91.25 623 LEU B N 1
ATOM 10883 C CA . LEU B 1 623 ? -36.875 10.555 18.891 1 91.25 623 LEU B CA 1
ATOM 10884 C C . LEU B 1 623 ? -37.562 10.883 20.203 1 91.25 623 LEU B C 1
ATOM 10886 O O . LEU B 1 623 ? -37.562 12.031 20.656 1 91.25 623 LEU B O 1
ATOM 10890 N N . ASP B 1 624 ? -38.125 9.883 20.797 1 85.69 624 ASP B N 1
ATOM 10891 C CA . ASP B 1 624 ? -38.906 10.07 22.031 1 85.69 624 ASP B CA 1
ATOM 10892 C C . ASP B 1 624 ? -38 10.062 23.25 1 85.69 624 ASP B C 1
ATOM 10894 O O . ASP B 1 624 ? -38.438 10.383 24.359 1 85.69 624 ASP B O 1
ATOM 10898 N N . VAL B 1 625 ? -36.781 9.75 23.047 1 86.25 625 VAL B N 1
ATOM 10899 C CA . VAL B 1 625 ? -35.844 9.711 24.172 1 86.25 625 VAL B CA 1
ATOM 10900 C C . VAL B 1 625 ? -35.594 11.117 24.703 1 86.25 625 VAL B C 1
ATOM 10902 O O . VAL B 1 625 ? -35.375 12.055 23.922 1 86.25 625 VAL B O 1
ATOM 10905 N N . ASN B 1 626 ? -35.75 11.25 25.969 1 80.19 626 ASN B N 1
ATOM 10906 C CA . ASN B 1 626 ? -35.5 12.539 26.625 1 80.19 626 ASN B CA 1
ATOM 10907 C C . ASN B 1 626 ? -34.031 12.852 26.719 1 80.19 626 ASN B C 1
ATOM 10909 O O . ASN B 1 626 ? -33.25 12.102 27.328 1 80.19 626 ASN B O 1
ATOM 10913 N N . THR B 1 627 ? -33.656 13.906 26.141 1 79.31 627 THR B N 1
ATOM 10914 C CA . THR B 1 627 ? -32.25 14.281 26.094 1 79.31 627 THR B CA 1
ATOM 10915 C C . THR B 1 627 ? -31.969 15.461 27.031 1 79.31 627 THR B C 1
ATOM 10917 O O . THR B 1 627 ? -31.094 16.281 26.75 1 79.31 627 THR B O 1
ATOM 10920 N N . GLU B 1 628 ? -32.688 15.57 28.031 1 74.69 628 GLU B N 1
ATOM 10921 C CA . GLU B 1 628 ? -32.5 16.672 28.984 1 74.69 628 GLU B CA 1
ATOM 10922 C C . GLU B 1 628 ? -31.109 16.609 29.609 1 74.69 628 GLU B C 1
ATOM 10924 O O . GLU B 1 628 ? -30.484 17.656 29.844 1 74.69 628 GLU B O 1
ATOM 10929 N N . LEU B 1 629 ? -30.688 15.375 29.859 1 75.38 629 LEU B N 1
ATOM 10930 C CA . LEU B 1 629 ? -29.312 15.195 30.328 1 75.38 629 LEU B CA 1
ATOM 10931 C C . LEU B 1 629 ? -28.375 14.914 29.156 1 75.38 629 LEU B C 1
ATOM 10933 O O . LEU B 1 629 ? -28.625 14.016 28.359 1 75.38 629 LEU B O 1
ATOM 10937 N N . PRO B 1 630 ? -27.406 15.766 29.094 1 75.94 630 PRO B N 1
ATOM 10938 C CA . PRO B 1 630 ? -26.5 15.516 27.969 1 75.94 630 PRO B CA 1
ATOM 10939 C C . PRO B 1 630 ? -25.875 14.125 28.016 1 75.94 630 PRO B C 1
ATOM 10941 O O . PRO B 1 630 ? -25.219 13.773 29 1 75.94 630 PRO B O 1
ATOM 10944 N N . PRO B 1 631 ? -26.156 13.398 26.969 1 74.88 631 PRO B N 1
ATOM 10945 C CA . PRO B 1 631 ? -25.688 12.016 26.969 1 74.88 631 PRO B CA 1
ATOM 10946 C C . PRO B 1 631 ? -24.156 11.898 27.047 1 74.88 631 PRO B C 1
ATOM 10948 O O . PRO B 1 631 ? -23.641 10.938 27.609 1 74.88 631 PRO B O 1
ATOM 10951 N N . HIS B 1 632 ? -23.484 12.805 26.469 1 69.44 632 HIS B N 1
ATOM 10952 C CA . HIS B 1 632 ? -22.031 12.734 26.453 1 69.44 632 HIS B CA 1
ATOM 10953 C C . HIS B 1 632 ? -21.453 12.797 27.875 1 69.44 632 HIS B C 1
ATOM 10955 O O . HIS B 1 632 ? -20.391 12.25 28.141 1 69.44 632 HIS B O 1
ATOM 10961 N N . HIS B 1 633 ? -22.25 13.406 28.766 1 63.53 633 HIS B N 1
ATOM 10962 C CA . HIS B 1 633 ? -21.781 13.555 30.141 1 63.53 633 HIS B CA 1
ATOM 10963 C C . HIS B 1 633 ? -22.234 12.383 31 1 63.53 633 HIS B C 1
ATOM 10965 O O . HIS B 1 633 ? -21.625 12.102 32.031 1 63.53 633 HIS B O 1
ATOM 10971 N N . THR B 1 634 ? -23.266 11.742 30.547 1 63.94 634 THR B N 1
ATOM 10972 C CA . THR B 1 634 ? -23.859 10.688 31.375 1 63.94 634 THR B CA 1
ATOM 10973 C C . THR B 1 634 ? -23.172 9.352 31.109 1 63.94 634 THR B C 1
ATOM 10975 O O . THR B 1 634 ? -23.078 8.508 32 1 63.94 634 THR B O 1
ATOM 10978 N N . LYS B 1 635 ? -22.844 9.211 29.844 1 58.31 635 LYS B N 1
ATOM 10979 C CA . LYS B 1 635 ? -22.234 7.93 29.484 1 58.31 635 LYS B CA 1
ATOM 10980 C C . LYS B 1 635 ? -20.75 7.914 29.812 1 58.31 635 LYS B C 1
ATOM 10982 O O . LYS B 1 635 ? -20.078 8.945 29.734 1 58.31 635 LYS B O 1
ATOM 10987 N N . GLY B 1 636 ? -20.312 7.27 30.75 1 49.56 636 GLY B N 1
ATOM 10988 C CA . GLY B 1 636 ? -18.906 7.148 31.109 1 49.56 636 GLY B CA 1
ATOM 10989 C C . GLY B 1 636 ? -18 6.941 29.922 1 49.56 636 GLY B C 1
ATOM 10990 O O . GLY B 1 636 ? -18.469 6.672 28.812 1 49.56 636 GLY B O 1
ATOM 10991 N N . GLU B 1 637 ? -16.75 7.152 29.922 1 48.12 637 GLU B N 1
ATOM 10992 C CA . GLU B 1 637 ? -15.719 7.148 28.906 1 48.12 637 GLU B CA 1
ATOM 10993 C C . GLU B 1 637 ? -15.664 5.812 28.172 1 48.12 637 GLU B C 1
ATOM 10995 O O . GLU B 1 637 ? -15.414 5.762 26.969 1 48.12 637 GLU B O 1
ATOM 11000 N N . LYS B 1 638 ? -15.906 4.586 28.906 1 47.34 638 LYS B N 1
ATOM 11001 C CA . LYS B 1 638 ? -15.703 3.275 28.297 1 47.34 638 LYS B CA 1
ATOM 11002 C C . LYS B 1 638 ? -16.75 3 27.219 1 47.34 638 LYS B C 1
ATOM 11004 O O . LYS B 1 638 ? -16.484 2.256 26.266 1 47.34 638 LYS B O 1
ATOM 11009 N N . SER B 1 639 ? -18 3.441 27.484 1 52.72 639 SER B N 1
ATOM 11010 C CA . SER B 1 639 ? -19.094 3.031 26.609 1 52.72 639 SER B CA 1
ATOM 11011 C C . SER B 1 639 ? -19.234 3.977 25.422 1 52.72 639 SER B C 1
ATOM 11013 O O . SER B 1 639 ? -19.859 5.031 25.531 1 52.72 639 SER B O 1
ATOM 11015 N N . LYS B 1 640 ? -18.375 3.9 24.469 1 67.56 640 LYS B N 1
ATOM 11016 C CA . LYS B 1 640 ? -18.234 5.023 23.547 1 67.56 640 LYS B CA 1
ATOM 11017 C C . LYS B 1 640 ? -19.203 4.887 22.359 1 67.56 640 LYS B C 1
ATOM 11019 O O . LYS B 1 640 ? -18.781 4.531 21.266 1 67.56 640 LYS B O 1
ATOM 11024 N N . SER B 1 641 ? -20.469 4.621 22.781 1 84.06 641 SER B N 1
ATOM 11025 C CA . SER B 1 641 ? -21.484 4.664 21.734 1 84.06 641 SER B CA 1
ATOM 11026 C C . SER B 1 641 ? -22 6.086 21.516 1 84.06 641 SER B C 1
ATOM 11028 O O . SER B 1 641 ? -22.016 6.895 22.438 1 84.06 641 SER B O 1
ATOM 11030 N N . VAL B 1 642 ? -22.406 6.434 20.344 1 88.62 642 VAL B N 1
ATOM 11031 C CA . VAL B 1 642 ? -22.844 7.789 20.031 1 88.62 642 VAL B CA 1
ATOM 11032 C C . VAL B 1 642 ? -24.312 7.785 19.641 1 88.62 642 VAL B C 1
ATOM 11034 O O . VAL B 1 642 ? -24.812 8.742 19.047 1 88.62 642 VAL B O 1
ATOM 11037 N N . LEU B 1 643 ? -25.031 6.77 20.047 1 92.12 643 LEU B N 1
ATOM 11038 C CA . LEU B 1 643 ? -26.422 6.633 19.656 1 92.12 643 LEU B CA 1
ATOM 11039 C C . LEU B 1 643 ? -27.266 7.754 20.25 1 92.12 643 LEU B C 1
ATOM 11041 O O . LEU B 1 643 ? -28 8.43 19.516 1 92.12 643 LEU B O 1
ATOM 11045 N N . PHE B 1 644 ? -27.141 8 21.469 1 91.19 644 PHE B N 1
ATOM 11046 C CA . PHE B 1 644 ? -28.016 8.961 22.141 1 91.19 644 PHE B CA 1
ATOM 11047 C C . PHE B 1 644 ? -27.469 10.383 21.984 1 91.19 644 PHE B C 1
ATOM 11049 O O . PHE B 1 644 ? -28.203 11.352 22.156 1 91.19 644 PHE B O 1
ATOM 11056 N N . ASP B 1 645 ? -26.203 10.508 21.703 1 90.44 645 ASP B N 1
ATOM 11057 C CA . ASP B 1 645 ? -25.688 11.797 21.266 1 90.44 645 ASP B CA 1
ATOM 11058 C C . ASP B 1 645 ? -26.359 12.242 19.969 1 90.44 645 ASP B C 1
ATOM 11060 O O . ASP B 1 645 ? -26.625 13.43 19.766 1 90.44 645 ASP B O 1
ATOM 11064 N N . ALA B 1 646 ? -26.547 11.258 19.141 1 94.56 646 ALA B N 1
ATOM 11065 C CA . ALA B 1 646 ? -27.203 11.539 17.875 1 94.56 646 ALA B CA 1
ATOM 11066 C C . ALA B 1 646 ? -28.656 11.953 18.078 1 94.56 646 ALA B C 1
ATOM 11068 O O . ALA B 1 646 ? -29.203 12.773 17.344 1 94.56 646 ALA B O 1
ATOM 11069 N N . CYS B 1 647 ? -29.25 11.359 19.094 1 93.75 647 CYS B N 1
ATOM 11070 C CA . CYS B 1 647 ? -30.625 11.734 19.422 1 93.75 647 CYS B CA 1
ATOM 11071 C C . CYS B 1 647 ? -30.688 13.172 19.906 1 93.75 647 CYS B C 1
ATOM 11073 O O . CYS B 1 647 ? -31.641 13.891 19.594 1 93.75 647 CYS B O 1
ATOM 11075 N N . GLU B 1 648 ? -29.781 13.523 20.672 1 92.81 648 GLU B N 1
ATOM 11076 C CA . GLU B 1 648 ? -29.703 14.906 21.125 1 92.81 648 GLU B CA 1
ATOM 11077 C C . GLU B 1 648 ? -29.562 15.867 19.953 1 92.81 648 GLU B C 1
ATOM 11079 O O . GLU B 1 648 ? -30.234 16.891 19.891 1 92.81 648 GLU B O 1
ATOM 11084 N N . LEU B 1 649 ? -28.641 15.516 19.031 1 95.06 649 LEU B N 1
ATOM 11085 C CA . LEU B 1 649 ? -28.453 16.344 17.859 1 95.06 649 LEU B CA 1
ATOM 11086 C C . LEU B 1 649 ? -29.75 16.422 17.031 1 95.06 649 LEU B C 1
ATOM 11088 O O . LEU B 1 649 ? -30.094 17.484 16.516 1 95.06 649 LEU B O 1
ATOM 11092 N N . ALA B 1 650 ? -30.422 15.32 16.859 1 96.06 650 ALA B N 1
ATOM 11093 C CA . ALA B 1 650 ? -31.672 15.297 16.109 1 96.06 650 ALA B CA 1
ATOM 11094 C C . ALA B 1 650 ? -32.719 16.219 16.75 1 96.06 650 ALA B C 1
ATOM 11096 O O . ALA B 1 650 ? -33.469 16.891 16.047 1 96.06 650 ALA B O 1
ATOM 11097 N N . SER B 1 651 ? -32.75 16.156 18.078 1 93.06 651 SER B N 1
ATOM 11098 C CA . SER B 1 651 ? -33.688 17.016 18.797 1 93.06 651 SER B CA 1
ATOM 11099 C C . SER B 1 651 ? -33.375 18.5 18.578 1 93.06 651 SER B C 1
ATOM 11101 O O . SER B 1 651 ? -34.281 19.328 18.453 1 93.06 651 SER B O 1
ATOM 11103 N N . GLN B 1 652 ? -32.125 18.812 18.531 1 93.94 652 GLN B N 1
ATOM 11104 C CA . GLN B 1 652 ? -31.703 20.172 18.281 1 93.94 652 GLN B CA 1
ATOM 11105 C C . GLN B 1 652 ? -32 20.594 16.844 1 93.94 652 GLN B C 1
ATOM 11107 O O . GLN B 1 652 ? -32.406 21.734 16.578 1 93.94 652 GLN B O 1
ATOM 11112 N N . LEU B 1 653 ? -31.859 19.672 15.938 1 95.81 653 LEU B N 1
ATOM 11113 C CA . LEU B 1 653 ? -32.156 19.953 14.531 1 95.81 653 LEU B CA 1
ATOM 11114 C C . LEU B 1 653 ? -33.656 20.156 14.328 1 95.81 653 LEU B C 1
ATOM 11116 O O . LEU B 1 653 ? -34.062 20.969 13.5 1 95.81 653 LEU B O 1
ATOM 11120 N N . LYS B 1 654 ? -34.438 19.469 15.062 1 92.5 654 LYS B N 1
ATOM 11121 C CA . LYS B 1 654 ? -35.875 19.562 14.969 1 92.5 654 LYS B CA 1
ATOM 11122 C C . LYS B 1 654 ? -36.375 20.938 15.422 1 92.5 654 LYS B C 1
ATOM 11124 O O . LYS B 1 654 ? -37.406 21.422 14.984 1 92.5 654 LYS B O 1
ATOM 11129 N N . LYS B 1 655 ? -35.531 21.531 16.234 1 91.25 655 LYS B N 1
ATOM 11130 C CA . LYS B 1 655 ? -35.906 22.828 16.781 1 91.25 655 LYS B CA 1
ATOM 11131 C C . LYS B 1 655 ? -35.719 23.953 15.75 1 91.25 655 LYS B C 1
ATOM 11133 O O . LYS B 1 655 ? -36.25 25.047 15.891 1 91.25 655 LYS B O 1
ATOM 11138 N N . ILE B 1 656 ? -34.969 23.641 14.711 1 93.06 656 ILE B N 1
ATOM 11139 C CA . ILE B 1 656 ? -34.75 24.625 13.656 1 93.06 656 ILE B CA 1
ATOM 11140 C C . ILE B 1 656 ? -36.062 24.922 12.945 1 93.06 656 ILE B C 1
ATOM 11142 O O . ILE B 1 656 ? -36.812 24 12.609 1 93.06 656 ILE B O 1
ATOM 11146 N N . ASP B 1 657 ? -36.281 26.203 12.734 1 83.06 657 ASP B N 1
ATOM 11147 C CA . ASP B 1 657 ? -37.531 26.672 12.195 1 83.06 657 ASP B CA 1
ATOM 11148 C C . ASP B 1 657 ? -37.688 26.297 10.727 1 83.06 657 ASP B C 1
ATOM 11150 O O . ASP B 1 657 ? -37.062 26.875 9.852 1 83.06 657 ASP B O 1
ATOM 11154 N N . GLY B 1 658 ? -38.562 25.266 10.438 1 86.31 658 GLY B N 1
ATOM 11155 C CA . GLY B 1 658 ? -38.906 24.922 9.07 1 86.31 658 GLY B CA 1
ATOM 11156 C C . GLY B 1 658 ? -38.062 23.812 8.477 1 86.31 658 GLY B C 1
ATOM 11157 O O . GLY B 1 658 ? -36.844 23.812 8.664 1 86.31 658 GLY B O 1
ATOM 11158 N N . PRO B 1 659 ? -38.656 22.938 7.738 1 90.25 659 PRO B N 1
ATOM 11159 C CA . PRO B 1 659 ? -37.906 21.828 7.125 1 90.25 659 PRO B CA 1
ATOM 11160 C C . PRO B 1 659 ? -36.938 22.281 6.059 1 90.25 659 PRO B C 1
ATOM 11162 O O . PRO B 1 659 ? -35.875 21.672 5.891 1 90.25 659 PRO B O 1
ATOM 11165 N N . ARG B 1 660 ? -37.219 23.422 5.414 1 90.88 660 ARG B N 1
ATOM 11166 C CA . ARG B 1 660 ? -36.312 23.938 4.367 1 90.88 660 ARG B CA 1
ATOM 11167 C C . ARG B 1 660 ? -35 24.391 4.949 1 90.88 660 ARG B C 1
ATOM 11169 O O . ARG B 1 660 ? -33.938 24.062 4.418 1 90.88 660 ARG B O 1
ATOM 11176 N N . LYS B 1 661 ? -35.062 25.078 6.008 1 92.56 661 LYS B N 1
ATOM 11177 C CA . LYS B 1 661 ? -33.844 25.578 6.66 1 92.56 661 LYS B CA 1
ATOM 11178 C C . LYS B 1 661 ? -33.062 24.438 7.289 1 92.56 661 LYS B C 1
ATOM 11180 O O . LYS B 1 661 ? -31.828 24.422 7.238 1 92.56 661 LYS B O 1
ATOM 11185 N N . ARG B 1 662 ? -33.75 23.531 7.84 1 95 662 ARG B N 1
ATOM 11186 C CA . ARG B 1 662 ? -33.125 22.375 8.469 1 95 662 ARG B CA 1
ATOM 11187 C C . ARG B 1 662 ? -32.312 21.562 7.457 1 95 662 ARG B C 1
ATOM 11189 O O . ARG B 1 662 ? -31.141 21.281 7.68 1 95 662 ARG B O 1
ATOM 11196 N N . TRP B 1 663 ? -32.938 21.297 6.387 1 95.75 663 TRP B N 1
ATOM 11197 C CA . TRP B 1 663 ? -32.281 20.422 5.414 1 95.75 663 TRP B CA 1
ATOM 11198 C C . TRP B 1 663 ? -31.234 21.172 4.609 1 95.75 663 TRP B C 1
ATOM 11200 O O . TRP B 1 663 ? -30.312 20.562 4.074 1 95.75 663 TRP B O 1
ATOM 11210 N N . SER B 1 664 ? -31.391 22.484 4.512 1 94.56 664 SER B N 1
ATOM 11211 C CA . SER B 1 664 ? -30.297 23.266 3.945 1 94.56 664 SER B CA 1
ATOM 11212 C C . SER B 1 664 ? -29.047 23.188 4.812 1 94.56 664 SER B C 1
ATOM 11214 O O . SER B 1 664 ? -27.922 23.062 4.297 1 94.56 664 SER B O 1
ATOM 11216 N N . LEU B 1 665 ? -29.219 23.188 6.102 1 95.75 665 LEU B N 1
ATOM 11217 C CA . LEU B 1 665 ? -28.109 23.094 7.039 1 95.75 665 LEU B CA 1
ATOM 11218 C C . LEU B 1 665 ? -27.484 21.703 6.988 1 95.75 665 LEU B C 1
ATOM 11220 O O . LEU B 1 665 ? -26.266 21.562 6.891 1 95.75 665 LEU B O 1
ATOM 11224 N N . ILE B 1 666 ? -28.312 20.672 7.039 1 97.19 666 ILE B N 1
ATOM 11225 C CA . ILE B 1 666 ? -27.828 19.297 7.023 1 97.19 666 ILE B CA 1
ATOM 11226 C C . ILE B 1 666 ? -27.078 19.031 5.727 1 97.19 666 ILE B C 1
ATOM 11228 O O . ILE B 1 666 ? -26.031 18.375 5.734 1 97.19 666 ILE B O 1
ATOM 11232 N N . SER B 1 667 ? -27.609 19.547 4.699 1 96.94 667 SER B N 1
ATOM 11233 C CA . SER B 1 667 ? -26.984 19.375 3.389 1 96.94 667 SER B CA 1
ATOM 11234 C C . SER B 1 667 ? -25.594 19.984 3.352 1 96.94 667 SER B C 1
ATOM 11236 O O . SER B 1 667 ? -24.656 19.375 2.826 1 96.94 667 SER B O 1
ATOM 11238 N N . LYS B 1 668 ? -25.438 21.109 3.896 1 96 668 LYS B N 1
ATOM 11239 C CA . LYS B 1 668 ? -24.141 21.797 3.902 1 96 668 LYS B CA 1
ATOM 11240 C C . LYS B 1 668 ? -23.125 21.031 4.754 1 96 668 LYS B C 1
ATOM 11242 O O . LYS B 1 668 ? -21.938 20.953 4.402 1 96 668 LYS B O 1
ATOM 11247 N N . VAL B 1 669 ? -23.516 20.484 5.809 1 96.69 669 VAL B N 1
ATOM 11248 C CA . VAL B 1 669 ? -22.625 19.719 6.676 1 96.69 669 VAL B CA 1
ATOM 11249 C C . VAL B 1 669 ? -22.156 18.469 5.957 1 96.69 669 VAL B C 1
ATOM 11251 O O . VAL B 1 669 ? -20.969 18.109 6.016 1 96.69 669 VAL B O 1
ATOM 11254 N N . TRP B 1 670 ? -23.062 17.812 5.305 1 97.62 670 TRP B N 1
ATOM 11255 C CA . TRP B 1 670 ? -22.688 16.594 4.598 1 97.62 670 TRP B CA 1
ATOM 11256 C C . TRP B 1 670 ? -21.812 16.891 3.393 1 97.62 670 TRP B C 1
ATOM 11258 O O . TRP B 1 670 ? -20.938 16.109 3.039 1 97.62 670 TRP B O 1
ATOM 11268 N N . ALA B 1 671 ? -22.062 17.984 2.75 1 96.5 671 ALA B N 1
ATOM 11269 C CA . ALA B 1 671 ? -21.172 18.406 1.668 1 96.5 671 ALA B CA 1
ATOM 11270 C C . ALA B 1 671 ? -19.75 18.594 2.176 1 96.5 671 ALA B C 1
ATOM 11272 O O . ALA B 1 671 ? -18.797 18.141 1.555 1 96.5 671 ALA B O 1
ATOM 11273 N N . GLU B 1 672 ? -19.656 19.219 3.314 1 95.25 672 GLU B N 1
ATOM 11274 C CA . GLU B 1 672 ? -18.344 19.438 3.92 1 95.25 672 GLU B CA 1
ATOM 11275 C C . GLU B 1 672 ? -17.703 18.109 4.301 1 95.25 672 GLU B C 1
ATOM 11277 O O . GLU B 1 672 ? -16.5 17.922 4.105 1 95.25 672 GLU B O 1
ATOM 11282 N N . ALA B 1 673 ? -18.469 17.25 4.816 1 95.5 673 ALA B N 1
ATOM 11283 C CA . ALA B 1 673 ? -17.938 15.945 5.211 1 95.5 673 ALA B CA 1
ATOM 11284 C C . ALA B 1 673 ? -17.422 15.172 4 1 95.5 673 ALA B C 1
ATOM 11286 O O . ALA B 1 673 ? -16.359 14.562 4.059 1 95.5 673 ALA B O 1
ATOM 11287 N N . LEU B 1 674 ? -18.172 15.195 2.941 1 96.12 674 LEU B N 1
ATOM 11288 C CA . LEU B 1 674 ? -17.797 14.508 1.714 1 96.12 674 LEU B CA 1
ATOM 11289 C C . LEU B 1 674 ? -16.516 15.094 1.135 1 96.12 674 LEU B C 1
ATOM 11291 O O . LEU B 1 674 ? -15.609 14.352 0.733 1 96.12 674 LEU B O 1
ATOM 11295 N N . LEU B 1 675 ? -16.422 16.391 1.123 1 94.12 675 LEU B N 1
ATOM 11296 C CA . LEU B 1 675 ? -15.258 17.062 0.558 1 94.12 675 LEU B CA 1
ATOM 11297 C C . LEU B 1 675 ? -14.023 16.844 1.428 1 94.12 675 LEU B C 1
ATOM 11299 O O . LEU B 1 675 ? -12.922 16.656 0.911 1 94.12 675 LEU B O 1
ATOM 11303 N N . PHE B 1 676 ? -14.203 16.844 2.746 1 92.94 676 PHE B N 1
ATOM 11304 C CA . PHE B 1 676 ? -13.102 16.594 3.668 1 92.94 676 PHE B CA 1
ATOM 11305 C C . PHE B 1 676 ? -12.547 15.188 3.494 1 92.94 676 PHE B C 1
ATOM 11307 O O . PHE B 1 676 ? -11.328 14.984 3.484 1 92.94 676 PHE B O 1
ATOM 11314 N N . ALA B 1 677 ? -13.422 14.25 3.361 1 93.5 677 ALA B N 1
ATOM 11315 C CA . ALA B 1 677 ? -13 12.867 3.154 1 93.5 677 ALA B CA 1
ATOM 11316 C C . ALA B 1 677 ? -12.258 12.711 1.831 1 93.5 677 ALA B C 1
ATOM 11318 O O . ALA B 1 677 ? -11.25 12 1.757 1 93.5 677 ALA B O 1
ATOM 11319 N N . ALA B 1 678 ? -12.719 13.336 0.809 1 93.62 678 ALA B N 1
ATOM 11320 C CA . ALA B 1 678 ? -12.086 13.258 -0.506 1 93.62 678 ALA B CA 1
ATOM 11321 C C . ALA B 1 678 ? -10.695 13.875 -0.484 1 93.62 678 ALA B C 1
ATOM 11323 O O . ALA B 1 678 ? -9.773 13.367 -1.135 1 93.62 678 ALA B O 1
ATOM 11324 N N . CYS B 1 679 ? -10.516 14.852 0.285 1 87.94 679 CYS B N 1
ATOM 11325 C CA . CYS B 1 679 ? -9.25 15.578 0.343 1 87.94 679 CYS B CA 1
ATOM 11326 C C . CYS B 1 679 ? -8.188 14.758 1.075 1 87.94 679 CYS B C 1
ATOM 11328 O O . CYS B 1 679 ? -7 14.859 0.766 1 87.94 679 CYS B O 1
ATOM 11330 N N . HIS B 1 680 ? -8.594 13.984 1.994 1 85.5 680 HIS B N 1
ATOM 11331 C CA . HIS B 1 680 ? -7.625 13.297 2.842 1 85.5 680 HIS B CA 1
ATOM 11332 C C . HIS B 1 680 ? -7.445 11.844 2.402 1 85.5 680 HIS B C 1
ATOM 11334 O O . HIS B 1 680 ? -6.766 11.07 3.074 1 85.5 680 HIS B O 1
ATOM 11340 N N . CYS B 1 681 ? -7.984 11.5 1.282 1 88.94 681 CYS B N 1
ATOM 11341 C CA . CYS B 1 681 ? -7.816 10.148 0.756 1 88.94 681 CYS B CA 1
ATOM 11342 C C . CYS B 1 681 ? -6.668 10.094 -0.243 1 88.94 681 CYS B C 1
ATOM 11344 O O . CYS B 1 681 ? -6.551 10.961 -1.111 1 88.94 681 CYS B O 1
ATOM 11346 N N . GLY B 1 682 ? -5.797 9.133 -0.112 1 85.56 682 GLY B N 1
ATOM 11347 C CA . GLY B 1 682 ? -4.641 9 -0.985 1 85.56 682 GLY B CA 1
ATOM 11348 C C . GLY B 1 682 ? -4.992 8.477 -2.363 1 85.56 682 GLY B C 1
ATOM 11349 O O . GLY B 1 682 ? -6.012 7.805 -2.537 1 85.56 682 GLY B O 1
ATOM 11350 N N . GLY B 1 683 ? -4.156 8.766 -3.357 1 89.5 683 GLY B N 1
ATOM 11351 C CA . GLY B 1 683 ? -4.363 8.344 -4.734 1 89.5 683 GLY B CA 1
ATOM 11352 C C . GLY B 1 683 ? -4.367 6.832 -4.902 1 89.5 683 GLY B C 1
ATOM 11353 O O . GLY B 1 683 ? -5.105 6.297 -5.73 1 89.5 683 GLY B O 1
ATOM 11354 N N . TYR B 1 684 ? -3.639 6.16 -4.082 1 88.94 684 TYR B N 1
ATOM 11355 C CA . TYR B 1 684 ? -3.543 4.707 -4.152 1 88.94 684 TYR B CA 1
ATOM 11356 C C . TYR B 1 684 ? -4.891 4.055 -3.865 1 88.94 684 TYR B C 1
ATOM 11358 O O . TYR B 1 684 ? -5.27 3.082 -4.52 1 88.94 684 TYR B O 1
ATOM 11366 N N . GLN B 1 685 ? -5.602 4.59 -2.908 1 92.12 685 GLN B N 1
ATOM 11367 C CA . GLN B 1 685 ? -6.895 4.02 -2.537 1 92.12 685 GLN B CA 1
ATOM 11368 C C . GLN B 1 685 ? -7.926 4.238 -3.641 1 92.12 685 GLN B C 1
ATOM 11370 O O . GLN B 1 685 ? -8.766 3.371 -3.891 1 92.12 685 GLN B O 1
ATOM 11375 N N . HIS B 1 686 ? -7.844 5.336 -4.273 1 94.81 686 HIS B N 1
ATOM 11376 C CA . HIS B 1 686 ? -8.75 5.59 -5.391 1 94.81 686 HIS B CA 1
ATOM 11377 C C . HIS B 1 686 ? -8.445 4.66 -6.566 1 94.81 686 HIS B C 1
ATOM 11379 O O . HIS B 1 686 ? -9.367 4.148 -7.207 1 94.81 686 HIS B O 1
ATOM 11385 N N . ALA B 1 687 ? -7.172 4.449 -6.805 1 95.56 687 ALA B N 1
ATOM 11386 C CA . ALA B 1 687 ? -6.766 3.547 -7.879 1 95.56 687 ALA B CA 1
ATOM 11387 C C . ALA B 1 687 ? -7.258 2.127 -7.613 1 95.56 687 ALA B C 1
ATOM 11389 O O . ALA B 1 687 ? -7.66 1.422 -8.539 1 95.56 687 ALA B O 1
ATOM 11390 N N . LYS B 1 688 ? -7.227 1.735 -6.375 1 93.31 688 LYS B N 1
ATOM 11391 C CA . LYS B 1 688 ? -7.656 0.394 -5.992 1 93.31 688 LYS B CA 1
ATOM 11392 C C . LYS B 1 688 ? -9.148 0.195 -6.262 1 93.31 688 LYS B C 1
ATOM 11394 O O . LYS B 1 688 ? -9.578 -0.902 -6.621 1 93.31 688 LYS B O 1
ATOM 11399 N N . ARG B 1 689 ? -9.922 1.204 -6.191 1 93.94 689 ARG B N 1
ATOM 11400 C CA . ARG B 1 689 ? -11.375 1.098 -6.301 1 93.94 689 ARG B CA 1
ATOM 11401 C C . ARG B 1 689 ? -11.828 1.154 -7.758 1 93.94 689 ARG B C 1
ATOM 11403 O O . ARG B 1 689 ? -12.969 0.812 -8.078 1 93.94 689 ARG B O 1
ATOM 11410 N N . LEU B 1 690 ? -10.953 1.489 -8.656 1 94.75 690 LEU B N 1
ATOM 11411 C CA . LEU B 1 690 ? -11.312 1.593 -10.07 1 94.75 690 LEU B CA 1
ATOM 11412 C C . LEU B 1 690 ? -11.648 0.222 -10.648 1 94.75 690 LEU B C 1
ATOM 11414 O O . LEU B 1 690 ? -12.461 0.113 -11.562 1 94.75 690 LEU B O 1
ATOM 11418 N N . SER B 1 691 ? -11.062 -0.844 -10.109 1 92.25 691 SER B N 1
ATOM 11419 C CA . SER B 1 691 ? -11.297 -2.184 -10.633 1 92.25 691 SER B CA 1
ATOM 11420 C C . SER B 1 691 ? -12.562 -2.797 -10.023 1 92.25 691 SER B C 1
ATOM 11422 O O . SER B 1 691 ? -12.977 -3.885 -10.422 1 92.25 691 SER B O 1
ATOM 11424 N N . LYS B 1 692 ? -13.141 -2.096 -9.078 1 91.62 692 LYS B N 1
ATOM 11425 C CA . LYS B 1 692 ? -14.328 -2.615 -8.406 1 91.62 692 LYS B CA 1
ATOM 11426 C C . LYS B 1 692 ? -15.562 -1.778 -8.742 1 91.62 692 LYS B C 1
ATOM 11428 O O . LYS B 1 692 ? -16.438 -1.586 -7.898 1 91.62 692 LYS B O 1
ATOM 11433 N N . GLY B 1 693 ? -15.562 -1.21 -9.891 1 91 693 GLY B N 1
ATOM 11434 C CA . GLY B 1 693 ? -16.719 -0.483 -10.391 1 91 693 GLY B CA 1
ATOM 11435 C C . GLY B 1 693 ? -16.656 1.009 -10.117 1 91 693 GLY B C 1
ATOM 11436 O O . GLY B 1 693 ? -17.547 1.757 -10.5 1 91 693 GLY B O 1
ATOM 11437 N N . GLY B 1 694 ? -15.641 1.452 -9.414 1 91.62 694 GLY B N 1
ATOM 11438 C CA . GLY B 1 694 ? -15.5 2.873 -9.141 1 91.62 694 GLY B CA 1
ATOM 11439 C C . GLY B 1 694 ? -16.25 3.318 -7.898 1 91.62 694 GLY B C 1
ATOM 11440 O O . GLY B 1 694 ? -17.094 2.584 -7.375 1 91.62 694 GLY B O 1
ATOM 11441 N N . GLU B 1 695 ? -15.859 4.496 -7.398 1 94.44 695 GLU B N 1
ATOM 11442 C CA . GLU B 1 695 ? -16.469 5.086 -6.211 1 94.44 695 GLU B CA 1
ATOM 11443 C C . GLU B 1 695 ? -16.797 6.559 -6.43 1 94.44 695 GLU B C 1
ATOM 11445 O O . GLU B 1 695 ? -16.078 7.258 -7.148 1 94.44 695 GLU B O 1
ATOM 11450 N N . LEU B 1 696 ? -17.875 6.98 -5.855 1 97 696 LEU B N 1
ATOM 11451 C CA . LEU B 1 696 ? -18.25 8.391 -5.934 1 97 696 LEU B CA 1
ATOM 11452 C C . LEU B 1 696 ? -17.141 9.281 -5.391 1 97 696 LEU B C 1
ATOM 11454 O O . LEU B 1 696 ? -16.844 10.32 -5.98 1 97 696 LEU B O 1
ATOM 11458 N N . LEU B 1 697 ? -16.5 8.859 -4.312 1 97.31 697 LEU B N 1
ATOM 11459 C CA . LEU B 1 697 ? -15.469 9.656 -3.664 1 97.31 697 LEU B CA 1
ATOM 11460 C C . LEU B 1 697 ? -14.32 9.93 -4.625 1 97.31 697 LEU B C 1
ATOM 11462 O O . LEU B 1 697 ? -13.695 10.992 -4.57 1 97.31 697 LEU B O 1
ATOM 11466 N N . SER B 1 698 ? -14.016 9.016 -5.488 1 96.94 698 SER B N 1
ATOM 11467 C CA . SER B 1 698 ? -12.953 9.195 -6.473 1 96.94 698 SER B CA 1
ATOM 11468 C C . SER B 1 698 ? -13.305 10.297 -7.469 1 96.94 698 SER B C 1
ATOM 11470 O O . SER B 1 698 ? -12.43 11.062 -7.879 1 96.94 698 SER B O 1
ATOM 11472 N N . HIS B 1 699 ? -14.562 10.352 -7.855 1 97.25 699 HIS B N 1
ATOM 11473 C CA . HIS B 1 699 ? -15.016 11.391 -8.773 1 97.25 699 HIS B CA 1
ATOM 11474 C C . HIS B 1 699 ? -14.945 12.766 -8.125 1 97.25 699 HIS B C 1
ATOM 11476 O O . HIS B 1 699 ? -14.484 13.727 -8.75 1 97.25 699 HIS B O 1
ATOM 11482 N N . VAL B 1 700 ? -15.367 12.781 -6.895 1 96.88 700 VAL B N 1
ATOM 11483 C CA . VAL B 1 700 ? -15.352 14.047 -6.168 1 96.88 700 VAL B CA 1
ATOM 11484 C C . VAL B 1 700 ? -13.906 14.477 -5.922 1 96.88 700 VAL B C 1
ATOM 11486 O O . VAL B 1 700 ? -13.578 15.664 -6.051 1 96.88 700 VAL B O 1
ATOM 11489 N N . TRP B 1 701 ? -13.031 13.531 -5.559 1 95.5 701 TRP B N 1
ATOM 11490 C CA . TRP B 1 701 ? -11.617 13.781 -5.305 1 95.5 701 TRP B CA 1
ATOM 11491 C C . TRP B 1 701 ? -10.945 14.406 -6.523 1 95.5 701 TRP B C 1
ATOM 11493 O O . TRP B 1 701 ? -10.234 15.406 -6.402 1 95.5 701 TRP B O 1
ATOM 11503 N N . LEU B 1 702 ? -11.219 13.859 -7.719 1 95.94 702 LEU B N 1
ATOM 11504 C CA . LEU B 1 702 ? -10.602 14.367 -8.938 1 95.94 702 LEU B CA 1
ATOM 11505 C C . LEU B 1 702 ? -11.203 15.711 -9.328 1 95.94 702 LEU B C 1
ATOM 11507 O O . LEU B 1 702 ? -10.5 16.594 -9.828 1 95.94 702 LEU B O 1
ATOM 11511 N N . LEU B 1 703 ? -12.484 15.867 -9.156 1 96.25 703 LEU B N 1
ATOM 11512 C CA . LEU B 1 703 ? -13.133 17.141 -9.438 1 96.25 703 LEU B CA 1
ATOM 11513 C C . LEU B 1 703 ? -12.57 18.25 -8.547 1 96.25 703 LEU B C 1
ATOM 11515 O O . LEU B 1 703 ? -12.352 19.359 -9.008 1 96.25 703 LEU B O 1
ATOM 11519 N N . MET B 1 704 ? -12.359 17.938 -7.312 1 93.62 704 MET B N 1
ATOM 11520 C CA . MET B 1 704 ? -11.781 18.891 -6.371 1 93.62 704 MET B CA 1
ATOM 11521 C C . MET B 1 704 ? -10.383 19.312 -6.82 1 93.62 704 MET B C 1
ATOM 11523 O O . MET B 1 704 ? -10.023 20.5 -6.723 1 93.62 704 MET B O 1
ATOM 11527 N N . ALA B 1 705 ? -9.609 18.391 -7.266 1 91.81 705 ALA B N 1
ATOM 11528 C CA . ALA B 1 705 ? -8.266 18.688 -7.754 1 91.81 705 ALA B CA 1
ATOM 11529 C C . ALA B 1 705 ? -8.32 19.625 -8.953 1 91.81 705 ALA B C 1
ATOM 11531 O O . ALA B 1 705 ? -7.492 20.531 -9.07 1 91.81 705 ALA B O 1
ATOM 11532 N N . HIS B 1 706 ? -9.273 19.422 -9.828 1 93.06 706 HIS B N 1
ATOM 11533 C CA . HIS B 1 706 ? -9.406 20.25 -11.016 1 93.06 706 HIS B CA 1
ATOM 11534 C C . HIS B 1 706 ? -9.797 21.672 -10.641 1 93.06 706 HIS B C 1
ATOM 11536 O O . HIS B 1 706 ? -9.469 22.625 -11.359 1 93.06 706 HIS B O 1
ATOM 11542 N N . LEU B 1 707 ? -10.461 21.781 -9.539 1 91 707 LEU B N 1
ATOM 11543 C CA . LEU B 1 707 ? -10.898 23.109 -9.094 1 91 707 LEU B CA 1
ATOM 11544 C C . LEU B 1 707 ? -9.836 23.75 -8.203 1 91 707 LEU B C 1
ATOM 11546 O O . LEU B 1 707 ? -10.055 24.844 -7.68 1 91 707 LEU B O 1
ATOM 11550 N N . GLY B 1 708 ? -8.734 23.031 -7.969 1 83.5 708 GLY B N 1
ATOM 11551 C CA . GLY B 1 708 ? -7.602 23.609 -7.262 1 83.5 708 GLY B CA 1
ATOM 11552 C C . GLY B 1 708 ? -7.641 23.344 -5.766 1 83.5 708 GLY B C 1
ATOM 11553 O O . GLY B 1 708 ? -6.891 23.969 -5.004 1 83.5 708 GLY B O 1
ATOM 11554 N N . ILE B 1 709 ? -8.516 22.453 -5.402 1 84.56 709 ILE B N 1
ATOM 11555 C CA . ILE B 1 709 ? -8.633 22.141 -3.982 1 84.56 709 ILE B CA 1
ATOM 11556 C C . ILE B 1 709 ? -7.934 20.812 -3.693 1 84.56 709 ILE B C 1
ATOM 11558 O O . ILE B 1 709 ? -8.523 19.75 -3.859 1 84.56 709 ILE B O 1
ATOM 11562 N N . SER B 1 710 ? -6.668 20.75 -3.561 1 77.06 710 SER B N 1
ATOM 11563 C CA . SER B 1 710 ? -5.941 19.516 -3.27 1 77.06 710 SER B CA 1
ATOM 11564 C C . SER B 1 710 ? -4.754 19.781 -2.35 1 77.06 710 SER B C 1
ATOM 11566 O O . SER B 1 710 ? -4.207 20.875 -2.332 1 77.06 710 SER B O 1
ATOM 11568 N N . GLU B 1 711 ? -4.422 18.797 -1.564 1 70.94 711 GLU B N 1
ATOM 11569 C CA . GLU B 1 711 ? -3.248 18.875 -0.699 1 70.94 711 GLU B CA 1
ATOM 11570 C C . GLU B 1 711 ? -1.96 18.734 -1.505 1 70.94 711 GLU B C 1
ATOM 11572 O O . GLU B 1 711 ? -0.895 19.172 -1.062 1 70.94 711 GLU B O 1
ATOM 11577 N N . GLN B 1 712 ? -2.152 18.25 -2.678 1 72.44 712 GLN B N 1
ATOM 11578 C CA . GLN B 1 712 ? -0.969 17.938 -3.475 1 72.44 712 GLN B CA 1
ATOM 11579 C C . GLN B 1 712 ? -0.653 19.078 -4.453 1 72.44 712 GLN B C 1
ATOM 11581 O O . GLN B 1 712 ? -0.511 18.844 -5.652 1 72.44 712 GLN B O 1
ATOM 11586 N N . VAL B 1 713 ? -0.729 20.281 -3.975 1 71.12 713 VAL B N 1
ATOM 11587 C CA . VAL B 1 713 ? -0.399 21.422 -4.82 1 71.12 713 VAL B CA 1
ATOM 11588 C C . VAL B 1 713 ? 0.875 22.094 -4.309 1 71.12 713 VAL B C 1
ATOM 11590 O O . VAL B 1 713 ? 1.072 22.234 -3.1 1 71.12 713 VAL B O 1
ATOM 11593 N N . ARG B 1 714 ? 1.78 22.406 -5.293 1 64.06 714 ARG B N 1
ATOM 11594 C CA . ARG B 1 714 ? 3.041 23.062 -4.977 1 64.06 714 ARG B CA 1
ATOM 11595 C C . ARG B 1 714 ? 2.801 24.453 -4.371 1 64.06 714 ARG B C 1
ATOM 11597 O O . ARG B 1 714 ? 1.93 25.188 -4.832 1 64.06 714 ARG B O 1
ATOM 11604 N N . THR B 1 715 ? 3.26 24.672 -3.17 1 53.41 715 THR B N 1
ATOM 11605 C CA . THR B 1 715 ? 3.088 25.953 -2.492 1 53.41 715 THR B CA 1
ATOM 11606 C C . THR B 1 715 ? 3.793 27.062 -3.26 1 53.41 715 THR B C 1
ATOM 11608 O O . THR B 1 715 ? 3.346 28.219 -3.246 1 53.41 715 THR B O 1
ATOM 11611 N N . SER B 1 716 ? 5.117 26.844 -3.619 1 53.12 716 SER B N 1
ATOM 11612 C CA . SER B 1 716 ? 5.941 27.984 -4 1 53.12 716 SER B CA 1
ATOM 11613 C C . SER B 1 716 ? 5.785 28.312 -5.484 1 53.12 716 SER B C 1
ATOM 11615 O O . SER B 1 716 ? 5.531 27.406 -6.293 1 53.12 716 SER B O 1
ATOM 11617 N N . GLU B 1 717 ? 5.418 29.578 -5.691 1 51.19 717 GLU B N 1
ATOM 11618 C CA . GLU B 1 717 ? 5.188 30.281 -6.949 1 51.19 717 GLU B CA 1
ATOM 11619 C C . GLU B 1 717 ? 6.281 29.969 -7.965 1 51.19 717 GLU B C 1
ATOM 11621 O O . GLU B 1 717 ? 7.43 29.703 -7.594 1 51.19 717 GLU B O 1
ATOM 11626 N N . GLY B 1 718 ? 5.914 29.625 -9.133 1 45.47 718 GLY B N 1
ATOM 11627 C CA . GLY B 1 718 ? 6.5 29.234 -10.406 1 45.47 718 GLY B CA 1
ATOM 11628 C C . GLY B 1 718 ? 7.703 30.078 -10.789 1 45.47 718 GLY B C 1
ATOM 11629 O O . GLY B 1 718 ? 8.125 30.938 -10.031 1 45.47 718 GLY B O 1
ATOM 11630 N N . HIS B 1 719 ? 7.918 30.281 -12.25 1 45.97 719 HIS B N 1
ATOM 11631 C CA . HIS B 1 719 ? 8.961 30.406 -13.258 1 45.97 719 HIS B CA 1
ATOM 11632 C C . HIS B 1 719 ? 9.414 31.859 -13.398 1 45.97 719 HIS B C 1
ATOM 11634 O O . HIS B 1 719 ? 8.625 32.719 -13.805 1 45.97 719 HIS B O 1
ATOM 11640 N N . ALA B 1 720 ? 10.008 32.406 -12.516 1 51.22 720 ALA B N 1
ATOM 11641 C CA . ALA B 1 720 ? 10.539 33.719 -12.898 1 51.22 720 ALA B CA 1
ATOM 11642 C C . ALA B 1 720 ? 11.938 33.594 -13.5 1 51.22 720 ALA B C 1
ATOM 11644 O O . ALA B 1 720 ? 12.758 32.812 -13.016 1 51.22 720 ALA B O 1
ATOM 11645 N N . ILE B 1 721 ? 12.07 33.875 -14.812 1 53.41 721 ILE B N 1
ATOM 11646 C CA . ILE B 1 721 ? 13.383 33.906 -15.453 1 53.41 721 ILE B CA 1
ATOM 11647 C C . ILE B 1 721 ? 14.102 35.188 -15.086 1 53.41 721 ILE B C 1
ATOM 11649 O O . ILE B 1 721 ? 13.531 36.281 -15.219 1 53.41 721 ILE B O 1
ATOM 11653 N N . ALA B 1 722 ? 15.164 35 -14.414 1 59.38 722 ALA B N 1
ATOM 11654 C CA . ALA B 1 722 ? 15.977 36.188 -14.117 1 59.38 722 ALA B CA 1
ATOM 11655 C C . ALA B 1 722 ? 16.797 36.625 -15.336 1 59.38 722 ALA B C 1
ATOM 11657 O O . ALA B 1 722 ? 17.438 35.781 -15.984 1 59.38 722 ALA B O 1
ATOM 11658 N N . LYS B 1 723 ? 16.422 37.719 -15.945 1 61.09 723 LYS B N 1
ATOM 11659 C CA . LYS B 1 723 ? 17.25 38.312 -17.016 1 61.09 723 LYS B CA 1
ATOM 11660 C C . LYS B 1 723 ? 18.047 39.5 -16.5 1 61.09 723 LYS B C 1
ATOM 11662 O O . LYS B 1 723 ? 17.547 40.281 -15.711 1 61.09 723 LYS B O 1
ATOM 11667 N N . LEU B 1 724 ? 19.375 39.375 -16.828 1 64.62 724 LEU B N 1
ATOM 11668 C CA . LEU B 1 724 ? 20.25 40.5 -16.516 1 64.62 724 LEU B CA 1
ATOM 11669 C C . LEU B 1 724 ? 19.953 41.688 -17.438 1 64.62 724 LEU B C 1
ATOM 11671 O O . LEU B 1 724 ? 19.984 41.562 -18.656 1 64.62 724 LEU B O 1
ATOM 11675 N N . LEU B 1 725 ? 19.25 42.656 -16.859 1 63.97 725 LEU B N 1
ATOM 11676 C CA . LEU B 1 725 ? 19.016 43.875 -17.641 1 63.97 725 LEU B CA 1
ATOM 11677 C C . LEU B 1 725 ? 20.125 44.906 -17.406 1 63.97 725 LEU B C 1
ATOM 11679 O O . LEU B 1 725 ? 20.438 45.219 -16.266 1 63.97 725 LEU B O 1
ATOM 11683 N N . ARG B 1 726 ? 20.844 45.156 -18.453 1 66.5 726 ARG B N 1
ATOM 11684 C CA . ARG B 1 726 ? 21.875 46.188 -18.453 1 66.5 726 ARG B CA 1
ATOM 11685 C C . ARG B 1 726 ? 21.266 47.562 -18.766 1 66.5 726 ARG B C 1
ATOM 11687 O O . ARG B 1 726 ? 20.531 47.688 -19.75 1 66.5 726 ARG B O 1
ATOM 11694 N N . LYS B 1 727 ? 21.219 48.375 -17.75 1 60.53 727 LYS B N 1
ATOM 11695 C CA . LYS B 1 727 ? 20.875 49.75 -18.062 1 60.53 727 LYS B CA 1
ATOM 11696 C C . LYS B 1 727 ? 22.125 50.656 -18.062 1 60.53 727 LYS B C 1
ATOM 11698 O O . LYS B 1 727 ? 22.969 50.531 -17.172 1 60.53 727 LYS B O 1
#

Secondary structure (DSSP, 8-state):
--SS-HHHHHHHHHHHHHHHHHHHHHHHHHHHHHHGGGGT---HHHHHHHHHHHHHHHHHHHHHHHHHHHHHHHHHHHHSS--HHHHHHHTTHHHHHHHHH--TT-S-SSHHHHHTHHHHHHHHHHHHHHHHHHHHHT--S-HHHHHHHHHHHHHHHHHHHHHHHHHHHSHHHHHHHHSPPP---S-HHHHHHHHHHHHHTT--EEEEEEE-------TT--TT---HHHHHHHHHHHHHHHHGGGGGTPPBPHHHHHHHHHHHHSS-HHHHHHHHHHHHHHHHHHHHSSHHHHTSHHHHHHHHHHHHHHHHHHHHHHHS--TTS-HHHHHHHHHHHHHHHHHHHHHHHHHHTSHHHHHHHHHTT-HHHHHHHHHH--S---SS--EEEE--HHHHHHH----TTTT-HHHHHHHHHHHHHHT-EEEE--HHHHHHHHHHHHHHHHHT-TTTTTT--HHHHHTS-THHHHHHHTT-GGGGGGTTTS-HHHHHHHHHHHHHHHHHHTHHHHTT--SHHHHHHHHHHHHHHHHHHHHHH-GGGS-SSSHHHHHHHHHHHHHHHHHHHHHHHHHHHHHHHHHHHHHHHHHTTTTTSGGGTSS-S--TTT-SSHHHHHHHHHHHHHHTS--SS-HHHHS-TT----HHHHHHHHHHHHTSSSHHHHHHHHHHHHHHHHHHHHHTS-HHHHHHHGGGT--HHHHHHHHHHHTT--S-B--S---EEEEEEE-/--SS-HHHHHHHHHHHHHHHHHHHHHHHHHHHHHHGGGGT---HHHHHHHHHHHHHHHHHHHHHHHHHHHHHHHHHHHHSS--HHHHHHHTTHHHHHHHHH--TT-S-SSHHHHHTHHHHHHHHHHHHHHHHHHHHHT--S-HHHHHHHHHHHHHHHHHHHHHHHHHHHSHHHHHHHHSPPP---S-HHHHHHHHHHHHHTT--EEEEEEE-------GGG-TT---HHHHHHHHHHHHHHHHGGGGGTPPBPHHHHHHHHHHHHSS-HHHHHHHHHHHHHHHHHHHHSSHHHHTSHHHHHHHHHHHHHHHHHHHHHHHS--TTS-HHHHHHHHHHHHHHHHHHHHHHHHHHTSHHHHHHHHHTT-HHHHHHHHHH--S---SS--EEEE--HHHHHHH----TTTT-HHHHHHHHHHHHHHT-EEEE--HHHHHHHHHHHHHHHHHT-TTTTTT--HHHHHTS--HHHHHHHTT-GGGGGGTTTS-HHHHHHHHHHHHHHHHHHTHHHHTT--SHHHHHHHHHHHHHHHHHHHHHH-GGGS-SSSHHHHHHHHHHHHHHHHHHHHHHHHHHHHHHHHHHHHHHHHHTTTTTSGGGTSS-S--TTT-SSHHHHHHHHHHHHHHTS--SS-HHHHS-TT----HHHHHHHHHHHHTSSSHHHHHHHHHHHHHHHHHHHHHTS-HHHHHHHGGGT--HHHHHHHHHHHTT--S-B--S---EEEEEEE-